Protein AF-A0A7C8ANU5-F1 (afdb_monomer_lite)

Radius of gyration: 41.48 Å; chains: 1; bounding box: 121×110×116 Å

Secondary structure (DSSP, 8-state):
---------SSSSHHHHHHHHHHHHHHHHHHHHHHHHHHHH--HHHHHHHHHHHHHHHHHH--S---S-EEEEEE-HHHHHHH-SSSPPHHHHHHHHHHHHHTT-SEEEE-----S--TTSHHHHHHHHHHHS-------S--GGGS-HHHHHHHHHHHS-EEEEEEEE-SSSPPS----PPPPPEEEEE--TTPPPGGGTS-B-SEEE---HHHHHHSSEEEE---BPPTTSB--EEESEEEETTEEEEBHHHHHHHHHTT--EEEEEEETTEEEEEEETTEEEE--TTSEEEP-PPPSTTSSEEEEHHHHHTT-SPTTTTTTPEEEEEE-STTS--EEB-SS-SSEEHHHHHHHHHHHHHHT--BB--TTHHHHHHHHHHHHHHHHHHHHHHS-HHHHHHHHHHHHHHHHHHHHHHHHHH-B---SHHHHHHHHHHHHHHHHHHHHT-HHHHHHHHHSSTTHHHHHHHHHHHHHHHHHHHHHHHHHHHHHHHHHHHHHHHHHHHHHHHHTS---HHHHHHHHHHHHHHHHHHHHHHHHHHHHHHHHT--PPP-EEEEHHHHHHHHHHHHHHHHHTTT-EEEEEE-TTS-SEEEE-HHHHHHHHHHHHHHHHHH-SSSEEEEEEEE-TTTS-TTEEEEEEEE-SS---GGGTTTTTSTT----TTTTTTS---S-HHHHHHHHHHHTT-EEEEEE-TTS-EEEEEEEE-BPPPHHHHHHHHHT--TTTT-EEEEE-S-HHHHHHHHHHHHHTT-EEEEESSHHHHHHHHHHHTTSS----EEEEE--TT-SHHHHHHHHHTTS-GGGPPEEEEEEEGGGTTHHHHTTTT---EEEEES--HHHHHHHHHHHHT-S-------------GGGGPPSEEEEEE-S-HHHHHHHHHHHTTSSEEEEEESSHHHHHHHHHHS--SEEEEESS-SSS-HHHHHHHHHHHHHHTTPPPPPEEEEES---HHHHHHHHHHT-SEEEESS--HHHHHHHHHHHHHS-----------------------PPPPGGG-SS--SS-HHHHHHHHHHHHHHHHHHHHHHHHHTT-HHHHHHHHHHHHHHHHHTT-HHHHHHHHHHHHHHHTT-HHHHHHHHHHHHHHHHHHHHHHHHHHH-

Foldseek 3Di:
DDDDDDDDDDDPDPVVLVVLLVVLLVVLLVLLVVLLVCLVVVDPVNVVVLVVLVLVLLVVQFAADFPQQEAEAAQAQVVCVVPHHPPDQLLLVLLLVVLLVQLAALAEEEADFAADFGCPAQLNVQVCCCVPVVDHDDDPPDDPCSNGSLSSSLVSQQPHRYEYEKAFAQDDDQDPDAAPDADFAAEAEDDDPPADDQLVQEREGSGMGHYHNSNRVSHPYYAYLDFDAPPVQAGFKGAQWHHYPNGIGGHSLVRLVCSSVVQRYKYWYADNQATAWIDGPPFTAGADRSRMWGFRDHDDPVNHHYHYSNCSSVVVDDRSSNNSHYYYYAYCYPPRFQAGHYSHDRGHGSSVVSVRVNRCRVVVVIADADPCLSVVLSVCSSVLSSVLSVDLSDDDPPVSVVVLVVQLVVLSVVQSCCCNPVSYHDGSSSSNVSSVVSVVVSVVSVQVPDPVCVVVVVVVPVVVVVVVVVVVVVVVVVLVVLVCVLVVLVVVLVVLVVVLLLQLLVLVVVCVDDDDPVRNVVSVVSNVVSVVVNVVSVLVSLVSCLVSVVDDKFWDKDFPQVLQVVLCVVQVVLCVVLQAAEFEAEAPLDFRIWTIHSVLVSLLSNLLSVVQSQFANYYYWYWYKYADPPPPDRQKIKIKIWHQGQWDDPVCFVPLLPFQDDDDDPVCVVRPDRSSSSVSSQSSLVVQVKHWGKDIDGNRTIMIMMMGGTDDPDPVVRVVVQVVQQQQAPAEEEEEDQDPRLQVRVVSLCVSNRYNYDYDNDLVVVVVVLVVCVVDPHAHQEYEYEDGPPDPVSVVSVVVLLVDDPVRDHQYEYEYAPVVCVCVVVVVPGDPHQYDHPPDDSVSVVCSVVVSSPDDDDDDDPPPPPPPPLQVLFDEFEEEEEDQDPSLVVSVCVLCVPHNYHYHYHNFLVSSLVCVVVDPGQEYEFEQDGPPAGRLRSLLSSVVVCVVVVHDDHAYEYEYQDPDVVVVVSCVVSPHPHYAYPVHDSVVVSVVSSVSRVPDDDDDDDDDDDDDDDDDDDDDDDDDDDDPPPPDDQDPDPLLVLLLVLLVVLVVCLVVLLVCLVVLVLVVQLVQLVVNLVVCVVSPVNVLNVLSVQSNVCSVVSHNVSNVVSSVVNNVVSVVVNVVSVVSNVD

Sequence (1131 aa):
MKDTSRSQSGRWKKGTAWKTSITALLLGFVLTGLMVVVYIYRPALLQSIEFTIYDVLLRATATSQGSGAAAIVEIDDRSIEELGQWPWPRYRIALLLEKIRQNGAATVAIAIFFPEPDRSSPAVMQKELKKDLGVTLGFEGLPSQLNDYDEVLAGILSKGAYVLGHQFLFQGKPEPAQPLLPPPLSYVTVNPSGTRDIWSLLPNATGSIGNLEALTKSAQATGFTNATVDSDGIIRRMPLLVASNGNLYPSFALSAFLLAKNIKQVMITLSPYGIQSIRLGGLSIPVDPNGHIWLRYRKGPGAFERFSASDVLTNRTPHGAFAGKVVFVGSTASGLTNIAATPLDKFYPGVAIQATVLDNILMGDCLVRPGWMNIFELIILISLGVFVTLVLSRGAPGWSALAIASSFVVVGLAAFWSMEKYRAFFSPLYPWLLLGVCSASLSFIRLSRSESIKERLLGMLTPIASSLFTLKVARDAADQANQYKSEFLARMSHEIRTPMNSIIGMSELLLETPLSTEQKDYVDTLHNSGELLLSLISDILDLSKIEAGEIDLEQTPFNIRDILENVAKITAPLAYCKHLDFYAAVANEIPEIVIGDPLRLQQILINLVGNAVKFTSEGYIAIRIGSDAKSGKPERIIFSVEDTGVGIPKEKHEHVFDSFQQAESSTSRRFGGTGLGLSISKRLVELMKGRIWIESTVDQGTTFYFTSEFQAPAEEDTSAALANARHLEGCKVLLYGQENLGRWAVEQYLLRWGADVVSEENSENVFLALNLAAGETTSWDMLILNIDCSEDSGMDLLERMNHVPREARPSILLLVVRECADAGKATKSHIDAAVCGKPFHRKELLNAILGALRTAPQSDSSVSSEVGTEADRILPISILLAEDIEANRKVIRYFLKDSKVRLEVARDGQEAVAKFQESAFDVLLMDMDMPVMDGYEATRSIRAWEQATERAPVPIVALTAHELPSDRNRCFEAGCTHFLSKPIRRAAFYGLLAELSQTRRPLGSESPDKTEIVAAPSVSNPALPDLDAWPQQAASDERAELVRELLNDIREEIPKIRDAALHQDYDTVRRLGHGYKGAAANYRLDDLASLFLKIEQCGNIKNFGKVEESLRLIDEYVNRIGETVDRAKNN

Structure (mmCIF, N/CA/C/O backbone):
data_AF-A0A7C8ANU5-F1
#
_entry.id   AF-A0A7C8ANU5-F1
#
loop_
_atom_site.group_PDB
_atom_site.id
_atom_site.type_symbol
_atom_site.label_atom_id
_atom_site.label_alt_id
_atom_site.label_comp_id
_atom_site.label_asym_id
_atom_site.label_entity_id
_atom_site.label_seq_id
_atom_site.pdbx_PDB_ins_code
_atom_site.Cartn_x
_atom_site.Cartn_y
_atom_site.Cartn_z
_atom_site.occupancy
_atom_site.B_iso_or_equiv
_atom_site.auth_seq_id
_atom_site.auth_comp_id
_atom_site.auth_asym_id
_atom_site.auth_atom_id
_atom_site.pdbx_PDB_model_num
ATOM 1 N N . MET A 1 1 ? -71.647 32.182 68.564 1.00 41.34 1 MET A N 1
ATOM 2 C CA . MET A 1 1 ? -71.177 30.792 68.355 1.00 41.34 1 MET A CA 1
ATOM 3 C C . MET A 1 1 ? -69.900 30.852 67.529 1.00 41.34 1 MET A C 1
ATOM 5 O O . MET A 1 1 ? -69.826 31.675 66.630 1.00 41.34 1 MET A O 1
ATOM 9 N N . LYS A 1 2 ? -68.873 30.130 67.982 1.00 35.41 2 LYS A N 1
ATOM 10 C CA . LYS A 1 2 ? -67.441 30.481 67.952 1.00 35.41 2 LYS A CA 1
ATOM 11 C C . LYS A 1 2 ? -66.707 30.263 66.613 1.00 35.41 2 LYS A C 1
ATOM 13 O O . LYS A 1 2 ? -66.751 29.174 66.062 1.00 35.41 2 LYS A O 1
ATOM 18 N N . ASP A 1 3 ? -66.012 31.322 66.201 1.00 39.31 3 ASP A N 1
ATOM 19 C CA . ASP A 1 3 ? -64.578 31.465 65.867 1.00 39.31 3 ASP A CA 1
ATOM 20 C C . ASP A 1 3 ? -63.786 30.487 64.955 1.00 39.31 3 ASP A C 1
ATOM 22 O O . ASP A 1 3 ? -63.505 29.345 65.300 1.00 39.31 3 ASP A O 1
ATOM 26 N N . THR A 1 4 ? -63.347 31.069 63.825 1.00 48.78 4 THR A N 1
ATOM 27 C CA . THR A 1 4 ? -62.012 31.087 63.170 1.00 48.78 4 THR A CA 1
ATOM 28 C C . THR A 1 4 ? -61.114 29.831 63.052 1.00 48.78 4 THR A C 1
ATOM 30 O O . THR A 1 4 ? -60.429 29.444 63.989 1.00 48.78 4 THR A O 1
ATOM 33 N N . SER A 1 5 ? -60.899 29.345 61.807 1.00 36.03 5 SER A N 1
ATOM 34 C CA . SER A 1 5 ? -59.548 29.045 61.263 1.00 36.03 5 SER A CA 1
ATOM 35 C C . SER A 1 5 ? -59.478 28.879 59.717 1.00 36.03 5 SER A C 1
ATOM 37 O O . SER A 1 5 ? -60.231 28.133 59.108 1.00 36.03 5 SER A O 1
ATOM 39 N N . ARG A 1 6 ? -58.496 29.580 59.119 1.00 35.19 6 ARG A N 1
ATOM 40 C CA . ARG A 1 6 ? -57.590 29.201 58.000 1.00 35.19 6 ARG A CA 1
ATOM 41 C C . ARG A 1 6 ? -58.082 28.931 56.549 1.00 35.19 6 ARG A C 1
ATOM 43 O O . ARG A 1 6 ? -58.392 27.818 56.162 1.00 35.19 6 ARG A O 1
ATOM 50 N N . SER A 1 7 ? -57.864 29.953 55.703 1.00 37.28 7 SER A N 1
ATOM 51 C CA . SER A 1 7 ? -56.672 30.133 54.822 1.00 37.28 7 SER A CA 1
ATOM 52 C C . SER A 1 7 ? -56.464 29.310 53.522 1.00 37.28 7 SER A C 1
ATOM 54 O O . SER A 1 7 ? -56.005 28.178 53.555 1.00 37.28 7 SER A O 1
ATOM 56 N N . GLN A 1 8 ? -56.529 30.057 52.402 1.00 39.84 8 GLN A N 1
ATOM 57 C CA . GLN A 1 8 ? -55.651 30.055 51.204 1.00 39.84 8 GLN A CA 1
ATOM 58 C C . GLN A 1 8 ? -55.599 28.838 50.251 1.00 39.84 8 GLN A C 1
ATOM 60 O O . GLN A 1 8 ? -54.863 27.887 50.477 1.00 39.84 8 GLN A O 1
ATOM 65 N N . SER A 1 9 ? -56.179 28.980 49.046 1.00 36.97 9 SER A N 1
ATOM 66 C CA . SER A 1 9 ? -55.719 28.227 47.851 1.00 36.97 9 SER A CA 1
ATOM 67 C C . SER A 1 9 ? -55.982 28.888 46.478 1.00 36.97 9 SER A C 1
ATOM 69 O O . SER A 1 9 ? -55.675 28.312 45.437 1.00 36.97 9 SER A O 1
ATOM 71 N N . GLY A 1 10 ? -56.484 30.129 46.423 1.00 38.53 10 GLY A N 1
ATOM 72 C CA . GLY A 1 10 ? -56.968 30.739 45.170 1.00 38.53 10 GLY A CA 1
ATOM 73 C C . GLY A 1 10 ? -55.968 31.533 44.313 1.00 38.53 10 GLY A C 1
ATOM 74 O O . GLY A 1 10 ? -56.369 32.068 43.283 1.00 38.53 10 GLY A O 1
ATOM 75 N N . ARG A 1 11 ? -54.687 31.673 44.693 1.00 35.75 11 ARG A N 1
ATOM 76 C CA . ARG A 1 11 ? -53.791 32.682 44.065 1.00 35.75 11 ARG A CA 1
ATOM 77 C C . ARG A 1 11 ? -52.452 32.173 43.500 1.00 35.75 11 ARG A C 1
ATOM 79 O O . ARG A 1 11 ? -51.634 32.986 43.087 1.00 35.75 11 ARG A O 1
ATOM 86 N N . TRP A 1 12 ? -52.238 30.856 43.401 1.00 36.50 12 TRP A N 1
ATOM 87 C CA . TRP A 1 12 ? -50.914 30.257 43.112 1.00 36.50 12 TRP A CA 1
ATOM 88 C C . TRP A 1 12 ? -50.793 29.403 41.826 1.00 36.50 12 TRP A C 1
ATOM 90 O O . TRP A 1 12 ? -49.864 28.610 41.713 1.00 36.50 12 TRP A O 1
ATOM 100 N N . LYS A 1 13 ? -51.667 29.557 40.815 1.00 42.69 13 LYS A N 1
ATOM 101 C CA . LYS A 1 13 ? -51.531 28.804 39.536 1.00 42.69 13 LYS A CA 1
ATOM 102 C C . LYS A 1 13 ? -51.168 29.615 38.281 1.00 42.69 13 LYS A C 1
ATOM 104 O O . LYS A 1 13 ? -50.758 29.018 37.294 1.00 42.69 13 LYS A O 1
ATOM 109 N N . LYS A 1 14 ? -51.216 30.956 38.301 1.00 41.69 14 LYS A N 1
ATOM 110 C CA . LYS A 1 14 ? -50.718 31.780 37.168 1.00 41.69 14 LYS A CA 1
ATOM 111 C C . LYS A 1 14 ? -49.203 32.045 37.223 1.00 41.69 14 LYS A C 1
ATOM 113 O O . LYS A 1 14 ? -48.562 32.116 36.180 1.00 41.69 14 LYS A O 1
ATOM 118 N N . GLY A 1 15 ? -48.610 32.126 38.419 1.00 41.44 15 GLY A N 1
ATOM 119 C CA . GLY A 1 15 ? -47.171 32.393 38.589 1.00 41.44 15 GLY A CA 1
ATOM 120 C C . GLY A 1 15 ? -46.255 31.236 38.164 1.00 41.44 15 GLY A C 1
ATOM 121 O O . GLY A 1 15 ? -45.137 31.467 37.711 1.00 41.44 15 GLY A O 1
ATOM 122 N N . THR A 1 16 ? -46.734 29.993 38.250 1.00 48.34 16 THR A N 1
ATOM 123 C CA . THR A 1 16 ? -46.000 28.781 37.849 1.00 48.34 16 THR A CA 1
ATOM 124 C C . THR A 1 16 ? -46.003 28.567 36.332 1.00 48.34 16 THR A C 1
ATOM 126 O O . THR A 1 16 ? -44.968 28.203 35.781 1.00 48.34 16 THR A O 1
ATOM 129 N N . ALA A 1 17 ? -47.091 28.888 35.622 1.00 49.28 17 ALA A N 1
ATOM 130 C CA . ALA A 1 17 ? -47.148 28.852 34.150 1.00 49.28 17 ALA A CA 1
ATOM 131 C C . ALA A 1 17 ? -46.264 29.933 33.479 1.00 49.28 17 ALA A C 1
ATOM 133 O O . ALA A 1 17 ? -45.691 29.731 32.407 1.00 49.28 17 ALA A O 1
ATOM 134 N N . TRP A 1 18 ? -46.100 31.086 34.136 1.00 48.12 18 TRP A N 1
ATOM 135 C CA . TRP A 1 18 ? -45.255 32.170 33.629 1.00 48.12 18 TRP A CA 1
ATOM 136 C C . TRP A 1 18 ? -43.758 31.916 33.885 1.00 48.12 18 TRP A C 1
ATOM 138 O O . TRP A 1 18 ? -42.949 32.028 32.966 1.00 48.12 18 TRP A O 1
ATOM 148 N N . LYS A 1 19 ? -43.381 31.446 35.087 1.00 54.62 19 LYS A N 1
ATOM 149 C CA . LYS A 1 19 ? -41.997 31.022 35.394 1.00 54.62 19 LYS A CA 1
ATOM 150 C C . LYS A 1 19 ? -41.526 29.836 34.536 1.00 54.62 19 LYS A C 1
ATOM 152 O O . LYS A 1 19 ? -40.357 29.766 34.161 1.00 54.62 19 LYS A O 1
ATOM 157 N N . THR A 1 20 ? -42.426 28.917 34.183 1.00 58.25 20 THR A N 1
ATOM 158 C CA . THR A 1 20 ? -42.118 27.784 33.287 1.00 58.25 20 THR A CA 1
ATOM 159 C C . THR A 1 20 ? -41.863 28.233 31.848 1.00 58.25 20 THR A C 1
ATOM 161 O O . THR A 1 20 ? -40.918 27.748 31.234 1.00 58.25 20 THR A O 1
ATOM 164 N N . SER A 1 21 ? -42.601 29.228 31.351 1.00 64.94 21 SER A N 1
ATOM 165 C CA . SER A 1 21 ? -42.324 29.837 30.041 1.00 64.94 21 SER A CA 1
ATOM 166 C C . SER A 1 21 ? -40.966 30.549 30.013 1.00 64.94 21 SER A C 1
ATOM 168 O O . SER A 1 21 ? -40.228 30.420 29.044 1.00 64.94 21 SER A O 1
ATOM 170 N N . ILE A 1 22 ? -40.585 31.232 31.099 1.00 75.06 22 ILE A N 1
ATOM 171 C CA . ILE A 1 22 ? -39.292 31.933 31.202 1.00 75.06 22 ILE A CA 1
ATOM 172 C C . ILE A 1 22 ? -38.111 30.951 31.190 1.00 75.06 22 ILE A C 1
ATOM 174 O O . ILE A 1 22 ? -37.130 31.190 30.494 1.00 75.06 22 ILE A O 1
ATOM 178 N N . THR A 1 23 ? -38.204 29.827 31.909 1.00 76.31 23 THR A N 1
ATOM 179 C CA . THR A 1 23 ? -37.129 28.809 31.915 1.00 76.31 23 THR A CA 1
ATOM 180 C C . THR A 1 23 ? -36.943 28.129 30.555 1.00 76.31 23 THR A C 1
ATOM 182 O O . THR A 1 23 ? -35.808 27.932 30.130 1.00 76.31 23 THR A O 1
ATOM 185 N N . ALA A 1 24 ? -38.033 27.836 29.840 1.00 76.00 24 ALA A N 1
ATOM 186 C CA . ALA A 1 24 ? -37.975 27.308 28.476 1.00 76.00 24 ALA A CA 1
ATOM 187 C C . ALA A 1 24 ? -37.393 28.326 27.477 1.00 76.00 24 ALA A C 1
ATOM 189 O O . ALA A 1 24 ? -36.578 27.960 26.634 1.00 76.00 24 ALA A O 1
ATOM 190 N N . LEU A 1 25 ? -37.769 29.606 27.601 1.00 83.38 25 LEU A N 1
ATOM 191 C CA . LEU A 1 25 ? -37.210 30.690 26.788 1.00 83.38 25 LEU A CA 1
ATOM 192 C C . LEU A 1 25 ? -35.703 30.842 27.021 1.00 83.38 25 LEU A C 1
ATOM 194 O O . LEU A 1 25 ? -34.938 30.824 26.063 1.00 83.38 25 LEU A O 1
ATOM 198 N N . LEU A 1 26 ? -35.272 30.938 28.285 1.00 85.75 26 LEU A N 1
ATOM 199 C CA . LEU A 1 26 ? -33.855 31.061 28.642 1.00 85.75 26 LEU A CA 1
ATOM 200 C C . LEU A 1 26 ? -33.035 29.891 28.098 1.00 85.75 26 LEU A C 1
ATOM 202 O O . LEU A 1 26 ? -32.001 30.118 27.479 1.00 85.75 26 LEU A O 1
ATOM 206 N N . LEU A 1 27 ? -33.511 28.653 28.264 1.00 85.12 27 LEU A N 1
ATOM 207 C CA . LEU A 1 27 ? -32.802 27.492 27.738 1.00 85.12 27 LEU A CA 1
ATOM 208 C C . LEU A 1 27 ? -32.716 27.505 26.208 1.00 85.12 27 LEU A C 1
ATOM 210 O O . LEU A 1 27 ? -31.653 27.224 25.667 1.00 85.12 27 LEU A O 1
ATOM 214 N N . GLY A 1 28 ? -33.800 27.844 25.506 1.00 85.81 28 GLY A N 1
ATOM 215 C CA . GLY A 1 28 ? -33.787 27.915 24.043 1.00 85.81 28 GLY A CA 1
ATOM 216 C C . GLY A 1 28 ? -32.800 28.959 23.509 1.00 85.81 28 GLY A C 1
ATOM 217 O O . GLY A 1 28 ? -32.053 28.681 22.567 1.00 85.81 28 GLY A O 1
ATOM 218 N N . PHE A 1 29 ? -32.704 30.125 24.159 1.00 89.06 29 PHE A N 1
ATOM 219 C CA . PHE A 1 29 ? -31.689 31.130 23.822 1.00 89.06 29 PHE A CA 1
ATOM 220 C C . PHE A 1 29 ? -30.265 30.649 24.127 1.00 89.06 29 PHE A C 1
ATOM 222 O O . PHE A 1 29 ? -29.377 30.855 23.303 1.00 89.06 29 PHE A O 1
ATOM 229 N N . VAL A 1 30 ? -30.046 29.967 25.257 1.00 90.44 30 VAL A N 1
ATOM 230 C CA . VAL A 1 30 ? -28.735 29.388 25.605 1.00 90.44 30 VAL A CA 1
ATOM 231 C C . VAL A 1 30 ? -28.314 28.325 24.589 1.00 90.44 30 VAL A C 1
ATOM 233 O O . VAL A 1 30 ? -27.185 28.364 24.111 1.00 90.44 30 VAL A O 1
ATOM 236 N N . LEU A 1 31 ? -29.213 27.417 24.200 1.00 88.50 31 LEU A N 1
ATOM 237 C CA . LEU A 1 31 ? -28.938 26.392 23.186 1.00 88.50 31 LEU A CA 1
ATOM 238 C C . LEU A 1 31 ? -28.656 27.007 21.811 1.00 88.50 31 LEU A C 1
ATOM 240 O O . LEU A 1 31 ? -27.760 26.551 21.105 1.00 88.50 31 LEU A O 1
ATOM 244 N N . THR A 1 32 ? -29.373 28.076 21.452 1.00 91.88 32 THR A N 1
ATOM 245 C CA . THR A 1 32 ? -29.102 28.833 20.222 1.00 91.88 32 THR A CA 1
ATOM 246 C C . THR A 1 32 ? -27.715 29.478 20.273 1.00 91.88 32 THR A C 1
ATOM 248 O O . THR A 1 32 ? -26.953 29.357 19.318 1.00 91.88 32 THR A O 1
ATOM 251 N N . GLY A 1 33 ? -27.347 30.099 21.399 1.00 90.69 33 GLY A N 1
ATOM 252 C CA . GLY A 1 33 ? -26.009 30.657 21.613 1.00 90.69 33 GLY A CA 1
ATOM 253 C C . GLY A 1 33 ? -24.906 29.597 21.548 1.00 90.69 33 GLY A C 1
ATOM 254 O O . GLY A 1 33 ? -23.895 29.808 20.884 1.00 90.69 33 GLY A O 1
ATOM 255 N N . LEU A 1 34 ? -25.127 28.426 22.152 1.00 91.12 34 LEU A N 1
ATOM 256 C CA . LEU A 1 34 ? -24.208 27.289 22.068 1.00 91.12 34 LEU A CA 1
ATOM 257 C C . LEU A 1 34 ? -24.022 26.831 20.613 1.00 91.12 34 LEU A C 1
ATOM 259 O O . LEU A 1 34 ? -22.894 26.625 20.176 1.00 91.12 34 LEU A O 1
ATOM 263 N N . MET A 1 35 ? -25.106 26.719 19.839 1.00 91.31 35 MET A N 1
ATOM 264 C CA . MET A 1 35 ? -25.028 26.342 18.423 1.00 91.31 35 MET A CA 1
ATOM 265 C C . MET A 1 35 ? -24.316 27.388 17.566 1.00 91.31 35 MET A C 1
ATOM 267 O O . MET A 1 35 ? -23.604 27.016 16.638 1.00 91.31 35 MET A O 1
ATOM 271 N N . VAL A 1 36 ? -24.437 28.678 17.891 1.00 92.19 36 VAL A N 1
ATOM 272 C CA . VAL A 1 36 ? -23.634 29.735 17.254 1.00 92.19 36 VAL A CA 1
ATOM 273 C C . VAL A 1 36 ? -22.144 29.529 17.534 1.00 92.19 36 VAL A C 1
ATOM 275 O O . VAL A 1 36 ? -21.341 29.617 16.609 1.00 92.19 36 VAL A O 1
ATOM 278 N N . VAL A 1 37 ? -21.763 29.192 18.771 1.00 91.25 37 VAL A N 1
ATOM 279 C CA . VAL A 1 37 ? -20.363 28.877 19.111 1.00 91.25 37 VAL A CA 1
ATOM 280 C C . VAL A 1 37 ? -19.873 27.651 18.336 1.00 91.25 37 VAL A C 1
ATOM 282 O O . VAL A 1 37 ? -18.797 27.693 17.745 1.00 91.25 37 VAL A O 1
ATOM 285 N N . VAL A 1 38 ? -20.680 26.587 18.264 1.00 89.56 38 VAL A N 1
ATOM 286 C CA . VAL A 1 38 ? -20.367 25.380 17.478 1.00 89.56 38 VAL A CA 1
ATOM 287 C C . VAL A 1 38 ? -20.213 25.703 15.987 1.00 89.56 38 VAL A C 1
ATOM 289 O O . VAL A 1 38 ? -19.300 25.189 15.342 1.00 89.56 38 VAL A O 1
ATOM 292 N N . TYR A 1 39 ? -21.063 26.573 15.439 1.00 90.31 39 TYR A N 1
ATOM 293 C CA . TYR A 1 39 ? -20.991 27.027 14.050 1.00 90.31 39 TYR A CA 1
ATOM 294 C C . TYR A 1 39 ? -19.743 27.875 13.762 1.00 90.31 39 TYR A C 1
ATOM 296 O O . TYR A 1 39 ? -19.162 27.754 12.688 1.00 90.31 39 TYR A O 1
ATOM 304 N N . ILE A 1 40 ? -19.303 28.707 14.711 1.00 88.25 40 ILE A N 1
ATOM 305 C CA . ILE A 1 40 ? -18.073 29.502 14.573 1.00 88.25 40 ILE A CA 1
ATOM 306 C C . ILE A 1 40 ? -16.834 28.602 14.660 1.00 88.25 40 ILE A C 1
ATOM 308 O O . ILE A 1 40 ? -15.907 28.767 13.873 1.00 88.25 40 ILE A O 1
ATOM 312 N N . TYR A 1 41 ? -16.819 27.645 15.592 1.00 88.25 41 TYR A N 1
ATOM 313 C CA . TYR A 1 41 ? -15.671 26.761 15.812 1.00 88.25 41 TYR A CA 1
ATOM 314 C C . TYR A 1 41 ? -15.544 25.657 14.750 1.00 88.25 41 TYR A C 1
ATOM 316 O O . TYR A 1 41 ? -14.438 25.208 14.472 1.00 88.25 41 TYR A O 1
ATOM 324 N N . ARG A 1 42 ? -16.665 25.227 14.148 1.00 85.44 42 ARG A N 1
ATOM 325 C CA . ARG A 1 42 ? -16.751 24.163 13.128 1.00 85.44 42 ARG A CA 1
ATOM 326 C C . ARG A 1 42 ? -15.903 22.928 13.484 1.00 85.44 42 ARG A C 1
ATOM 328 O O . ARG A 1 42 ? -14.906 22.673 12.814 1.00 85.44 42 ARG A O 1
ATOM 335 N N . PRO A 1 43 ? -16.277 22.139 14.506 1.00 87.44 43 PRO A N 1
ATOM 336 C CA . PRO A 1 43 ? -15.515 20.948 14.882 1.00 87.44 43 PRO A CA 1
ATOM 337 C C . PRO A 1 43 ? -15.392 19.960 13.710 1.00 87.44 43 PRO A C 1
ATOM 339 O O . PRO A 1 43 ? -16.332 19.808 12.928 1.00 87.44 43 PRO A O 1
ATOM 342 N N . ALA A 1 44 ? -14.254 19.262 13.621 1.00 81.19 44 ALA A N 1
ATOM 343 C CA . ALA A 1 44 ? -13.890 18.412 12.479 1.00 81.19 44 ALA A CA 1
ATOM 344 C C . ALA A 1 44 ? -14.967 17.373 12.109 1.00 81.19 44 ALA A C 1
ATOM 346 O O . ALA A 1 44 ? -15.284 17.196 10.934 1.00 81.19 44 ALA A O 1
ATOM 347 N N . LEU A 1 45 ? -15.607 16.755 13.110 1.00 83.38 45 LEU A N 1
ATOM 348 C CA . LEU A 1 45 ? -16.710 15.813 12.893 1.00 83.38 45 LEU A CA 1
ATOM 349 C C . LEU A 1 45 ? -17.875 16.447 12.113 1.00 83.38 45 LEU A C 1
ATOM 351 O O . LEU A 1 45 ? -18.400 15.848 11.180 1.00 83.38 45 LEU A O 1
ATOM 355 N N . LEU A 1 46 ? -18.276 17.672 12.472 1.00 85.31 46 LEU A N 1
ATOM 356 C CA . LEU A 1 46 ? -19.368 18.367 11.786 1.00 85.31 46 LEU A CA 1
ATOM 357 C C . LEU A 1 46 ? -18.961 18.843 10.392 1.00 85.31 46 LEU A C 1
ATOM 359 O O . LEU A 1 46 ? -19.813 18.881 9.512 1.00 85.31 46 LEU A O 1
ATOM 363 N N . GLN A 1 47 ? -17.682 19.159 10.174 1.00 84.31 47 GLN A N 1
ATOM 364 C CA . GLN A 1 47 ? -17.175 19.478 8.837 1.00 84.31 47 GLN A CA 1
ATOM 365 C C . GLN A 1 47 ? -17.269 18.264 7.900 1.00 84.31 47 GLN A C 1
ATOM 367 O O . GLN A 1 47 ? -17.731 18.402 6.772 1.00 84.31 47 GLN A O 1
ATOM 372 N N . SER A 1 48 ? -16.925 17.065 8.381 1.00 84.00 48 SER A N 1
ATOM 373 C CA . SER A 1 48 ? -17.074 15.819 7.612 1.00 84.00 48 SER A CA 1
ATOM 374 C C . SER A 1 48 ? -18.540 15.546 7.224 1.00 84.00 48 SER A C 1
ATOM 376 O O . SER A 1 48 ? -18.856 15.237 6.070 1.00 84.00 48 SER A O 1
ATOM 378 N N . ILE A 1 49 ? -19.477 15.767 8.154 1.00 86.06 49 ILE A N 1
ATOM 379 C CA . ILE A 1 49 ? -20.918 15.652 7.872 1.00 86.06 49 ILE A CA 1
ATOM 380 C C . ILE A 1 49 ? -21.384 16.748 6.893 1.00 86.06 49 ILE A C 1
ATOM 382 O O . ILE A 1 49 ? -22.188 16.472 6.002 1.00 86.06 49 ILE A O 1
ATOM 386 N N . GLU A 1 50 ? -20.877 17.982 7.013 1.00 88.81 50 GLU A N 1
ATOM 387 C CA . GLU A 1 50 ? -21.169 19.084 6.082 1.00 88.81 50 GLU A CA 1
ATOM 388 C C . GLU A 1 50 ? -20.721 18.735 4.654 1.00 88.81 50 GLU A C 1
ATOM 390 O O . GLU A 1 50 ? -21.495 18.947 3.720 1.00 88.81 50 GLU A O 1
ATOM 395 N N . PHE A 1 51 ? -19.537 18.134 4.481 1.00 89.56 51 PHE A N 1
ATOM 396 C CA . PHE A 1 51 ? -19.065 17.647 3.180 1.00 89.56 51 PHE A CA 1
ATOM 397 C C . PHE A 1 51 ? -19.935 16.521 2.622 1.00 89.56 51 PHE A C 1
ATOM 399 O O . PHE A 1 51 ? -20.280 16.536 1.443 1.00 89.56 51 PHE A O 1
ATOM 406 N N . THR A 1 52 ? -20.391 15.603 3.473 1.00 88.44 52 THR A N 1
ATOM 407 C CA . THR A 1 52 ? -21.320 14.544 3.050 1.00 88.44 52 THR A CA 1
ATOM 408 C C . THR A 1 52 ? -22.633 15.135 2.522 1.00 88.44 52 THR A C 1
ATOM 410 O O . THR A 1 52 ? -23.136 14.727 1.474 1.00 88.44 52 THR A O 1
ATOM 413 N N . ILE A 1 53 ? -23.187 16.135 3.216 1.00 88.50 53 ILE A N 1
ATOM 414 C CA . ILE A 1 53 ? -24.405 16.839 2.786 1.00 88.50 53 ILE A CA 1
ATOM 415 C C . ILE A 1 53 ? -24.161 17.612 1.487 1.00 88.50 53 ILE A C 1
ATOM 417 O O . ILE A 1 53 ? -25.001 17.573 0.584 1.00 88.50 53 ILE A O 1
ATOM 421 N N . TYR A 1 54 ? -23.017 18.289 1.381 1.00 90.00 54 TYR A N 1
ATOM 422 C CA . TYR A 1 54 ? -22.596 18.967 0.159 1.00 90.00 54 TYR A CA 1
ATOM 423 C C . TYR A 1 54 ? -22.582 17.998 -1.029 1.00 90.00 54 TYR A C 1
ATOM 425 O O . TYR A 1 54 ? -23.194 18.286 -2.056 1.00 90.00 54 TYR A O 1
ATOM 433 N N . ASP A 1 55 ? -21.981 16.818 -0.874 1.00 89.94 55 ASP A N 1
ATOM 434 C CA . ASP A 1 55 ? -21.886 15.816 -1.938 1.00 89.94 55 ASP A CA 1
ATOM 435 C C . ASP A 1 55 ? -23.247 15.260 -2.350 1.00 89.94 55 ASP A C 1
ATOM 437 O O . ASP A 1 55 ? -23.461 14.946 -3.522 1.00 89.94 55 ASP A O 1
ATOM 441 N N . VAL A 1 56 ? -24.179 15.112 -1.404 1.00 88.81 56 VAL A N 1
ATOM 442 C CA . VAL A 1 56 ? -25.556 14.692 -1.700 1.00 88.81 56 VAL A CA 1
ATOM 443 C C . VAL A 1 56 ? -26.269 15.751 -2.540 1.00 88.81 56 VAL A C 1
ATOM 445 O O . VAL A 1 56 ? -26.883 15.412 -3.552 1.00 88.81 56 VAL A O 1
ATOM 448 N N . LEU A 1 57 ? -26.159 17.031 -2.175 1.00 87.88 57 LEU A N 1
ATOM 449 C CA . LEU A 1 57 ? -26.766 18.125 -2.941 1.00 87.88 57 LEU A CA 1
ATOM 450 C C . LEU A 1 57 ? -26.097 18.303 -4.312 1.00 87.88 57 LEU A C 1
ATOM 452 O O . LEU A 1 57 ? -26.785 18.510 -5.316 1.00 87.88 57 LEU A O 1
ATOM 456 N N . LEU A 1 58 ? -24.774 18.147 -4.385 1.00 88.06 58 LEU A N 1
ATOM 457 C CA . LEU A 1 58 ? -24.027 18.171 -5.639 1.00 88.06 58 LEU A CA 1
ATOM 458 C C . LEU A 1 58 ? -24.483 17.045 -6.565 1.00 88.06 58 LEU A C 1
ATOM 460 O O . LEU A 1 58 ? -24.810 17.292 -7.723 1.00 88.06 58 LEU A O 1
ATOM 464 N N . ARG A 1 59 ? -24.582 15.817 -6.043 1.00 87.12 59 ARG A N 1
ATOM 465 C CA . ARG A 1 59 ? -25.112 14.663 -6.780 1.00 87.12 59 ARG A CA 1
ATOM 466 C C . ARG A 1 59 ? -26.539 14.897 -7.237 1.00 87.12 59 ARG A C 1
ATOM 468 O O . ARG A 1 59 ? -26.860 14.583 -8.379 1.00 87.12 59 ARG A O 1
ATOM 475 N N . ALA A 1 60 ? -27.398 15.452 -6.393 1.00 84.50 60 ALA A N 1
ATOM 476 C CA . ALA A 1 60 ? -28.786 15.705 -6.755 1.00 84.50 60 ALA A CA 1
ATOM 477 C C . ALA A 1 60 ? -28.908 16.752 -7.879 1.00 84.50 60 ALA A C 1
ATOM 479 O O . ALA A 1 60 ? -29.753 16.604 -8.756 1.00 84.50 60 ALA A O 1
ATOM 480 N N . THR A 1 61 ? -28.021 17.751 -7.904 1.00 83.81 61 THR A N 1
ATOM 481 C CA . THR A 1 61 ? -28.055 18.858 -8.874 1.00 83.81 61 THR A CA 1
ATOM 482 C C . THR A 1 61 ? -27.126 18.680 -10.081 1.00 83.81 61 THR A C 1
ATOM 484 O O . THR A 1 61 ? -27.168 19.510 -10.985 1.00 83.81 61 THR A O 1
ATOM 487 N N . ALA A 1 62 ? -26.271 17.654 -10.142 1.00 80.69 62 ALA A N 1
ATOM 488 C CA . ALA A 1 62 ? -25.311 17.490 -11.239 1.00 80.69 62 ALA A CA 1
ATOM 489 C C . ALA A 1 62 ? -25.985 17.180 -12.591 1.00 80.69 62 ALA A C 1
ATOM 491 O O . ALA A 1 62 ? -26.920 16.377 -12.675 1.00 80.69 62 ALA A O 1
ATOM 492 N N . THR A 1 63 ? -25.474 17.814 -13.651 1.00 74.94 63 THR A N 1
ATOM 493 C CA . THR A 1 63 ? -25.958 17.702 -15.037 1.00 74.94 63 THR A CA 1
ATOM 494 C C . THR A 1 63 ? -25.153 16.665 -15.829 1.00 74.94 63 THR A C 1
ATOM 496 O O . THR A 1 63 ? -24.036 16.313 -15.451 1.00 74.94 63 THR A O 1
ATOM 499 N N . SER A 1 64 ? -25.710 16.165 -16.934 1.00 68.75 64 SER A N 1
ATOM 500 C CA . SER A 1 64 ? -25.067 15.163 -17.802 1.00 68.75 64 SER A CA 1
ATOM 501 C C . SER A 1 64 ? -24.372 15.741 -19.043 1.00 68.75 64 SER A C 1
ATOM 503 O O . SER A 1 64 ? -23.586 15.038 -19.665 1.00 68.75 64 SER A O 1
ATOM 505 N N . GLN A 1 65 ? -24.634 16.998 -19.421 1.00 67.06 65 GLN A N 1
ATOM 506 C CA . GLN A 1 65 ? -24.064 17.614 -20.627 1.00 67.06 65 GLN A CA 1
ATOM 507 C C . GLN A 1 65 ? -22.854 18.502 -20.303 1.00 67.06 65 GLN A C 1
ATOM 509 O O . GLN A 1 65 ? -22.964 19.424 -19.492 1.00 67.06 65 GLN A O 1
ATOM 514 N N . GLY A 1 66 ? -21.719 18.215 -20.950 1.00 73.31 66 GLY A N 1
ATOM 515 C CA . GLY A 1 66 ? -20.525 19.066 -21.003 1.00 73.31 66 GLY A CA 1
ATOM 516 C C . GLY A 1 66 ? -20.511 19.977 -22.239 1.00 73.31 66 GLY A C 1
ATOM 517 O O . GLY A 1 66 ? -21.402 19.921 -23.083 1.00 73.31 66 GLY A O 1
ATOM 518 N N . SER A 1 67 ? -19.504 20.844 -22.349 1.00 79.19 67 SER A N 1
ATOM 519 C CA . SER A 1 67 ? -19.417 21.900 -23.375 1.00 79.19 67 SER A CA 1
ATOM 520 C C . SER A 1 67 ? -18.975 21.373 -24.734 1.00 79.19 67 SER A C 1
ATOM 522 O O . SER A 1 67 ? -19.006 22.109 -25.717 1.00 79.19 67 SER A O 1
ATOM 524 N N . GLY A 1 68 ? -18.505 20.122 -24.782 1.00 83.12 68 GLY A N 1
ATOM 525 C CA . GLY A 1 68 ? -17.860 19.530 -25.952 1.00 83.12 68 GLY A CA 1
ATOM 526 C C . GLY A 1 68 ? -16.500 20.152 -26.293 1.00 83.12 68 GLY A C 1
ATOM 527 O O . GLY A 1 68 ? -15.889 19.759 -27.281 1.00 83.12 68 GLY A O 1
ATOM 528 N N . ALA A 1 69 ? -16.007 21.107 -25.495 1.00 86.62 69 ALA A N 1
ATOM 529 C CA . ALA A 1 69 ? -14.763 21.825 -25.766 1.00 86.62 69 ALA A CA 1
ATOM 530 C C . ALA A 1 69 ? -13.500 21.074 -25.313 1.00 86.62 69 ALA A C 1
ATOM 532 O O . ALA A 1 69 ? -12.396 21.461 -25.700 1.00 86.62 69 ALA A O 1
ATOM 533 N N . ALA A 1 70 ? -13.652 20.025 -24.501 1.00 92.19 70 ALA A N 1
ATOM 534 C CA . ALA A 1 70 ? -12.560 19.202 -23.998 1.00 92.19 70 ALA A CA 1
ATOM 535 C C . ALA A 1 70 ? -12.678 17.761 -24.511 1.00 92.19 70 ALA A C 1
ATOM 537 O O . ALA A 1 70 ? -13.770 17.191 -24.512 1.00 92.19 70 ALA A O 1
ATOM 538 N N . ALA A 1 71 ? -11.548 17.172 -24.895 1.00 93.50 71 ALA A N 1
ATOM 539 C CA . ALA A 1 71 ? -11.413 15.745 -25.179 1.00 93.50 71 ALA A CA 1
ATOM 540 C C . ALA A 1 71 ? -10.247 15.169 -24.370 1.00 93.50 71 ALA A C 1
ATOM 542 O O . ALA A 1 71 ? -9.314 15.893 -24.017 1.00 93.50 71 ALA A O 1
ATOM 543 N N . ILE A 1 72 ? -10.300 13.874 -24.075 1.00 93.69 72 ILE A N 1
ATOM 544 C CA . ILE A 1 72 ? -9.279 13.183 -23.288 1.00 93.69 72 ILE A CA 1
ATOM 545 C C . ILE A 1 72 ? -8.661 12.082 -24.146 1.00 93.69 72 ILE A C 1
ATOM 547 O O . ILE A 1 72 ? -9.376 11.297 -24.766 1.00 93.69 72 ILE A O 1
ATOM 551 N N . VAL A 1 73 ? -7.333 12.031 -24.177 1.00 94.94 73 VAL A N 1
ATOM 552 C CA . VAL A 1 73 ? -6.566 10.926 -24.753 1.00 94.94 73 VAL A CA 1
ATOM 553 C C . VAL A 1 73 ? -5.842 10.214 -23.617 1.00 94.94 73 VAL A C 1
ATOM 555 O O . VAL A 1 73 ? -5.092 10.844 -22.870 1.00 94.94 73 VAL A O 1
ATOM 558 N N . GLU A 1 74 ? -6.071 8.916 -23.472 1.00 91.88 74 GLU A N 1
ATOM 559 C CA . GLU A 1 74 ? -5.537 8.126 -22.363 1.00 91.88 74 GLU A CA 1
ATOM 560 C C . GLU A 1 74 ? -4.550 7.076 -22.860 1.00 91.88 74 GLU A C 1
ATOM 562 O O . GLU A 1 74 ? -4.810 6.358 -23.825 1.00 91.88 74 GLU A O 1
ATOM 567 N N . ILE A 1 75 ? -3.412 6.978 -22.178 1.00 92.38 75 ILE A N 1
ATOM 568 C CA . ILE A 1 75 ? -2.572 5.786 -22.216 1.00 92.38 75 ILE A CA 1
ATOM 569 C C . ILE A 1 75 ? -3.234 4.774 -21.278 1.00 92.38 75 ILE A C 1
ATOM 571 O O . ILE A 1 75 ? -3.106 4.867 -20.058 1.00 92.38 75 ILE A O 1
ATOM 575 N N . ASP A 1 76 ? -4.021 3.884 -21.869 1.00 90.75 76 ASP A N 1
ATOM 576 C CA . ASP A 1 76 ? -4.764 2.809 -21.212 1.00 90.75 76 ASP A CA 1
ATOM 577 C C . ASP A 1 76 ? -4.027 1.466 -21.349 1.00 90.75 76 ASP A C 1
ATOM 579 O O . ASP A 1 76 ? -3.041 1.357 -22.084 1.00 90.75 76 ASP A O 1
ATOM 583 N N . ASP A 1 77 ? -4.503 0.433 -20.651 1.00 89.19 77 ASP A N 1
ATOM 584 C CA . ASP A 1 77 ? -3.898 -0.907 -20.699 1.00 89.19 77 ASP A CA 1
ATOM 585 C C . ASP A 1 77 ? -3.828 -1.444 -22.133 1.00 89.19 77 ASP A C 1
ATOM 587 O O . ASP A 1 77 ? -2.793 -1.951 -22.562 1.00 89.19 77 ASP A O 1
ATOM 591 N N . ARG A 1 78 ? -4.872 -1.195 -22.933 1.00 92.38 78 ARG A N 1
ATOM 592 C CA . ARG A 1 78 ? -4.900 -1.537 -24.361 1.00 92.38 78 ARG A CA 1
ATOM 593 C C . ARG A 1 78 ? -3.764 -0.874 -25.141 1.00 92.38 78 ARG A C 1
ATOM 595 O O . ARG A 1 78 ? -3.174 -1.491 -26.025 1.00 92.38 78 ARG A O 1
ATOM 602 N N . SER A 1 79 ? -3.435 0.379 -24.835 1.00 91.44 79 SER A N 1
ATOM 603 C CA . SER A 1 79 ? -2.303 1.060 -25.459 1.00 91.44 79 SER A CA 1
ATOM 604 C C . SER A 1 79 ? -0.971 0.423 -25.101 1.00 91.44 79 SER A C 1
ATOM 606 O O . SER A 1 79 ? -0.106 0.330 -25.970 1.00 91.44 79 SER A O 1
ATOM 608 N N . ILE A 1 80 ? -0.805 -0.025 -23.857 1.00 90.81 80 ILE A N 1
ATOM 609 C CA . ILE A 1 80 ? 0.402 -0.731 -23.416 1.00 90.81 80 ILE A CA 1
ATOM 610 C C . ILE A 1 80 ? 0.506 -2.104 -24.093 1.00 90.81 80 ILE A C 1
ATOM 612 O O . ILE A 1 80 ? 1.578 -2.466 -24.578 1.00 90.81 80 ILE A O 1
ATOM 616 N N . GLU A 1 81 ? -0.602 -2.836 -24.192 1.00 89.25 81 GLU A N 1
ATOM 617 C CA . GLU A 1 81 ? -0.665 -4.130 -24.876 1.00 89.25 81 GLU A CA 1
ATOM 618 C C . GLU A 1 81 ? -0.350 -4.011 -26.376 1.00 89.25 81 GLU A C 1
ATOM 620 O O . GLU A 1 81 ? 0.465 -4.771 -26.899 1.00 89.25 81 GLU A O 1
ATOM 625 N N . GLU A 1 82 ? -0.953 -3.044 -27.082 1.00 91.19 82 GLU A N 1
ATOM 626 C CA . GLU A 1 82 ? -0.784 -2.897 -28.536 1.00 91.19 82 GLU A CA 1
ATOM 627 C C . GLU A 1 82 ? 0.569 -2.271 -28.933 1.00 91.19 82 GLU A C 1
ATOM 629 O O . GLU A 1 82 ? 1.099 -2.584 -30.001 1.00 91.19 82 GLU A O 1
ATOM 634 N N . LEU A 1 83 ? 1.128 -1.358 -28.124 1.00 87.88 83 LEU A N 1
ATOM 635 C CA . LEU A 1 83 ? 2.292 -0.534 -28.502 1.00 87.88 83 LEU A CA 1
ATOM 636 C C . LEU A 1 83 ? 3.554 -0.789 -27.660 1.00 87.88 83 LEU A C 1
ATOM 638 O O . LEU A 1 83 ? 4.586 -0.137 -27.876 1.00 87.88 83 LEU A O 1
ATOM 642 N N . GLY A 1 84 ? 3.488 -1.746 -26.736 1.00 85.62 84 GLY A N 1
ATOM 643 C CA . GLY A 1 84 ? 4.578 -2.148 -25.855 1.00 85.62 84 GLY A CA 1
ATOM 644 C C . GLY A 1 84 ? 4.611 -1.394 -24.524 1.00 85.62 84 GLY A C 1
ATOM 645 O O . GLY A 1 84 ? 3.927 -0.386 -24.320 1.00 85.62 84 GLY A O 1
ATOM 646 N N . GLN A 1 85 ? 5.457 -1.893 -23.620 1.00 83.38 85 GLN A N 1
ATOM 647 C CA . GLN A 1 85 ? 5.563 -1.408 -22.245 1.00 83.38 85 GLN A CA 1
ATOM 648 C C . GLN A 1 85 ? 6.019 0.055 -22.141 1.00 83.38 85 GLN A C 1
ATOM 650 O O . GLN A 1 85 ? 6.770 0.571 -22.972 1.00 83.38 85 GLN A O 1
ATOM 655 N N . TRP A 1 86 ? 5.541 0.721 -21.091 1.00 83.62 86 TRP A N 1
ATOM 656 C CA . TRP A 1 86 ? 5.958 2.062 -20.690 1.00 83.62 86 TRP A CA 1
ATOM 657 C C . TRP A 1 86 ? 7.294 2.019 -19.917 1.00 83.62 86 TRP A C 1
ATOM 659 O O . TRP A 1 86 ? 7.522 1.044 -19.203 1.00 83.62 86 TRP A O 1
ATOM 669 N N . PRO A 1 87 ? 8.154 3.059 -19.967 1.00 86.31 87 PRO A N 1
ATOM 670 C CA . PRO A 1 87 ? 8.023 4.308 -20.720 1.00 86.31 87 PRO A CA 1
ATOM 671 C C . PRO A 1 87 ? 8.216 4.136 -22.223 1.00 86.31 87 PRO A C 1
ATOM 673 O O . PRO A 1 87 ? 9.149 3.482 -22.680 1.00 86.31 87 PRO A O 1
ATOM 676 N N . TRP A 1 88 ? 7.346 4.772 -23.011 1.00 90.25 88 TRP A N 1
ATOM 677 C CA . TRP A 1 88 ? 7.534 4.819 -24.458 1.00 90.25 88 TRP A CA 1
ATOM 678 C C . TRP A 1 88 ? 8.709 5.731 -24.840 1.00 90.25 88 TRP A C 1
ATOM 680 O O . TRP A 1 88 ? 8.906 6.773 -24.206 1.00 90.25 88 TRP A O 1
ATOM 690 N N . PRO A 1 89 ? 9.433 5.410 -25.930 1.00 91.75 89 PRO A N 1
ATOM 691 C CA . PRO A 1 89 ? 10.406 6.323 -26.517 1.00 91.75 89 PRO A CA 1
ATOM 692 C C . PRO A 1 89 ? 9.794 7.695 -26.830 1.00 91.75 89 PRO A C 1
ATOM 694 O O . PRO A 1 89 ? 8.653 7.790 -27.302 1.00 91.75 89 PRO A O 1
ATOM 697 N N . ARG A 1 90 ? 10.556 8.774 -26.632 1.00 92.56 90 ARG A N 1
ATOM 698 C CA . ARG A 1 90 ? 10.072 10.161 -26.765 1.00 92.56 90 ARG A CA 1
ATOM 699 C C . ARG A 1 90 ? 9.606 10.490 -28.179 1.00 92.56 90 ARG A C 1
ATOM 701 O O . ARG A 1 90 ? 8.650 11.248 -28.331 1.00 92.56 90 ARG A O 1
ATOM 708 N N . TYR A 1 91 ? 10.168 9.857 -29.211 1.00 91.31 91 TYR A N 1
ATOM 709 C CA . TYR A 1 91 ? 9.675 10.020 -30.584 1.00 91.31 91 TYR A CA 1
ATOM 710 C C . TYR A 1 91 ? 8.222 9.535 -30.750 1.00 91.31 91 TYR A C 1
ATOM 712 O O . TYR A 1 91 ? 7.476 10.076 -31.566 1.00 91.31 91 TYR A O 1
ATOM 720 N N . ARG A 1 92 ? 7.786 8.532 -29.972 1.00 93.06 92 ARG A N 1
ATOM 721 C CA . ARG A 1 92 ? 6.411 8.012 -30.021 1.00 93.06 92 ARG A CA 1
ATOM 722 C C . ARG A 1 92 ? 5.439 8.977 -29.360 1.00 93.06 92 ARG A C 1
ATOM 724 O O . ARG A 1 92 ? 4.360 9.213 -29.898 1.00 93.06 92 ARG A O 1
ATOM 731 N N . ILE A 1 93 ? 5.847 9.580 -28.244 1.00 94.69 93 ILE A N 1
ATOM 732 C CA . ILE A 1 93 ? 5.107 10.684 -27.625 1.00 94.69 93 ILE A CA 1
ATOM 733 C C . ILE A 1 93 ? 5.010 11.848 -28.613 1.00 94.69 93 ILE A C 1
ATOM 735 O O . ILE A 1 93 ? 3.916 12.336 -28.870 1.00 94.69 93 ILE A O 1
ATOM 739 N N . ALA A 1 94 ? 6.117 12.229 -29.252 1.00 94.06 94 ALA A N 1
ATOM 740 C CA . ALA A 1 94 ? 6.139 13.285 -30.260 1.00 94.06 94 ALA A CA 1
ATOM 741 C C . ALA A 1 94 ? 5.149 13.008 -31.411 1.00 94.06 94 ALA A C 1
ATOM 743 O O . ALA A 1 94 ? 4.394 13.896 -31.811 1.00 94.06 94 ALA A O 1
ATOM 744 N N . LEU A 1 95 ? 5.086 11.759 -31.888 1.00 94.44 95 LEU A N 1
ATOM 745 C CA . LEU A 1 95 ? 4.136 11.329 -32.915 1.00 94.44 95 LEU A CA 1
ATOM 746 C C . LEU A 1 95 ? 2.679 11.387 -32.434 1.00 94.44 95 LEU A C 1
ATOM 748 O O . LEU A 1 95 ? 1.815 11.843 -33.182 1.00 94.44 95 LEU A O 1
ATOM 752 N N . LEU A 1 96 ? 2.400 10.950 -31.201 1.00 96.31 96 LEU A N 1
ATOM 753 C CA . LEU A 1 96 ? 1.064 11.023 -30.604 1.00 96.31 96 LEU A CA 1
ATOM 754 C C . LEU A 1 96 ? 0.561 12.472 -30.597 1.00 96.31 96 LEU A C 1
ATOM 756 O O . LEU A 1 96 ? -0.529 12.752 -31.092 1.00 96.31 96 LEU A O 1
ATOM 760 N N . LEU A 1 97 ? 1.377 13.398 -30.094 1.00 95.69 97 LEU A N 1
ATOM 761 C CA . LEU A 1 97 ? 1.036 14.819 -30.006 1.00 95.69 97 LEU A CA 1
ATOM 762 C C . LEU A 1 97 ? 0.775 15.444 -31.371 1.00 95.69 97 LEU A C 1
ATOM 764 O O . LEU A 1 97 ? -0.230 16.131 -31.566 1.00 95.69 97 LEU A O 1
ATOM 768 N N . GLU A 1 98 ? 1.653 15.162 -32.329 1.00 94.69 98 GLU A N 1
ATOM 769 C CA . GLU A 1 98 ? 1.532 15.701 -33.673 1.00 94.69 98 GLU A CA 1
ATOM 770 C C . GLU A 1 98 ? 0.283 15.162 -34.384 1.00 94.69 98 GLU A C 1
ATOM 772 O O . GLU A 1 98 ? -0.418 15.925 -35.047 1.00 94.69 98 GLU A O 1
ATOM 777 N N . LYS A 1 99 ? -0.079 13.888 -34.181 1.00 94.94 99 LYS A N 1
ATOM 778 C CA . LYS A 1 99 ? -1.331 13.324 -34.708 1.00 94.94 99 LYS A CA 1
ATOM 779 C C . LYS A 1 99 ? -2.575 13.948 -34.086 1.00 94.94 99 LYS A C 1
ATOM 781 O O . LYS A 1 99 ? -3.550 14.187 -34.801 1.00 94.94 99 LYS A O 1
ATOM 786 N N . ILE A 1 100 ? -2.562 14.241 -32.786 1.00 95.94 100 ILE A N 1
ATOM 787 C CA . ILE A 1 100 ? -3.662 14.961 -32.126 1.00 95.94 100 ILE A CA 1
ATOM 788 C C . ILE A 1 100 ? -3.813 16.358 -32.748 1.00 95.94 100 ILE A C 1
ATOM 790 O O . ILE A 1 100 ? -4.918 16.760 -33.119 1.00 95.94 100 ILE A O 1
ATOM 794 N N . ARG A 1 101 ? -2.698 17.077 -32.928 1.00 93.31 101 ARG A N 1
ATOM 795 C CA . ARG A 1 101 ? -2.673 18.413 -33.540 1.00 93.31 101 ARG A CA 1
ATOM 796 C C . ARG A 1 101 ? -3.165 18.395 -34.990 1.00 93.31 101 ARG A C 1
ATOM 798 O O . ARG A 1 101 ? -3.994 19.222 -35.363 1.00 93.31 101 ARG A O 1
ATOM 805 N N . GLN A 1 102 ? -2.697 17.447 -35.802 1.00 91.81 102 GLN A N 1
ATOM 806 C CA . GLN A 1 102 ? -3.118 17.286 -37.201 1.00 91.81 102 GLN A CA 1
ATOM 807 C C . GLN A 1 102 ? -4.611 16.957 -37.332 1.00 91.81 102 GLN A C 1
ATOM 809 O O . GLN A 1 102 ? -5.248 17.379 -38.293 1.00 91.81 102 GLN A O 1
ATOM 814 N N . ASN A 1 103 ? -5.193 16.286 -36.335 1.00 92.62 103 ASN A N 1
ATOM 815 C CA . ASN A 1 103 ? -6.632 16.031 -36.248 1.00 92.62 103 ASN A CA 1
ATOM 816 C C . ASN A 1 103 ? -7.454 17.221 -35.706 1.00 92.62 103 ASN A C 1
ATOM 818 O O . ASN A 1 103 ? -8.633 17.064 -35.380 1.00 92.62 103 ASN A O 1
ATOM 822 N N . GLY A 1 104 ? -6.862 18.419 -35.648 1.00 90.81 104 GLY A N 1
ATOM 823 C CA . GLY A 1 104 ? -7.578 19.680 -35.460 1.00 90.81 104 GLY A CA 1
ATOM 824 C C . GLY A 1 104 ? -7.643 20.203 -34.024 1.00 90.81 104 GLY A C 1
ATOM 825 O O . GLY A 1 104 ? -8.393 21.150 -33.783 1.00 90.81 104 GLY A O 1
ATOM 826 N N . ALA A 1 105 ? -6.883 19.631 -33.084 1.00 94.56 105 ALA A N 1
ATOM 827 C CA . ALA A 1 105 ? -6.826 20.128 -31.708 1.00 94.56 105 ALA A CA 1
ATOM 828 C C . ALA A 1 105 ? -6.380 21.600 -31.648 1.00 94.56 105 ALA A C 1
ATOM 830 O O . ALA A 1 105 ? -5.368 21.976 -32.240 1.00 94.56 105 ALA A O 1
ATOM 831 N N . ALA A 1 106 ? -7.114 22.429 -30.899 1.00 93.44 106 ALA A N 1
ATOM 832 C CA . ALA A 1 106 ? -6.760 23.834 -30.684 1.00 93.44 106 ALA A CA 1
ATOM 833 C C . ALA A 1 106 ? -5.560 23.981 -29.736 1.00 93.44 106 ALA A C 1
ATOM 835 O O . ALA A 1 106 ? -4.736 24.881 -29.883 1.00 93.44 106 ALA A O 1
ATOM 836 N N . THR A 1 107 ? -5.472 23.108 -28.735 1.00 95.44 107 THR A N 1
ATOM 837 C CA . THR A 1 107 ? -4.367 23.034 -27.774 1.00 95.44 107 THR A CA 1
ATOM 838 C C . THR A 1 107 ? -4.282 21.608 -27.248 1.00 95.44 107 THR A C 1
ATOM 840 O O . THR A 1 107 ? -5.316 20.977 -27.025 1.00 95.44 107 THR A O 1
ATOM 843 N N . VAL A 1 108 ? -3.067 21.105 -27.038 1.00 96.31 108 VAL A N 1
ATOM 844 C CA . VAL A 1 108 ? -2.828 19.770 -26.475 1.00 96.31 108 VAL A CA 1
ATOM 845 C C . VAL A 1 108 ? -2.062 19.917 -25.166 1.00 96.31 108 VAL A C 1
ATOM 847 O O . VAL A 1 108 ? -0.953 20.443 -25.135 1.00 96.31 108 VAL A O 1
ATOM 850 N N . ALA A 1 109 ? -2.665 19.471 -24.074 1.00 95.12 109 ALA A N 1
ATOM 851 C CA . ALA A 1 109 ? -2.119 19.572 -22.733 1.00 95.12 109 ALA A CA 1
ATOM 852 C C . ALA A 1 109 ? -1.733 18.178 -22.231 1.00 95.12 109 ALA A C 1
ATOM 854 O O . ALA A 1 109 ? -2.569 17.280 -22.200 1.00 95.12 109 ALA A O 1
ATOM 855 N N . ILE A 1 110 ? -0.480 17.988 -21.817 1.00 93.50 110 ILE A N 1
ATOM 856 C CA . ILE A 1 110 ? 0.077 16.676 -21.458 1.00 93.50 110 ILE A CA 1
ATOM 857 C C . ILE A 1 110 ? 0.402 16.625 -19.966 1.00 93.50 110 ILE A C 1
ATOM 859 O O . ILE A 1 110 ? 1.230 17.395 -19.480 1.00 93.50 110 ILE A O 1
ATOM 863 N N . ALA A 1 111 ? -0.251 15.716 -19.242 1.00 89.69 111 ALA A N 1
ATOM 864 C CA . ALA A 1 111 ? -0.085 15.525 -17.800 1.00 89.69 111 ALA A CA 1
ATOM 865 C C . ALA A 1 111 ? 0.899 14.387 -17.458 1.00 89.69 111 ALA A C 1
ATOM 867 O O . ALA A 1 111 ? 0.767 13.741 -16.422 1.00 89.69 111 ALA A O 1
ATOM 868 N N . ILE A 1 112 ? 1.859 14.129 -18.348 1.00 86.88 112 ILE A N 1
ATOM 869 C CA . ILE A 1 112 ? 2.918 13.123 -18.208 1.00 86.88 112 ILE A CA 1
ATOM 870 C C . ILE A 1 112 ? 4.249 13.863 -18.054 1.00 86.88 112 ILE A C 1
ATOM 872 O O . ILE A 1 112 ? 4.478 14.853 -18.752 1.00 86.88 112 ILE A O 1
ATOM 876 N N . PHE A 1 113 ? 5.107 13.390 -17.148 1.00 86.00 113 PHE A N 1
ATOM 877 C CA . PHE A 1 113 ? 6.385 14.026 -16.821 1.00 86.00 113 PHE A CA 1
ATOM 878 C C . PHE A 1 113 ? 7.565 13.212 -17.353 1.00 86.00 113 PHE A C 1
ATOM 880 O O . PHE A 1 113 ? 7.617 11.996 -17.180 1.00 86.00 113 PHE A O 1
ATOM 887 N N . PHE A 1 114 ? 8.541 13.905 -17.934 1.00 88.25 114 PHE A N 1
ATOM 888 C CA . PHE A 1 114 ? 9.802 13.346 -18.415 1.00 88.25 114 PHE A CA 1
ATOM 889 C C . PHE A 1 114 ? 10.964 14.013 -17.663 1.00 88.25 114 PHE A C 1
ATOM 891 O O . PHE A 1 114 ? 11.517 14.996 -18.160 1.00 88.25 114 PHE A O 1
ATOM 898 N N . PRO A 1 115 ? 11.287 13.560 -16.435 1.00 84.06 115 PRO A N 1
ATOM 899 C CA . PRO A 1 115 ? 12.330 14.173 -15.607 1.00 84.06 115 PRO A CA 1
ATOM 900 C C . PRO A 1 115 ? 13.749 13.717 -15.983 1.00 84.06 115 PRO A C 1
ATOM 902 O O . PRO A 1 115 ? 14.716 14.397 -15.654 1.00 84.06 115 PRO A O 1
ATOM 905 N N . GLU A 1 116 ? 13.876 12.588 -16.683 1.00 86.06 116 GLU A N 1
ATOM 906 C CA . GLU A 1 116 ? 15.152 12.003 -17.106 1.00 86.06 116 GLU A CA 1
ATOM 907 C C . GLU A 1 116 ? 15.280 11.970 -18.637 1.00 86.06 116 GLU A C 1
ATOM 909 O O . GLU A 1 116 ? 14.252 11.918 -19.327 1.00 86.06 116 GLU A O 1
ATOM 914 N N . PRO A 1 117 ? 16.514 11.953 -19.178 1.00 87.50 117 PRO A N 1
ATOM 915 C CA . PRO A 1 117 ? 16.764 11.716 -20.599 1.00 87.50 117 PRO A CA 1
ATOM 916 C C . PRO A 1 117 ? 16.191 10.386 -21.095 1.00 87.50 117 PRO A C 1
ATOM 918 O O . PRO A 1 117 ? 16.080 9.407 -20.350 1.00 87.50 117 PRO A O 1
ATOM 921 N N . ASP A 1 118 ? 15.835 10.331 -22.373 1.00 89.88 118 ASP A N 1
ATOM 922 C CA . ASP A 1 118 ? 15.428 9.095 -23.027 1.00 89.88 118 ASP A CA 1
ATOM 923 C C . ASP A 1 118 ? 16.622 8.165 -23.247 1.00 89.88 118 ASP A C 1
ATOM 925 O O . ASP A 1 118 ? 17.418 8.351 -24.166 1.00 89.88 118 ASP A O 1
ATOM 929 N N . ARG A 1 119 ? 16.720 7.112 -22.432 1.00 87.38 119 ARG A N 1
ATOM 930 C CA . ARG A 1 119 ? 17.766 6.086 -22.570 1.00 87.38 119 ARG A CA 1
ATOM 931 C C . ARG A 1 119 ? 17.624 5.246 -23.838 1.00 87.38 119 ARG A C 1
ATOM 933 O O . ARG A 1 119 ? 18.569 4.568 -24.221 1.00 87.38 119 ARG A O 1
ATOM 940 N N . SER A 1 120 ? 16.473 5.309 -24.515 1.00 87.12 120 SER A N 1
ATOM 941 C CA . SER A 1 120 ? 16.313 4.701 -25.837 1.00 87.12 120 SER A CA 1
ATOM 942 C C . SER A 1 120 ? 16.897 5.551 -26.975 1.00 87.12 120 SER A C 1
ATOM 944 O O . SER A 1 120 ? 17.000 5.065 -28.100 1.00 87.12 120 SER A O 1
ATOM 946 N N . SER A 1 121 ? 17.319 6.793 -26.703 1.00 89.44 121 SER A N 1
ATOM 947 C CA . SER A 1 121 ? 17.986 7.642 -27.692 1.00 89.44 121 SER A CA 1
ATOM 948 C C . SER A 1 121 ? 19.340 7.053 -28.102 1.00 89.44 121 SER A C 1
ATOM 950 O O . SER A 1 121 ? 20.177 6.796 -27.229 1.00 89.44 121 SER A O 1
ATOM 952 N N . PRO A 1 122 ? 19.624 6.928 -29.409 1.00 87.69 122 PRO A N 1
ATOM 953 C CA . PRO A 1 122 ? 20.914 6.463 -29.916 1.00 87.69 122 PRO A CA 1
ATOM 954 C C . PRO A 1 122 ? 22.128 7.187 -29.305 1.00 87.69 122 PRO A C 1
ATOM 956 O O . PRO A 1 122 ? 23.091 6.538 -28.896 1.00 87.69 122 PRO A O 1
ATOM 959 N N . ALA A 1 123 ? 22.071 8.514 -29.155 1.00 85.06 123 ALA A N 1
ATOM 960 C CA . ALA A 1 123 ? 23.145 9.310 -28.555 1.00 85.06 123 ALA A CA 1
ATOM 961 C C . ALA A 1 123 ? 23.371 8.998 -27.064 1.00 85.06 123 ALA A C 1
ATOM 963 O O . ALA A 1 123 ? 24.513 8.984 -26.595 1.00 85.06 123 ALA A O 1
ATOM 964 N N . VAL A 1 124 ? 22.295 8.732 -26.316 1.00 86.00 124 VAL A N 1
ATOM 965 C CA . VAL A 1 124 ? 22.366 8.383 -24.889 1.00 86.00 124 VAL A CA 1
ATOM 966 C C . VAL A 1 124 ? 22.911 6.967 -24.731 1.00 86.00 124 VAL A C 1
ATOM 968 O O . VAL A 1 124 ? 23.866 6.783 -23.979 1.00 86.00 124 VAL A O 1
ATOM 971 N N . MET A 1 125 ? 22.418 6.007 -25.523 1.00 85.25 125 MET A N 1
ATOM 972 C CA . MET A 1 125 ? 22.952 4.641 -25.551 1.00 85.25 125 MET A CA 1
ATOM 973 C C . MET A 1 125 ? 24.449 4.617 -25.872 1.00 85.25 125 MET A C 1
ATOM 975 O O . MET A 1 125 ? 25.213 3.952 -25.179 1.00 85.25 125 MET A O 1
ATOM 979 N N . GLN A 1 126 ? 24.903 5.368 -26.885 1.00 86.50 126 GLN A N 1
ATOM 980 C CA . GLN A 1 126 ? 26.331 5.467 -27.220 1.00 86.50 126 GLN A CA 1
ATOM 981 C C . GLN A 1 126 ? 27.162 5.991 -26.049 1.00 86.50 126 GLN A C 1
ATOM 983 O O . GLN A 1 126 ? 28.265 5.503 -25.795 1.00 86.50 126 GLN A O 1
ATOM 988 N N . LYS A 1 127 ? 26.646 7.002 -25.344 1.00 86.06 127 LYS A N 1
ATOM 989 C CA . LYS A 1 127 ? 27.325 7.618 -24.206 1.00 86.06 127 LYS A CA 1
ATOM 990 C C . LYS A 1 127 ? 27.402 6.667 -23.011 1.00 86.06 127 LYS A C 1
ATOM 992 O O . LYS A 1 127 ? 28.463 6.588 -22.398 1.00 86.06 127 LYS A O 1
ATOM 997 N N . GLU A 1 128 ? 26.319 5.959 -22.696 1.00 85.75 128 GLU A N 1
ATOM 998 C CA . GLU A 1 128 ? 26.262 4.992 -21.592 1.00 85.75 128 GLU A CA 1
ATOM 999 C C . GLU A 1 128 ? 27.111 3.752 -21.888 1.00 85.75 128 GLU A C 1
ATOM 1001 O O . GLU A 1 128 ? 27.985 3.423 -21.096 1.00 85.75 128 GLU A O 1
ATOM 1006 N N . LEU A 1 129 ? 26.997 3.146 -23.074 1.00 85.75 129 LEU A N 1
ATOM 1007 C CA . LEU A 1 129 ? 27.818 1.989 -23.466 1.00 85.75 129 LEU A CA 1
ATOM 1008 C C . LEU A 1 129 ? 29.318 2.303 -23.469 1.00 85.75 129 LEU A C 1
ATOM 1010 O O . LEU A 1 129 ? 30.131 1.489 -23.030 1.00 85.75 129 LEU A O 1
ATOM 1014 N N . LYS A 1 130 ? 29.701 3.504 -23.915 1.00 87.06 130 LYS A N 1
ATOM 1015 C CA . LYS A 1 130 ? 31.098 3.941 -23.859 1.00 87.06 130 LYS A CA 1
ATOM 1016 C C . LYS A 1 130 ? 31.573 4.160 -22.425 1.00 87.06 130 LYS A C 1
ATOM 1018 O O . LYS A 1 130 ? 32.733 3.888 -22.129 1.00 87.06 130 LYS A O 1
ATOM 1023 N N . LYS A 1 131 ? 30.709 4.684 -21.557 1.00 86.75 131 LYS A N 1
ATOM 1024 C CA . LYS A 1 131 ? 31.030 4.958 -20.155 1.00 86.75 131 LYS A CA 1
ATOM 1025 C C . LYS A 1 131 ? 31.135 3.670 -19.336 1.00 86.75 131 LYS A C 1
ATOM 1027 O O . LYS A 1 131 ? 32.090 3.530 -18.581 1.00 86.75 131 LYS A O 1
ATOM 1032 N N . ASP A 1 132 ? 30.185 2.760 -19.508 1.00 86.56 132 ASP A N 1
ATOM 1033 C CA . ASP A 1 132 ? 29.998 1.610 -18.624 1.00 86.56 132 ASP A CA 1
ATOM 1034 C C . ASP A 1 132 ? 30.729 0.362 -19.142 1.00 86.56 132 ASP A C 1
ATOM 1036 O O . ASP A 1 132 ? 31.224 -0.433 -18.350 1.00 86.56 132 ASP A O 1
ATOM 1040 N N . LEU A 1 133 ? 30.856 0.208 -20.467 1.00 85.19 133 LEU A N 1
ATOM 1041 C CA . LEU A 1 133 ? 31.485 -0.961 -21.100 1.00 85.19 133 LEU A CA 1
ATOM 1042 C C . LEU A 1 133 ? 32.726 -0.616 -21.940 1.00 85.19 133 LEU A C 1
ATOM 1044 O O . LEU A 1 133 ? 33.367 -1.512 -22.484 1.00 85.19 133 LEU A O 1
ATOM 1048 N N . GLY A 1 134 ? 33.069 0.669 -22.102 1.00 85.75 134 GLY A N 1
ATOM 1049 C CA . GLY A 1 134 ? 34.172 1.102 -22.973 1.00 85.75 134 GLY A CA 1
ATOM 1050 C C . GLY A 1 134 ? 33.913 0.893 -24.473 1.00 85.75 134 GLY A C 1
ATOM 1051 O O . GLY A 1 134 ? 34.800 1.133 -25.294 1.00 85.75 134 GLY A O 1
ATOM 1052 N N . VAL A 1 135 ? 32.706 0.464 -24.854 1.00 85.81 135 VAL A N 1
ATOM 1053 C CA . VAL A 1 135 ? 32.349 0.115 -26.234 1.00 85.81 135 VAL A CA 1
ATOM 1054 C C . VAL A 1 135 ? 31.875 1.359 -26.980 1.00 85.81 135 VAL A C 1
ATOM 1056 O O . VAL A 1 135 ? 30.968 2.059 -26.539 1.00 85.81 135 VAL A O 1
ATOM 1059 N N . THR A 1 136 ? 32.470 1.633 -28.143 1.00 81.06 136 THR A N 1
ATOM 1060 C CA . THR A 1 136 ? 31.997 2.694 -29.045 1.00 81.06 136 THR A CA 1
ATOM 1061 C C . THR A 1 136 ? 31.133 2.073 -30.135 1.00 81.06 136 THR A C 1
ATOM 1063 O O . THR A 1 136 ? 31.619 1.263 -30.919 1.00 81.06 136 THR A O 1
ATOM 1066 N N . LEU A 1 137 ? 29.858 2.455 -30.179 1.00 76.75 137 LEU A N 1
ATOM 1067 C CA . LEU A 1 137 ? 28.865 1.921 -31.111 1.00 76.75 137 LEU A CA 1
ATOM 1068 C C . LEU A 1 137 ? 28.491 3.001 -32.136 1.00 76.75 137 LEU A C 1
ATOM 1070 O O . LEU A 1 137 ? 28.200 4.131 -31.755 1.00 76.75 137 LEU A O 1
ATOM 1074 N N . GLY A 1 138 ? 28.528 2.685 -33.430 1.00 75.75 138 GLY A N 1
ATOM 1075 C CA . GLY A 1 138 ? 28.118 3.593 -34.507 1.00 75.75 138 GLY A CA 1
ATOM 1076 C C . GLY A 1 138 ? 26.750 3.201 -35.062 1.00 75.75 138 GLY A C 1
ATOM 1077 O O . GLY A 1 138 ? 26.503 2.018 -35.273 1.00 75.75 138 GLY A O 1
ATOM 1078 N N . PHE A 1 139 ? 25.873 4.175 -35.312 1.00 76.75 139 PHE A N 1
ATOM 1079 C CA . PHE A 1 139 ? 24.612 3.949 -36.025 1.00 76.75 139 PHE A CA 1
ATOM 1080 C C . PHE A 1 139 ? 24.747 4.460 -37.463 1.00 76.75 139 PHE A C 1
ATOM 1082 O O . PHE A 1 139 ? 24.980 5.649 -37.676 1.00 76.75 139 PHE A O 1
ATOM 1089 N N . GLU A 1 140 ? 24.598 3.574 -38.449 1.00 77.44 140 GLU A N 1
ATOM 1090 C CA . GLU A 1 140 ? 24.575 3.932 -39.873 1.00 77.44 140 GLU A CA 1
ATOM 1091 C C . GLU A 1 140 ? 23.135 4.024 -40.395 1.00 77.44 140 GLU A C 1
ATOM 1093 O O . GLU A 1 140 ? 22.244 3.304 -39.949 1.00 77.44 140 GLU A O 1
ATOM 1098 N N . GLY A 1 141 ? 22.887 4.935 -41.341 1.00 74.69 141 GLY A N 1
ATOM 1099 C CA . GLY A 1 141 ? 21.575 5.095 -41.982 1.00 74.69 141 GLY A CA 1
ATOM 1100 C C . GLY A 1 141 ? 20.503 5.805 -41.144 1.00 74.69 141 GLY A C 1
ATOM 1101 O O . GLY A 1 141 ? 19.395 6.016 -41.638 1.00 74.69 141 GLY A O 1
ATOM 1102 N N . LEU A 1 142 ? 20.813 6.221 -39.911 1.00 77.44 142 LEU A N 1
ATOM 1103 C CA . LEU A 1 142 ? 19.894 6.989 -39.074 1.00 77.44 142 LEU A CA 1
ATOM 1104 C C . LEU A 1 142 ? 19.951 8.487 -39.440 1.00 77.44 142 LEU A C 1
ATOM 1106 O O . LEU A 1 142 ? 21.038 9.073 -39.439 1.00 77.44 142 LEU A O 1
ATOM 1110 N N . PRO A 1 143 ? 18.814 9.152 -39.718 1.00 80.44 143 PRO A N 1
ATOM 1111 C CA . PRO A 1 143 ? 18.778 10.606 -39.827 1.00 80.44 143 PRO A CA 1
ATOM 1112 C C . PRO A 1 143 ? 19.341 11.258 -38.560 1.00 80.44 143 PRO A C 1
ATOM 1114 O O . PRO A 1 143 ? 18.980 10.864 -37.452 1.00 80.44 143 PRO A O 1
ATOM 1117 N N . SER A 1 144 ? 20.165 12.299 -38.709 1.00 75.81 144 SER A N 1
ATOM 1118 C CA . SER A 1 144 ? 20.813 12.984 -37.576 1.00 75.81 144 SER A CA 1
ATOM 1119 C C . SER A 1 144 ? 19.825 13.499 -36.522 1.00 75.81 144 SER A C 1
ATOM 1121 O O . SER A 1 144 ? 20.153 13.564 -35.344 1.00 75.81 144 SER A O 1
ATOM 1123 N N . GLN A 1 145 ? 18.597 13.802 -36.940 1.00 74.88 145 GLN A N 1
ATOM 1124 C CA . GLN A 1 145 ? 17.497 14.273 -36.095 1.00 74.88 145 GLN A CA 1
ATOM 1125 C C . GLN A 1 145 ? 16.914 13.189 -35.178 1.00 74.88 145 GLN A C 1
ATOM 1127 O O . GLN A 1 145 ? 16.256 13.526 -34.207 1.00 74.88 145 GLN A O 1
ATOM 1132 N N . LEU A 1 146 ? 17.115 11.902 -35.483 1.00 83.44 146 LEU A N 1
ATOM 1133 C CA . LEU A 1 146 ? 16.655 10.780 -34.655 1.00 83.44 146 LEU A CA 1
ATOM 1134 C C . LEU A 1 146 ? 17.736 10.291 -33.683 1.00 83.44 146 LEU A C 1
ATOM 1136 O O . LEU A 1 146 ? 17.538 9.284 -33.010 1.00 83.44 146 LEU A O 1
ATOM 1140 N N . ASN A 1 147 ? 18.875 10.983 -33.618 1.00 85.00 147 ASN A N 1
ATOM 1141 C CA . ASN A 1 147 ? 19.961 10.613 -32.720 1.00 85.00 147 ASN A CA 1
ATOM 1142 C C . ASN A 1 147 ? 19.616 10.905 -31.247 1.00 85.00 147 ASN A C 1
ATOM 1144 O O . ASN A 1 147 ? 20.090 10.201 -30.358 1.00 85.00 147 ASN A O 1
ATOM 1148 N N . ASP A 1 148 ? 18.762 11.902 -30.996 1.00 90.19 148 ASP A N 1
ATOM 1149 C CA . ASP A 1 148 ? 18.251 12.256 -29.671 1.00 90.19 148 ASP A CA 1
ATOM 1150 C C . ASP A 1 148 ? 16.724 12.432 -29.718 1.00 90.19 148 ASP A C 1
ATOM 1152 O O . ASP A 1 148 ? 16.189 13.342 -30.355 1.00 90.19 148 ASP A O 1
ATOM 1156 N N . TYR A 1 149 ? 15.996 11.534 -29.057 1.00 93.06 149 TYR A N 1
ATOM 1157 C CA . TYR A 1 149 ? 14.538 11.556 -29.039 1.00 93.06 149 TYR A CA 1
ATOM 1158 C C . TYR A 1 149 ? 13.954 12.662 -28.151 1.00 93.06 149 TYR A C 1
ATOM 1160 O O . TYR A 1 149 ? 12.827 13.096 -28.417 1.00 93.06 149 TYR A O 1
ATOM 1168 N N . ASP A 1 150 ? 14.688 13.161 -27.151 1.00 92.12 150 ASP A N 1
ATOM 1169 C CA . ASP A 1 150 ? 14.254 14.323 -26.370 1.00 92.12 150 ASP A CA 1
ATOM 1170 C C . ASP A 1 150 ? 14.272 15.587 -27.250 1.00 92.12 150 ASP A C 1
ATOM 1172 O O . ASP A 1 150 ? 13.337 16.392 -27.192 1.00 92.12 150 ASP A O 1
ATOM 1176 N N . GLU A 1 151 ? 15.260 15.725 -28.145 1.00 91.38 151 GLU A N 1
ATOM 1177 C CA . GLU A 1 151 ? 15.292 16.803 -29.148 1.00 91.38 151 GLU A CA 1
ATOM 1178 C C . GLU A 1 151 ? 14.145 16.694 -30.163 1.00 91.38 151 GLU A C 1
ATOM 1180 O O . GLU A 1 151 ? 13.551 17.710 -30.539 1.00 91.38 151 GLU A O 1
ATOM 1185 N N . VAL A 1 152 ? 13.771 15.477 -30.579 1.00 92.25 152 VAL A N 1
ATOM 1186 C CA . VAL A 1 152 ? 12.605 15.260 -31.457 1.00 92.25 152 VAL A CA 1
ATOM 1187 C C . VAL A 1 152 ? 11.329 15.775 -30.791 1.00 92.25 152 VAL A C 1
ATOM 1189 O O . VAL A 1 152 ? 10.555 16.514 -31.411 1.00 92.25 152 VAL A O 1
ATOM 1192 N N . LEU A 1 153 ? 11.108 15.414 -29.524 1.00 94.12 153 LEU A N 1
ATOM 1193 C CA . LEU A 1 153 ? 9.939 15.862 -28.772 1.00 94.12 153 LEU A CA 1
ATOM 1194 C C . LEU A 1 153 ? 9.962 17.382 -28.556 1.00 94.12 153 LEU A C 1
ATOM 1196 O O . LEU A 1 153 ? 8.952 18.039 -28.813 1.00 94.12 153 LEU A O 1
ATOM 1200 N N . ALA A 1 154 ? 11.105 17.958 -28.176 1.00 92.88 154 ALA A N 1
ATOM 1201 C CA . ALA A 1 154 ? 11.296 19.407 -28.078 1.00 92.88 154 ALA A CA 1
ATOM 1202 C C . ALA A 1 154 ? 10.951 20.123 -29.399 1.00 92.88 154 ALA A C 1
ATOM 1204 O O . ALA A 1 154 ? 10.228 21.125 -29.420 1.00 92.88 154 ALA A O 1
ATOM 1205 N N . GLY A 1 155 ? 11.395 19.561 -30.525 1.00 92.44 155 GLY A N 1
ATOM 1206 C CA . GLY A 1 155 ? 11.102 20.055 -31.865 1.00 92.44 155 GLY A CA 1
ATOM 1207 C C . GLY A 1 155 ? 9.606 20.080 -32.188 1.00 92.44 155 GLY A C 1
ATOM 1208 O O . GLY A 1 155 ? 9.139 21.042 -32.800 1.00 92.44 155 GLY A O 1
ATOM 1209 N N . ILE A 1 156 ? 8.836 19.077 -31.756 1.00 93.19 156 ILE A N 1
ATOM 1210 C CA . ILE A 1 156 ? 7.370 19.086 -31.888 1.00 93.19 156 ILE A CA 1
ATOM 1211 C C . ILE A 1 156 ? 6.741 20.126 -30.959 1.00 93.19 156 ILE A C 1
ATOM 1213 O O . ILE A 1 156 ? 5.918 20.920 -31.418 1.00 93.19 156 ILE A O 1
ATOM 1217 N N . LEU A 1 157 ? 7.161 20.178 -29.692 1.00 92.75 157 LEU A N 1
ATOM 1218 C CA . LEU A 1 157 ? 6.623 21.114 -28.699 1.00 92.75 157 LEU A CA 1
ATOM 1219 C C . LEU A 1 157 ? 6.757 22.583 -29.137 1.00 92.75 157 LEU A C 1
ATOM 1221 O O . LEU A 1 157 ? 5.825 23.362 -28.950 1.00 92.75 157 LEU A O 1
ATOM 1225 N N . SER A 1 158 ? 7.858 22.941 -29.804 1.00 90.88 158 SER A N 1
ATOM 1226 C CA . SER A 1 158 ? 8.083 24.308 -30.305 1.00 90.88 158 SER A CA 1
ATOM 1227 C C . SER A 1 158 ? 7.155 24.727 -31.457 1.00 90.88 158 SER A C 1
ATOM 1229 O O . SER A 1 158 ? 6.924 25.919 -31.669 1.00 90.88 158 SER A O 1
ATOM 1231 N N . LYS A 1 159 ? 6.596 23.767 -32.205 1.00 87.06 159 LYS A N 1
ATOM 1232 C CA . LYS A 1 159 ? 5.813 24.016 -33.431 1.00 87.06 159 LYS A CA 1
ATOM 1233 C C . LYS A 1 159 ? 4.304 24.109 -33.203 1.00 87.06 159 LYS A C 1
ATOM 1235 O O . LYS A 1 159 ? 3.582 24.477 -34.129 1.00 87.06 159 LYS A O 1
ATOM 1240 N N . GLY A 1 160 ? 3.807 23.769 -32.015 1.00 83.06 160 GLY A N 1
ATOM 1241 C CA . GLY A 1 160 ? 2.369 23.698 -31.745 1.00 83.06 160 GLY A CA 1
ATOM 1242 C C . GLY A 1 160 ? 1.959 24.258 -30.389 1.00 83.06 160 GLY A C 1
ATOM 1243 O O . GLY A 1 160 ? 2.786 24.495 -29.515 1.00 83.06 160 GLY A O 1
ATOM 1244 N N . ALA A 1 161 ? 0.651 24.460 -30.223 1.00 91.50 161 ALA A N 1
ATOM 1245 C CA . ALA A 1 161 ? 0.046 24.898 -28.969 1.00 91.50 161 ALA A CA 1
ATOM 1246 C C . ALA A 1 161 ? 0.016 23.746 -27.955 1.00 91.50 161 ALA A C 1
ATOM 1248 O O . ALA A 1 161 ? -1.006 23.078 -27.776 1.00 91.50 161 ALA A O 1
ATOM 1249 N N . TYR A 1 162 ? 1.165 23.500 -27.327 1.00 94.44 162 TYR A N 1
ATOM 1250 C CA . TYR A 1 162 ? 1.352 22.452 -26.331 1.00 94.44 162 TYR A CA 1
ATOM 1251 C C . TYR A 1 162 ? 1.505 23.031 -24.926 1.00 94.44 162 TYR A C 1
ATOM 1253 O O . TYR A 1 162 ? 2.226 24.012 -24.723 1.00 94.44 162 TYR A O 1
ATOM 1261 N N . VAL A 1 163 ? 0.850 22.385 -23.960 1.00 93.44 163 VAL A N 1
ATOM 1262 C CA . VAL A 1 163 ? 0.985 22.688 -22.532 1.00 93.44 163 VAL A CA 1
ATOM 1263 C C . VAL A 1 163 ? 1.592 21.499 -21.807 1.00 93.44 163 VAL A C 1
ATOM 1265 O O . VAL A 1 163 ? 1.022 20.409 -21.832 1.00 93.44 163 VAL A O 1
ATOM 1268 N N . LEU A 1 164 ? 2.718 21.707 -21.126 1.00 92.12 164 LEU A N 1
ATOM 1269 C CA . LEU A 1 164 ? 3.319 20.675 -20.280 1.00 92.12 164 LEU A CA 1
ATOM 1270 C C . LEU A 1 164 ? 2.880 20.801 -18.821 1.00 92.12 164 LEU A C 1
ATOM 1272 O O . LEU A 1 164 ? 2.898 21.886 -18.228 1.00 92.12 164 LEU A O 1
ATOM 1276 N N . GLY A 1 165 ? 2.513 19.668 -18.232 1.00 90.06 165 GLY A N 1
ATOM 1277 C CA . GLY A 1 165 ? 2.253 19.558 -16.808 1.00 90.06 165 GLY A CA 1
ATOM 1278 C C . GLY A 1 165 ? 3.532 19.713 -15.985 1.00 90.06 165 GLY A C 1
ATOM 1279 O O . GLY A 1 165 ? 4.600 19.247 -16.377 1.00 90.06 165 GLY A O 1
ATOM 1280 N N . HIS A 1 166 ? 3.407 20.307 -14.802 1.00 87.50 166 HIS A N 1
ATOM 1281 C CA . HIS A 1 166 ? 4.361 20.159 -13.694 1.00 87.50 166 HIS A CA 1
ATOM 1282 C C . HIS A 1 166 ? 3.598 19.923 -12.380 1.00 87.50 166 HIS A C 1
ATOM 1284 O O . HIS A 1 166 ? 2.365 20.022 -12.340 1.00 87.50 166 HIS A O 1
ATOM 1290 N N . GLN A 1 167 ? 4.308 19.591 -11.308 1.00 87.00 167 GLN A N 1
ATOM 1291 C CA . GLN A 1 167 ? 3.757 19.486 -9.959 1.00 87.00 167 GLN A CA 1
ATOM 1292 C C . GLN A 1 167 ? 4.509 20.409 -9.008 1.00 87.00 167 GLN A C 1
ATOM 1294 O O . GLN A 1 167 ? 5.731 20.450 -9.026 1.00 87.00 167 GLN A O 1
ATOM 1299 N N . PHE A 1 168 ? 3.788 21.141 -8.167 1.00 86.00 168 PHE A N 1
ATOM 1300 C CA . PHE A 1 168 ? 4.360 21.937 -7.085 1.00 86.00 168 PHE A CA 1
ATOM 1301 C C . PHE A 1 168 ? 4.441 21.132 -5.787 1.00 86.00 168 PHE A C 1
ATOM 1303 O O . PHE A 1 168 ? 3.567 20.318 -5.486 1.00 86.00 168 PHE A O 1
ATOM 1310 N N . LEU A 1 169 ? 5.479 21.398 -4.999 1.00 81.88 169 LEU A N 1
ATOM 1311 C CA . LEU A 1 169 ? 5.702 20.830 -3.675 1.00 81.88 169 LEU A CA 1
ATOM 1312 C C . LEU A 1 169 ? 5.419 21.899 -2.615 1.00 81.88 169 LEU A C 1
ATOM 1314 O O . LEU A 1 169 ? 5.878 23.035 -2.735 1.00 81.88 169 LEU A O 1
ATOM 1318 N N . PHE A 1 170 ? 4.659 21.537 -1.579 1.00 77.88 170 PHE A N 1
ATOM 1319 C CA . PHE A 1 170 ? 4.216 22.463 -0.525 1.00 77.88 170 PHE A CA 1
ATOM 1320 C C . PHE A 1 170 ? 4.821 22.153 0.860 1.00 77.88 170 PHE A C 1
ATOM 1322 O O . PHE A 1 170 ? 4.632 22.933 1.791 1.00 77.88 170 PHE A O 1
ATOM 1329 N N . GLN A 1 171 ? 5.551 21.038 1.016 1.00 62.81 171 GLN A N 1
ATOM 1330 C CA . GLN A 1 171 ? 6.192 20.610 2.270 1.00 62.81 171 GLN A CA 1
ATOM 1331 C C . GLN A 1 171 ? 7.544 19.931 1.978 1.00 62.81 171 GLN A C 1
ATOM 1333 O O . GLN A 1 171 ? 7.619 19.104 1.076 1.00 62.81 171 GLN A O 1
ATOM 1338 N N . GLY A 1 172 ? 8.603 20.271 2.728 1.00 52.97 172 GLY A N 1
ATOM 1339 C CA . GLY A 1 172 ? 9.940 19.659 2.604 1.00 52.97 172 GLY A CA 1
ATOM 1340 C C . GLY A 1 172 ? 11.095 20.668 2.522 1.00 52.97 172 GLY A C 1
ATOM 1341 O O . GLY A 1 172 ? 10.879 21.854 2.266 1.00 52.97 172 GLY A O 1
ATOM 1342 N N . LYS A 1 173 ? 12.336 20.206 2.761 1.00 42.31 173 LYS A N 1
ATOM 1343 C CA . LYS A 1 173 ? 13.546 20.996 2.460 1.00 42.31 173 LYS A CA 1
ATOM 1344 C C . LYS A 1 173 ? 13.620 21.218 0.940 1.00 42.31 173 LYS A C 1
ATOM 1346 O O . LYS A 1 173 ? 13.298 20.288 0.206 1.00 42.31 173 LYS A O 1
ATOM 1351 N N . PRO A 1 174 ? 14.042 22.401 0.462 1.00 50.06 174 PRO A N 1
ATOM 1352 C CA . PRO A 1 174 ? 14.221 22.630 -0.968 1.00 50.06 174 PRO A CA 1
ATOM 1353 C C . PRO A 1 174 ? 15.235 21.621 -1.524 1.00 50.06 174 PRO A C 1
ATOM 1355 O O . PRO A 1 174 ? 16.367 21.553 -1.041 1.00 50.06 174 PRO A O 1
ATOM 1358 N N . GLU A 1 175 ? 14.823 20.813 -2.501 1.00 49.03 175 GLU A N 1
ATOM 1359 C CA . GLU A 1 175 ? 15.735 19.922 -3.219 1.00 49.03 175 GLU A CA 1
ATOM 1360 C C . GLU A 1 175 ? 16.727 20.736 -4.074 1.00 49.03 175 GLU A C 1
ATOM 1362 O O . GLU A 1 175 ? 16.367 21.790 -4.606 1.00 49.03 175 GLU A O 1
ATOM 1367 N N . PRO A 1 176 ? 17.983 20.272 -4.226 1.00 42.69 176 PRO A N 1
ATOM 1368 C CA . PRO A 1 176 ? 19.057 21.037 -4.863 1.00 42.69 176 PRO A CA 1
ATOM 1369 C C . PRO A 1 176 ? 18.955 21.161 -6.394 1.00 42.69 176 PRO A C 1
ATOM 1371 O O . PRO A 1 176 ? 19.751 21.885 -6.986 1.00 42.69 176 PRO A O 1
ATOM 1374 N N . ALA A 1 177 ? 17.985 20.515 -7.045 1.00 46.16 177 ALA A N 1
ATOM 1375 C CA . ALA A 1 177 ? 17.746 20.647 -8.480 1.00 46.16 177 ALA A CA 1
ATOM 1376 C C . ALA A 1 177 ? 16.309 21.124 -8.731 1.00 46.16 177 ALA A C 1
ATOM 1378 O O . ALA A 1 177 ? 15.415 20.328 -8.996 1.00 46.16 177 ALA A O 1
ATOM 1379 N N . GLN A 1 178 ? 16.067 22.434 -8.630 1.00 54.09 178 GLN A N 1
ATOM 1380 C CA . GLN A 1 178 ? 14.809 23.006 -9.111 1.00 54.09 178 GLN A CA 1
ATOM 1381 C C . GLN A 1 178 ? 14.807 22.931 -10.649 1.00 54.09 178 GLN A C 1
ATOM 1383 O O . GLN A 1 178 ? 15.664 23.570 -11.267 1.00 54.09 178 GLN A O 1
ATOM 1388 N N . PRO A 1 179 ? 13.892 22.183 -11.297 1.00 55.00 179 PRO A N 1
ATOM 1389 C CA . PRO A 1 179 ? 13.709 22.311 -12.736 1.00 55.00 179 PRO A CA 1
ATOM 1390 C C . PRO A 1 179 ? 13.376 23.772 -13.056 1.00 55.00 179 PRO A C 1
ATOM 1392 O O . PRO A 1 179 ? 12.672 24.433 -12.287 1.00 55.00 179 PRO A O 1
ATOM 1395 N N . LEU A 1 180 ? 13.910 24.292 -14.166 1.00 59.81 180 LEU A N 1
ATOM 1396 C CA . LEU A 1 180 ? 13.693 25.679 -14.572 1.00 59.81 180 LEU A CA 1
ATOM 1397 C C . LEU A 1 180 ? 12.186 25.958 -14.624 1.00 59.81 180 LEU A C 1
ATOM 1399 O O . LEU A 1 180 ? 11.467 25.364 -15.432 1.00 59.81 180 LEU A O 1
ATOM 1403 N N . LEU A 1 181 ? 11.713 26.850 -13.751 1.00 62.38 181 LEU A N 1
ATOM 1404 C CA . LEU A 1 181 ? 10.310 27.221 -13.744 1.00 62.38 181 LEU A CA 1
ATOM 1405 C C . LEU A 1 181 ? 9.970 27.932 -15.068 1.00 62.38 181 LEU A C 1
ATOM 1407 O O . LEU A 1 181 ? 10.757 28.741 -15.568 1.00 62.38 181 LEU A O 1
ATOM 1411 N N . PRO A 1 182 ? 8.806 27.623 -15.651 1.00 67.12 182 PRO A N 1
ATOM 1412 C CA . PRO A 1 182 ? 8.323 28.247 -16.879 1.00 67.12 182 PRO A CA 1
ATOM 1413 C C . PRO A 1 182 ? 8.123 29.764 -16.704 1.00 67.12 182 PRO A C 1
ATOM 1415 O O . PRO A 1 182 ? 8.092 30.253 -15.574 1.00 67.12 182 PRO A O 1
ATOM 1418 N N . PRO A 1 183 ? 7.950 30.544 -17.788 1.00 74.38 183 PRO A N 1
ATOM 1419 C CA . PRO A 1 183 ? 7.640 31.963 -17.654 1.00 74.38 183 PRO A CA 1
ATOM 1420 C C . PRO A 1 183 ? 6.357 32.165 -16.827 1.00 74.38 183 PRO A C 1
ATOM 1422 O O . PRO A 1 183 ? 5.366 31.458 -17.040 1.00 74.38 183 PRO A O 1
ATOM 1425 N N . PRO A 1 184 ? 6.360 33.116 -15.879 1.00 84.31 184 PRO A N 1
ATOM 1426 C CA . PRO A 1 184 ? 5.243 33.312 -14.970 1.00 84.31 184 PRO A CA 1
ATOM 1427 C C . PRO A 1 184 ? 4.027 33.910 -15.680 1.00 84.31 184 PRO A C 1
ATOM 1429 O O . PRO A 1 184 ? 4.133 34.562 -16.722 1.00 84.31 184 PRO A O 1
ATOM 1432 N N . LEU A 1 185 ? 2.853 33.727 -15.078 1.00 88.56 185 LEU A N 1
ATOM 1433 C CA . LEU A 1 185 ? 1.616 34.337 -15.547 1.00 88.56 185 LEU A CA 1
ATOM 1434 C C . LEU A 1 185 ? 1.718 35.864 -15.469 1.00 88.56 185 LEU A C 1
ATOM 1436 O O . LEU A 1 185 ? 2.019 36.417 -14.412 1.00 88.56 185 LEU A O 1
ATOM 1440 N N . SER A 1 186 ? 1.385 36.563 -16.555 1.00 88.75 186 SER A N 1
ATOM 1441 C CA . SER A 1 186 ? 1.195 38.014 -16.500 1.00 88.75 186 SER A CA 1
ATOM 1442 C C . SER A 1 186 ? -0.164 38.341 -15.885 1.00 88.75 186 SER A C 1
ATOM 1444 O O . SER A 1 186 ? -1.199 37.838 -16.337 1.00 88.75 186 SER A O 1
ATOM 1446 N N . TYR A 1 187 ? -0.184 39.199 -14.866 1.00 90.75 187 TYR A N 1
ATOM 1447 C CA . TYR A 1 187 ? -1.417 39.554 -14.171 1.00 90.75 187 TYR A CA 1
ATOM 1448 C C . TYR A 1 187 ? -1.484 41.028 -13.758 1.00 90.75 187 TYR A C 1
ATOM 1450 O O . TYR A 1 187 ? -0.469 41.712 -13.659 1.00 90.75 187 TYR A O 1
ATOM 1458 N N . VAL A 1 188 ? -2.705 41.510 -13.517 1.00 89.12 188 VAL A N 1
ATOM 1459 C CA . VAL A 1 188 ? -2.999 42.818 -12.908 1.00 89.12 188 VAL A CA 1
ATOM 1460 C C . VAL A 1 188 ? -3.901 42.597 -11.707 1.00 89.12 188 VAL A C 1
ATOM 1462 O O . VAL A 1 188 ? -4.905 41.893 -11.811 1.00 89.12 188 VAL A O 1
ATOM 1465 N N . THR A 1 189 ? -3.579 43.211 -10.574 1.00 87.19 189 THR A N 1
ATOM 1466 C CA . THR A 1 189 ? -4.439 43.185 -9.390 1.00 87.19 189 THR A CA 1
ATOM 1467 C C . THR A 1 189 ? -5.302 44.439 -9.318 1.00 87.19 189 THR A C 1
ATOM 1469 O O . THR A 1 189 ? -4.834 45.560 -9.504 1.00 87.19 189 THR A O 1
ATOM 1472 N N . VAL A 1 190 ? -6.586 44.250 -9.023 1.00 87.38 190 VAL A N 1
ATOM 1473 C CA . VAL A 1 190 ? -7.498 45.327 -8.631 1.00 87.38 190 VAL A CA 1
ATOM 1474 C C . VAL A 1 190 ? -7.672 45.223 -7.124 1.00 87.38 190 VAL A C 1
ATOM 1476 O O . VAL A 1 190 ? -8.303 44.285 -6.632 1.00 87.38 190 VAL A O 1
ATOM 1479 N N . ASN A 1 191 ? -7.059 46.160 -6.401 1.00 80.62 191 ASN A N 1
ATOM 1480 C CA . ASN A 1 191 ? -6.963 46.130 -4.949 1.00 80.62 191 ASN A CA 1
ATOM 1481 C C . ASN A 1 191 ? -7.636 47.370 -4.317 1.00 80.62 191 ASN A C 1
ATOM 1483 O O . ASN A 1 191 ? -7.129 48.480 -4.492 1.00 80.62 191 ASN A O 1
ATOM 1487 N N . PRO A 1 192 ? -8.757 47.221 -3.589 1.00 71.62 192 PRO A N 1
ATOM 1488 C CA . PRO A 1 192 ? -9.297 48.298 -2.763 1.00 71.62 192 PRO A CA 1
ATOM 1489 C C . PRO A 1 192 ? -8.411 48.554 -1.527 1.00 71.62 192 PRO A C 1
ATOM 1491 O O . PRO A 1 192 ? -7.846 47.633 -0.953 1.00 71.62 192 PRO A O 1
ATOM 1494 N N . SER A 1 193 ? -8.286 49.804 -1.077 1.00 60.41 193 SER A N 1
ATOM 1495 C CA . SER A 1 193 ? -7.389 50.186 0.027 1.00 60.41 193 SER A CA 1
ATOM 1496 C C . SER A 1 193 ? -7.539 49.292 1.273 1.00 60.41 193 SER A C 1
ATOM 1498 O O . SER A 1 193 ? -8.627 49.199 1.839 1.00 60.41 193 SER A O 1
ATOM 1500 N N . GLY A 1 194 ? -6.440 48.670 1.725 1.00 62.53 194 GLY A N 1
ATOM 1501 C CA . GLY A 1 194 ? -6.383 47.899 2.976 1.00 62.53 194 GLY A CA 1
ATOM 1502 C C . GLY A 1 194 ? -6.545 46.375 2.865 1.00 62.53 194 GLY A C 1
ATOM 1503 O O . GLY A 1 194 ? -6.754 45.735 3.896 1.00 62.53 194 GLY A O 1
ATOM 1504 N N . THR A 1 195 ? -6.460 45.765 1.674 1.00 67.06 195 THR A N 1
ATOM 1505 C CA . THR A 1 195 ? -6.458 44.289 1.565 1.00 67.06 195 THR A CA 1
ATOM 1506 C C . THR A 1 195 ? -5.070 43.666 1.757 1.00 67.06 195 THR A C 1
ATOM 1508 O O . THR A 1 195 ? -4.040 44.327 1.610 1.00 67.06 195 THR A O 1
ATOM 1511 N N . ARG A 1 196 ? -5.059 42.373 2.109 1.00 70.31 196 ARG A N 1
ATOM 1512 C CA . ARG A 1 196 ? -3.845 41.555 2.232 1.00 70.31 196 ARG A CA 1
ATOM 1513 C C . ARG A 1 196 ? -3.166 41.373 0.875 1.00 70.31 196 ARG A C 1
ATOM 1515 O O . ARG A 1 196 ? -3.831 41.340 -0.158 1.00 70.31 196 ARG A O 1
ATOM 1522 N N . ASP A 1 197 ? -1.849 41.200 0.902 1.00 79.94 197 ASP A N 1
ATOM 1523 C CA . ASP A 1 197 ? -1.066 40.917 -0.297 1.00 79.94 197 ASP A CA 1
ATOM 1524 C C . ASP A 1 197 ? -1.458 39.561 -0.907 1.00 79.94 197 ASP A C 1
ATOM 1526 O O . ASP A 1 197 ? -1.696 38.592 -0.178 1.00 79.94 197 ASP A O 1
ATOM 1530 N N . ILE A 1 198 ? -1.508 39.481 -2.237 1.00 82.69 198 ILE A N 1
ATOM 1531 C CA . ILE A 1 198 ? -1.956 38.295 -2.980 1.00 82.69 198 ILE A CA 1
ATOM 1532 C C . ILE A 1 198 ? -1.121 37.055 -2.639 1.00 82.69 198 ILE A C 1
ATOM 1534 O O . ILE A 1 198 ? -1.657 35.952 -2.541 1.00 82.69 198 ILE A O 1
ATOM 1538 N N . TRP A 1 199 ? 0.170 37.247 -2.365 1.00 83.62 199 TRP A N 1
ATOM 1539 C CA . TRP A 1 199 ? 1.106 36.187 -1.987 1.00 83.62 199 TRP A CA 1
ATOM 1540 C C . TRP A 1 199 ? 0.755 35.512 -0.662 1.00 83.62 199 TRP A C 1
ATOM 1542 O O . TRP A 1 199 ? 1.052 34.339 -0.474 1.00 83.62 199 TRP A O 1
ATOM 1552 N N . SER A 1 200 ? 0.095 36.236 0.247 1.00 81.00 200 SER A N 1
ATOM 1553 C CA . SER A 1 200 ? -0.365 35.687 1.529 1.00 81.00 200 SER A CA 1
ATOM 1554 C C . SER A 1 200 ? -1.680 34.908 1.422 1.00 81.00 200 SER A C 1
ATOM 1556 O O . SER A 1 200 ? -2.084 34.257 2.384 1.00 81.00 200 SER A O 1
ATOM 1558 N N . LEU A 1 201 ? -2.366 35.006 0.277 1.00 83.44 201 LEU A N 1
ATOM 1559 C CA . LEU A 1 201 ? -3.681 34.405 0.043 1.00 83.44 201 LEU A CA 1
ATOM 1560 C C . LEU A 1 201 ? -3.603 33.111 -0.775 1.00 83.44 201 LEU A C 1
ATOM 1562 O O . LEU A 1 201 ? -4.487 32.267 -0.655 1.00 83.44 201 LEU A O 1
ATOM 1566 N N . LEU A 1 202 ? -2.575 32.961 -1.611 1.00 86.44 202 LEU A N 1
ATOM 1567 C CA . LEU A 1 202 ? -2.395 31.793 -2.471 1.00 86.44 202 LEU A CA 1
ATOM 1568 C C . LEU A 1 202 ? -1.497 30.733 -1.819 1.00 86.44 202 LEU A C 1
ATOM 1570 O O . LEU A 1 202 ? -0.608 31.077 -1.037 1.00 86.44 202 LEU A O 1
ATOM 1574 N N . PRO A 1 203 ? -1.668 29.446 -2.177 1.00 83.12 203 PRO A N 1
ATOM 1575 C CA . PRO A 1 203 ? -0.719 28.404 -1.804 1.00 83.12 203 PRO A CA 1
ATOM 1576 C C . PRO A 1 203 ? 0.689 28.768 -2.290 1.00 83.12 203 PRO A C 1
ATOM 1578 O O . PRO A 1 203 ? 0.866 29.085 -3.469 1.00 83.12 203 PRO A O 1
ATOM 1581 N N . ASN A 1 204 ? 1.676 28.716 -1.393 1.00 84.44 204 ASN A N 1
ATOM 1582 C CA . ASN A 1 204 ? 3.069 29.025 -1.710 1.00 84.44 204 ASN A CA 1
ATOM 1583 C C . ASN A 1 204 ? 3.890 27.735 -1.810 1.00 84.44 204 ASN A C 1
ATOM 1585 O O . ASN A 1 204 ? 4.017 27.006 -0.827 1.00 84.44 204 ASN A O 1
ATOM 1589 N N . ALA A 1 205 ? 4.423 27.450 -2.994 1.00 84.06 205 ALA A N 1
ATOM 1590 C CA . ALA A 1 205 ? 5.192 26.246 -3.269 1.00 84.06 205 ALA A CA 1
ATOM 1591 C C . ALA A 1 205 ? 6.693 26.456 -3.023 1.00 84.06 205 ALA A C 1
ATOM 1593 O O . ALA A 1 205 ? 7.272 27.456 -3.459 1.00 84.06 205 ALA A O 1
ATOM 1594 N N . THR A 1 206 ? 7.328 25.481 -2.369 1.00 78.69 206 THR A N 1
ATOM 1595 C CA . THR A 1 206 ? 8.759 25.483 -2.014 1.00 78.69 206 THR A CA 1
ATOM 1596 C C . THR A 1 206 ? 9.648 24.830 -3.074 1.00 78.69 206 THR A C 1
ATOM 1598 O O . THR A 1 206 ? 10.864 25.024 -3.064 1.00 78.69 206 THR A O 1
ATOM 1601 N N . GLY A 1 207 ? 9.055 24.079 -4.003 1.00 75.75 207 GLY A N 1
ATOM 1602 C CA . GLY A 1 207 ? 9.740 23.429 -5.117 1.00 75.75 207 GLY A CA 1
ATOM 1603 C C . GLY A 1 207 ? 8.755 22.903 -6.158 1.00 75.75 207 GLY A C 1
ATOM 1604 O O . GLY A 1 207 ? 7.541 23.049 -6.000 1.00 75.75 207 GLY A O 1
ATOM 1605 N N . SER A 1 208 ? 9.266 22.286 -7.222 1.00 79.75 208 SER A N 1
ATOM 1606 C CA . SER A 1 208 ? 8.443 21.681 -8.271 1.00 79.75 208 SER A CA 1
ATOM 1607 C C . SER A 1 208 ? 9.112 20.464 -8.898 1.00 79.75 208 SER A C 1
ATOM 1609 O O . SER A 1 208 ? 10.323 20.469 -9.087 1.00 79.75 208 SER A O 1
ATOM 1611 N N . ILE A 1 209 ? 8.313 19.480 -9.299 1.00 81.62 209 ILE A N 1
ATOM 1612 C CA . ILE A 1 209 ? 8.707 18.341 -10.131 1.00 81.62 209 ILE A CA 1
ATOM 1613 C C . ILE A 1 209 ? 8.195 18.614 -11.546 1.00 81.62 209 ILE A C 1
ATOM 1615 O O . ILE A 1 209 ? 7.033 18.982 -11.737 1.00 81.62 209 ILE A O 1
ATOM 1619 N N . GLY A 1 210 ? 9.056 18.478 -12.549 1.00 79.62 210 GLY A N 1
ATOM 1620 C CA . GLY A 1 210 ? 8.738 18.872 -13.917 1.00 79.62 210 GLY A CA 1
ATOM 1621 C C . GLY A 1 210 ? 9.512 18.087 -14.965 1.00 79.62 210 GLY A C 1
ATOM 1622 O O . GLY A 1 210 ? 10.163 17.089 -14.672 1.00 79.62 210 GLY A O 1
ATOM 1623 N N . ASN A 1 211 ? 9.405 18.548 -16.206 1.00 87.19 211 ASN A N 1
ATOM 1624 C CA . ASN A 1 211 ? 10.093 17.957 -17.348 1.00 87.19 211 ASN A CA 1
ATOM 1625 C C . ASN A 1 211 ? 11.538 18.463 -17.445 1.00 87.19 211 ASN A C 1
ATOM 1627 O O . ASN A 1 211 ? 11.865 19.522 -16.902 1.00 87.19 211 ASN A O 1
ATOM 1631 N N . LEU A 1 212 ? 12.369 17.756 -18.217 1.00 88.19 212 LEU A N 1
ATOM 1632 C CA . LEU A 1 212 ? 13.691 18.228 -18.632 1.00 88.19 212 LEU A CA 1
ATOM 1633 C C . LEU A 1 212 ? 13.647 19.685 -19.112 1.00 88.19 212 LEU A C 1
ATOM 1635 O O . LEU A 1 212 ? 12.699 20.128 -19.772 1.00 88.19 212 LEU A O 1
ATOM 1639 N N . GLU A 1 213 ? 14.713 20.430 -18.824 1.00 84.69 213 GLU A N 1
ATOM 1640 C CA . GLU A 1 213 ? 14.808 21.857 -19.144 1.00 84.69 213 GLU A CA 1
ATOM 1641 C C . GLU A 1 213 ? 14.602 22.135 -20.643 1.00 84.69 213 GLU A C 1
ATOM 1643 O O . GLU A 1 213 ? 13.904 23.083 -21.007 1.00 84.69 213 GLU A O 1
ATOM 1648 N N . ALA A 1 214 ? 15.145 21.281 -21.516 1.00 85.69 214 ALA A N 1
ATOM 1649 C CA . ALA A 1 214 ? 15.001 21.401 -22.967 1.00 85.69 214 ALA A CA 1
ATOM 1650 C C . ALA A 1 214 ? 13.534 21.306 -23.429 1.00 85.69 214 ALA A C 1
ATOM 1652 O O . ALA A 1 214 ? 13.093 22.093 -24.271 1.00 85.69 214 ALA A O 1
ATOM 1653 N N . LEU A 1 215 ? 12.755 20.392 -22.839 1.00 89.31 215 LEU A N 1
ATOM 1654 C CA . LEU A 1 215 ? 11.331 20.225 -23.141 1.00 89.31 215 LEU A CA 1
ATOM 1655 C C . LEU A 1 215 ? 10.519 21.408 -22.608 1.00 89.31 215 LEU A C 1
ATOM 1657 O O . LEU A 1 215 ? 9.682 21.961 -23.319 1.00 89.31 215 LEU A O 1
ATOM 1661 N N . THR A 1 216 ? 10.819 21.841 -21.382 1.00 86.50 216 THR A N 1
ATOM 1662 C CA . THR A 1 216 ? 10.140 22.968 -20.729 1.00 86.50 216 THR A CA 1
ATOM 1663 C C . THR A 1 216 ? 10.353 24.281 -21.485 1.00 86.50 216 THR A C 1
ATOM 1665 O O . THR A 1 216 ? 9.397 25.026 -21.675 1.00 86.50 216 THR A O 1
ATOM 1668 N N . LYS A 1 217 ? 11.572 24.551 -21.978 1.00 85.50 217 LYS A N 1
ATOM 1669 C CA . LYS A 1 217 ? 11.866 25.732 -22.813 1.00 85.50 217 LYS A CA 1
ATOM 1670 C C . LYS A 1 217 ? 11.188 25.692 -24.181 1.00 85.50 217 LYS A C 1
ATOM 1672 O O . LYS A 1 217 ? 10.939 26.745 -24.762 1.00 85.50 217 LYS A O 1
ATOM 1677 N N . SER A 1 218 ? 10.937 24.494 -24.704 1.00 88.44 218 SER A N 1
ATOM 1678 C CA . SER A 1 218 ? 10.362 24.309 -26.038 1.00 88.44 218 SER A CA 1
ATOM 1679 C C . SER A 1 218 ? 8.835 24.357 -26.039 1.00 88.44 218 SER A C 1
ATOM 1681 O O . SER A 1 218 ? 8.240 24.686 -27.061 1.00 88.44 218 SER A O 1
ATOM 1683 N N . ALA A 1 219 ? 8.187 24.043 -24.916 1.00 87.56 219 ALA A N 1
ATOM 1684 C CA . ALA A 1 219 ? 6.741 24.158 -24.779 1.00 87.56 219 ALA A CA 1
ATOM 1685 C C . ALA A 1 219 ? 6.285 25.627 -24.737 1.00 87.56 219 ALA A C 1
ATOM 1687 O O . ALA A 1 219 ? 6.908 26.472 -24.099 1.00 87.56 219 ALA A O 1
ATOM 1688 N N . GLN A 1 220 ? 5.156 25.929 -25.386 1.00 87.19 220 GLN A N 1
ATOM 1689 C CA . GLN A 1 220 ? 4.611 27.294 -25.434 1.00 87.19 220 GLN A CA 1
ATOM 1690 C C . GLN A 1 220 ? 4.037 27.751 -24.092 1.00 87.19 220 GLN A C 1
ATOM 1692 O O . GLN A 1 220 ? 4.063 28.940 -23.772 1.00 87.19 220 GLN A O 1
ATOM 1697 N N . ALA A 1 221 ? 3.493 26.812 -23.321 1.00 89.81 221 ALA A N 1
ATOM 1698 C CA . ALA A 1 221 ? 3.005 27.067 -21.982 1.00 89.81 221 ALA A CA 1
ATOM 1699 C C . ALA A 1 221 ? 3.158 25.824 -21.106 1.00 89.81 221 ALA A C 1
ATOM 1701 O O . ALA A 1 221 ? 3.418 24.709 -21.561 1.00 89.81 221 ALA A O 1
ATOM 1702 N N . THR A 1 222 ? 2.962 26.022 -19.815 1.00 88.75 222 THR A N 1
ATOM 1703 C CA . THR A 1 222 ? 2.983 24.964 -18.810 1.00 88.75 222 THR A CA 1
ATOM 1704 C C . THR A 1 222 ? 1.936 25.267 -17.748 1.00 88.75 222 THR A C 1
ATOM 1706 O O . THR A 1 222 ? 1.481 26.407 -17.609 1.00 88.75 222 THR A O 1
ATOM 1709 N N . GLY A 1 223 ? 1.532 24.264 -16.980 1.00 90.00 223 GLY A N 1
ATOM 1710 C CA . GLY A 1 223 ? 0.643 24.491 -15.846 1.00 90.00 223 GLY A CA 1
ATOM 1711 C C . GLY A 1 223 ? 0.715 23.370 -14.825 1.00 90.00 223 GLY A C 1
ATOM 1712 O O . GLY A 1 223 ? 1.075 22.239 -15.156 1.00 90.00 223 GLY A O 1
ATOM 1713 N N . PHE A 1 224 ? 0.406 23.696 -13.574 1.00 90.75 224 PHE A N 1
ATOM 1714 C CA . PHE A 1 224 ? 0.526 22.727 -12.492 1.00 90.75 224 PHE A CA 1
ATOM 1715 C C . PHE A 1 224 ? -0.685 21.794 -12.440 1.00 90.75 224 PHE A C 1
ATOM 1717 O O . PHE A 1 224 ? -1.827 22.207 -12.648 1.00 90.75 224 PHE A O 1
ATOM 1724 N N . THR A 1 225 ? -0.442 20.527 -12.131 1.00 88.00 225 THR A N 1
ATOM 1725 C CA . THR A 1 225 ? -1.474 19.477 -12.116 1.00 88.00 225 THR A CA 1
ATOM 1726 C C . THR A 1 225 ? -2.021 19.183 -10.720 1.00 88.00 225 THR A C 1
ATOM 1728 O O . THR A 1 225 ? -3.014 18.468 -10.608 1.00 88.00 225 THR A O 1
ATOM 1731 N N . ASN A 1 226 ? -1.419 19.750 -9.665 1.00 85.75 226 ASN A N 1
ATOM 1732 C CA . ASN A 1 226 ? -1.853 19.557 -8.282 1.00 85.75 226 ASN A CA 1
ATOM 1733 C C . ASN A 1 226 ? -3.343 19.858 -8.099 1.00 85.75 226 ASN A C 1
ATOM 1735 O O . ASN A 1 226 ? -3.829 20.937 -8.449 1.00 85.75 226 ASN A O 1
ATOM 1739 N N . ALA A 1 227 ? -4.036 18.919 -7.466 1.00 79.75 227 ALA A N 1
ATOM 1740 C CA . ALA A 1 227 ? -5.377 19.117 -6.952 1.00 79.75 227 ALA A CA 1
ATOM 1741 C C . ALA A 1 227 ? -5.338 19.266 -5.429 1.00 79.75 227 ALA A C 1
ATOM 1743 O O . ALA A 1 227 ? -4.472 18.711 -4.754 1.00 79.75 227 ALA A O 1
ATOM 1744 N N . THR A 1 228 ? -6.288 20.022 -4.887 1.00 76.56 228 THR A N 1
ATOM 1745 C CA . THR A 1 228 ? -6.496 20.109 -3.442 1.00 76.56 228 THR A CA 1
ATOM 1746 C C . THR A 1 228 ? -7.439 19.009 -2.998 1.00 76.56 228 THR A C 1
ATOM 1748 O O . THR A 1 228 ? -8.583 18.950 -3.448 1.00 76.56 228 THR A O 1
ATOM 1751 N N . VAL A 1 229 ? -6.945 18.156 -2.110 1.00 83.19 229 VAL A N 1
ATOM 1752 C CA . VAL A 1 229 ? -7.713 17.073 -1.505 1.00 83.19 229 VAL A CA 1
ATOM 1753 C C . VAL A 1 229 ? -8.282 17.576 -0.178 1.00 83.19 229 VAL A C 1
ATOM 1755 O O . VAL A 1 229 ? -7.549 18.169 0.618 1.00 83.19 229 VAL A O 1
ATOM 1758 N N . ASP A 1 230 ? -9.585 17.403 0.048 1.00 84.56 230 ASP A N 1
ATOM 1759 C CA . ASP A 1 230 ? -10.178 17.696 1.356 1.00 84.56 230 ASP A CA 1
ATOM 1760 C C . ASP A 1 230 ? -9.788 16.611 2.384 1.00 84.56 230 ASP A C 1
ATOM 1762 O O . ASP A 1 230 ? -9.202 15.584 2.046 1.00 84.56 230 ASP A O 1
ATOM 1766 N N . SER A 1 231 ? -10.099 16.823 3.667 1.00 77.88 231 SER A N 1
ATOM 1767 C CA . SER A 1 231 ? -9.681 15.935 4.770 1.00 77.88 231 SER A CA 1
ATOM 1768 C C . SER A 1 231 ? -10.128 14.474 4.633 1.00 77.88 231 SER A C 1
ATOM 1770 O O . SER A 1 231 ? -9.599 13.607 5.318 1.00 77.88 231 SER A O 1
ATOM 1772 N N . ASP A 1 232 ? -11.130 14.211 3.799 1.00 80.00 232 ASP A N 1
ATOM 1773 C CA . ASP A 1 232 ? -11.700 12.892 3.529 1.00 80.00 232 ASP A CA 1
ATOM 1774 C C . ASP A 1 232 ? -11.171 12.240 2.240 1.00 80.00 232 ASP A C 1
ATOM 1776 O O . ASP A 1 232 ? -11.691 11.211 1.815 1.00 80.00 232 ASP A O 1
ATOM 1780 N N . GLY A 1 233 ? -10.150 12.820 1.602 1.00 82.88 233 GLY A N 1
ATOM 1781 C CA . GLY A 1 233 ? -9.556 12.259 0.388 1.00 82.88 233 GLY A CA 1
ATOM 1782 C C . GLY A 1 233 ? -10.281 12.638 -0.909 1.00 82.88 233 GLY A C 1
ATOM 1783 O O . GLY A 1 233 ? -9.851 12.220 -1.983 1.00 82.88 233 GLY A O 1
ATOM 1784 N N . ILE A 1 234 ? -11.362 13.424 -0.844 1.00 88.50 234 ILE A N 1
ATOM 1785 C CA . ILE A 1 234 ? -12.193 13.761 -2.007 1.00 88.50 234 ILE A CA 1
ATOM 1786 C C . ILE A 1 234 ? -11.819 15.141 -2.561 1.00 88.50 234 ILE A C 1
ATOM 1788 O O . ILE A 1 234 ? -11.662 16.118 -1.827 1.00 88.50 234 ILE A O 1
ATOM 1792 N N . ILE A 1 235 ? -11.711 15.246 -3.887 1.00 90.19 235 ILE A N 1
ATOM 1793 C CA . ILE A 1 235 ? -11.422 16.508 -4.576 1.00 90.19 235 ILE A CA 1
ATOM 1794 C C . ILE A 1 235 ? -12.737 17.224 -4.891 1.00 90.19 235 ILE A C 1
ATOM 1796 O O . ILE A 1 235 ? -13.472 16.840 -5.803 1.00 90.19 235 ILE A O 1
ATOM 1800 N N . ARG A 1 236 ? -13.034 18.307 -4.169 1.00 89.62 236 ARG A N 1
ATOM 1801 C CA . ARG A 1 236 ? -14.205 19.176 -4.437 1.00 89.62 236 ARG A CA 1
ATOM 1802 C C . ARG A 1 236 ? -13.839 20.520 -5.042 1.00 89.62 236 ARG A C 1
ATOM 1804 O O . ARG A 1 236 ? -14.674 21.190 -5.648 1.00 89.62 236 ARG A O 1
ATOM 1811 N N . ARG A 1 237 ? -12.587 20.925 -4.868 1.00 89.94 237 ARG A N 1
ATOM 1812 C CA . ARG A 1 237 ? -12.063 22.226 -5.269 1.00 89.94 237 ARG A CA 1
ATOM 1813 C C . ARG A 1 237 ? -10.657 22.077 -5.820 1.00 89.94 237 ARG A C 1
ATOM 1815 O O . ARG A 1 237 ? -9.977 21.096 -5.529 1.00 89.94 237 ARG A O 1
ATOM 1822 N N . MET A 1 238 ? -10.233 23.052 -6.611 1.00 90.12 238 MET A N 1
ATOM 1823 C CA . MET A 1 238 ? -8.908 23.074 -7.218 1.00 90.12 238 MET A CA 1
ATOM 1824 C C . MET A 1 238 ? -8.340 24.499 -7.205 1.00 90.12 238 MET A C 1
ATOM 1826 O O . MET A 1 238 ? -9.082 25.437 -7.493 1.00 90.12 238 MET A O 1
ATOM 1830 N N . PRO A 1 239 ? -7.052 24.710 -6.892 1.00 91.69 239 PRO A N 1
ATOM 1831 C CA . PRO A 1 239 ? -6.442 26.028 -7.008 1.00 91.69 239 PRO A CA 1
ATOM 1832 C C . PRO A 1 239 ? -6.278 26.387 -8.485 1.00 91.69 239 PRO A C 1
ATOM 1834 O O . PRO A 1 239 ? -5.855 25.558 -9.290 1.00 91.69 239 PRO A O 1
ATOM 1837 N N . LEU A 1 240 ? -6.598 27.629 -8.851 1.00 92.31 240 LEU A N 1
ATOM 1838 C CA . LEU A 1 240 ? -6.353 28.118 -10.213 1.00 92.31 240 LEU A CA 1
ATOM 1839 C C . LEU A 1 240 ? -4.969 28.744 -10.377 1.00 92.31 240 LEU A C 1
ATOM 1841 O O . LEU A 1 240 ? -4.450 28.766 -11.493 1.00 92.31 240 LEU A O 1
ATOM 1845 N N . LEU A 1 241 ? -4.393 29.240 -9.281 1.00 92.31 241 LEU A N 1
ATOM 1846 C CA . LEU A 1 241 ? -3.101 29.911 -9.229 1.00 92.31 241 LEU A CA 1
ATOM 1847 C C . LEU A 1 241 ? -2.301 29.399 -8.030 1.00 92.31 241 LEU A C 1
ATOM 1849 O O . LEU A 1 241 ? -2.865 29.167 -6.962 1.00 92.31 241 LEU A O 1
ATOM 1853 N N . VAL A 1 242 ? -0.989 29.272 -8.205 1.00 90.69 242 VAL A N 1
ATOM 1854 C CA . VAL A 1 242 ? -0.029 28.961 -7.138 1.00 90.69 242 VAL A CA 1
ATOM 1855 C C . VAL A 1 242 ? 1.073 30.012 -7.157 1.00 90.69 242 VAL A C 1
ATOM 1857 O O . VAL A 1 242 ? 1.501 30.456 -8.226 1.00 90.69 242 VAL A O 1
ATOM 1860 N N . ALA A 1 243 ? 1.509 30.426 -5.971 1.00 88.94 243 ALA A N 1
ATOM 1861 C CA . ALA A 1 243 ? 2.650 31.306 -5.793 1.00 88.94 243 ALA A CA 1
ATOM 1862 C C . ALA A 1 243 ? 3.933 30.482 -5.640 1.00 88.94 243 ALA A C 1
ATOM 1864 O O . ALA A 1 243 ? 3.955 29.490 -4.916 1.00 88.94 243 ALA A O 1
ATOM 1865 N N . SER A 1 244 ? 5.012 30.894 -6.300 1.00 85.50 244 SER A N 1
ATOM 1866 C CA . SER A 1 244 ? 6.352 30.362 -6.041 1.00 85.50 244 SER A CA 1
ATOM 1867 C C . SER A 1 244 ? 7.409 31.385 -6.446 1.00 85.50 244 SER A C 1
ATOM 1869 O O . SER A 1 244 ? 7.298 32.003 -7.505 1.00 85.50 244 SER A O 1
ATOM 1871 N N . ASN A 1 245 ? 8.422 31.599 -5.602 1.00 79.88 245 ASN A N 1
ATOM 1872 C CA . ASN A 1 245 ? 9.542 32.517 -5.860 1.00 79.88 245 ASN A CA 1
ATOM 1873 C C . ASN A 1 245 ? 9.114 33.925 -6.344 1.00 79.88 245 ASN A C 1
ATOM 1875 O O . ASN A 1 245 ? 9.722 34.488 -7.252 1.00 79.88 245 ASN A O 1
ATOM 1879 N N . GLY A 1 246 ? 8.041 34.489 -5.771 1.00 80.62 246 GLY A N 1
ATOM 1880 C CA . GLY A 1 246 ? 7.532 35.823 -6.133 1.00 80.62 246 GLY A CA 1
ATOM 1881 C C . GLY A 1 246 ? 6.815 35.899 -7.487 1.00 80.62 246 GLY A C 1
ATOM 1882 O O . GLY A 1 246 ? 6.594 36.992 -8.003 1.00 80.62 246 GLY A O 1
ATOM 1883 N N . ASN A 1 247 ? 6.445 34.750 -8.057 1.00 88.38 247 ASN A N 1
ATOM 1884 C CA . ASN A 1 247 ? 5.766 34.612 -9.341 1.00 88.38 247 ASN A CA 1
ATOM 1885 C C . ASN A 1 247 ? 4.478 33.783 -9.218 1.00 88.38 247 ASN A C 1
ATOM 1887 O O . ASN A 1 247 ? 4.370 32.916 -8.349 1.00 88.38 247 ASN A O 1
ATOM 1891 N N . LEU A 1 248 ? 3.503 34.049 -10.097 1.00 90.19 248 LEU A N 1
ATOM 1892 C CA . LEU A 1 248 ? 2.246 33.296 -10.169 1.00 90.19 248 LEU A CA 1
ATOM 1893 C C . LEU A 1 248 ? 2.266 32.308 -11.327 1.00 90.19 248 LEU A C 1
ATOM 1895 O O . LEU A 1 248 ? 2.618 32.665 -12.450 1.00 90.19 248 LEU A O 1
ATOM 1899 N N . TYR A 1 249 ? 1.802 31.095 -11.056 1.00 91.25 249 TYR A N 1
ATOM 1900 C CA . TYR A 1 249 ? 1.717 30.022 -12.037 1.00 91.25 249 TYR A CA 1
ATOM 1901 C C . TYR A 1 249 ? 0.270 29.550 -12.176 1.00 91.25 249 TYR A C 1
ATOM 1903 O O . TYR A 1 249 ? -0.408 29.384 -11.158 1.00 91.25 249 TYR A O 1
ATOM 1911 N N . PRO A 1 250 ? -0.232 29.355 -13.409 1.00 93.31 250 PRO A N 1
ATOM 1912 C CA . PRO A 1 250 ? -1.589 28.889 -13.641 1.00 93.31 250 PRO A CA 1
ATOM 1913 C C . PRO A 1 250 ? -1.702 27.374 -13.459 1.00 93.31 250 PRO A C 1
ATOM 1915 O O . PRO A 1 250 ? -0.767 26.617 -13.734 1.00 93.31 250 PRO A O 1
ATOM 1918 N N . SER A 1 251 ? -2.891 26.927 -13.055 1.00 93.50 251 SER A N 1
ATOM 1919 C CA . SER A 1 251 ? -3.250 25.509 -13.120 1.00 93.50 251 SER A CA 1
ATOM 1920 C C . SER A 1 251 ? -3.163 24.995 -14.553 1.00 93.50 251 SER A C 1
ATOM 1922 O O . SER A 1 251 ? -3.270 25.753 -15.518 1.00 93.50 251 SER A O 1
ATOM 1924 N N . PHE A 1 252 ? -2.994 23.691 -14.704 1.00 93.12 252 PHE A N 1
ATOM 1925 C CA . PHE A 1 252 ? -2.870 23.035 -15.996 1.00 93.12 252 PHE A CA 1
ATOM 1926 C C . PHE A 1 252 ? -4.077 23.286 -16.913 1.00 93.12 252 PHE A C 1
ATOM 1928 O O . PHE A 1 252 ? -3.895 23.701 -18.059 1.00 93.12 252 PHE A O 1
ATOM 1935 N N . ALA A 1 253 ? -5.303 23.167 -16.393 1.00 93.44 253 ALA A N 1
ATOM 1936 C CA . ALA A 1 253 ? -6.516 23.531 -17.124 1.00 93.44 253 ALA A CA 1
ATOM 1937 C C . ALA A 1 253 ? -6.571 25.022 -17.509 1.00 93.44 253 ALA A C 1
ATOM 1939 O O . ALA A 1 253 ? -6.925 25.356 -18.642 1.00 93.44 253 ALA A O 1
ATOM 1940 N N . LEU A 1 254 ? -6.199 25.927 -16.592 1.00 93.62 254 LEU A N 1
ATOM 1941 C CA . LEU A 1 254 ? -6.181 27.366 -16.869 1.00 93.62 254 LEU A CA 1
ATOM 1942 C C . LEU A 1 254 ? -5.141 27.717 -17.939 1.00 93.62 254 LEU A C 1
ATOM 1944 O O . LEU A 1 254 ? -5.430 28.503 -18.833 1.00 93.62 254 LEU A O 1
ATOM 1948 N N . SER A 1 255 ? -3.955 27.117 -17.879 1.00 93.62 255 SER A N 1
ATOM 1949 C CA . SER A 1 255 ? -2.889 27.319 -18.860 1.00 93.62 255 SER A CA 1
ATOM 1950 C C . SER A 1 255 ? -3.318 26.878 -20.261 1.00 93.62 255 SER A C 1
ATOM 1952 O O . SER A 1 255 ? -3.203 27.644 -21.219 1.00 93.62 255 SER A O 1
ATOM 1954 N N . ALA A 1 256 ? -3.929 25.692 -20.367 1.00 93.50 256 ALA A N 1
ATOM 1955 C CA . ALA A 1 256 ? -4.498 25.198 -21.618 1.00 93.50 256 ALA A CA 1
ATOM 1956 C C . ALA A 1 256 ? -5.586 26.132 -22.172 1.00 93.50 256 ALA A C 1
ATOM 1958 O O . ALA A 1 256 ? -5.609 26.413 -23.369 1.00 93.50 256 ALA A O 1
ATOM 1959 N N . PHE A 1 257 ? -6.447 26.676 -21.306 1.00 92.88 257 PHE A N 1
ATOM 1960 C CA . PHE A 1 257 ? -7.459 27.654 -21.706 1.00 92.88 257 PHE A CA 1
ATOM 1961 C C . PHE A 1 257 ? -6.853 28.969 -22.214 1.00 92.88 257 PHE A C 1
ATOM 1963 O O . PHE A 1 257 ? -7.262 29.476 -23.261 1.00 92.88 257 PHE A O 1
ATOM 1970 N N . LEU A 1 258 ? -5.886 29.527 -21.479 1.00 92.94 258 LEU A N 1
ATOM 1971 C CA . LEU A 1 258 ? -5.211 30.775 -21.835 1.00 92.94 258 LEU A CA 1
ATOM 1972 C C . LEU A 1 258 ? -4.525 30.659 -23.196 1.00 92.94 258 LEU A C 1
ATOM 1974 O O . LEU A 1 258 ? -4.682 31.554 -24.027 1.00 92.94 258 LEU A O 1
ATOM 1978 N N . LEU A 1 259 ? -3.835 29.541 -23.445 1.00 92.12 259 LEU A N 1
ATOM 1979 C CA . LEU A 1 259 ? -3.178 29.275 -24.720 1.00 92.12 259 LEU A CA 1
ATOM 1980 C C . LEU A 1 259 ? -4.201 29.112 -25.854 1.00 92.12 259 LEU A C 1
ATOM 1982 O O . LEU A 1 259 ? -4.095 29.799 -26.870 1.00 92.12 259 LEU A O 1
ATOM 1986 N N . ALA A 1 260 ? -5.251 28.309 -25.646 1.00 91.31 260 ALA A N 1
ATOM 1987 C CA . ALA A 1 260 ? -6.306 28.085 -26.639 1.00 91.31 260 ALA A CA 1
ATOM 1988 C C . ALA A 1 260 ? -7.061 29.369 -27.028 1.00 91.31 260 ALA A C 1
ATOM 1990 O O . ALA A 1 260 ? -7.539 29.500 -28.156 1.00 91.31 260 ALA A O 1
ATOM 1991 N N . LYS A 1 261 ? -7.194 30.326 -26.099 1.00 90.56 261 LYS A N 1
ATOM 1992 C CA . LYS A 1 261 ? -7.840 31.631 -26.331 1.00 90.56 261 LYS A CA 1
ATOM 1993 C C . LYS A 1 261 ? -6.859 32.766 -26.628 1.00 90.56 261 LYS A C 1
ATOM 1995 O O . LYS A 1 261 ? -7.308 33.891 -26.840 1.00 90.56 261 LYS A O 1
ATOM 2000 N N . ASN A 1 262 ? -5.554 32.489 -26.659 1.00 89.88 262 ASN A N 1
ATOM 2001 C CA . ASN A 1 262 ? -4.486 33.477 -26.833 1.00 89.88 262 ASN A CA 1
ATOM 2002 C C . ASN A 1 262 ? -4.587 34.664 -25.844 1.00 89.88 262 ASN A C 1
ATOM 2004 O O . ASN A 1 262 ? -4.398 35.829 -26.204 1.00 89.88 262 ASN A O 1
ATOM 2008 N N . ILE A 1 263 ? -4.923 34.374 -24.584 1.00 90.94 263 ILE A N 1
ATOM 2009 C CA . ILE A 1 263 ? -5.030 35.365 -23.507 1.00 90.94 263 ILE A CA 1
ATOM 2010 C C . ILE A 1 263 ? -3.675 35.468 -22.809 1.00 90.94 263 ILE A C 1
ATOM 2012 O O . ILE A 1 263 ? -3.219 34.521 -22.176 1.00 90.94 263 ILE A O 1
ATOM 2016 N N . LYS A 1 264 ? -3.043 36.641 -22.898 1.00 86.44 264 LYS A N 1
ATOM 2017 C CA . LYS A 1 264 ? -1.694 36.867 -22.352 1.00 86.44 264 LYS A CA 1
ATOM 2018 C C . LYS A 1 264 ? -1.669 37.401 -20.924 1.00 86.44 264 LYS A C 1
ATOM 2020 O O . LYS A 1 264 ? -0.648 37.272 -20.262 1.00 86.44 264 LYS A O 1
ATOM 2025 N N . GLN A 1 265 ? -2.754 38.025 -20.468 1.00 89.00 265 GLN A N 1
ATOM 2026 C CA . GLN A 1 265 ? -2.810 38.696 -19.172 1.00 89.00 265 GLN A CA 1
ATOM 2027 C C . GLN A 1 265 ? -4.140 38.432 -18.465 1.00 89.00 265 GLN A C 1
ATOM 2029 O O . GLN A 1 265 ? -5.200 38.426 -19.094 1.00 89.00 265 GLN A O 1
ATOM 2034 N N . VAL A 1 266 ? -4.070 38.240 -17.149 1.00 92.88 266 VAL A N 1
ATOM 2035 C CA . VAL A 1 266 ? -5.208 37.918 -16.279 1.00 92.88 266 VAL A CA 1
ATOM 2036 C C . VAL A 1 266 ? -5.431 39.025 -15.251 1.00 92.88 266 VAL A C 1
ATOM 2038 O O . VAL A 1 266 ? -4.479 39.580 -14.714 1.00 92.88 266 VAL A O 1
ATOM 2041 N N . MET A 1 267 ? -6.683 39.357 -14.939 1.00 92.88 267 MET A N 1
ATOM 2042 C CA . MET A 1 267 ? -7.001 40.353 -13.911 1.00 92.88 267 MET A CA 1
ATOM 2043 C C . MET A 1 267 ? -7.531 39.673 -12.647 1.00 92.88 267 MET A C 1
ATOM 2045 O O . MET A 1 267 ? -8.495 38.918 -12.704 1.00 92.88 267 MET A O 1
ATOM 2049 N N . ILE A 1 268 ? -6.938 39.965 -11.493 1.00 92.44 268 ILE A N 1
ATOM 2050 C CA . ILE A 1 268 ? -7.302 39.371 -10.202 1.00 92.44 268 ILE A CA 1
ATOM 2051 C C . ILE A 1 268 ? -7.941 40.451 -9.333 1.00 92.44 268 ILE A C 1
ATOM 2053 O O . ILE A 1 268 ? -7.341 41.493 -9.079 1.00 92.44 268 ILE A O 1
ATOM 2057 N N . THR A 1 269 ? -9.175 40.220 -8.888 1.00 89.88 269 THR A N 1
ATOM 2058 C CA . THR A 1 269 ? -9.906 41.163 -8.028 1.00 89.88 269 THR A CA 1
ATOM 2059 C C . THR A 1 269 ? -9.805 40.725 -6.571 1.00 89.88 269 THR A C 1
ATOM 2061 O O . THR A 1 269 ? -10.182 39.597 -6.239 1.00 89.88 269 THR A O 1
ATOM 2064 N N . LEU A 1 270 ? -9.300 41.612 -5.710 1.00 88.50 270 LEU A N 1
ATOM 2065 C CA . LEU A 1 270 ? -9.114 41.369 -4.279 1.00 88.50 270 LEU A CA 1
ATOM 2066 C C . LEU A 1 270 ? -10.209 42.047 -3.448 1.00 88.50 270 LEU A C 1
ATOM 2068 O O . LEU A 1 270 ? -10.761 43.080 -3.824 1.00 88.50 270 LEU A O 1
ATOM 2072 N N . SER A 1 271 ? -10.490 41.470 -2.283 1.00 82.94 271 SER A N 1
ATOM 2073 C CA . SER A 1 271 ? -11.405 42.003 -1.273 1.00 82.94 271 SER A CA 1
ATOM 2074 C C . SER A 1 271 ? -10.763 41.930 0.121 1.00 82.94 271 SER A C 1
ATOM 2076 O O . SER A 1 271 ? -9.789 41.195 0.301 1.00 82.94 271 SER A O 1
ATOM 2078 N N . PRO A 1 272 ? -11.313 42.614 1.147 1.00 78.50 272 PRO A N 1
ATOM 2079 C CA . PRO A 1 272 ? -10.825 42.490 2.527 1.00 78.50 272 PRO A CA 1
ATOM 2080 C C . PRO A 1 272 ? -10.832 41.051 3.066 1.00 78.50 272 PRO A C 1
ATOM 2082 O O . PRO A 1 272 ? -10.136 40.750 4.032 1.00 78.50 272 PRO A O 1
ATOM 2085 N N . TYR A 1 273 ? -11.610 40.165 2.438 1.00 75.31 273 TYR A N 1
ATOM 2086 C CA . TYR A 1 273 ? -11.775 38.773 2.837 1.00 75.31 273 TYR A CA 1
ATOM 2087 C C . TYR A 1 273 ? -10.902 37.795 2.041 1.00 75.31 273 TYR A C 1
ATOM 2089 O O . TYR A 1 273 ? -10.907 36.622 2.384 1.00 75.31 273 TYR A O 1
ATOM 2097 N N . GLY A 1 274 ? -10.172 38.245 1.011 1.00 84.69 274 GLY A N 1
ATOM 2098 C CA . GLY A 1 274 ? -9.352 37.399 0.133 1.00 84.69 274 GLY A CA 1
ATOM 2099 C C . GLY A 1 274 ? -9.631 37.633 -1.355 1.00 84.69 274 GLY A C 1
ATOM 2100 O O . GLY A 1 274 ? -10.172 38.677 -1.740 1.00 84.69 274 GLY A O 1
ATOM 2101 N N . ILE A 1 275 ? -9.269 36.662 -2.197 1.00 86.94 275 ILE A N 1
ATOM 2102 C CA . ILE A 1 275 ? -9.510 36.713 -3.647 1.00 86.94 275 ILE A CA 1
ATOM 2103 C C . ILE A 1 275 ? -11.012 36.584 -3.922 1.00 86.94 275 ILE A C 1
ATOM 2105 O O . ILE A 1 275 ? -11.688 35.729 -3.358 1.00 86.94 275 ILE A O 1
ATOM 2109 N N . GLN A 1 276 ? -11.545 37.457 -4.779 1.00 84.88 276 GLN A N 1
ATOM 2110 C CA . GLN A 1 276 ? -12.965 37.464 -5.134 1.00 84.88 276 GLN A CA 1
ATOM 2111 C C . GLN A 1 276 ? -13.230 36.785 -6.481 1.00 84.88 276 GLN A C 1
ATOM 2113 O O . GLN A 1 276 ? -14.171 36.005 -6.625 1.00 84.88 276 GLN A O 1
ATOM 2118 N N . SER A 1 277 ? -12.435 37.124 -7.495 1.00 89.50 277 SER A N 1
ATOM 2119 C CA . SER A 1 277 ? -12.606 36.593 -8.848 1.00 89.50 277 SER A CA 1
ATOM 2120 C C . SER A 1 277 ? -11.345 36.748 -9.685 1.00 89.50 277 SER A C 1
ATOM 2122 O O . SER A 1 277 ? -10.593 37.713 -9.513 1.00 89.50 277 SER A O 1
ATOM 2124 N N . ILE A 1 278 ? -11.184 35.852 -10.655 1.00 91.88 278 ILE A N 1
ATOM 2125 C CA . ILE A 1 278 ? -10.136 35.889 -11.675 1.00 91.88 278 ILE A CA 1
ATOM 2126 C C . ILE A 1 278 ? -10.801 36.151 -13.031 1.00 91.88 278 ILE A C 1
ATOM 2128 O O . ILE A 1 278 ? -11.626 35.363 -13.489 1.00 91.88 278 ILE A O 1
ATOM 2132 N N . ARG A 1 279 ? -10.472 37.271 -13.677 1.00 91.12 279 ARG A N 1
ATOM 2133 C CA . ARG A 1 279 ? -11.017 37.673 -14.978 1.00 91.12 279 ARG A CA 1
ATOM 2134 C C . ARG A 1 279 ? -10.058 37.345 -16.117 1.00 91.12 279 ARG A C 1
ATOM 2136 O O . ARG A 1 279 ? -8.896 37.753 -16.098 1.00 91.12 279 ARG A O 1
ATOM 2143 N N . LEU A 1 280 ? -10.584 36.660 -17.128 1.00 89.31 280 LEU A N 1
ATOM 2144 C CA . LEU A 1 280 ? -9.904 36.224 -18.345 1.00 89.31 280 LEU A CA 1
ATOM 2145 C C . LEU A 1 280 ? -10.581 36.897 -19.548 1.00 89.31 280 LEU A C 1
ATOM 2147 O O . LEU A 1 280 ? -11.570 36.396 -20.087 1.00 89.31 280 LEU A O 1
ATOM 2151 N N . GLY A 1 281 ? -10.103 38.081 -19.936 1.00 81.69 281 GLY A N 1
ATOM 2152 C CA . GLY A 1 281 ? -10.793 38.906 -20.933 1.00 81.69 281 GLY A CA 1
ATOM 2153 C C . GLY A 1 281 ? -12.206 39.288 -20.466 1.00 81.69 281 GLY A C 1
ATOM 2154 O O . GLY A 1 281 ? -12.358 39.955 -19.445 1.00 81.69 281 GLY A O 1
ATOM 2155 N N . GLY A 1 282 ? -13.238 38.860 -21.201 1.00 78.25 282 GLY A N 1
ATOM 2156 C CA . GLY A 1 282 ? -14.647 39.086 -20.844 1.00 78.25 282 GLY A CA 1
ATOM 2157 C C . GLY A 1 282 ? -15.234 38.093 -19.830 1.00 78.25 282 GLY A C 1
ATOM 2158 O O . GLY A 1 282 ? -16.344 38.305 -19.349 1.00 78.25 282 GLY A O 1
ATOM 2159 N N . LEU A 1 283 ? -14.516 37.014 -19.501 1.00 87.19 283 LEU A N 1
ATOM 2160 C CA . LEU A 1 283 ? -14.989 35.967 -18.596 1.00 87.19 283 LEU A CA 1
ATOM 2161 C C . LEU A 1 283 ? -14.540 36.252 -17.159 1.00 87.19 283 LEU A C 1
ATOM 2163 O O . LEU A 1 283 ? -13.379 36.580 -16.930 1.00 87.19 283 LEU A O 1
ATOM 2167 N N . SER A 1 284 ? -15.433 36.096 -16.181 1.00 88.38 284 SER A N 1
ATOM 2168 C CA . SER A 1 284 ? -15.121 36.271 -14.757 1.00 88.38 284 SER A CA 1
ATOM 2169 C C . SER A 1 284 ? -15.334 34.961 -14.010 1.00 88.38 284 SER A C 1
ATOM 2171 O O . SER A 1 284 ? -16.467 34.506 -13.884 1.00 88.38 284 SER A O 1
ATOM 2173 N N . ILE A 1 285 ? -14.255 34.379 -13.491 1.00 91.00 285 ILE A N 1
ATOM 2174 C CA . ILE A 1 285 ? -14.285 33.126 -12.738 1.00 91.00 285 ILE A CA 1
ATOM 2175 C C . ILE A 1 285 ? -14.398 33.450 -11.246 1.00 91.00 285 ILE A C 1
ATOM 2177 O O . ILE A 1 285 ? -13.492 34.091 -10.698 1.00 91.00 285 ILE A O 1
ATOM 2181 N N . PRO A 1 286 ? -15.483 33.039 -10.572 1.00 87.00 286 PRO A N 1
ATOM 2182 C CA . PRO A 1 286 ? -15.567 33.157 -9.127 1.00 87.00 286 PRO A CA 1
ATOM 2183 C C . PRO A 1 286 ? -14.639 32.133 -8.464 1.00 87.00 286 PRO A C 1
ATOM 2185 O O . PRO A 1 286 ? -14.564 30.980 -8.891 1.00 87.00 286 PRO A O 1
ATOM 2188 N N . VAL A 1 287 ? -13.944 32.557 -7.413 1.00 88.12 287 VAL A N 1
ATOM 2189 C CA . VAL A 1 287 ? -13.064 31.700 -6.610 1.00 88.12 287 VAL A CA 1
ATOM 2190 C C . VAL A 1 287 ? -13.346 31.907 -5.128 1.00 88.12 287 VAL A C 1
ATOM 2192 O O . VAL A 1 287 ? -13.982 32.886 -4.732 1.00 88.12 287 VAL A O 1
ATOM 2195 N N . ASP A 1 288 ? -12.897 30.968 -4.306 1.00 85.94 288 ASP A N 1
ATOM 2196 C CA . ASP A 1 288 ? -12.872 31.149 -2.862 1.00 85.94 288 ASP A CA 1
ATOM 2197 C C . ASP A 1 288 ? -11.784 32.167 -2.443 1.00 85.94 288 ASP A C 1
ATOM 2199 O O . ASP A 1 288 ? -10.922 32.528 -3.253 1.00 85.94 288 ASP A O 1
ATOM 2203 N N . PRO A 1 289 ? -11.792 32.636 -1.179 1.00 84.38 289 PRO A N 1
ATOM 2204 C CA . PRO A 1 289 ? -10.805 33.588 -0.664 1.00 84.38 289 PRO A CA 1
ATOM 2205 C C . PRO A 1 289 ? -9.332 33.229 -0.888 1.00 84.38 289 PRO A C 1
ATOM 2207 O O . PRO A 1 289 ? -8.492 34.131 -0.904 1.00 84.38 289 PRO A O 1
ATOM 2210 N N . ASN A 1 290 ? -9.037 31.940 -1.067 1.00 86.06 290 ASN A N 1
ATOM 2211 C CA . ASN A 1 290 ? -7.697 31.392 -1.239 1.00 86.06 290 ASN A CA 1
ATOM 2212 C C . ASN A 1 290 ? -7.384 31.066 -2.716 1.00 86.06 290 ASN A C 1
ATOM 2214 O O . ASN A 1 290 ? -6.367 30.444 -3.010 1.00 86.06 290 ASN A O 1
ATOM 2218 N N . GLY A 1 291 ? -8.256 31.452 -3.656 1.00 87.38 291 GLY A N 1
ATOM 2219 C CA . GLY A 1 291 ? -8.044 31.266 -5.093 1.00 87.38 291 GLY A CA 1
ATOM 2220 C C . GLY A 1 291 ? -8.445 29.895 -5.648 1.00 87.38 291 GLY A C 1
ATOM 2221 O O . GLY A 1 291 ? -8.012 29.548 -6.752 1.00 87.38 291 GLY A O 1
ATOM 2222 N N . HIS A 1 292 ? -9.268 29.120 -4.932 1.00 90.19 292 HIS A N 1
ATOM 2223 C CA . HIS A 1 292 ? -9.772 27.833 -5.422 1.00 90.19 292 HIS A CA 1
ATOM 2224 C C . HIS A 1 292 ? -11.101 27.979 -6.160 1.00 90.19 292 HIS A C 1
ATOM 2226 O O . HIS A 1 292 ? -11.995 28.712 -5.736 1.00 90.19 292 HIS A O 1
ATOM 2232 N N . ILE A 1 293 ? -11.259 27.217 -7.238 1.00 90.06 293 ILE A N 1
ATOM 2233 C CA . ILE A 1 293 ? -12.540 26.986 -7.903 1.00 90.06 293 ILE A CA 1
ATOM 2234 C C . ILE A 1 293 ? -13.221 25.766 -7.273 1.00 90.06 293 ILE A C 1
ATOM 2236 O O . ILE A 1 293 ? -12.576 24.739 -7.065 1.00 90.06 293 ILE A O 1
ATOM 2240 N N . TRP A 1 294 ? -14.520 25.859 -6.983 1.00 88.62 294 TRP A N 1
ATOM 2241 C CA . TRP A 1 294 ? -15.322 24.694 -6.601 1.00 88.62 294 TRP A CA 1
ATOM 2242 C C . TRP A 1 294 ? -15.851 23.995 -7.848 1.00 88.62 294 TRP A C 1
ATOM 2244 O O . TRP A 1 294 ? -16.448 24.630 -8.722 1.00 88.62 294 TRP A O 1
ATOM 2254 N N . LEU A 1 295 ? -15.628 22.686 -7.909 1.00 89.88 295 LEU A N 1
ATOM 2255 C CA . LEU A 1 295 ? -15.870 21.882 -9.094 1.00 89.88 295 LEU A CA 1
ATOM 2256 C C . LEU A 1 295 ? -17.286 21.324 -9.100 1.00 89.88 295 LEU A C 1
ATOM 2258 O O . LEU A 1 295 ? -17.754 20.711 -8.139 1.00 89.88 295 LEU A O 1
ATOM 2262 N N . ARG A 1 296 ? -17.949 21.483 -10.239 1.00 88.56 296 ARG A N 1
ATOM 2263 C CA . ARG A 1 296 ? -19.212 20.834 -10.548 1.00 88.56 296 ARG A CA 1
ATOM 2264 C C . ARG A 1 296 ? -18.975 19.726 -11.562 1.00 88.56 296 ARG A C 1
ATOM 2266 O O . ARG A 1 296 ? -18.782 19.977 -12.751 1.00 88.56 296 ARG A O 1
ATOM 2273 N N . TYR A 1 297 ? -18.987 18.497 -11.064 1.00 88.69 297 TYR A N 1
ATOM 2274 C CA . TYR A 1 297 ? -18.786 17.297 -11.868 1.00 88.69 297 TYR A CA 1
ATOM 2275 C C . TYR A 1 297 ? -20.026 16.949 -12.703 1.00 88.69 297 TYR A C 1
ATOM 2277 O O . TYR A 1 297 ? -21.163 17.243 -12.317 1.00 88.69 297 TYR A O 1
ATOM 2285 N N . ARG A 1 298 ? -19.801 16.304 -13.852 1.00 84.19 298 ARG A N 1
ATOM 2286 C CA . ARG A 1 298 ? -20.850 15.841 -14.773 1.00 84.19 298 ARG A CA 1
ATOM 2287 C C . ARG A 1 298 ? -21.173 14.365 -14.524 1.00 84.19 298 ARG A C 1
ATOM 2289 O O . ARG A 1 298 ? -20.284 13.587 -14.190 1.00 84.19 298 ARG A O 1
ATOM 2296 N N . LYS A 1 299 ? -22.438 13.968 -14.687 1.00 75.12 299 LYS A N 1
ATOM 2297 C CA . LYS A 1 299 ? -22.890 12.577 -14.495 1.00 75.12 299 LYS A CA 1
ATOM 2298 C C . LYS A 1 299 ? -22.712 11.722 -15.755 1.00 75.12 299 LYS A C 1
ATOM 2300 O O . LYS A 1 299 ? -23.199 12.102 -16.816 1.00 75.12 299 LYS A O 1
ATOM 2305 N N . GLY A 1 300 ? -22.174 10.513 -15.578 1.00 62.28 300 GLY A N 1
ATOM 2306 C CA . GLY A 1 300 ? -22.201 9.421 -16.559 1.00 62.28 300 GLY A CA 1
ATOM 2307 C C . GLY A 1 300 ? -20.898 9.222 -17.352 1.00 62.28 300 GLY A C 1
ATOM 2308 O O . GLY A 1 300 ? -20.067 10.127 -17.411 1.00 62.28 300 GLY A O 1
ATOM 2309 N N . PRO A 1 301 ? -20.723 8.049 -17.995 1.00 52.34 301 PRO A N 1
ATOM 2310 C CA . PRO A 1 301 ? -19.490 7.661 -18.697 1.00 52.34 301 PRO A CA 1
ATOM 2311 C C . PRO A 1 301 ? -19.159 8.505 -19.946 1.00 52.34 301 PRO A C 1
ATOM 2313 O O . PRO A 1 301 ? -18.072 8.372 -20.492 1.00 52.34 301 PRO A O 1
ATOM 2316 N N . GLY A 1 302 ? -20.066 9.389 -20.385 1.00 58.47 302 GLY A N 1
ATOM 2317 C CA . GLY A 1 302 ? -19.901 10.279 -21.544 1.00 58.47 302 GLY A CA 1
ATOM 2318 C C . GLY A 1 302 ? -19.652 11.753 -21.201 1.00 58.47 302 GLY A C 1
ATOM 2319 O O . GLY A 1 302 ? -19.912 12.611 -22.038 1.00 58.47 302 GLY A O 1
ATOM 2320 N N . ALA A 1 303 ? -19.208 12.071 -19.978 1.00 73.69 303 ALA A N 1
ATOM 2321 C CA . ALA A 1 303 ? -18.940 13.454 -19.559 1.00 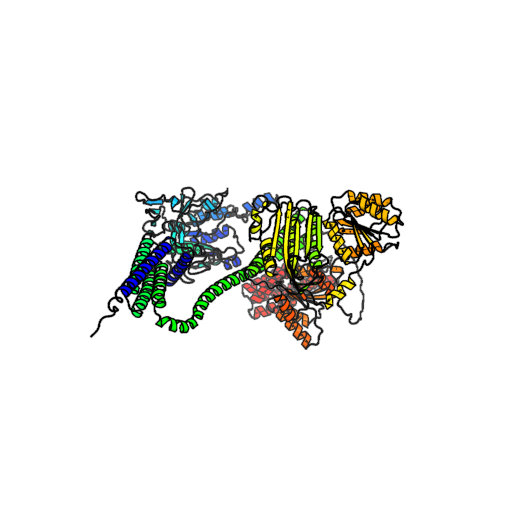73.69 303 ALA A CA 1
ATOM 2322 C C . ALA A 1 303 ? -17.938 14.182 -20.477 1.00 73.69 303 ALA A C 1
ATOM 2324 O O . ALA A 1 303 ? -18.083 15.377 -20.736 1.00 73.69 303 ALA A O 1
ATOM 2325 N N . PHE A 1 304 ? -16.949 13.442 -20.981 1.00 85.94 304 PHE A N 1
ATOM 2326 C CA . PHE A 1 304 ? -15.976 13.889 -21.971 1.00 85.94 304 PHE A CA 1
ATOM 2327 C C . PHE A 1 304 ? -15.779 12.783 -23.001 1.00 85.94 304 PHE A C 1
ATOM 2329 O O . PHE A 1 304 ? -15.844 11.602 -22.659 1.00 85.94 304 PHE A O 1
ATOM 2336 N N . GLU A 1 305 ? -15.508 13.157 -24.247 1.00 88.81 305 GLU A N 1
ATOM 2337 C CA . GLU A 1 305 ? -15.064 12.190 -25.248 1.00 88.81 305 GLU A CA 1
ATOM 2338 C C . GLU A 1 305 ? -13.672 11.675 -24.868 1.00 88.81 305 GLU A C 1
ATOM 2340 O O . GLU A 1 305 ? -12.757 12.468 -24.621 1.00 88.81 305 GLU A O 1
ATOM 2345 N N . ARG A 1 306 ? -13.528 10.350 -24.807 1.00 90.62 306 ARG A N 1
ATOM 2346 C CA . ARG A 1 306 ? -12.289 9.665 -24.436 1.00 90.62 306 ARG A CA 1
ATOM 2347 C C . ARG A 1 306 ? -11.789 8.832 -25.604 1.00 90.62 306 ARG A C 1
ATOM 2349 O O . ARG A 1 306 ? -12.579 8.162 -26.266 1.00 90.62 306 ARG A O 1
ATOM 2356 N N . PHE A 1 307 ? -10.484 8.866 -25.829 1.00 93.38 307 PHE A N 1
ATOM 2357 C CA . PHE A 1 307 ? -9.818 8.129 -26.895 1.00 93.38 307 PHE A CA 1
ATOM 2358 C C . PHE A 1 307 ? -8.585 7.422 -26.341 1.00 93.38 307 PHE A C 1
ATOM 2360 O O . PHE A 1 307 ? -7.812 8.018 -25.593 1.00 93.38 307 PHE A O 1
ATOM 2367 N N . SER A 1 308 ? -8.376 6.173 -26.745 1.00 94.19 308 SER A N 1
ATOM 2368 C CA . SER A 1 308 ? -7.143 5.451 -26.441 1.00 94.19 308 SER A CA 1
ATOM 2369 C C . SER A 1 308 ? -5.974 6.050 -27.231 1.00 94.19 308 SER A C 1
ATOM 2371 O O . SER A 1 308 ? -6.116 6.395 -28.412 1.00 94.19 308 SER A O 1
ATOM 2373 N N . ALA A 1 309 ? -4.799 6.169 -26.612 1.00 94.81 309 ALA A N 1
ATOM 2374 C CA . ALA A 1 309 ? -3.581 6.613 -27.284 1.00 94.81 309 ALA A CA 1
ATOM 2375 C C . ALA A 1 309 ? -3.206 5.676 -28.447 1.00 94.81 309 ALA A C 1
ATOM 2377 O O . ALA A 1 309 ? -2.712 6.150 -29.475 1.00 94.81 309 ALA A O 1
ATOM 2378 N N . SER A 1 310 ? -3.506 4.376 -28.327 1.00 94.62 310 SER A N 1
ATOM 2379 C CA . SER A 1 310 ? -3.370 3.397 -29.413 1.00 94.62 310 SER A CA 1
ATOM 2380 C C . SER A 1 310 ? -4.196 3.758 -30.640 1.00 94.62 310 SER A C 1
ATOM 2382 O O . SER A 1 310 ? -3.665 3.778 -31.750 1.00 94.62 310 SER A O 1
ATOM 2384 N N . ASP A 1 311 ? -5.467 4.118 -30.462 1.00 95.12 311 ASP A N 1
ATOM 2385 C CA . ASP A 1 311 ? -6.358 4.464 -31.568 1.00 95.12 311 ASP A CA 1
ATOM 2386 C C . ASP A 1 311 ? -5.885 5.744 -32.275 1.00 95.12 311 ASP A C 1
ATOM 2388 O O . ASP A 1 311 ? -5.933 5.832 -33.504 1.00 95.12 311 ASP A O 1
ATOM 2392 N N . VAL A 1 312 ? -5.339 6.714 -31.533 1.00 95.31 312 VAL A N 1
ATOM 2393 C CA . VAL A 1 312 ? -4.733 7.919 -32.126 1.00 95.31 312 VAL A CA 1
ATOM 2394 C C . VAL A 1 312 ? -3.467 7.561 -32.913 1.00 95.31 312 VAL A C 1
ATOM 2396 O O . VAL A 1 312 ? -3.300 7.977 -34.062 1.00 95.31 312 VAL A O 1
ATOM 2399 N N . LEU A 1 313 ? -2.567 6.764 -32.331 1.00 94.19 313 LEU A N 1
ATOM 2400 C CA . LEU A 1 313 ? -1.304 6.375 -32.966 1.00 94.19 313 LEU A CA 1
ATOM 2401 C C . LEU A 1 313 ? -1.496 5.441 -34.164 1.00 94.19 313 LEU A C 1
ATOM 2403 O O . LEU A 1 313 ? -0.697 5.495 -35.100 1.00 94.19 313 LEU A O 1
ATOM 2407 N N . THR A 1 314 ? -2.568 4.657 -34.197 1.00 92.50 314 THR A N 1
ATOM 2408 C CA . THR A 1 314 ? -2.907 3.746 -35.302 1.00 92.50 314 THR A CA 1
ATOM 2409 C C . THR A 1 314 ? -3.880 4.357 -36.317 1.00 92.50 314 THR A C 1
ATOM 2411 O O . THR A 1 314 ? -4.255 3.684 -37.274 1.00 92.50 314 THR A O 1
ATOM 2414 N N . ASN A 1 315 ? -4.237 5.643 -36.172 1.00 90.50 315 ASN A N 1
ATOM 2415 C CA . ASN A 1 315 ? -5.199 6.359 -37.026 1.00 90.50 315 ASN A CA 1
ATOM 2416 C C . ASN A 1 315 ? -6.602 5.714 -37.066 1.00 90.50 315 ASN A C 1
ATOM 2418 O O . ASN A 1 315 ? -7.283 5.776 -38.088 1.00 90.50 315 ASN A O 1
ATOM 2422 N N . ARG A 1 316 ? -7.040 5.094 -35.966 1.00 91.75 316 ARG A N 1
ATOM 2423 C CA . ARG A 1 316 ? -8.402 4.559 -35.798 1.00 91.75 316 ARG A CA 1
ATOM 2424 C C . ARG A 1 316 ? -9.388 5.602 -35.262 1.00 91.75 316 ARG A C 1
ATOM 2426 O O . ARG A 1 316 ? -10.589 5.345 -35.223 1.00 91.75 316 ARG A O 1
ATOM 2433 N N . THR A 1 317 ? -8.910 6.780 -34.858 1.00 91.69 317 THR A N 1
ATOM 2434 C CA . THR A 1 317 ? -9.778 7.882 -34.428 1.00 91.69 317 THR A CA 1
ATOM 2435 C C . THR A 1 317 ? -10.509 8.536 -35.609 1.00 91.69 317 THR A C 1
ATOM 2437 O O . THR A 1 317 ? -9.926 8.698 -36.684 1.00 91.69 317 THR A O 1
ATOM 2440 N N . PRO A 1 318 ? -11.779 8.956 -35.437 1.00 88.44 318 PRO A N 1
ATOM 2441 C CA . PRO A 1 318 ? -12.519 9.656 -36.485 1.00 88.44 318 PRO A CA 1
ATOM 2442 C C . PRO A 1 318 ? -11.814 10.938 -36.956 1.00 88.44 318 PRO A C 1
ATOM 2444 O O . PRO A 1 318 ? -11.287 11.706 -36.146 1.00 88.44 318 PRO A O 1
ATOM 2447 N N . HIS A 1 319 ? -11.857 11.218 -38.262 1.00 85.69 319 HIS A N 1
ATOM 2448 C CA . HIS A 1 319 ? -11.303 12.459 -38.808 1.00 85.69 319 HIS A CA 1
ATOM 2449 C C . HIS A 1 319 ? -11.973 13.689 -38.189 1.00 85.69 319 HIS A C 1
ATOM 2451 O O . HIS A 1 319 ? -13.196 13.808 -38.170 1.00 85.69 319 HIS A O 1
ATOM 2457 N N . GLY A 1 320 ? -11.151 14.617 -37.694 1.00 85.44 320 GLY A N 1
ATOM 2458 C CA . GLY A 1 320 ? -11.631 15.835 -37.043 1.00 85.44 320 GLY A CA 1
ATOM 2459 C C . GLY A 1 320 ? -12.183 15.626 -35.629 1.00 85.44 320 GLY A C 1
ATOM 2460 O O . GLY A 1 320 ? -12.797 16.548 -35.098 1.00 85.44 320 GLY A O 1
ATOM 2461 N N . ALA A 1 321 ? -11.947 14.470 -34.991 1.00 88.19 321 ALA A N 1
ATOM 2462 C CA . ALA A 1 321 ? -12.391 14.197 -33.617 1.00 88.19 321 ALA A CA 1
ATOM 2463 C C . ALA A 1 321 ? -11.993 15.301 -32.615 1.00 88.19 321 ALA A C 1
ATOM 2465 O O . ALA A 1 321 ? -12.741 15.598 -31.679 1.00 88.19 321 ALA A O 1
ATOM 2466 N N . PHE A 1 322 ? -10.849 15.957 -32.845 1.00 94.56 322 PHE A N 1
ATOM 2467 C CA . PHE A 1 322 ? -10.306 17.001 -31.977 1.00 94.56 322 PHE A CA 1
ATOM 2468 C C . PHE A 1 322 ? -10.528 18.432 -32.489 1.00 94.56 322 PHE A C 1
ATOM 2470 O O . PHE A 1 322 ? -10.014 19.367 -31.880 1.00 94.56 322 PHE A O 1
ATOM 2477 N N . ALA A 1 323 ? -11.286 18.635 -33.572 1.00 93.56 323 ALA A N 1
ATOM 2478 C CA . ALA A 1 323 ? -11.442 19.936 -34.223 1.00 93.56 323 ALA A CA 1
ATOM 2479 C C . ALA A 1 323 ? -11.883 21.047 -33.247 1.00 93.56 323 ALA A C 1
ATOM 2481 O O . ALA A 1 323 ? -12.996 21.034 -32.724 1.00 93.56 323 ALA A O 1
ATOM 2482 N N . GLY A 1 324 ? -10.997 22.018 -33.002 1.00 89.56 324 GLY A N 1
ATOM 2483 C CA . GLY A 1 324 ? -11.247 23.169 -32.128 1.00 89.56 324 GLY A CA 1
ATOM 2484 C C . GLY A 1 324 ? -11.270 22.861 -30.623 1.00 89.56 324 GLY A C 1
ATOM 2485 O O . GLY A 1 324 ? -11.543 23.767 -29.835 1.00 89.56 324 GLY A O 1
ATOM 2486 N N . LYS A 1 325 ? -10.983 21.618 -30.213 1.00 94.38 325 LYS A N 1
ATOM 2487 C CA . LYS A 1 325 ? -11.032 21.169 -28.813 1.00 94.38 325 LYS A CA 1
ATOM 2488 C C . LYS A 1 325 ? -9.689 21.346 -28.106 1.00 94.38 325 LYS A C 1
ATOM 2490 O O . LYS A 1 325 ? -8.628 21.313 -28.735 1.00 94.38 325 LYS A O 1
ATOM 2495 N N . VAL A 1 326 ? -9.738 21.493 -26.785 1.00 95.88 326 VAL A N 1
ATOM 2496 C CA . VAL A 1 326 ? -8.573 21.329 -25.907 1.00 95.88 326 VAL A CA 1
ATOM 2497 C C . VAL A 1 326 ? -8.456 19.849 -25.561 1.00 95.88 326 VAL A C 1
ATOM 2499 O O . VAL A 1 326 ? -9.390 19.263 -25.014 1.00 95.88 326 VAL A O 1
ATOM 2502 N N . VAL A 1 327 ? -7.327 19.236 -25.901 1.00 96.44 327 VAL A N 1
ATOM 2503 C CA . VAL A 1 327 ? -7.103 17.802 -25.694 1.00 96.44 327 VAL A CA 1
ATOM 2504 C C . VAL A 1 327 ? -6.186 17.596 -24.499 1.00 96.44 327 VAL A C 1
ATOM 2506 O O . VAL A 1 327 ? -5.060 18.084 -24.502 1.00 96.44 327 VAL A O 1
ATOM 2509 N N . PHE A 1 328 ? -6.655 16.867 -23.491 1.00 95.69 328 PHE A N 1
ATOM 2510 C CA . PHE A 1 328 ? -5.857 16.483 -22.330 1.00 95.69 328 PHE A CA 1
ATOM 2511 C C . PHE A 1 328 ? -5.318 15.065 -22.507 1.00 95.69 328 PHE A C 1
ATOM 2513 O O . PHE A 1 328 ? -6.090 14.137 -22.725 1.00 95.69 328 PHE A O 1
ATOM 2520 N N . VAL A 1 329 ? -4.002 14.899 -22.397 1.00 94.88 329 VAL A N 1
ATOM 2521 C CA . VAL A 1 329 ? -3.314 13.609 -22.500 1.00 94.88 329 VAL A CA 1
ATOM 2522 C C . VAL A 1 329 ? -2.888 13.152 -21.108 1.00 94.88 329 VAL A C 1
ATOM 2524 O O . VAL A 1 329 ? -2.174 13.880 -20.412 1.00 94.88 329 VAL A O 1
ATOM 2527 N N . GLY A 1 330 ? -3.326 11.962 -20.702 1.00 91.44 330 GLY A N 1
ATOM 2528 C CA . GLY A 1 330 ? -3.026 11.365 -19.398 1.00 91.44 330 GLY A CA 1
ATOM 2529 C C . GLY A 1 330 ? -2.876 9.848 -19.461 1.00 91.44 330 GLY A C 1
ATOM 2530 O O . GLY A 1 330 ? -2.796 9.276 -20.545 1.00 91.44 330 GLY A O 1
ATOM 2531 N N . SER A 1 331 ? -2.843 9.205 -18.295 1.00 87.38 331 SER A N 1
ATOM 2532 C CA . SER A 1 331 ? -2.687 7.754 -18.166 1.00 87.38 331 SER A CA 1
ATOM 2533 C C . SER A 1 331 ? -3.728 7.163 -17.216 1.00 87.38 331 SER A C 1
ATOM 2535 O O . SER A 1 331 ? -3.957 7.700 -16.126 1.00 87.38 331 SER A O 1
ATOM 2537 N N . THR A 1 332 ? -4.331 6.056 -17.642 1.00 83.56 332 THR A N 1
ATOM 2538 C CA . THR A 1 332 ? -5.246 5.207 -16.863 1.00 83.56 332 THR A CA 1
ATOM 2539 C C . THR A 1 332 ? -4.785 3.751 -16.813 1.00 83.56 332 THR A C 1
ATOM 2541 O O . THR A 1 332 ? -5.421 2.956 -16.130 1.00 83.56 332 THR A O 1
ATOM 2544 N N . ALA A 1 333 ? -3.672 3.415 -17.472 1.00 79.44 333 ALA A N 1
ATOM 2545 C CA . ALA A 1 333 ? -3.098 2.078 -17.440 1.00 79.44 333 ALA A CA 1
ATOM 2546 C C . ALA A 1 333 ? -2.593 1.684 -16.042 1.00 79.44 333 ALA A C 1
ATOM 2548 O O . ALA A 1 333 ? -2.062 2.524 -15.301 1.00 79.44 333 ALA A O 1
ATOM 2549 N N . SER A 1 334 ? -2.721 0.400 -15.709 1.00 72.38 334 SER A N 1
ATOM 2550 C CA . SER A 1 334 ? -2.273 -0.195 -14.451 1.00 72.38 334 SER A CA 1
ATOM 2551 C C . SER A 1 334 ? -0.783 0.080 -14.209 1.00 72.38 334 SER A C 1
ATOM 2553 O O . SER A 1 334 ? 0.049 -0.037 -15.107 1.00 72.38 334 SER A O 1
ATOM 2555 N N . GLY A 1 335 ? -0.437 0.530 -13.000 1.00 61.69 335 GLY A N 1
ATOM 2556 C CA . GLY A 1 335 ? 0.928 0.948 -12.645 1.00 61.69 335 GLY A CA 1
ATOM 2557 C C . GLY A 1 335 ? 1.317 2.375 -13.072 1.00 61.69 335 GLY A C 1
ATOM 2558 O O . GLY A 1 335 ? 2.327 2.892 -12.604 1.00 61.69 335 GLY A O 1
ATOM 2559 N N . LEU A 1 336 ? 0.502 3.051 -13.892 1.00 65.06 336 LEU A N 1
ATOM 2560 C CA . LEU A 1 336 ? 0.660 4.464 -14.283 1.00 65.06 336 LEU A CA 1
ATOM 2561 C C . LEU A 1 336 ? -0.569 5.312 -13.924 1.00 65.06 336 LEU A C 1
ATOM 2563 O O . LEU A 1 336 ? -0.720 6.443 -14.400 1.00 65.06 336 LEU A O 1
ATOM 2567 N N . THR A 1 337 ? -1.484 4.750 -13.136 1.00 62.50 337 THR A N 1
ATOM 2568 C CA . THR A 1 337 ? -2.792 5.327 -12.834 1.00 62.50 337 THR A CA 1
ATOM 2569 C C . THR A 1 337 ? -2.670 6.600 -12.007 1.00 62.50 337 THR A C 1
ATOM 2571 O O . THR A 1 337 ? -2.219 6.571 -10.863 1.00 62.50 337 THR A O 1
ATOM 2574 N N . ASN A 1 338 ? -3.167 7.712 -12.547 1.00 74.25 338 ASN A N 1
ATOM 2575 C CA . ASN A 1 338 ? -3.414 8.937 -11.792 1.00 74.25 338 ASN A CA 1
ATOM 2576 C C . ASN A 1 338 ? -4.927 9.085 -11.591 1.00 74.25 338 ASN A C 1
ATOM 2578 O O . ASN A 1 338 ? -5.605 9.741 -12.384 1.00 74.25 338 ASN A O 1
ATOM 2582 N N . ILE A 1 339 ? -5.459 8.402 -10.579 1.00 78.19 339 ILE A N 1
ATOM 2583 C CA . ILE A 1 339 ? -6.889 8.354 -10.261 1.00 78.19 339 ILE A CA 1
ATOM 2584 C C . ILE A 1 339 ? -7.128 9.096 -8.947 1.00 78.19 339 ILE A C 1
ATOM 2586 O O . ILE A 1 339 ? -6.320 9.010 -8.025 1.00 78.19 339 ILE A O 1
ATOM 2590 N N . ALA A 1 340 ? -8.248 9.806 -8.846 1.00 82.31 340 ALA A N 1
ATOM 2591 C CA . ALA A 1 340 ? -8.658 10.456 -7.615 1.00 82.31 340 ALA A CA 1
ATOM 2592 C C . ALA A 1 340 ? -10.145 10.258 -7.312 1.00 82.31 340 ALA A C 1
ATOM 2594 O O . ALA A 1 340 ? -10.973 10.061 -8.207 1.00 82.31 340 ALA A O 1
ATOM 2595 N N . ALA A 1 341 ? -10.481 10.374 -6.028 1.00 85.75 341 ALA A N 1
ATOM 2596 C CA . ALA A 1 341 ? -11.855 10.324 -5.565 1.00 85.75 341 ALA A CA 1
ATOM 2597 C C . ALA A 1 341 ? -12.547 11.683 -5.743 1.00 85.75 341 ALA A C 1
ATOM 2599 O O . ALA A 1 341 ? -12.037 12.740 -5.359 1.00 85.75 341 ALA A O 1
ATOM 2600 N N . THR A 1 342 ? -13.754 11.645 -6.295 1.00 87.94 342 THR A N 1
ATOM 2601 C CA . THR A 1 342 ? -14.642 12.796 -6.481 1.00 87.94 342 THR A CA 1
ATOM 2602 C C . THR A 1 342 ? -15.999 12.513 -5.829 1.00 87.94 342 THR A C 1
ATOM 2604 O O . THR A 1 342 ? -16.323 11.358 -5.545 1.00 87.94 342 THR A O 1
ATOM 2607 N N . PRO A 1 343 ? -16.855 13.530 -5.629 1.00 87.06 343 PRO A N 1
ATOM 2608 C CA . PRO A 1 343 ? -18.205 13.325 -5.100 1.00 87.06 343 PRO A CA 1
ATOM 2609 C C . PRO A 1 343 ? -19.116 12.423 -5.953 1.00 87.06 343 PRO A C 1
ATOM 2611 O O . PRO A 1 343 ? -20.150 11.967 -5.458 1.00 87.06 343 PRO A O 1
ATOM 2614 N N . LEU A 1 344 ? -18.796 12.215 -7.239 1.00 83.44 344 LEU A N 1
ATOM 2615 C CA . LEU A 1 344 ? -19.584 11.375 -8.153 1.00 83.44 344 LEU A CA 1
ATOM 2616 C C . LEU A 1 344 ? -18.977 9.989 -8.365 1.00 83.44 344 LEU A C 1
ATOM 2618 O O . LEU A 1 344 ? -19.726 9.031 -8.533 1.00 83.44 344 LEU A O 1
ATOM 2622 N N . ASP A 1 345 ? -17.650 9.903 -8.379 1.00 81.62 345 ASP A N 1
ATOM 2623 C CA . ASP A 1 345 ? -16.912 8.702 -8.749 1.00 81.62 345 ASP A CA 1
ATOM 2624 C C . ASP A 1 345 ? -15.634 8.586 -7.914 1.00 81.62 345 ASP A C 1
ATOM 2626 O O . ASP A 1 345 ? -14.872 9.549 -7.789 1.00 81.62 345 ASP A O 1
ATOM 2630 N N . LYS A 1 346 ? -15.406 7.400 -7.347 1.00 80.44 346 LYS A N 1
ATOM 2631 C CA . LYS A 1 346 ? -14.196 7.084 -6.581 1.00 80.44 346 LYS A CA 1
ATOM 2632 C C . LYS A 1 346 ? -12.987 6.854 -7.491 1.00 80.44 346 LYS A C 1
ATOM 2634 O O . LYS A 1 346 ? -11.865 7.014 -7.022 1.00 80.44 346 LYS A O 1
ATOM 2639 N N . PHE A 1 347 ? -13.217 6.517 -8.761 1.00 79.25 347 PHE A N 1
ATOM 2640 C CA . PHE A 1 347 ? -12.182 6.194 -9.736 1.00 79.25 347 PHE A CA 1
ATOM 2641 C C . PHE A 1 347 ? -12.179 7.191 -10.900 1.00 79.25 347 PHE A C 1
ATOM 2643 O O . PHE A 1 347 ? -12.390 6.836 -12.057 1.00 79.25 347 PHE A O 1
ATOM 2650 N N . TYR A 1 348 ? -11.941 8.469 -10.595 1.00 83.44 348 TYR A N 1
ATOM 2651 C CA . TYR A 1 348 ? -11.959 9.529 -11.598 1.00 83.44 348 TYR A CA 1
ATOM 2652 C C . TYR A 1 348 ? -10.538 9.886 -12.080 1.00 83.44 348 TYR A C 1
ATOM 2654 O O . TYR A 1 348 ? -9.701 10.265 -11.256 1.00 83.44 348 TYR A O 1
ATOM 2662 N N . PRO A 1 349 ? -10.228 9.816 -13.390 1.00 82.94 349 PRO A N 1
ATOM 2663 C CA . PRO A 1 349 ? -8.894 10.143 -13.898 1.00 82.94 349 PRO A CA 1
ATOM 2664 C C . PRO A 1 349 ? -8.484 11.595 -13.612 1.00 82.94 349 PRO A C 1
ATOM 2666 O O . PRO A 1 349 ? -9.267 12.529 -13.803 1.00 82.94 349 PRO A O 1
ATOM 2669 N N . GLY A 1 350 ? -7.225 11.822 -13.239 1.00 83.00 350 GLY A N 1
ATOM 2670 C CA . GLY A 1 350 ? -6.699 13.145 -12.890 1.00 83.00 350 GLY A CA 1
ATOM 2671 C C . GLY A 1 350 ? -6.815 14.164 -14.030 1.00 83.00 350 GLY A C 1
ATOM 2672 O O . GLY A 1 350 ? -7.175 15.320 -13.806 1.00 83.00 350 GLY A O 1
ATOM 2673 N N . VAL A 1 351 ? -6.616 13.736 -15.282 1.00 87.62 351 VAL A N 1
ATOM 2674 C CA . VAL A 1 351 ? -6.834 14.590 -16.467 1.00 87.62 351 VAL A CA 1
ATOM 2675 C C . VAL A 1 351 ? -8.307 14.933 -16.698 1.00 87.62 351 VAL A C 1
ATOM 2677 O O . VAL A 1 351 ? -8.610 16.017 -17.197 1.00 87.62 351 VAL A O 1
ATOM 2680 N N . ALA A 1 352 ? -9.239 14.080 -16.265 1.00 89.38 352 ALA A N 1
ATOM 2681 C CA . ALA A 1 352 ? -10.666 14.378 -16.333 1.00 89.38 352 ALA A CA 1
ATOM 2682 C C . ALA A 1 352 ? -11.069 15.475 -15.331 1.00 89.38 352 ALA A C 1
ATOM 2684 O O . ALA A 1 352 ? -12.002 16.238 -15.596 1.00 89.38 352 ALA A O 1
ATOM 2685 N N . ILE A 1 353 ? -10.351 15.625 -14.211 1.00 90.12 353 ILE A N 1
ATOM 2686 C CA . ILE A 1 353 ? -10.535 16.758 -13.283 1.00 90.12 353 ILE A CA 1
ATOM 2687 C C . ILE A 1 353 ? -10.164 18.067 -13.984 1.00 90.12 353 ILE A C 1
ATOM 2689 O O . ILE A 1 353 ? -10.915 19.037 -13.926 1.00 90.12 353 ILE A O 1
ATOM 2693 N N . GLN A 1 354 ? -9.054 18.076 -14.724 1.00 91.75 354 GLN A N 1
ATOM 2694 C CA . GLN A 1 354 ? -8.594 19.243 -15.487 1.00 91.75 354 GLN A CA 1
ATOM 2695 C C . GLN A 1 354 ? -9.582 19.610 -16.604 1.00 91.75 354 GLN A C 1
ATOM 2697 O O . GLN A 1 354 ? -9.931 20.780 -16.772 1.00 91.75 354 GLN A O 1
ATOM 2702 N N . ALA A 1 355 ? -10.120 18.608 -17.305 1.00 91.69 355 ALA A N 1
ATOM 2703 C CA . ALA A 1 355 ? -11.204 18.806 -18.265 1.00 91.69 355 ALA A CA 1
ATOM 2704 C C . ALA A 1 355 ? -12.470 19.380 -17.597 1.00 91.69 355 ALA A C 1
ATOM 2706 O O . ALA A 1 355 ? -13.112 20.272 -18.150 1.00 91.69 355 ALA A O 1
ATOM 2707 N N . THR A 1 356 ? -12.788 18.942 -16.374 1.00 91.69 356 THR A N 1
ATOM 2708 C CA . THR A 1 356 ? -13.915 19.464 -15.579 1.00 91.69 356 THR A CA 1
ATOM 2709 C C . THR A 1 356 ? -13.719 20.935 -15.215 1.00 91.69 356 THR A C 1
ATOM 2711 O O . THR A 1 356 ? -14.652 21.724 -15.352 1.00 91.69 356 THR A O 1
ATOM 2714 N N . VAL A 1 357 ? -12.507 21.333 -14.820 1.00 92.25 357 VAL A N 1
ATOM 2715 C CA . VAL A 1 357 ? -12.164 22.738 -14.537 1.00 92.25 357 VAL A CA 1
ATOM 2716 C C . VAL A 1 357 ? -12.378 23.602 -15.778 1.00 92.25 357 VAL A C 1
ATOM 2718 O O . VAL A 1 357 ? -13.048 24.632 -15.700 1.00 92.25 357 VAL A O 1
ATOM 2721 N N . LEU A 1 358 ? -11.860 23.167 -16.931 1.00 91.88 358 LEU A N 1
ATOM 2722 C CA . LEU A 1 358 ? -12.031 23.875 -18.200 1.00 91.88 358 LEU A CA 1
ATOM 2723 C C . LEU A 1 358 ? -13.515 24.028 -18.569 1.00 91.88 358 LEU A C 1
ATOM 2725 O O . LEU A 1 358 ? -13.953 25.116 -18.940 1.00 91.88 358 LEU A O 1
ATOM 2729 N N . ASP A 1 359 ? -14.288 22.951 -18.434 1.00 91.12 359 ASP A N 1
ATOM 2730 C CA . ASP A 1 359 ? -15.721 22.933 -18.725 1.00 91.12 359 ASP A CA 1
ATOM 2731 C C . ASP A 1 359 ? -16.510 23.891 -17.820 1.00 91.12 359 ASP A C 1
ATOM 2733 O O . ASP A 1 359 ? -17.350 24.660 -18.290 1.00 91.12 359 ASP A O 1
ATOM 2737 N N . ASN A 1 360 ? -16.195 23.896 -16.521 1.00 90.56 360 ASN A N 1
ATOM 2738 C CA . ASN A 1 360 ? -16.810 24.784 -15.534 1.00 90.56 360 ASN A CA 1
ATOM 2739 C C . ASN A 1 360 ? -16.524 26.258 -15.859 1.00 90.56 360 ASN A C 1
ATOM 2741 O O . ASN A 1 360 ? -17.443 27.078 -15.826 1.00 90.56 360 ASN A O 1
ATOM 2745 N N . ILE A 1 361 ? -15.279 26.578 -16.233 1.00 89.94 361 ILE A N 1
ATOM 2746 C CA . ILE A 1 361 ? -14.865 27.924 -16.652 1.00 89.94 361 ILE A CA 1
ATOM 2747 C C . ILE A 1 361 ? -15.636 28.357 -17.904 1.00 89.94 361 ILE A C 1
ATOM 2749 O O . ILE A 1 361 ? -16.233 29.432 -17.911 1.00 89.94 361 ILE A O 1
ATOM 2753 N N . LEU A 1 362 ? -15.661 27.523 -18.948 1.00 88.56 362 LEU A N 1
ATOM 2754 C CA . LEU A 1 362 ? -16.299 27.844 -20.228 1.00 88.56 362 LEU A CA 1
ATOM 2755 C C . LEU A 1 362 ? -17.810 28.053 -20.114 1.00 88.56 362 LEU A C 1
ATOM 2757 O O . LEU A 1 362 ? -18.352 28.951 -20.756 1.00 88.56 362 LEU A O 1
ATOM 2761 N N . MET A 1 363 ? -18.484 27.238 -19.304 1.00 85.50 363 MET A N 1
ATOM 2762 C CA . MET A 1 363 ? -19.926 27.358 -19.090 1.00 85.50 363 MET A CA 1
ATOM 2763 C C . MET A 1 363 ? -20.316 28.428 -18.066 1.00 85.50 363 MET A C 1
ATOM 2765 O O . MET A 1 363 ? -21.501 28.734 -17.939 1.00 85.50 363 MET A O 1
ATOM 2769 N N . GLY A 1 364 ? -19.360 28.961 -17.299 1.00 83.44 364 GLY A N 1
ATOM 2770 C CA . GLY A 1 364 ? -19.663 29.788 -16.129 1.00 83.44 364 GLY A CA 1
ATOM 2771 C C . GLY A 1 364 ? -20.433 29.022 -15.046 1.00 83.44 364 GLY A C 1
ATOM 2772 O O . GLY A 1 364 ? -21.224 29.612 -14.316 1.00 83.44 364 GLY A O 1
ATOM 2773 N N . ASP A 1 365 ? -20.225 27.706 -14.958 1.00 81.44 365 ASP A N 1
ATOM 2774 C CA . ASP A 1 365 ? -20.980 26.792 -14.089 1.00 81.44 365 ASP A CA 1
ATOM 2775 C C . ASP A 1 365 ? -20.265 26.494 -12.758 1.00 81.44 365 ASP A C 1
ATOM 2777 O O . ASP A 1 365 ? -20.540 25.500 -12.084 1.00 81.44 365 ASP A O 1
ATOM 2781 N N . CYS A 1 366 ? -19.318 27.359 -12.393 1.00 82.19 366 CYS A N 1
ATOM 2782 C CA . CYS A 1 366 ? -18.518 27.249 -11.182 1.00 82.19 366 CYS A CA 1
ATOM 2783 C C . CYS A 1 366 ? -19.396 27.391 -9.935 1.00 82.19 366 CYS A C 1
ATOM 2785 O O . CYS A 1 366 ? -20.203 28.319 -9.830 1.00 82.19 366 CYS A O 1
ATOM 2787 N N . LEU A 1 367 ? -19.189 26.516 -8.952 1.00 83.12 367 LEU A N 1
ATOM 2788 C CA . LEU A 1 367 ? -19.812 26.676 -7.642 1.00 83.12 367 LEU A CA 1
ATOM 2789 C C . LEU A 1 367 ? -19.080 27.756 -6.841 1.00 83.12 367 LEU A C 1
ATOM 2791 O O . LEU A 1 367 ? -17.877 27.971 -6.993 1.00 83.12 367 LEU A O 1
ATOM 2795 N N . VAL A 1 368 ? -19.813 28.451 -5.976 1.00 79.88 368 VAL A N 1
ATOM 2796 C CA . VAL A 1 368 ? -19.271 29.550 -5.174 1.00 79.88 368 VAL A CA 1
ATOM 2797 C C . VAL A 1 368 ? -19.757 29.425 -3.738 1.00 79.88 368 VAL A C 1
ATOM 2799 O O . VAL A 1 368 ? -20.933 29.176 -3.480 1.00 79.88 368 VAL A O 1
ATOM 2802 N N . ARG A 1 369 ? -18.869 29.681 -2.777 1.00 78.31 369 ARG A N 1
ATOM 2803 C CA . ARG A 1 369 ? -19.255 29.982 -1.393 1.00 78.31 369 ARG A CA 1
ATOM 2804 C C . ARG A 1 369 ? -18.795 31.401 -1.064 1.00 78.31 369 ARG A C 1
ATOM 2806 O O . ARG A 1 369 ? -17.675 31.581 -0.588 1.00 78.31 369 ARG A O 1
ATOM 2813 N N . PRO A 1 370 ? -19.609 32.429 -1.369 1.00 72.50 370 PRO A N 1
ATOM 2814 C CA . PRO A 1 370 ? -19.226 33.809 -1.106 1.00 72.50 370 PRO A CA 1
ATOM 2815 C C . PRO A 1 370 ? -18.945 34.027 0.383 1.00 72.50 370 PRO A C 1
ATOM 2817 O O . PRO A 1 370 ? -19.644 33.470 1.225 1.00 72.50 370 PRO A O 1
ATOM 2820 N N . GLY A 1 371 ? -17.993 34.897 0.730 1.00 69.44 371 GLY A N 1
ATOM 2821 C CA . GLY A 1 371 ? -17.663 35.167 2.138 1.00 69.44 371 GLY A CA 1
ATOM 2822 C C . GLY A 1 371 ? -18.856 35.654 2.979 1.00 69.44 371 GLY A C 1
ATOM 2823 O O . GLY A 1 371 ? -18.965 35.320 4.158 1.00 69.44 371 GLY A O 1
ATOM 2824 N N . TRP A 1 372 ? -19.809 36.370 2.368 1.00 77.25 372 TRP A N 1
ATOM 2825 C CA . TRP A 1 372 ? -21.042 36.812 3.033 1.00 77.25 372 TRP A CA 1
ATOM 2826 C C . TRP A 1 372 ? -22.012 35.665 3.358 1.00 77.25 372 TRP A C 1
ATOM 2828 O O . TRP A 1 372 ? -22.874 35.834 4.223 1.00 77.25 372 TRP A O 1
ATOM 2838 N N . MET A 1 373 ? -21.868 34.495 2.724 1.00 84.44 373 MET A N 1
ATOM 2839 C CA . MET A 1 373 ? -22.722 33.330 2.976 1.00 84.44 373 MET A CA 1
ATOM 2840 C C . MET A 1 373 ? -22.623 32.877 4.434 1.00 84.44 373 MET A C 1
ATOM 2842 O O . MET A 1 373 ? -23.628 32.525 5.041 1.00 84.44 373 MET A O 1
ATOM 2846 N N . ASN A 1 374 ? -21.438 32.986 5.038 1.00 83.31 374 ASN A N 1
ATOM 2847 C CA . ASN A 1 374 ? -21.238 32.613 6.436 1.00 83.31 374 ASN A CA 1
ATOM 2848 C C . ASN A 1 374 ? -22.049 33.497 7.399 1.00 83.31 374 ASN A C 1
ATOM 2850 O O . ASN A 1 374 ? -22.535 33.014 8.423 1.00 83.31 374 ASN A O 1
ATOM 2854 N N . ILE A 1 375 ? -22.199 34.786 7.071 1.00 86.38 375 ILE A N 1
ATOM 2855 C CA . ILE A 1 375 ? -23.006 35.741 7.843 1.00 86.38 375 ILE A CA 1
ATOM 2856 C C . ILE A 1 375 ? -24.492 35.441 7.636 1.00 86.38 375 ILE A C 1
ATOM 2858 O O . ILE A 1 375 ? -25.267 35.449 8.590 1.00 86.38 375 ILE A O 1
ATOM 2862 N N . PHE A 1 376 ? -24.888 35.135 6.402 1.00 87.44 376 PHE A N 1
ATOM 2863 C CA . PHE A 1 376 ? -26.258 34.756 6.076 1.00 87.44 376 PHE A CA 1
ATOM 2864 C C . PHE A 1 376 ? -26.701 33.477 6.811 1.00 87.44 376 PHE A C 1
ATOM 2866 O O . PHE A 1 376 ? -27.757 33.474 7.445 1.00 87.44 376 PHE A O 1
ATOM 2873 N N . GLU A 1 377 ? -25.867 32.431 6.817 1.00 89.62 377 GLU A N 1
ATOM 2874 C CA . GLU A 1 377 ? -26.083 31.195 7.587 1.00 89.62 377 GLU A CA 1
ATOM 2875 C C . GLU A 1 377 ? -26.246 31.486 9.089 1.00 89.62 377 GLU A C 1
ATOM 2877 O O . GLU A 1 377 ? -27.161 30.961 9.726 1.00 89.62 377 GLU A O 1
ATOM 2882 N N . LEU A 1 378 ? -25.421 32.379 9.648 1.00 90.38 378 LEU A N 1
ATOM 2883 C CA . LEU A 1 378 ? -25.508 32.780 11.054 1.00 90.38 378 LEU A CA 1
ATOM 2884 C C . LEU A 1 378 ? -26.830 33.498 11.375 1.00 90.38 378 LEU A C 1
ATOM 2886 O O . LEU A 1 378 ? -27.452 33.218 12.401 1.00 90.38 378 LEU A O 1
ATOM 2890 N N . ILE A 1 379 ? -27.285 34.397 10.497 1.00 91.81 379 ILE A N 1
ATOM 2891 C CA . ILE A 1 379 ? -28.568 35.099 10.656 1.00 91.81 379 ILE A CA 1
ATOM 2892 C C . ILE A 1 379 ? -29.728 34.102 10.630 1.00 91.81 379 ILE A C 1
ATOM 2894 O O . ILE A 1 379 ? -30.626 34.195 11.472 1.00 91.81 379 ILE A O 1
ATOM 2898 N N . ILE A 1 380 ? -29.707 33.137 9.704 1.00 90.19 380 ILE A N 1
ATOM 2899 C CA . ILE A 1 380 ? -30.707 32.065 9.643 1.00 90.19 380 ILE A CA 1
ATOM 2900 C C . ILE A 1 380 ? -30.684 31.251 10.934 1.00 90.19 380 ILE A C 1
ATOM 2902 O O . ILE A 1 380 ? -31.740 31.029 11.522 1.00 90.19 380 ILE A O 1
ATOM 2906 N N . LEU A 1 381 ? -29.501 30.844 11.399 1.00 91.56 381 LEU A N 1
ATOM 2907 C CA . LEU A 1 381 ? -29.334 30.038 12.605 1.00 91.56 381 LEU A CA 1
ATOM 2908 C C . LEU A 1 381 ? -29.931 30.738 13.834 1.00 91.56 381 LEU A C 1
ATOM 2910 O O . LEU A 1 381 ? -30.743 30.152 14.550 1.00 91.56 381 LEU A O 1
ATOM 2914 N N . ILE A 1 382 ? -29.596 32.015 14.042 1.00 92.25 382 ILE A N 1
ATOM 2915 C CA . ILE A 1 382 ? -30.129 32.811 15.154 1.00 92.25 382 ILE A CA 1
ATOM 2916 C C . ILE A 1 382 ? -31.645 32.967 15.013 1.00 92.25 382 ILE A C 1
ATOM 2918 O O . ILE A 1 382 ? -32.384 32.667 15.951 1.00 92.25 382 ILE A O 1
ATOM 2922 N N . SER A 1 383 ? -32.127 33.383 13.839 1.00 92.25 383 SER A N 1
ATOM 2923 C CA . SER A 1 383 ? -33.557 33.618 13.592 1.00 92.25 383 SER A CA 1
ATOM 2924 C C . SER A 1 383 ? -34.389 32.353 13.815 1.00 92.25 383 SER A C 1
ATOM 2926 O O . SER A 1 383 ? -35.447 32.401 14.446 1.00 92.25 383 SER A O 1
ATOM 2928 N N . LEU A 1 384 ? -33.886 31.207 13.354 1.00 91.50 384 LEU A N 1
ATOM 2929 C CA . LEU A 1 384 ? -34.527 29.908 13.512 1.00 91.50 384 LEU A CA 1
ATOM 2930 C C . LEU A 1 384 ? -34.530 29.451 14.975 1.00 91.50 384 LEU A C 1
ATOM 2932 O O . LEU A 1 384 ? -35.547 28.952 15.453 1.00 91.50 384 LEU A O 1
ATOM 2936 N N . GLY A 1 385 ? -33.440 29.675 15.713 1.00 88.44 385 GLY A N 1
ATOM 2937 C CA . GLY A 1 385 ? -33.365 29.380 17.145 1.00 88.44 385 GLY A CA 1
ATOM 2938 C C . GLY A 1 385 ? -34.366 30.183 17.969 1.00 88.44 385 GLY A C 1
ATOM 2939 O O . GLY A 1 385 ? -35.095 29.615 18.789 1.00 88.44 385 GLY A O 1
ATOM 2940 N N . VAL A 1 386 ? -34.484 31.487 17.691 1.00 89.44 386 VAL A N 1
ATOM 2941 C CA . VAL A 1 386 ? -35.508 32.350 18.303 1.00 89.44 386 VAL A CA 1
ATOM 2942 C C . VAL A 1 386 ? -36.908 31.843 17.957 1.00 89.44 386 VAL A C 1
ATOM 2944 O O . VAL A 1 386 ? -37.735 31.665 18.851 1.00 89.44 386 VAL A O 1
ATOM 2947 N N . PHE A 1 387 ? -37.172 31.554 16.680 1.00 88.88 387 PHE A N 1
ATOM 2948 C CA . PHE A 1 387 ? -38.466 31.056 16.214 1.00 88.88 387 PHE A CA 1
ATOM 2949 C C . PHE A 1 387 ? -38.883 29.761 16.925 1.00 88.88 387 PHE A C 1
ATOM 2951 O O . PHE A 1 387 ? -39.966 29.701 17.509 1.00 88.88 387 PHE A O 1
ATOM 2958 N N . VAL A 1 388 ? -38.012 28.748 16.952 1.00 85.62 388 VAL A N 1
ATOM 2959 C CA . VAL A 1 388 ? -38.277 27.448 17.594 1.00 85.62 388 VAL A CA 1
ATOM 2960 C C . VAL A 1 388 ? -38.536 27.622 19.089 1.00 85.62 388 VAL A C 1
ATOM 2962 O O . VAL A 1 388 ? -39.497 27.068 19.626 1.00 85.62 388 VAL A O 1
ATOM 2965 N N . THR A 1 389 ? -37.735 28.458 19.749 1.00 86.69 389 THR A N 1
ATOM 2966 C CA . THR A 1 389 ? -37.873 28.780 21.175 1.00 86.69 389 THR A CA 1
ATOM 2967 C C . THR A 1 389 ? -39.214 29.460 21.479 1.00 86.69 389 THR A C 1
ATOM 2969 O O . THR A 1 389 ? -39.874 29.139 22.470 1.00 86.69 389 THR A O 1
ATOM 2972 N N . LEU A 1 390 ? -39.684 30.362 20.611 1.00 84.75 390 LEU A N 1
ATOM 2973 C CA . LEU A 1 390 ? -40.989 31.017 20.748 1.00 84.75 390 LEU A CA 1
ATOM 2974 C C . LEU A 1 390 ? -42.164 30.062 20.486 1.00 84.75 390 LEU A C 1
ATOM 2976 O O . LEU A 1 390 ? -43.137 30.070 21.241 1.00 84.75 390 LEU A O 1
ATOM 2980 N N . VAL A 1 391 ? -42.078 29.214 19.459 1.00 82.25 391 VAL A N 1
ATOM 2981 C CA . VAL A 1 391 ? -43.136 28.248 19.109 1.00 82.25 391 VAL A CA 1
ATOM 2982 C C . VAL A 1 391 ? -43.300 27.197 20.210 1.00 82.25 391 VAL A C 1
ATOM 2984 O O . VAL A 1 391 ? -44.417 26.925 20.660 1.00 82.25 391 VAL A O 1
ATOM 2987 N N . LEU A 1 392 ? -42.187 26.657 20.714 1.00 74.12 392 LEU A N 1
ATOM 2988 C CA . LEU A 1 392 ? -42.175 25.662 21.789 1.00 74.12 392 LEU A CA 1
ATOM 2989 C C . LEU A 1 392 ? -42.400 26.259 23.184 1.00 74.12 392 LEU A C 1
ATOM 2991 O O . LEU A 1 392 ? -42.721 25.521 24.112 1.00 74.12 392 LEU A O 1
ATOM 2995 N N . SER A 1 393 ? -42.288 27.573 23.373 1.00 75.31 393 SER A N 1
ATOM 2996 C CA . SER A 1 393 ? -42.703 28.208 24.634 1.00 75.31 393 SER A CA 1
ATOM 2997 C C . SER A 1 393 ? -44.190 28.574 24.650 1.00 75.31 393 SER A C 1
ATOM 2999 O O . SER A 1 393 ? -44.786 28.588 25.724 1.00 75.31 393 SER A O 1
ATOM 3001 N N . ARG A 1 394 ? -44.816 28.815 23.484 1.00 73.31 394 ARG A N 1
ATOM 3002 C CA . ARG A 1 394 ? -46.209 29.294 23.383 1.00 73.31 394 ARG A CA 1
ATOM 3003 C C . ARG A 1 394 ? -47.276 28.244 23.027 1.00 73.31 394 ARG A C 1
ATOM 3005 O O . ARG A 1 394 ? -48.438 28.488 23.336 1.00 73.31 394 ARG A O 1
ATOM 3012 N N . GLY A 1 395 ? -46.943 27.130 22.363 1.00 61.53 395 GLY A N 1
ATOM 3013 C CA . GLY A 1 395 ? -47.942 26.346 21.608 1.00 61.53 395 GLY A CA 1
ATOM 3014 C C . GLY A 1 395 ? -48.178 24.883 22.012 1.00 61.53 395 GLY A C 1
ATOM 3015 O O . GLY A 1 395 ? -47.274 24.194 22.495 1.00 61.53 395 GLY A O 1
ATOM 3016 N N . ALA A 1 396 ? -49.411 24.423 21.747 1.00 64.19 396 ALA A N 1
ATOM 3017 C CA . ALA A 1 396 ? -49.912 23.052 21.878 1.00 64.19 396 ALA A CA 1
ATOM 3018 C C . ALA A 1 396 ? -49.059 22.024 21.095 1.00 64.19 396 ALA A C 1
ATOM 3020 O O . ALA A 1 396 ? -48.606 22.330 19.990 1.00 64.19 396 ALA A O 1
ATOM 3021 N N . PRO A 1 397 ? -48.872 20.799 21.625 1.00 66.38 397 PRO A N 1
ATOM 3022 C CA . PRO A 1 397 ? -47.854 19.848 21.161 1.00 66.38 397 PRO A CA 1
ATOM 3023 C C . PRO A 1 397 ? -47.932 19.485 19.666 1.00 66.38 397 PRO A C 1
ATOM 3025 O O . PRO A 1 397 ? -46.888 19.343 19.030 1.00 66.38 397 PRO A O 1
ATOM 3028 N N . GLY A 1 398 ? -49.135 19.404 19.084 1.00 69.50 398 GLY A N 1
ATOM 3029 C CA . GLY A 1 398 ? -49.318 19.064 17.665 1.00 69.50 398 GLY A CA 1
ATOM 3030 C C . GLY A 1 398 ? -48.818 20.140 16.692 1.00 69.50 398 GLY A C 1
ATOM 3031 O O . GLY A 1 398 ? -48.066 19.842 15.768 1.00 69.50 398 GLY A O 1
ATOM 3032 N N . TRP A 1 399 ? -49.163 21.408 16.931 1.00 73.44 399 TRP A N 1
ATOM 3033 C CA . TRP A 1 399 ? -48.766 22.519 16.054 1.00 73.44 399 TRP A CA 1
ATOM 3034 C C . TRP A 1 399 ? -47.268 22.824 16.134 1.00 73.44 399 TRP A C 1
ATOM 3036 O O . TRP A 1 399 ? -46.664 23.196 15.131 1.00 73.44 399 TRP A O 1
ATOM 3046 N N . SER A 1 400 ? -46.646 22.614 17.300 1.00 78.62 400 SER A N 1
ATOM 3047 C CA . SER A 1 400 ? -45.195 22.765 17.441 1.00 78.62 400 SER A CA 1
ATOM 3048 C C . SER A 1 400 ? -44.407 21.716 16.654 1.00 78.62 400 SER A C 1
ATOM 3050 O O . SER A 1 400 ? -43.402 22.060 16.038 1.00 78.62 400 SER A O 1
ATOM 3052 N N . ALA A 1 401 ? -44.863 20.459 16.634 1.00 78.50 401 ALA A N 1
ATOM 3053 C CA . ALA A 1 401 ? -44.191 19.395 15.889 1.00 78.50 401 ALA A CA 1
ATOM 3054 C C . ALA A 1 401 ? -44.275 19.632 14.372 1.00 78.50 401 ALA A C 1
ATOM 3056 O O . ALA A 1 401 ? -43.266 19.531 13.675 1.00 78.50 401 ALA A O 1
ATOM 3057 N N . LEU A 1 402 ? -45.454 20.032 13.880 1.00 82.50 402 LEU A N 1
ATOM 3058 C CA . LEU A 1 402 ? -45.659 20.365 12.471 1.00 82.50 402 LEU A CA 1
ATOM 3059 C C . LEU A 1 402 ? -44.796 21.557 12.030 1.00 82.50 402 LEU A C 1
ATOM 3061 O O . LEU A 1 402 ? -44.172 21.502 10.973 1.00 82.50 402 LEU A O 1
ATOM 3065 N N . ALA A 1 403 ? -44.707 22.606 12.856 1.00 83.12 403 ALA A N 1
ATOM 3066 C CA . ALA A 1 403 ? -43.864 23.763 12.564 1.00 83.12 403 ALA A CA 1
ATOM 3067 C C . ALA A 1 403 ? -42.382 23.370 12.435 1.00 83.12 403 ALA A C 1
ATOM 3069 O O . ALA A 1 403 ? -41.733 23.755 11.467 1.00 83.12 403 ALA A O 1
ATOM 3070 N N . ILE A 1 404 ? -41.858 22.544 13.346 1.00 84.56 404 ILE A N 1
ATOM 3071 C CA . ILE A 1 404 ? -40.456 22.092 13.313 1.00 84.56 404 ILE A CA 1
ATOM 3072 C C . ILE A 1 404 ? -40.178 21.217 12.088 1.00 84.56 404 ILE A C 1
ATOM 3074 O O . ILE A 1 404 ? -39.181 21.437 11.401 1.00 84.56 404 ILE A O 1
ATOM 3078 N N . ALA A 1 405 ? -41.071 20.270 11.782 1.00 85.38 405 ALA A N 1
ATOM 3079 C CA . ALA A 1 405 ? -40.949 19.422 10.598 1.00 85.38 405 ALA A CA 1
ATOM 3080 C C . ALA A 1 405 ? -40.966 20.254 9.305 1.00 85.38 405 ALA A C 1
ATOM 3082 O O . ALA A 1 405 ? -40.123 20.056 8.431 1.00 85.38 405 ALA A O 1
ATOM 3083 N N . SER A 1 406 ? -41.864 21.241 9.210 1.00 87.19 406 SER A N 1
ATOM 3084 C CA . SER A 1 406 ? -41.918 22.150 8.061 1.00 87.19 406 SER A CA 1
ATOM 3085 C C . SER A 1 406 ? -40.635 22.977 7.915 1.00 87.19 406 SER A C 1
ATOM 3087 O O . SER A 1 406 ? -40.088 23.047 6.818 1.00 87.19 406 SER A O 1
ATOM 3089 N N . SER A 1 407 ? -40.082 23.514 9.010 1.00 89.62 407 SER A N 1
ATOM 3090 C CA . SER A 1 407 ? -38.810 24.246 8.986 1.00 89.62 407 SER A CA 1
ATOM 3091 C C . SER A 1 407 ? -37.639 23.371 8.542 1.00 89.62 407 SER A C 1
ATOM 3093 O O . SER A 1 407 ? -36.785 23.837 7.793 1.00 89.62 407 SER A O 1
ATOM 3095 N N . PHE A 1 408 ? -37.605 22.101 8.959 1.00 91.25 408 PHE A N 1
ATOM 3096 C CA . PHE A 1 408 ? -36.579 21.150 8.527 1.00 91.25 408 PHE A CA 1
ATOM 3097 C C . PHE A 1 408 ? -36.605 20.965 7.001 1.00 91.25 408 PHE A C 1
ATOM 3099 O O . PHE A 1 408 ? -35.571 21.093 6.342 1.00 91.25 408 PHE A O 1
ATOM 3106 N N . VAL A 1 409 ? -37.795 20.752 6.431 1.00 91.81 409 VAL A N 1
ATOM 3107 C CA . VAL A 1 409 ? -37.989 20.598 4.980 1.00 91.81 409 VAL A CA 1
ATOM 3108 C C . VAL A 1 409 ? -37.661 21.889 4.226 1.00 91.81 409 VAL A C 1
ATOM 3110 O O . VAL A 1 409 ? -36.948 21.843 3.228 1.00 91.81 409 VAL A O 1
ATOM 3113 N N . VAL A 1 410 ? -38.125 23.045 4.712 1.00 93.56 410 VAL A N 1
ATOM 3114 C CA . VAL A 1 410 ? -37.881 24.352 4.075 1.00 93.56 410 VAL A CA 1
ATOM 3115 C C . VAL A 1 410 ? -36.389 24.663 3.992 1.00 93.56 410 VAL A C 1
ATOM 3117 O O . VAL A 1 410 ? -35.925 25.094 2.941 1.00 93.56 410 VAL A O 1
ATOM 3120 N N . VAL A 1 411 ? -35.626 24.406 5.059 1.00 92.56 411 VAL A N 1
ATOM 3121 C CA . VAL A 1 411 ? -34.167 24.595 5.052 1.00 92.56 411 VAL A CA 1
ATOM 3122 C C . VAL A 1 411 ? -33.501 23.694 4.006 1.00 92.56 411 VAL A C 1
ATOM 3124 O O . VAL A 1 411 ? -32.656 24.168 3.248 1.00 92.56 411 VAL A O 1
ATOM 3127 N N . GLY A 1 412 ? -33.900 22.420 3.925 1.00 90.81 412 GLY A N 1
ATOM 3128 C CA . GLY A 1 412 ? -33.362 21.482 2.936 1.00 90.81 412 GLY A CA 1
ATOM 3129 C C . GLY A 1 412 ? -33.670 21.890 1.493 1.00 90.81 412 GLY A C 1
ATOM 3130 O O . GLY A 1 412 ? -32.772 21.928 0.653 1.00 90.81 412 GLY A O 1
ATOM 3131 N N . LEU A 1 413 ? -34.924 22.258 1.213 1.00 93.31 413 LEU A N 1
ATOM 3132 C CA . LEU A 1 413 ? -35.349 22.732 -0.107 1.00 93.31 413 LEU A CA 1
ATOM 3133 C C . LEU A 1 413 ? -34.662 24.040 -0.495 1.00 93.31 413 LEU A C 1
ATOM 3135 O O . LEU A 1 413 ? -34.276 24.205 -1.649 1.00 93.31 413 LEU A O 1
ATOM 3139 N N . ALA A 1 414 ? -34.471 24.955 0.456 1.00 91.00 414 ALA A N 1
ATOM 3140 C CA . ALA A 1 414 ? -33.729 26.181 0.211 1.00 91.00 414 ALA A CA 1
ATOM 3141 C C . ALA A 1 414 ? -32.266 25.878 -0.154 1.00 91.00 414 ALA A C 1
ATOM 3143 O O . ALA A 1 414 ? -31.753 26.494 -1.088 1.00 91.00 414 ALA A O 1
ATOM 3144 N N . ALA A 1 415 ? -31.614 24.917 0.516 1.00 91.00 415 ALA A N 1
ATOM 3145 C CA . ALA A 1 415 ? -30.229 24.525 0.224 1.00 91.00 415 ALA A CA 1
ATOM 3146 C C . ALA A 1 415 ? -30.102 23.934 -1.181 1.00 91.00 415 ALA A C 1
ATOM 3148 O O . ALA A 1 415 ? -29.250 24.359 -1.963 1.00 91.00 415 ALA A O 1
ATOM 3149 N N . PHE A 1 416 ? -31.018 23.031 -1.534 1.00 92.19 416 PHE A N 1
ATOM 3150 C CA . PHE A 1 416 ? -31.115 22.474 -2.878 1.00 92.19 416 PHE A CA 1
ATOM 3151 C C . PHE A 1 416 ? -31.336 23.564 -3.939 1.00 92.19 416 PHE A C 1
ATOM 3153 O O . PHE A 1 416 ? -30.578 23.658 -4.903 1.00 92.19 416 PHE A O 1
ATOM 3160 N N . TRP A 1 417 ? -32.314 24.446 -3.724 1.00 91.94 417 TRP A N 1
ATOM 3161 C CA . TRP A 1 417 ? -32.643 25.531 -4.649 1.00 91.94 417 TRP A CA 1
ATOM 3162 C C . TRP A 1 417 ? -31.501 26.542 -4.816 1.00 91.94 417 TRP A C 1
ATOM 3164 O O . TRP A 1 417 ? -31.251 27.026 -5.921 1.00 91.94 417 TRP A O 1
ATOM 3174 N N . SER A 1 418 ? -30.771 26.845 -3.738 1.00 89.56 418 SER A N 1
ATOM 3175 C CA . SER A 1 418 ? -29.597 27.721 -3.777 1.00 89.56 418 SER A CA 1
ATOM 3176 C C . SER A 1 418 ? -28.493 27.143 -4.667 1.00 89.56 418 SER A C 1
ATOM 3178 O O . SER A 1 418 ? -27.965 27.837 -5.542 1.00 89.56 418 SER A O 1
ATOM 3180 N N . MET A 1 419 ? -28.221 25.846 -4.523 1.00 88.69 419 MET A N 1
ATOM 3181 C CA . MET A 1 419 ? -27.208 25.144 -5.305 1.00 88.69 419 MET A CA 1
ATOM 3182 C C . MET A 1 419 ? -27.610 24.993 -6.781 1.00 88.69 419 MET A C 1
ATOM 3184 O O . MET A 1 419 ? -26.797 25.202 -7.686 1.00 88.69 419 MET A O 1
ATOM 3188 N N . GLU A 1 420 ? -28.882 24.693 -7.041 1.00 87.75 420 GLU A N 1
ATOM 3189 C CA . GLU A 1 420 ? -29.409 24.513 -8.393 1.00 87.75 420 GLU A CA 1
ATOM 3190 C C . GLU A 1 420 ? -29.529 25.831 -9.173 1.00 87.75 420 GLU A C 1
ATOM 3192 O O . GLU A 1 420 ? -29.207 25.865 -10.362 1.00 87.75 420 GLU A O 1
ATOM 3197 N N . LYS A 1 421 ? -29.971 26.922 -8.538 1.00 87.31 421 LYS A N 1
ATOM 3198 C CA . LYS A 1 421 ? -30.257 28.185 -9.238 1.00 87.31 421 LYS A CA 1
ATOM 3199 C C . LYS A 1 421 ? -29.121 29.201 -9.167 1.00 87.31 421 LYS A C 1
ATOM 3201 O O . LYS A 1 421 ? -28.866 29.891 -10.149 1.00 87.31 421 LYS A O 1
ATOM 3206 N N . TYR A 1 422 ? -28.458 29.309 -8.018 1.00 84.44 422 TYR A N 1
ATOM 3207 C CA . TYR A 1 422 ? -27.455 30.349 -7.756 1.00 84.44 422 TYR A CA 1
ATOM 3208 C C . TYR A 1 422 ? -26.024 29.818 -7.722 1.00 84.44 422 TYR A C 1
ATOM 3210 O O . TYR A 1 422 ? -25.105 30.605 -7.508 1.00 84.44 422 TYR A O 1
ATOM 3218 N N . ARG A 1 423 ? -25.828 28.502 -7.906 1.00 86.62 423 ARG A N 1
ATOM 3219 C CA . ARG A 1 423 ? -24.516 27.837 -7.789 1.00 86.62 423 ARG A CA 1
ATOM 3220 C C . ARG A 1 423 ? -23.833 28.113 -6.451 1.00 86.62 423 ARG A C 1
ATOM 3222 O O . ARG A 1 423 ? -22.613 28.048 -6.341 1.00 86.62 423 ARG A O 1
ATOM 3229 N N . ALA A 1 424 ? -24.635 28.412 -5.434 1.00 86.12 424 ALA A N 1
ATOM 3230 C CA . ALA A 1 424 ? -24.166 28.787 -4.120 1.00 86.12 424 ALA A CA 1
ATOM 3231 C C . ALA A 1 424 ? -24.487 27.674 -3.127 1.00 86.12 424 ALA A C 1
ATOM 3233 O O . ALA A 1 424 ? -25.615 27.185 -3.079 1.00 86.12 424 ALA A O 1
ATOM 3234 N N . PHE A 1 425 ? -23.494 27.268 -2.341 1.00 87.69 425 PHE A N 1
ATOM 3235 C CA . PHE A 1 425 ? -23.714 26.310 -1.265 1.00 87.69 425 PHE A CA 1
ATOM 3236 C C . PHE A 1 425 ? -23.936 27.043 0.054 1.00 87.69 425 PHE A C 1
ATOM 3238 O O . PHE A 1 425 ? -23.095 27.849 0.463 1.00 87.69 425 PHE A O 1
ATOM 3245 N N . PHE A 1 426 ? -25.038 26.716 0.728 1.00 88.88 426 PHE A N 1
ATOM 3246 C CA . PHE A 1 426 ? -25.212 27.001 2.145 1.00 88.88 426 PHE A CA 1
ATOM 3247 C C . PHE A 1 426 ? -25.517 25.709 2.900 1.00 88.88 426 PHE A C 1
ATOM 3249 O O . PHE A 1 426 ? -26.209 24.826 2.388 1.00 88.88 426 PHE A O 1
ATOM 3256 N N . SER A 1 427 ? -25.004 25.600 4.122 1.00 90.25 427 SER A N 1
ATOM 3257 C CA . SER A 1 427 ? -25.105 24.380 4.920 1.00 90.25 427 SER A CA 1
ATOM 3258 C C . SER A 1 427 ? -26.456 24.262 5.645 1.00 90.25 427 SER A C 1
ATOM 3260 O O . SER A 1 427 ? -26.743 25.075 6.530 1.00 90.25 427 SER A O 1
ATOM 3262 N N . PRO A 1 428 ? -27.283 23.233 5.358 1.00 92.44 428 PRO A N 1
ATOM 3263 C CA . PRO A 1 428 ? -28.505 22.973 6.121 1.00 92.44 428 PRO A CA 1
ATOM 3264 C C . PRO A 1 428 ? -28.229 22.272 7.465 1.00 92.44 428 PRO A C 1
ATOM 3266 O O . PRO A 1 428 ? -29.117 22.212 8.316 1.00 92.44 428 PRO A O 1
ATOM 3269 N N . LEU A 1 429 ? -27.001 21.780 7.688 1.00 93.44 429 LEU A N 1
ATOM 3270 C CA . LEU A 1 429 ? -26.616 20.978 8.853 1.00 93.44 429 LEU A CA 1
ATOM 3271 C C . LEU A 1 429 ? -26.851 21.707 10.177 1.00 93.44 429 LEU A C 1
ATOM 3273 O O . LEU A 1 429 ? -27.522 21.186 11.063 1.00 93.44 429 LEU A O 1
ATOM 3277 N N . TYR A 1 430 ? -26.296 22.910 10.326 1.00 92.12 430 TYR A N 1
ATOM 3278 C CA . TYR A 1 430 ? -26.370 23.653 11.585 1.00 92.12 430 TYR A CA 1
ATOM 3279 C C . TYR A 1 430 ? -27.806 24.077 11.934 1.00 92.12 430 TYR A C 1
ATOM 3281 O O . TYR A 1 430 ? -28.217 23.862 13.077 1.00 92.12 430 TYR A O 1
ATOM 3289 N N . PRO A 1 431 ? -28.619 24.589 10.984 1.00 92.19 431 PRO A N 1
ATOM 3290 C CA . PRO A 1 431 ? -30.048 24.783 11.215 1.00 92.19 431 PRO A CA 1
ATOM 3291 C C . PRO A 1 431 ? -30.790 23.500 11.627 1.00 92.19 431 PRO A C 1
ATOM 3293 O O . PRO A 1 431 ? -31.629 23.546 12.527 1.00 92.19 431 PRO A O 1
ATOM 3296 N N . TRP A 1 432 ? -30.484 22.352 11.015 1.00 93.19 432 TRP A N 1
ATOM 3297 C CA . TRP A 1 432 ? -31.092 21.064 11.369 1.00 93.19 432 TRP A CA 1
ATOM 3298 C C . TRP A 1 432 ? -30.685 20.567 12.757 1.00 93.19 432 TRP A C 1
ATOM 3300 O O . TRP A 1 432 ? -31.547 20.131 13.521 1.00 93.19 432 TRP A O 1
ATOM 3310 N N . LEU A 1 433 ? -29.405 20.683 13.117 1.00 91.00 433 LEU A N 1
ATOM 3311 C CA . LEU A 1 433 ? -28.913 20.361 14.458 1.00 91.00 433 LEU A CA 1
ATOM 3312 C C . LEU A 1 433 ? -29.588 21.236 15.512 1.00 91.00 433 LEU A C 1
ATOM 3314 O O . LEU A 1 433 ? -30.067 20.721 16.521 1.00 91.00 433 LEU A O 1
ATOM 3318 N N . LEU A 1 434 ? -29.696 22.541 15.256 1.00 90.69 434 LEU A N 1
ATOM 3319 C CA . LEU A 1 434 ? -30.393 23.467 16.141 1.00 90.69 434 LEU A CA 1
ATOM 3320 C C . LEU A 1 434 ? -31.869 23.086 16.307 1.00 90.69 434 LEU A C 1
ATOM 3322 O O . LEU A 1 434 ? -32.356 23.026 17.436 1.00 90.69 434 LEU A O 1
ATOM 3326 N N . LEU A 1 435 ? -32.572 22.791 15.207 1.00 88.81 435 LEU A N 1
ATOM 3327 C CA . LEU A 1 435 ? -33.961 22.324 15.242 1.00 88.81 435 LEU A CA 1
ATOM 3328 C C . LEU A 1 435 ? -34.100 21.057 16.094 1.00 88.81 435 LEU A C 1
ATOM 3330 O O . LEU A 1 435 ? -34.983 20.998 16.951 1.00 88.81 435 LEU A O 1
ATOM 3334 N N . GLY A 1 436 ? -33.216 20.075 15.901 1.00 86.44 436 GLY A N 1
ATOM 3335 C CA . GLY A 1 436 ? -33.214 18.816 16.644 1.00 86.44 436 GLY A CA 1
ATOM 3336 C C . GLY A 1 436 ? -32.937 19.000 18.137 1.00 86.44 436 GLY A C 1
ATOM 3337 O O . GLY A 1 436 ? -33.737 18.569 18.967 1.00 86.44 436 GLY A O 1
ATOM 3338 N N . VAL A 1 437 ? -31.848 19.689 18.490 1.00 86.44 437 VAL A N 1
ATOM 3339 C CA . VAL A 1 437 ? -31.411 19.893 19.883 1.00 86.44 437 VAL A CA 1
ATOM 3340 C C . VAL A 1 437 ? -32.413 20.738 20.665 1.00 86.44 437 VAL A C 1
ATOM 3342 O O . VAL A 1 437 ? -32.791 20.364 21.780 1.00 86.44 437 VAL A O 1
ATOM 3345 N N . CYS A 1 438 ? -32.896 21.845 20.090 1.00 84.25 438 CYS A N 1
ATOM 3346 C CA . CYS A 1 438 ? -33.917 22.674 20.731 1.00 84.25 438 CYS A CA 1
ATOM 3347 C C . CYS A 1 438 ? -35.239 21.915 20.883 1.00 84.25 438 CYS A C 1
ATOM 3349 O O . CYS A 1 438 ? -35.835 21.956 21.960 1.00 84.25 438 CYS A O 1
ATOM 3351 N N . SER A 1 439 ? -35.679 21.180 19.854 1.00 82.50 439 SER A N 1
ATOM 3352 C CA . SER A 1 439 ? -36.902 20.371 19.919 1.00 82.50 439 SER A CA 1
ATOM 3353 C C . SER A 1 439 ? -36.818 19.288 20.993 1.00 82.50 439 SER A C 1
ATOM 3355 O O . SER A 1 439 ? -37.711 19.198 21.838 1.00 82.50 439 SER A O 1
ATOM 3357 N N . ALA A 1 440 ? -35.735 18.508 21.017 1.00 81.75 440 ALA A N 1
ATOM 3358 C CA . ALA A 1 440 ? -35.547 17.413 21.964 1.00 81.75 440 ALA A CA 1
ATOM 3359 C C . ALA A 1 440 ? -35.450 17.921 23.408 1.00 81.75 440 ALA A C 1
ATOM 3361 O O . ALA A 1 440 ? -36.155 17.424 24.284 1.00 81.75 440 ALA A O 1
ATOM 3362 N N . SER A 1 441 ? -34.652 18.964 23.651 1.00 79.25 441 SER A N 1
ATOM 3363 C CA . SER A 1 441 ? -34.433 19.516 24.996 1.00 79.25 441 SER A CA 1
ATOM 3364 C C . SER A 1 441 ? -35.693 20.168 25.571 1.00 79.25 441 SER A C 1
ATOM 3366 O O . SER A 1 441 ? -36.052 19.943 26.728 1.00 79.25 441 SER A O 1
ATOM 3368 N N . LEU A 1 442 ? -36.420 20.944 24.760 1.00 74.25 442 LEU A N 1
ATOM 3369 C CA . LEU A 1 442 ? -37.665 21.588 25.192 1.00 74.25 442 LEU A CA 1
ATOM 3370 C C . LEU A 1 442 ? -38.811 20.577 25.335 1.00 74.25 442 LEU A C 1
ATOM 3372 O O . LEU A 1 442 ? -39.619 20.695 26.261 1.00 74.25 442 LEU A O 1
ATOM 3376 N N . SER A 1 443 ? -38.858 19.550 24.481 1.00 73.69 443 SER A N 1
ATOM 3377 C CA . SER A 1 443 ? -39.799 18.434 24.626 1.00 73.69 443 SER A CA 1
ATOM 3378 C C . SER A 1 443 ? -39.505 17.631 25.888 1.00 73.69 443 SER A C 1
ATOM 3380 O O . SER A 1 443 ? -40.428 17.361 26.651 1.00 73.69 443 SER A O 1
ATOM 3382 N N . PHE A 1 444 ? -38.237 17.336 26.183 1.00 74.44 444 PHE A N 1
ATOM 3383 C CA . PHE A 1 444 ? -37.823 16.643 27.403 1.00 74.44 444 PHE A CA 1
ATOM 3384 C C . PHE A 1 444 ? -38.213 17.412 28.672 1.00 74.44 444 PHE A C 1
ATOM 3386 O O . PHE A 1 444 ? -38.688 16.817 29.635 1.00 74.44 444 PHE A O 1
ATOM 3393 N N . ILE A 1 445 ? -38.114 18.743 28.685 1.00 72.12 445 ILE A N 1
ATOM 3394 C CA . ILE A 1 445 ? -38.564 19.563 29.827 1.00 72.12 445 ILE A CA 1
ATOM 3395 C C . ILE A 1 445 ? -40.084 19.529 29.996 1.00 72.12 445 ILE A C 1
ATOM 3397 O O . ILE A 1 445 ? -40.584 19.523 31.124 1.00 72.12 445 ILE A O 1
ATOM 3401 N N . ARG A 1 446 ? -40.833 19.482 28.889 1.00 68.12 446 ARG A N 1
ATOM 3402 C CA . ARG A 1 446 ? -42.288 19.282 28.922 1.00 68.12 446 ARG A CA 1
ATOM 3403 C C . ARG A 1 446 ? -42.650 17.873 29.420 1.00 68.12 446 ARG A C 1
ATOM 3405 O O . ARG A 1 446 ? -43.569 17.737 30.222 1.00 68.12 446 ARG A O 1
ATOM 3412 N N . LEU A 1 447 ? -41.912 16.851 28.984 1.00 64.44 447 LEU A N 1
ATOM 3413 C CA . LEU A 1 447 ? -42.106 15.432 29.312 1.00 64.44 447 LEU A CA 1
ATOM 3414 C C . LEU A 1 447 ? -41.739 15.098 30.764 1.00 64.44 447 LEU A C 1
ATOM 3416 O O . LEU A 1 447 ? -42.551 14.525 31.482 1.00 64.44 447 LEU A O 1
ATOM 3420 N N . SER A 1 448 ? -40.562 15.520 31.228 1.00 63.59 448 SER A N 1
ATOM 3421 C CA . SER A 1 448 ? -40.047 15.278 32.589 1.00 63.59 448 SER A CA 1
ATOM 3422 C C . SER A 1 448 ? -40.921 15.873 33.696 1.00 63.59 448 SER A C 1
ATOM 3424 O O . SER A 1 448 ? -40.851 15.439 34.846 1.00 63.59 448 SER A O 1
ATOM 3426 N N . ARG A 1 449 ? -41.773 16.846 33.357 1.00 61.47 449 ARG A N 1
ATOM 3427 C CA . ARG A 1 449 ? -42.700 17.502 34.286 1.00 61.47 449 ARG A CA 1
ATOM 3428 C C . ARG A 1 449 ? -44.148 17.023 34.170 1.00 61.47 449 ARG A C 1
ATOM 3430 O O . ARG A 1 449 ? -44.967 17.427 34.992 1.00 61.47 449 ARG A O 1
ATOM 3437 N N . SER A 1 450 ? -44.478 16.175 33.193 1.00 58.28 450 SER A N 1
ATOM 3438 C CA . SER A 1 450 ? -45.810 15.578 33.066 1.00 58.28 450 SER A CA 1
ATOM 3439 C C . SER A 1 450 ? -45.833 14.198 33.725 1.00 58.28 450 SER A C 1
ATOM 3441 O O . SER A 1 450 ? -45.401 13.210 33.136 1.00 58.28 450 SER A O 1
ATOM 3443 N N . GLU A 1 451 ? -46.362 14.129 34.950 1.00 51.25 451 GLU A N 1
ATOM 3444 C CA . GLU A 1 451 ? -46.567 12.879 35.709 1.00 51.25 451 GLU A CA 1
ATOM 3445 C C . GLU A 1 451 ? -47.310 11.814 34.880 1.00 51.25 451 GLU A C 1
ATOM 3447 O O . GLU A 1 451 ? -46.914 10.655 34.861 1.00 51.25 451 GLU A O 1
ATOM 3452 N N . SER A 1 452 ? -48.302 12.230 34.086 1.00 54.16 452 SER A N 1
ATOM 3453 C CA . SER A 1 452 ? -49.121 11.336 33.248 1.00 54.16 452 SER A CA 1
ATOM 3454 C C . SER A 1 452 ? -48.392 10.672 32.068 1.00 54.16 452 SER A C 1
ATOM 3456 O O . SER A 1 452 ? -48.919 9.735 31.475 1.00 54.16 452 SER A O 1
ATOM 3458 N N . ILE A 1 453 ? -47.199 11.151 31.685 1.00 53.62 453 ILE A N 1
ATOM 3459 C CA . ILE A 1 453 ? -46.456 10.612 30.531 1.00 53.62 453 ILE A CA 1
ATOM 3460 C C . ILE A 1 453 ? -45.352 9.638 30.973 1.00 53.62 453 ILE A C 1
ATOM 3462 O O . ILE A 1 453 ? -44.930 8.799 30.178 1.00 53.62 453 ILE A O 1
ATOM 3466 N N . LYS A 1 454 ? -44.949 9.661 32.253 1.00 50.94 454 LYS A N 1
ATOM 3467 C CA . LYS A 1 454 ? -43.996 8.693 32.824 1.00 50.94 454 LYS A CA 1
ATOM 3468 C C . LYS A 1 454 ? -44.507 7.248 32.725 1.00 50.94 454 LYS A C 1
ATOM 3470 O O . LYS A 1 454 ? -43.732 6.362 32.386 1.00 50.94 454 LYS A O 1
ATOM 3475 N N . GLU A 1 455 ? -45.810 7.023 32.914 1.00 52.88 455 GLU A N 1
ATOM 3476 C CA . GLU A 1 455 ? -46.427 5.692 32.766 1.00 52.88 455 GLU A CA 1
ATOM 3477 C C . GLU A 1 455 ? -46.511 5.232 31.300 1.00 52.88 455 GLU A C 1
ATOM 3479 O O . GLU A 1 455 ? -46.316 4.056 31.004 1.00 52.88 455 GLU A O 1
ATOM 3484 N N . ARG A 1 456 ? -46.711 6.158 30.349 1.00 53.44 456 ARG A N 1
ATOM 3485 C CA . ARG A 1 456 ? -46.684 5.850 28.904 1.00 53.44 456 ARG A CA 1
ATOM 3486 C C . ARG A 1 456 ? -45.277 5.571 28.373 1.00 53.44 456 ARG A C 1
ATOM 3488 O O . ARG A 1 456 ? -45.131 4.796 27.433 1.00 53.44 456 ARG A O 1
ATOM 3495 N N . LEU A 1 457 ? -44.254 6.173 28.977 1.00 50.88 457 LEU A N 1
ATOM 3496 C CA . LEU A 1 457 ? -42.845 5.958 28.639 1.00 50.88 457 LEU A CA 1
ATOM 3497 C C . LEU A 1 457 ? -42.381 4.537 28.966 1.00 50.88 457 LEU A C 1
ATOM 3499 O O . LEU A 1 457 ? -41.633 3.972 28.177 1.00 50.88 457 LEU A O 1
ATOM 3503 N N . LEU A 1 458 ? -42.890 3.923 30.042 1.00 54.38 458 LEU A N 1
ATOM 3504 C CA . LEU A 1 458 ? -42.583 2.524 30.364 1.00 54.38 458 LEU A CA 1
ATOM 3505 C C . LEU A 1 458 ? -43.069 1.549 29.271 1.00 54.38 458 LEU A C 1
ATOM 3507 O O . LEU A 1 458 ? -42.441 0.520 29.045 1.00 54.38 458 LEU A O 1
ATOM 3511 N N . GLY A 1 459 ? -44.136 1.904 28.544 1.00 54.75 459 GLY A N 1
ATOM 3512 C CA . GLY A 1 459 ? -44.634 1.154 27.381 1.00 54.75 459 GLY A CA 1
ATOM 3513 C C . GLY A 1 459 ? -43.954 1.500 26.048 1.00 54.75 459 GLY A C 1
ATOM 3514 O O . GLY A 1 459 ? -44.053 0.731 25.097 1.00 54.75 459 GLY A O 1
ATOM 3515 N N . MET A 1 460 ? -43.243 2.630 25.974 1.00 53.72 460 MET A N 1
ATOM 3516 C CA . MET A 1 460 ? -42.477 3.096 24.806 1.00 53.72 460 MET A CA 1
ATOM 3517 C C . MET A 1 460 ? -40.969 2.828 24.932 1.00 53.72 460 MET A C 1
ATOM 3519 O O . MET A 1 460 ? -40.206 3.355 24.132 1.00 53.72 460 MET A O 1
ATOM 3523 N N . LEU A 1 461 ? -40.515 2.036 25.911 1.00 50.66 461 LEU A N 1
ATOM 3524 C CA . LEU A 1 461 ? -39.116 1.582 26.022 1.00 50.66 461 LEU A CA 1
ATOM 3525 C C . LEU A 1 461 ? -38.796 0.391 25.098 1.00 50.66 461 LEU A C 1
ATOM 3527 O O . LEU A 1 461 ? -37.631 0.080 24.866 1.00 50.66 461 LEU A O 1
ATOM 3531 N N . THR A 1 462 ? -39.808 -0.234 24.498 1.00 49.75 462 THR A N 1
ATOM 3532 C CA . THR A 1 462 ? -39.675 -1.318 23.510 1.00 49.75 462 THR A CA 1
ATOM 3533 C C . THR A 1 462 ? -39.035 -0.941 22.154 1.00 49.75 462 THR A C 1
ATOM 3535 O O . THR A 1 462 ? -38.366 -1.801 21.586 1.00 49.75 462 THR A O 1
ATOM 3538 N N . PRO A 1 463 ? -39.106 0.296 21.616 1.00 50.28 463 PRO A N 1
ATOM 3539 C CA . PRO A 1 463 ? -38.430 0.700 20.387 1.00 50.28 463 PRO A CA 1
ATOM 3540 C C . PRO A 1 463 ? -37.013 1.263 20.607 1.00 50.28 463 PRO A C 1
ATOM 3542 O O . PRO A 1 463 ? -36.399 1.707 19.644 1.00 50.28 463 PRO A O 1
ATOM 3545 N N . ILE A 1 464 ? -36.428 1.200 21.817 1.00 53.16 464 ILE A N 1
ATOM 3546 C CA . ILE A 1 464 ? -34.979 1.463 22.012 1.00 53.16 464 ILE A CA 1
ATOM 3547 C C . ILE A 1 464 ? -34.114 0.522 21.143 1.00 53.16 464 ILE A C 1
ATOM 3549 O O . ILE A 1 464 ? -32.991 0.865 20.768 1.00 53.16 464 ILE A O 1
ATOM 3553 N N . ALA A 1 465 ? -34.687 -0.602 20.706 1.00 51.28 465 ALA A N 1
ATOM 3554 C CA . ALA A 1 465 ? -34.144 -1.485 19.682 1.00 51.28 465 ALA A CA 1
ATOM 3555 C C . ALA A 1 465 ? -33.812 -0.790 18.339 1.00 51.28 465 ALA A C 1
ATOM 3557 O O . ALA A 1 465 ? -32.902 -1.240 17.646 1.00 51.28 465 ALA A O 1
ATOM 3558 N N . SER A 1 466 ? -34.470 0.318 17.964 1.00 45.44 466 SER A N 1
ATOM 3559 C CA . SER A 1 466 ? -34.182 1.006 16.693 1.00 45.44 466 SER A CA 1
ATOM 3560 C C . SER A 1 466 ? -32.972 1.942 16.764 1.00 45.44 466 SER A C 1
ATOM 3562 O O . SER A 1 466 ? -32.293 2.129 15.762 1.00 45.44 466 SER A O 1
ATOM 3564 N N . SER A 1 467 ? -32.647 2.508 17.930 1.00 52.53 467 SER A N 1
ATOM 3565 C CA . SER A 1 467 ? -31.412 3.297 18.101 1.00 52.53 467 SER A CA 1
ATOM 3566 C C . SER A 1 467 ? -30.173 2.405 18.187 1.00 52.53 467 SER A C 1
ATOM 3568 O O . SER A 1 467 ? -29.089 2.807 17.765 1.00 52.53 467 SER A O 1
ATOM 3570 N N . LEU A 1 468 ? -30.345 1.166 18.660 1.00 50.38 468 LEU A N 1
ATOM 3571 C CA . LEU A 1 468 ? -29.333 0.119 18.530 1.00 50.38 468 LEU A CA 1
ATOM 3572 C C . LEU A 1 468 ? -29.072 -0.228 17.063 1.00 50.38 468 LEU A C 1
ATOM 3574 O O . LEU A 1 468 ? -27.942 -0.558 16.741 1.00 50.38 468 LEU A O 1
ATOM 3578 N N . PHE A 1 469 ? -30.051 -0.075 16.164 1.00 51.22 469 PHE A N 1
ATOM 3579 C CA . PHE A 1 469 ? -29.845 -0.276 14.729 1.00 51.22 469 PHE A CA 1
ATOM 3580 C C . PHE A 1 469 ? -28.967 0.814 14.105 1.00 51.22 469 PHE A C 1
ATOM 3582 O O . PHE A 1 469 ? -28.111 0.488 13.305 1.00 51.22 469 PHE A O 1
ATOM 3589 N N . THR A 1 470 ? -29.085 2.089 14.490 1.00 50.59 470 THR A N 1
ATOM 3590 C CA . THR A 1 470 ? -28.218 3.155 13.941 1.00 50.59 470 THR A CA 1
ATOM 3591 C C . THR A 1 470 ? -26.777 3.052 14.445 1.00 50.59 470 THR A C 1
ATOM 3593 O O . THR A 1 470 ? -25.839 3.297 13.691 1.00 50.59 470 THR A O 1
ATOM 3596 N N . LEU A 1 471 ? -26.593 2.649 15.708 1.00 49.03 471 LEU A N 1
ATOM 3597 C CA . LEU A 1 471 ? -25.277 2.329 16.271 1.00 49.03 471 LEU A CA 1
ATOM 3598 C C . LEU A 1 471 ? -24.700 1.050 15.662 1.00 49.03 471 LEU A C 1
ATOM 3600 O O . LEU A 1 471 ? -23.506 0.996 15.397 1.00 49.03 471 LEU A O 1
ATOM 3604 N N . LYS A 1 472 ? -25.551 0.056 15.398 1.00 53.03 472 LYS A N 1
ATOM 3605 C CA . LYS A 1 472 ? -25.180 -1.175 14.707 1.00 53.03 472 LYS A CA 1
ATOM 3606 C C . LYS A 1 472 ? -24.837 -0.907 13.248 1.00 53.03 472 LYS A C 1
ATOM 3608 O O . LYS A 1 472 ? -23.811 -1.368 12.829 1.00 53.03 472 LYS A O 1
ATOM 3613 N N . VAL A 1 473 ? -25.556 -0.062 12.517 1.00 56.38 473 VAL A N 1
ATOM 3614 C CA . VAL A 1 473 ? -25.214 0.319 11.134 1.00 56.38 473 VAL A CA 1
ATOM 3615 C C . VAL A 1 473 ? -23.924 1.142 11.072 1.00 56.38 473 VAL A C 1
ATOM 3617 O O . VAL A 1 473 ? -23.134 0.954 10.156 1.00 56.38 473 VAL A O 1
ATOM 3620 N N . ALA A 1 474 ? -23.673 2.036 12.034 1.00 57.22 474 ALA A N 1
ATOM 3621 C CA . ALA A 1 474 ? -22.411 2.779 12.102 1.00 57.22 474 ALA A CA 1
ATOM 3622 C C . ALA A 1 474 ? -21.226 1.882 12.501 1.00 57.22 474 ALA A C 1
ATOM 3624 O O . ALA A 1 474 ? -20.128 2.051 11.977 1.00 57.22 474 ALA A O 1
ATOM 3625 N N . ARG A 1 475 ? -21.460 0.917 13.399 1.00 58.47 475 ARG A N 1
ATOM 3626 C CA . ARG A 1 475 ? -20.494 -0.117 13.772 1.00 58.47 475 ARG A CA 1
ATOM 3627 C C . ARG A 1 475 ? -20.254 -1.090 12.623 1.00 58.47 475 ARG A C 1
ATOM 3629 O O . ARG A 1 475 ? -19.115 -1.270 12.260 1.00 58.47 475 ARG A O 1
ATOM 3636 N N . ASP A 1 476 ? -21.296 -1.619 12.002 1.00 61.38 476 ASP A N 1
ATOM 3637 C CA . ASP A 1 476 ? -21.241 -2.517 10.850 1.00 61.38 476 ASP A CA 1
ATOM 3638 C C . ASP A 1 476 ? -20.551 -1.818 9.670 1.00 61.38 476 ASP A C 1
ATOM 3640 O O . ASP A 1 476 ? -19.795 -2.457 8.960 1.00 61.38 476 ASP A O 1
ATOM 3644 N N . ALA A 1 477 ? -20.723 -0.503 9.479 1.00 56.44 477 ALA A N 1
ATOM 3645 C CA . ALA A 1 477 ? -19.979 0.259 8.470 1.00 56.44 477 ALA A CA 1
ATOM 3646 C C . ALA A 1 477 ? -18.488 0.439 8.821 1.00 56.44 477 ALA A C 1
ATOM 3648 O O . ALA A 1 477 ? -17.651 0.447 7.919 1.00 56.44 477 ALA A O 1
ATOM 3649 N N . ALA A 1 478 ? -18.145 0.582 10.106 1.00 57.28 478 ALA A N 1
ATOM 3650 C CA . ALA A 1 478 ? -16.758 0.642 10.572 1.00 57.28 478 ALA A CA 1
ATOM 3651 C C . ALA A 1 478 ? -16.081 -0.741 10.544 1.00 57.28 478 ALA A C 1
ATOM 3653 O O . ALA A 1 478 ? -14.950 -0.858 10.084 1.00 57.28 478 ALA A O 1
ATOM 3654 N N . ASP A 1 479 ? -16.800 -1.785 10.950 1.00 58.16 479 ASP A N 1
ATOM 3655 C CA . ASP A 1 479 ? -16.387 -3.186 10.916 1.00 58.16 479 ASP A CA 1
ATOM 3656 C C . ASP A 1 479 ? -16.231 -3.638 9.456 1.00 58.16 479 ASP A C 1
ATOM 3658 O O . ASP A 1 479 ? -15.237 -4.266 9.113 1.00 58.16 479 ASP A O 1
ATOM 3662 N N . GLN A 1 480 ? -17.124 -3.214 8.557 1.00 57.34 480 GLN A N 1
ATOM 3663 C CA . GLN A 1 480 ? -17.005 -3.459 7.120 1.00 57.34 480 GLN A CA 1
ATOM 3664 C C . GLN A 1 480 ? -15.820 -2.695 6.504 1.00 57.34 480 GLN A C 1
ATOM 3666 O O . GLN A 1 480 ? -15.121 -3.237 5.654 1.00 57.34 480 GLN A O 1
ATOM 3671 N N . ALA A 1 481 ? -15.542 -1.459 6.934 1.00 56.41 481 ALA A N 1
ATOM 3672 C CA . ALA A 1 481 ? -14.347 -0.730 6.500 1.00 56.41 481 ALA A CA 1
ATOM 3673 C C . ALA A 1 481 ? -13.047 -1.391 6.996 1.00 56.41 481 ALA A C 1
ATOM 3675 O O . ALA A 1 481 ? -12.074 -1.450 6.244 1.00 56.41 481 ALA A O 1
ATOM 3676 N N . ASN A 1 482 ? -13.039 -1.923 8.222 1.00 53.62 482 ASN A N 1
ATOM 3677 C CA . ASN A 1 482 ? -11.919 -2.693 8.761 1.00 53.62 482 ASN A CA 1
ATOM 3678 C C . ASN A 1 482 ? -11.745 -4.027 8.032 1.00 53.62 482 ASN A C 1
ATOM 3680 O O . ASN A 1 482 ? -10.628 -4.337 7.640 1.00 53.62 482 ASN A O 1
ATOM 3684 N N . GLN A 1 483 ? -12.826 -4.759 7.758 1.00 56.22 483 GLN A N 1
ATOM 3685 C CA . GLN A 1 483 ? -12.785 -5.985 6.955 1.00 56.22 483 GLN A CA 1
ATOM 3686 C C . GLN A 1 483 ? -12.246 -5.714 5.551 1.00 56.22 483 GLN A C 1
ATOM 3688 O O . GLN A 1 483 ? -11.349 -6.418 5.105 1.00 56.22 483 GLN A O 1
ATOM 3693 N N . TYR A 1 484 ? -12.697 -4.648 4.879 1.00 56.53 484 TYR A N 1
ATOM 3694 C CA . TYR A 1 484 ? -12.142 -4.272 3.576 1.00 56.53 484 TYR A CA 1
ATOM 3695 C C . TYR A 1 484 ? -10.667 -3.871 3.658 1.00 56.53 484 TYR A C 1
ATOM 3697 O O . TYR A 1 484 ? -9.916 -4.167 2.734 1.00 56.53 484 TYR A O 1
ATOM 3705 N N . LYS A 1 485 ? -10.227 -3.214 4.739 1.00 56.75 485 LYS A N 1
ATOM 3706 C CA . LYS A 1 485 ? -8.812 -2.885 4.963 1.00 56.75 485 LYS A CA 1
ATOM 3707 C C . LYS A 1 485 ? -7.980 -4.157 5.176 1.00 56.75 485 LYS A C 1
ATOM 3709 O O . LYS A 1 485 ? -6.927 -4.280 4.558 1.00 56.75 485 LYS A O 1
ATOM 3714 N N . SER A 1 486 ? -8.457 -5.098 5.989 1.00 54.47 486 SER A N 1
ATOM 3715 C CA . SER A 1 486 ? -7.808 -6.392 6.236 1.00 54.47 486 SER A CA 1
ATOM 3716 C C . SER A 1 486 ? -7.754 -7.251 4.974 1.00 54.47 486 SER A C 1
ATOM 3718 O O . SER A 1 486 ? -6.696 -7.771 4.635 1.00 54.47 486 SER A O 1
ATOM 3720 N N . GLU A 1 487 ? -8.856 -7.341 4.228 1.00 58.12 487 GLU A N 1
ATOM 3721 C CA . GLU A 1 487 ? -8.940 -8.099 2.977 1.00 58.12 487 GLU A CA 1
ATOM 3722 C C . GLU A 1 487 ? -8.073 -7.465 1.879 1.00 58.12 487 GLU A C 1
ATOM 3724 O O . GLU A 1 487 ? -7.374 -8.171 1.153 1.00 58.12 487 GLU A O 1
ATOM 3729 N N . PHE A 1 488 ? -8.051 -6.131 1.789 1.00 59.12 488 PHE A N 1
ATOM 3730 C CA . PHE A 1 488 ? -7.155 -5.408 0.888 1.00 59.12 488 PHE A CA 1
ATOM 3731 C C . PHE A 1 488 ? -5.689 -5.674 1.226 1.00 59.12 488 PHE A C 1
ATOM 3733 O O . PHE A 1 488 ? -4.913 -6.002 0.335 1.00 59.12 488 PHE A O 1
ATOM 3740 N N . LEU A 1 489 ? -5.304 -5.574 2.502 1.00 60.69 489 LEU A N 1
ATOM 3741 C CA . LEU A 1 489 ? -3.930 -5.841 2.923 1.00 60.69 489 LEU A CA 1
ATOM 3742 C C . LEU A 1 489 ? -3.548 -7.307 2.693 1.00 60.69 489 LEU A C 1
ATOM 3744 O O . LEU A 1 489 ? -2.443 -7.565 2.221 1.00 60.69 489 LEU A O 1
ATOM 3748 N N . ALA A 1 490 ? -4.458 -8.251 2.945 1.00 57.16 490 ALA A N 1
ATOM 3749 C CA . ALA A 1 490 ? -4.252 -9.667 2.655 1.00 57.16 490 ALA A CA 1
ATOM 3750 C C . ALA A 1 490 ? -4.014 -9.907 1.155 1.00 57.16 490 ALA A C 1
ATOM 3752 O O . ALA A 1 490 ? -2.999 -10.498 0.791 1.00 57.16 490 ALA A O 1
ATOM 3753 N N . ARG A 1 491 ? -4.877 -9.380 0.272 1.00 53.09 491 ARG A N 1
ATOM 3754 C CA . ARG A 1 491 ? -4.701 -9.490 -1.189 1.00 53.09 491 ARG A CA 1
ATOM 3755 C C . ARG A 1 491 ? -3.413 -8.827 -1.668 1.00 53.09 491 ARG A C 1
ATOM 3757 O O . ARG A 1 491 ? -2.647 -9.458 -2.387 1.00 53.09 491 ARG A O 1
ATOM 3764 N N . MET A 1 492 ? -3.132 -7.606 -1.212 1.00 60.81 492 MET A N 1
ATOM 3765 C CA . MET A 1 492 ? -1.887 -6.902 -1.532 1.00 60.81 492 MET A CA 1
ATOM 3766 C C . MET A 1 492 ? -0.661 -7.686 -1.065 1.00 60.81 492 MET A C 1
ATOM 3768 O O . MET A 1 492 ? 0.337 -7.738 -1.773 1.00 60.81 492 MET A O 1
ATOM 3772 N N . SER A 1 493 ? -0.717 -8.329 0.104 1.00 63.12 493 SER A N 1
ATOM 3773 C CA . SER A 1 493 ? 0.379 -9.182 0.555 1.00 63.12 493 SER A CA 1
ATOM 3774 C C . SER A 1 493 ? 0.588 -10.367 -0.377 1.00 63.12 493 SER A C 1
ATOM 3776 O O . SER A 1 493 ? 1.734 -10.642 -0.707 1.00 63.12 493 SER A O 1
ATOM 3778 N N . HIS A 1 494 ? -0.470 -11.027 -0.854 1.00 57.53 494 HIS A N 1
ATOM 3779 C CA . HIS A 1 494 ? -0.339 -12.101 -1.845 1.00 57.53 494 HIS A CA 1
ATOM 3780 C C . HIS A 1 494 ? 0.227 -11.600 -3.185 1.00 57.53 494 HIS A C 1
ATOM 3782 O O . HIS A 1 494 ? 1.124 -12.234 -3.750 1.00 57.53 494 HIS A O 1
ATOM 3788 N N . GLU A 1 495 ? -0.220 -10.435 -3.658 1.00 66.50 495 GLU A N 1
ATOM 3789 C CA . GLU A 1 495 ? 0.277 -9.819 -4.895 1.00 66.50 495 GLU A CA 1
ATOM 3790 C C . GLU A 1 495 ? 1.728 -9.332 -4.788 1.00 66.50 495 GLU A C 1
ATOM 3792 O O . GLU A 1 495 ? 2.441 -9.345 -5.787 1.00 66.50 495 GLU A O 1
ATOM 3797 N N . ILE A 1 496 ? 2.201 -8.957 -3.593 1.00 65.31 496 ILE A N 1
ATOM 3798 C CA . ILE A 1 496 ? 3.606 -8.586 -3.361 1.00 65.31 496 ILE A CA 1
ATOM 3799 C C . ILE A 1 496 ? 4.467 -9.823 -3.062 1.00 65.31 496 ILE A C 1
ATOM 3801 O O . ILE A 1 496 ? 5.603 -9.915 -3.521 1.00 65.31 496 ILE A O 1
ATOM 3805 N N . ARG A 1 497 ? 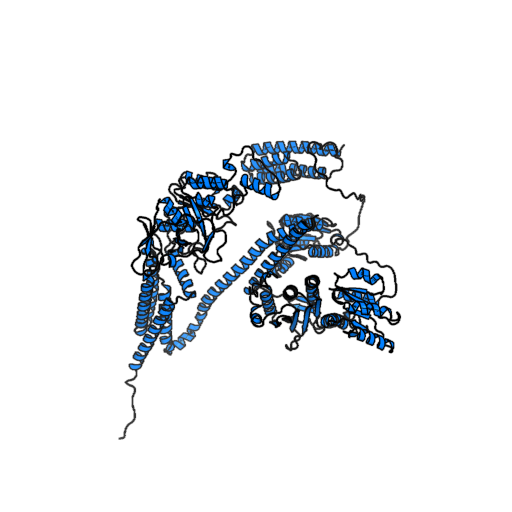3.942 -10.815 -2.338 1.00 66.38 497 ARG A N 1
ATOM 3806 C CA . ARG A 1 497 ? 4.673 -12.036 -1.967 1.00 66.38 497 ARG A CA 1
ATOM 3807 C C . ARG A 1 497 ? 5.053 -12.859 -3.193 1.00 66.38 497 ARG A C 1
ATOM 3809 O O . ARG A 1 497 ? 6.158 -13.380 -3.250 1.00 66.38 497 ARG A O 1
ATOM 3816 N N . THR A 1 498 ? 4.178 -12.940 -4.190 1.00 56.06 498 THR A N 1
ATOM 3817 C CA . THR A 1 498 ? 4.405 -13.733 -5.410 1.00 56.06 498 THR A CA 1
ATOM 3818 C C . THR A 1 498 ? 5.636 -13.281 -6.223 1.00 56.06 498 THR A C 1
ATOM 3820 O O . THR A 1 498 ? 6.518 -14.112 -6.478 1.00 56.06 498 THR A O 1
ATOM 3823 N N . PRO A 1 499 ? 5.786 -11.993 -6.601 1.00 52.59 499 PRO A N 1
ATOM 3824 C CA . PRO A 1 499 ? 7.000 -11.524 -7.265 1.00 52.59 499 PRO A CA 1
ATOM 3825 C C . PRO A 1 499 ? 8.222 -11.577 -6.340 1.00 52.59 499 PRO A C 1
ATOM 3827 O O . PRO A 1 499 ? 9.306 -11.920 -6.803 1.00 52.59 499 PRO A O 1
ATOM 3830 N N . MET A 1 500 ? 8.064 -11.324 -5.036 1.00 75.56 500 MET A N 1
ATOM 3831 C CA . MET A 1 500 ? 9.181 -11.389 -4.085 1.00 75.56 500 MET A CA 1
ATOM 3832 C C . MET A 1 500 ? 9.738 -12.803 -3.914 1.00 75.56 500 MET A C 1
ATOM 3834 O O . MET A 1 500 ? 10.949 -12.984 -3.983 1.00 75.56 500 MET A O 1
ATOM 3838 N N . ASN A 1 501 ? 8.875 -13.812 -3.800 1.00 63.72 501 ASN A N 1
ATOM 3839 C CA . ASN A 1 501 ? 9.282 -15.216 -3.754 1.00 63.72 501 ASN A CA 1
ATOM 3840 C C . ASN A 1 501 ? 10.009 -15.640 -5.036 1.00 63.72 501 ASN A C 1
ATOM 3842 O O . ASN A 1 501 ? 10.941 -16.433 -4.981 1.00 63.72 501 ASN A O 1
ATOM 3846 N N . SER A 1 502 ? 9.617 -15.090 -6.190 1.00 63.31 502 SER A N 1
ATOM 3847 C CA . SER A 1 502 ? 10.304 -15.351 -7.461 1.00 63.31 502 SER A CA 1
ATOM 3848 C C . SER A 1 502 ? 11.713 -14.745 -7.481 1.00 63.31 502 SER A C 1
ATOM 3850 O O . SER A 1 502 ? 12.647 -15.370 -7.978 1.00 63.31 502 SER A O 1
ATOM 3852 N N . ILE A 1 503 ? 11.878 -13.542 -6.920 1.00 68.38 503 ILE A N 1
ATOM 3853 C CA . ILE A 1 503 ? 13.173 -12.855 -6.803 1.00 68.38 503 ILE A CA 1
ATOM 3854 C C . ILE A 1 503 ? 14.094 -13.590 -5.822 1.00 68.38 503 ILE A C 1
ATOM 3856 O O . ILE A 1 503 ? 15.257 -13.815 -6.148 1.00 68.38 503 ILE A O 1
ATOM 3860 N N . ILE A 1 504 ? 13.572 -13.998 -4.662 1.00 69.94 504 ILE A N 1
ATOM 3861 C CA . ILE A 1 504 ? 14.315 -14.755 -3.642 1.00 69.94 504 ILE A CA 1
ATOM 3862 C C . ILE A 1 504 ? 14.696 -16.139 -4.172 1.00 69.94 504 ILE A C 1
ATOM 3864 O O . ILE A 1 504 ? 15.849 -16.539 -4.069 1.00 69.94 504 ILE A O 1
ATOM 3868 N N . GLY A 1 505 ? 13.770 -16.841 -4.831 1.00 61.25 505 GLY A N 1
ATOM 3869 C CA . GLY A 1 505 ? 14.072 -18.129 -5.453 1.00 61.25 505 GLY A CA 1
ATOM 3870 C C . GLY A 1 505 ? 15.145 -18.016 -6.541 1.00 61.25 505 GLY A C 1
ATOM 3871 O O . GLY A 1 505 ? 16.033 -18.857 -6.625 1.00 61.25 505 GLY A O 1
ATOM 3872 N N . MET A 1 506 ? 15.126 -16.954 -7.355 1.00 68.06 506 MET A N 1
ATOM 3873 C CA . MET A 1 506 ? 16.178 -16.724 -8.352 1.00 68.06 506 MET A CA 1
ATOM 3874 C C . MET A 1 506 ? 17.522 -16.360 -7.704 1.00 68.06 506 MET A C 1
ATOM 3876 O O . MET A 1 506 ? 18.568 -16.753 -8.217 1.00 68.06 506 MET A O 1
ATOM 3880 N N . SER A 1 507 ? 17.519 -15.628 -6.587 1.00 69.19 507 SER A N 1
ATOM 3881 C CA . SER A 1 507 ? 18.751 -15.286 -5.874 1.00 69.19 507 SER A CA 1
ATOM 3882 C C . SER A 1 507 ? 19.383 -16.501 -5.199 1.00 69.19 507 SER A C 1
ATOM 3884 O O . SER A 1 507 ? 20.591 -16.675 -5.310 1.00 69.19 507 SER A O 1
ATOM 3886 N N . GLU A 1 508 ? 18.582 -17.393 -4.613 1.00 66.88 508 GLU A N 1
ATOM 3887 C CA . GLU A 1 508 ? 19.049 -18.691 -4.107 1.00 66.88 508 GLU A CA 1
ATOM 3888 C C . GLU A 1 508 ? 19.698 -19.520 -5.219 1.00 66.88 508 GLU A C 1
ATOM 3890 O O . GLU A 1 508 ? 20.821 -19.997 -5.063 1.00 66.88 508 GLU A O 1
ATOM 3895 N N . LEU A 1 509 ? 19.043 -19.623 -6.382 1.00 62.84 509 LEU A N 1
ATOM 3896 C CA . LEU A 1 509 ? 19.600 -20.337 -7.533 1.00 62.84 509 LEU A CA 1
ATOM 3897 C C . LEU A 1 509 ? 20.927 -19.728 -8.003 1.00 62.84 509 LEU A C 1
ATOM 3899 O O . LEU A 1 509 ? 21.832 -20.466 -8.382 1.00 62.84 509 LEU A O 1
ATOM 3903 N N . LEU A 1 510 ? 21.068 -18.398 -7.969 1.00 73.81 510 LEU A N 1
ATOM 3904 C CA . LEU A 1 510 ? 22.315 -17.720 -8.324 1.00 73.81 510 LEU A CA 1
ATOM 3905 C C . LEU A 1 510 ? 23.432 -17.995 -7.309 1.00 73.81 510 LEU A C 1
ATOM 3907 O O . LEU A 1 510 ? 24.562 -18.228 -7.738 1.00 73.81 510 LEU A O 1
ATOM 3911 N N . LEU A 1 511 ? 23.135 -18.018 -6.004 1.00 76.50 511 LEU A N 1
ATOM 3912 C CA . LEU A 1 511 ? 24.115 -18.343 -4.953 1.00 76.50 511 LEU A CA 1
ATOM 3913 C C . LEU A 1 511 ? 24.683 -19.758 -5.087 1.00 76.50 511 LEU A C 1
ATOM 3915 O O . LEU A 1 511 ? 25.803 -20.012 -4.644 1.00 76.50 511 LEU A O 1
ATOM 3919 N N . GLU A 1 512 ? 23.939 -20.661 -5.724 1.00 64.69 512 GLU A N 1
ATOM 3920 C CA . GLU A 1 512 ? 24.375 -22.027 -6.016 1.00 64.69 512 GLU A CA 1
ATOM 3921 C C . GLU A 1 512 ? 25.179 -22.156 -7.330 1.00 64.69 512 GLU A C 1
ATOM 3923 O O . GLU A 1 512 ? 25.672 -23.238 -7.654 1.00 64.69 512 GLU A O 1
ATOM 3928 N N . THR A 1 513 ? 25.374 -21.063 -8.081 1.00 74.69 513 THR A N 1
ATOM 3929 C CA . THR A 1 513 ? 26.257 -21.023 -9.264 1.00 74.69 513 THR A CA 1
ATOM 3930 C C . THR A 1 513 ? 27.662 -20.505 -8.922 1.00 74.69 513 THR A C 1
ATOM 3932 O O . THR A 1 513 ? 27.867 -19.900 -7.869 1.00 74.69 513 THR A O 1
ATOM 3935 N N . PRO A 1 514 ? 28.675 -20.706 -9.790 1.00 69.62 514 PRO A N 1
ATOM 3936 C CA . PRO A 1 514 ? 29.991 -20.115 -9.579 1.00 69.62 514 PRO A CA 1
ATOM 3937 C C . PRO A 1 514 ? 29.907 -18.587 -9.714 1.00 69.62 514 PRO A C 1
ATOM 3939 O O . PRO A 1 514 ? 29.811 -18.060 -10.822 1.00 69.62 514 PRO A O 1
ATOM 3942 N N . LEU A 1 515 ? 29.963 -17.882 -8.585 1.00 84.25 515 LEU A N 1
ATOM 3943 C CA . LEU A 1 515 ? 29.980 -16.421 -8.511 1.00 84.25 515 LEU A CA 1
ATOM 3944 C C . LEU A 1 515 ? 31.365 -15.920 -8.084 1.00 84.25 515 LEU A C 1
ATOM 3946 O O . LEU A 1 515 ? 32.055 -16.558 -7.285 1.00 84.25 515 LEU A O 1
ATOM 3950 N N . SER A 1 516 ? 31.775 -14.753 -8.586 1.00 71.69 516 SER A N 1
ATOM 3951 C CA . SER A 1 516 ? 32.897 -14.019 -7.989 1.00 71.69 516 SER A CA 1
ATOM 3952 C C . SER A 1 516 ? 32.521 -13.516 -6.589 1.00 71.69 516 SER A C 1
ATOM 3954 O O . SER A 1 516 ? 31.339 -13.385 -6.275 1.00 71.69 516 SER A O 1
ATOM 3956 N N . THR A 1 517 ? 33.506 -13.188 -5.746 1.00 61.22 517 THR A N 1
ATOM 3957 C CA . THR A 1 517 ? 33.258 -12.647 -4.394 1.00 61.22 517 THR A CA 1
ATOM 3958 C C . THR A 1 517 ? 32.330 -11.428 -4.422 1.00 61.22 517 THR A C 1
ATOM 3960 O O . THR A 1 517 ? 31.408 -11.337 -3.624 1.00 61.22 517 THR A O 1
ATOM 3963 N N . GLU A 1 518 ? 32.518 -10.534 -5.394 1.00 49.75 518 GLU A N 1
ATOM 3964 C CA . GLU A 1 518 ? 31.695 -9.332 -5.551 1.00 49.75 518 GLU A CA 1
ATOM 3965 C C . GLU A 1 518 ? 30.265 -9.651 -6.030 1.00 49.75 518 GLU A C 1
ATOM 3967 O O . GLU A 1 518 ? 29.296 -9.074 -5.548 1.00 49.75 518 GLU A O 1
ATOM 3972 N N . GLN A 1 519 ? 30.107 -10.611 -6.948 1.00 63.25 519 GLN A N 1
ATOM 3973 C CA . GLN A 1 519 ? 28.787 -11.070 -7.392 1.00 63.25 519 GLN A CA 1
ATOM 3974 C C . GLN A 1 519 ? 28.029 -11.779 -6.273 1.00 63.25 519 GLN A C 1
ATOM 3976 O O . GLN A 1 519 ? 26.822 -11.590 -6.143 1.00 63.25 519 GLN A O 1
ATOM 3981 N N . LYS A 1 520 ? 28.731 -12.569 -5.459 1.00 67.06 520 LYS A N 1
ATOM 3982 C CA . LYS A 1 520 ? 28.151 -13.226 -4.295 1.00 67.06 520 LYS A CA 1
ATOM 3983 C C . LYS A 1 520 ? 27.615 -12.195 -3.302 1.00 67.06 520 LYS A C 1
ATOM 3985 O O . LYS A 1 520 ? 26.452 -12.298 -2.938 1.00 67.06 520 LYS A O 1
ATOM 3990 N N . ASP A 1 521 ? 28.380 -11.147 -2.990 1.00 49.53 521 ASP A N 1
ATOM 3991 C CA . ASP A 1 521 ? 27.915 -10.052 -2.126 1.00 49.53 521 ASP A CA 1
ATOM 3992 C C . ASP A 1 521 ? 26.654 -9.359 -2.678 1.00 49.53 521 ASP A C 1
ATOM 3994 O O . ASP A 1 521 ? 25.737 -9.034 -1.917 1.00 49.53 521 ASP A O 1
ATOM 3998 N N . TYR A 1 522 ? 26.556 -9.150 -3.998 1.00 56.41 522 TYR A N 1
ATOM 3999 C CA . TYR A 1 522 ? 25.350 -8.580 -4.615 1.00 56.41 522 TYR A CA 1
ATOM 4000 C C . TYR A 1 522 ? 24.136 -9.498 -4.494 1.00 56.41 522 TYR A C 1
ATOM 4002 O O . TYR A 1 522 ? 23.038 -9.027 -4.185 1.00 56.41 522 TYR A O 1
ATOM 4010 N N . VAL A 1 523 ? 24.319 -10.797 -4.733 1.00 67.50 523 VAL A N 1
ATOM 4011 C CA . VAL A 1 523 ? 23.229 -11.774 -4.660 1.00 67.50 523 VAL A CA 1
ATOM 4012 C C . VAL A 1 523 ? 22.810 -12.019 -3.207 1.00 67.50 523 VAL A C 1
ATOM 4014 O O . VAL A 1 523 ? 21.612 -12.031 -2.937 1.00 67.50 523 VAL A O 1
ATOM 4017 N N . ASP A 1 524 ? 23.753 -12.096 -2.266 1.00 59.50 524 ASP A N 1
ATOM 4018 C CA . ASP A 1 524 ? 23.486 -12.178 -0.824 1.00 59.50 524 ASP A CA 1
ATOM 4019 C C . ASP A 1 524 ? 22.719 -10.936 -0.346 1.00 59.50 524 ASP A C 1
ATOM 4021 O O . ASP A 1 524 ? 21.725 -11.037 0.373 1.00 59.50 524 ASP A O 1
ATOM 4025 N N . THR A 1 525 ? 23.113 -9.741 -0.799 1.00 53.00 525 THR A N 1
ATOM 4026 C CA . THR A 1 525 ? 22.394 -8.495 -0.487 1.00 53.00 525 THR A CA 1
ATOM 4027 C C . THR A 1 525 ? 20.971 -8.511 -1.044 1.00 53.00 525 THR A C 1
ATOM 4029 O O . THR A 1 525 ? 20.033 -8.106 -0.353 1.00 53.00 525 THR A O 1
ATOM 4032 N N . LEU A 1 526 ? 20.789 -8.982 -2.280 1.00 62.91 526 LEU A N 1
ATOM 4033 C CA . LEU A 1 526 ? 19.484 -9.077 -2.932 1.00 62.91 526 LEU A CA 1
ATOM 4034 C C . LEU A 1 526 ? 18.576 -10.101 -2.236 1.00 62.91 526 LEU A C 1
ATOM 4036 O O . LEU A 1 526 ? 17.410 -9.799 -1.984 1.00 62.91 526 LEU A O 1
ATOM 4040 N N . HIS A 1 527 ? 19.119 -11.261 -1.865 1.00 70.94 527 HIS A N 1
ATOM 4041 C CA . HIS A 1 527 ? 18.422 -12.301 -1.111 1.00 70.94 527 HIS A CA 1
ATOM 4042 C C . HIS A 1 527 ? 17.964 -11.781 0.260 1.00 70.94 527 HIS A C 1
ATOM 4044 O O . HIS A 1 527 ? 16.769 -11.769 0.556 1.00 70.94 527 HIS A O 1
ATOM 4050 N N . ASN A 1 528 ? 18.892 -11.224 1.043 1.00 57.62 528 ASN A N 1
ATOM 4051 C CA . ASN A 1 528 ? 18.605 -10.680 2.371 1.00 57.62 528 ASN A CA 1
ATOM 4052 C C . ASN A 1 528 ? 17.608 -9.511 2.329 1.00 57.62 528 ASN A C 1
ATOM 4054 O O . ASN A 1 528 ? 16.757 -9.380 3.208 1.00 57.62 528 ASN A O 1
ATOM 4058 N N . SER A 1 529 ? 17.680 -8.663 1.298 1.00 53.56 529 SER A N 1
ATOM 4059 C CA . SER A 1 529 ? 16.725 -7.562 1.110 1.00 53.56 529 SER A CA 1
ATOM 4060 C C . SER A 1 529 ? 15.320 -8.069 0.779 1.00 53.56 529 SER A C 1
ATOM 4062 O O . SER A 1 529 ? 14.335 -7.468 1.215 1.00 53.56 529 SER A O 1
ATOM 4064 N N . GLY A 1 530 ? 15.221 -9.168 0.025 1.00 66.12 530 GLY A N 1
ATOM 4065 C CA . GLY A 1 530 ? 13.949 -9.801 -0.299 1.00 66.12 530 GLY A CA 1
ATOM 4066 C C . GLY A 1 530 ? 13.274 -10.422 0.920 1.00 66.12 530 GLY A C 1
ATOM 4067 O O . GLY A 1 530 ? 12.104 -10.133 1.181 1.00 66.12 530 GLY A O 1
ATOM 4068 N N . GLU A 1 531 ? 14.032 -11.190 1.701 1.00 64.50 531 GLU A N 1
ATOM 4069 C CA . GLU A 1 531 ? 13.583 -11.778 2.969 1.00 64.50 531 GLU A CA 1
ATOM 4070 C C . GLU A 1 531 ? 13.154 -10.701 3.975 1.00 64.50 531 GLU A C 1
ATOM 4072 O O . GLU A 1 531 ? 12.075 -10.782 4.569 1.00 64.50 531 GLU A O 1
ATOM 4077 N N . LEU A 1 532 ? 13.942 -9.624 4.106 1.00 61.31 532 LEU A N 1
ATOM 4078 C CA . LEU A 1 532 ? 13.590 -8.491 4.961 1.00 61.31 532 LEU A CA 1
ATOM 4079 C C . LEU A 1 532 ? 12.244 -7.887 4.546 1.00 61.31 532 LEU A C 1
ATOM 4081 O O . LEU A 1 532 ? 11.383 -7.682 5.398 1.00 61.31 532 LEU A O 1
ATOM 4085 N N . LEU A 1 533 ? 12.037 -7.619 3.254 1.00 66.31 533 LEU A N 1
ATOM 4086 C CA . LEU A 1 533 ? 10.796 -7.018 2.764 1.00 66.31 533 LEU A CA 1
ATOM 4087 C C . LEU A 1 533 ? 9.578 -7.919 3.018 1.00 66.31 533 LEU A C 1
ATOM 4089 O O . LEU A 1 533 ? 8.536 -7.415 3.442 1.00 66.31 533 LEU A O 1
ATOM 4093 N N . LEU A 1 534 ? 9.707 -9.233 2.814 1.00 69.00 534 LEU A N 1
ATOM 4094 C CA . LEU A 1 534 ? 8.650 -10.194 3.141 1.00 69.00 534 LEU A CA 1
ATOM 4095 C C . LEU A 1 534 ? 8.319 -10.190 4.633 1.00 69.00 534 LEU A C 1
ATOM 4097 O O . LEU A 1 534 ? 7.139 -10.147 4.989 1.00 69.00 534 LEU A O 1
ATOM 4101 N N . SER A 1 535 ? 9.338 -10.157 5.495 1.00 63.22 535 SER A N 1
ATOM 4102 C CA . SER A 1 535 ? 9.147 -10.024 6.940 1.00 63.22 535 SER A CA 1
ATOM 4103 C C . SER A 1 535 ? 8.388 -8.741 7.286 1.00 63.22 535 SER A C 1
ATOM 4105 O O . SER A 1 535 ? 7.444 -8.795 8.068 1.00 63.22 535 SER A O 1
ATOM 4107 N N . LEU A 1 536 ? 8.726 -7.597 6.674 1.00 62.03 536 LEU A N 1
ATOM 4108 C CA . LEU A 1 536 ? 8.033 -6.331 6.953 1.00 62.03 536 LEU A CA 1
ATOM 4109 C C . LEU A 1 536 ? 6.562 -6.365 6.533 1.00 62.03 536 LEU A C 1
ATOM 4111 O O . LEU A 1 536 ? 5.699 -5.829 7.227 1.00 62.03 536 LEU A O 1
ATOM 4115 N N . ILE A 1 537 ? 6.271 -6.982 5.391 1.00 68.75 537 ILE A N 1
ATOM 4116 C CA . ILE A 1 537 ? 4.898 -7.155 4.910 1.00 68.75 537 ILE A CA 1
ATOM 4117 C C . ILE A 1 537 ? 4.122 -8.069 5.860 1.00 68.75 537 ILE A C 1
ATOM 4119 O O . ILE A 1 537 ? 2.971 -7.775 6.186 1.00 68.75 537 ILE A O 1
ATOM 4123 N N . SER A 1 538 ? 4.755 -9.149 6.324 1.00 66.75 538 SER A N 1
ATOM 4124 C CA . SER A 1 538 ? 4.165 -10.063 7.300 1.00 66.75 538 SER A CA 1
ATOM 4125 C C . SER A 1 538 ? 3.859 -9.356 8.622 1.00 66.75 538 SER A C 1
ATOM 4127 O O . SER A 1 538 ? 2.756 -9.500 9.138 1.00 66.75 538 SER A O 1
ATOM 4129 N N . ASP A 1 539 ? 4.768 -8.516 9.123 1.00 67.25 539 ASP A N 1
ATOM 4130 C CA . ASP A 1 539 ? 4.561 -7.741 10.354 1.00 67.25 539 ASP A CA 1
ATOM 4131 C C . ASP A 1 539 ? 3.370 -6.772 10.239 1.00 67.25 539 ASP A C 1
ATOM 4133 O O . ASP A 1 539 ? 2.573 -6.630 11.168 1.00 67.25 539 ASP A O 1
ATOM 4137 N N . ILE A 1 540 ? 3.218 -6.104 9.088 1.00 68.88 540 ILE A N 1
ATOM 4138 C CA . ILE A 1 540 ? 2.096 -5.185 8.827 1.00 68.88 540 ILE A CA 1
ATOM 4139 C C . ILE A 1 540 ? 0.764 -5.942 8.778 1.00 68.88 540 ILE A C 1
ATOM 4141 O O . ILE A 1 540 ? -0.255 -5.454 9.284 1.00 68.88 540 ILE A O 1
ATOM 4145 N N . LEU A 1 541 ? 0.759 -7.130 8.171 1.00 71.62 541 LEU A N 1
ATOM 4146 C CA . LEU A 1 541 ? -0.414 -7.995 8.143 1.00 71.62 541 LEU A CA 1
ATOM 4147 C C . LEU A 1 541 ? -0.793 -8.492 9.531 1.00 71.62 541 LEU A C 1
ATOM 4149 O O . LEU A 1 541 ? -1.966 -8.415 9.893 1.00 71.62 541 LEU A O 1
ATOM 4153 N N . ASP A 1 542 ? 0.181 -8.991 10.289 1.00 68.44 542 ASP A N 1
ATOM 4154 C CA . ASP A 1 542 ? -0.038 -9.489 11.643 1.00 68.44 542 ASP A CA 1
ATOM 4155 C C . ASP A 1 542 ? -0.623 -8.379 12.518 1.00 68.44 542 ASP A C 1
ATOM 4157 O O . ASP A 1 542 ? -1.651 -8.596 13.157 1.00 68.44 542 ASP A O 1
ATOM 4161 N N . LEU A 1 543 ? -0.074 -7.159 12.461 1.00 68.38 543 LEU A N 1
ATOM 4162 C CA . LEU A 1 543 ? -0.646 -6.003 13.158 1.00 68.38 543 LEU A CA 1
ATOM 4163 C C . LEU A 1 543 ? -2.102 -5.735 12.740 1.00 68.38 543 LEU A C 1
ATOM 4165 O O . LEU A 1 543 ? -2.958 -5.502 13.591 1.00 68.38 543 LEU A O 1
ATOM 4169 N N . SER A 1 544 ? -2.402 -5.798 11.443 1.00 68.31 544 SER A N 1
ATOM 4170 C CA . SER A 1 544 ? -3.748 -5.517 10.928 1.00 68.31 544 SER A CA 1
ATOM 4171 C C . SER A 1 544 ? -4.772 -6.575 11.356 1.00 68.31 544 SER A C 1
ATOM 4173 O O . SER A 1 544 ? -5.876 -6.226 11.772 1.00 68.31 544 SER A O 1
ATOM 4175 N N . LYS A 1 545 ? -4.399 -7.863 11.331 1.00 69.88 545 LYS A N 1
ATOM 4176 C CA . LYS A 1 545 ? -5.241 -8.972 11.823 1.00 69.88 545 LYS A CA 1
ATOM 4177 C C . LYS A 1 545 ? -5.484 -8.872 13.325 1.00 69.88 545 LYS A C 1
ATOM 4179 O O . LYS A 1 545 ? -6.590 -9.104 13.811 1.00 69.88 545 LYS A O 1
ATOM 4184 N N . ILE A 1 546 ? -4.448 -8.483 14.059 1.00 71.94 546 ILE A N 1
ATOM 4185 C CA . ILE A 1 546 ? -4.498 -8.239 15.494 1.00 71.94 546 ILE A CA 1
ATOM 4186 C C . ILE A 1 546 ? -5.456 -7.085 15.846 1.00 71.94 546 ILE A C 1
ATOM 4188 O O . ILE A 1 546 ? -6.244 -7.212 16.788 1.00 71.94 546 ILE A O 1
ATOM 4192 N N . GLU A 1 547 ? -5.397 -5.964 15.119 1.00 63.97 547 GLU A N 1
ATOM 4193 C CA . GLU A 1 547 ? -6.290 -4.809 15.311 1.00 63.97 547 GLU A CA 1
ATOM 4194 C C . GLU A 1 547 ? -7.748 -5.150 14.976 1.00 63.97 547 GLU A C 1
ATOM 4196 O O . GLU A 1 547 ? -8.663 -4.674 15.652 1.00 63.97 547 GLU A O 1
ATOM 4201 N N . ALA A 1 548 ? -7.962 -6.005 13.974 1.00 63.50 548 ALA A N 1
ATOM 4202 C CA . ALA A 1 548 ? -9.279 -6.502 13.584 1.00 63.50 548 ALA A CA 1
ATOM 4203 C C . ALA A 1 548 ? -9.854 -7.552 14.557 1.00 63.50 548 ALA A C 1
ATOM 4205 O O . ALA A 1 548 ? -11.047 -7.847 14.502 1.00 63.50 548 ALA A O 1
ATOM 4206 N N . GLY A 1 549 ? -9.037 -8.092 15.472 1.00 65.38 549 GLY A N 1
ATOM 4207 C CA . GLY A 1 549 ? -9.443 -9.159 16.391 1.00 65.38 549 GLY A CA 1
ATOM 4208 C C . GLY A 1 549 ? -9.618 -10.521 15.711 1.00 65.38 549 GLY A C 1
ATOM 4209 O O . GLY A 1 549 ? -10.346 -11.358 16.230 1.00 65.38 549 GLY A O 1
ATOM 4210 N N . GLU A 1 550 ? -8.966 -10.733 14.566 1.00 66.00 550 GLU A N 1
ATOM 4211 C CA . GLU A 1 550 ? -9.074 -11.936 13.723 1.00 66.00 550 GLU A CA 1
ATOM 4212 C C . GLU A 1 550 ? -7.988 -12.990 14.028 1.00 66.00 550 GLU A C 1
ATOM 4214 O O . GLU A 1 550 ? -7.818 -13.943 13.270 1.00 66.00 550 GLU A O 1
ATOM 4219 N N . ILE A 1 551 ? -7.211 -12.823 15.108 1.00 73.06 551 ILE A N 1
ATOM 4220 C CA . ILE A 1 551 ? -6.237 -13.834 15.548 1.00 73.06 551 ILE A CA 1
ATOM 4221 C C . ILE A 1 551 ? -6.891 -14.793 16.539 1.00 73.06 551 ILE A C 1
ATOM 4223 O O . ILE A 1 551 ? -7.164 -14.423 17.682 1.00 73.06 551 ILE A O 1
ATOM 4227 N N . ASP A 1 552 ? -7.034 -16.044 16.111 1.00 71.38 552 ASP A N 1
ATOM 4228 C CA . ASP A 1 552 ? -7.356 -17.176 16.972 1.00 71.38 552 ASP A CA 1
ATOM 4229 C C . ASP A 1 552 ? -6.059 -17.831 17.470 1.00 71.38 552 ASP A C 1
ATOM 4231 O O . ASP A 1 552 ? -5.204 -18.218 16.674 1.00 71.38 552 ASP A O 1
ATOM 4235 N N . LEU A 1 553 ? -5.900 -17.936 18.793 1.00 79.69 553 LEU A N 1
ATOM 4236 C CA . LEU A 1 553 ? -4.766 -18.634 19.403 1.00 79.69 553 LEU A CA 1
ATOM 4237 C C . LEU A 1 553 ? -4.975 -20.143 19.350 1.00 79.69 553 LEU A C 1
ATOM 4239 O O . LEU A 1 553 ? -6.023 -20.646 19.768 1.00 79.69 553 LEU A O 1
ATOM 4243 N N . GLU A 1 554 ? -3.944 -20.869 18.933 1.00 78.06 554 GLU A N 1
ATOM 4244 C CA . GLU A 1 554 ? -3.969 -22.324 18.995 1.00 78.06 554 GLU A CA 1
ATOM 4245 C C . GLU A 1 554 ? -3.917 -22.838 20.446 1.00 78.06 554 GLU A C 1
ATOM 4247 O O . GLU A 1 554 ? -3.379 -22.204 21.357 1.00 78.06 554 GLU A O 1
ATOM 4252 N N . GLN A 1 555 ? -4.500 -24.016 20.669 1.00 82.12 555 GLN A N 1
ATOM 4253 C CA . GLN A 1 555 ? -4.431 -24.755 21.931 1.00 82.12 555 GLN A CA 1
ATOM 4254 C C . GLN A 1 555 ? -3.878 -26.145 21.634 1.00 82.12 555 GLN A C 1
ATOM 4256 O O . GLN A 1 555 ? -4.626 -27.111 21.492 1.00 82.12 555 GLN A O 1
ATOM 4261 N N . THR A 1 556 ? -2.559 -26.230 21.477 1.00 82.50 556 THR A N 1
ATOM 4262 C CA . THR A 1 556 ? -1.859 -27.481 21.173 1.00 82.50 556 THR A CA 1
ATOM 4263 C C . THR A 1 556 ? -0.895 -27.839 22.300 1.00 82.50 556 THR A C 1
ATOM 4265 O O . THR A 1 556 ? -0.314 -26.940 22.910 1.00 82.50 556 THR A O 1
ATOM 4268 N N . PRO A 1 557 ? -0.730 -29.132 22.631 1.00 84.94 557 PRO A N 1
ATOM 4269 C CA . PRO A 1 557 ? 0.309 -29.563 23.554 1.00 84.94 557 PRO A CA 1
ATOM 4270 C C . PRO A 1 557 ? 1.678 -29.428 22.878 1.00 84.94 557 PRO A C 1
ATOM 4272 O O . PRO A 1 557 ? 1.903 -29.992 21.807 1.00 84.94 557 PRO A O 1
ATOM 4275 N N . PHE A 1 558 ? 2.605 -28.708 23.502 1.00 84.81 558 PHE A N 1
ATOM 4276 C CA . PHE A 1 558 ? 3.965 -28.541 22.993 1.00 84.81 558 PHE A CA 1
ATOM 4277 C C . PHE A 1 558 ? 4.999 -28.525 24.118 1.00 84.81 558 PHE A C 1
ATOM 4279 O O . PHE A 1 558 ? 4.680 -28.247 25.276 1.00 84.81 558 PHE A O 1
ATOM 4286 N N . ASN A 1 559 ? 6.256 -28.811 23.769 1.00 85.62 559 ASN A N 1
ATOM 4287 C CA . ASN A 1 559 ? 7.365 -28.763 24.712 1.00 85.62 559 ASN A CA 1
ATOM 4288 C C . ASN A 1 559 ? 7.995 -27.367 24.750 1.00 85.62 559 ASN A C 1
ATOM 4290 O O . ASN A 1 559 ? 8.567 -26.907 23.761 1.00 85.62 559 ASN A O 1
ATOM 4294 N N . ILE A 1 560 ? 7.922 -26.692 25.899 1.00 87.19 560 ILE A N 1
ATOM 4295 C CA . ILE A 1 560 ? 8.426 -25.317 26.038 1.00 87.19 560 ILE A CA 1
ATOM 4296 C C . ILE A 1 560 ? 9.949 -25.224 25.855 1.00 87.19 560 ILE A C 1
ATOM 4298 O O . ILE A 1 560 ? 10.466 -24.202 25.401 1.00 87.19 560 ILE A O 1
ATOM 4302 N N . ARG A 1 561 ? 10.675 -26.301 26.174 1.00 84.75 561 ARG A N 1
ATOM 4303 C CA . ARG A 1 561 ? 12.133 -26.373 26.027 1.00 84.75 561 ARG A CA 1
ATOM 4304 C C . ARG A 1 561 ? 12.519 -26.495 24.558 1.00 84.75 561 ARG A C 1
ATOM 4306 O O . ARG A 1 561 ? 13.450 -25.819 24.141 1.00 84.75 561 ARG A O 1
ATOM 4313 N N . ASP A 1 562 ? 11.758 -27.250 23.765 1.00 83.19 562 ASP A N 1
ATOM 4314 C CA . ASP A 1 562 ? 11.984 -27.359 22.317 1.00 83.19 562 ASP A CA 1
ATOM 4315 C C . ASP A 1 562 ? 11.778 -26.002 21.618 1.00 83.19 562 ASP A C 1
ATOM 4317 O O . ASP A 1 562 ? 12.531 -25.646 20.710 1.00 83.19 562 ASP A O 1
ATOM 4321 N N . ILE A 1 563 ? 10.809 -25.197 22.078 1.00 86.69 563 ILE A N 1
ATOM 4322 C CA . ILE A 1 563 ? 10.625 -23.821 21.590 1.00 86.69 563 ILE A CA 1
ATOM 4323 C C . ILE A 1 563 ? 11.846 -22.960 21.910 1.00 86.69 563 ILE A C 1
ATOM 4325 O O . ILE A 1 563 ? 12.368 -22.294 21.017 1.00 86.69 563 ILE A O 1
ATOM 4329 N N . LEU A 1 564 ? 12.337 -22.999 23.152 1.00 87.31 564 LEU A N 1
ATOM 4330 C CA . LEU A 1 564 ? 13.532 -22.249 23.539 1.00 87.31 564 LEU A CA 1
ATOM 4331 C C . LEU A 1 564 ? 14.769 -22.686 22.736 1.00 87.31 564 LEU A C 1
ATOM 4333 O O . LEU A 1 564 ? 15.532 -21.835 22.284 1.00 87.31 564 LEU A O 1
ATOM 4337 N N . GLU A 1 565 ? 14.945 -23.990 22.509 1.00 81.62 565 GLU A N 1
ATOM 4338 C CA . GLU A 1 565 ? 16.021 -24.526 21.672 1.00 81.62 565 GLU A CA 1
ATOM 4339 C C . GLU A 1 565 ? 15.920 -24.026 20.225 1.00 81.62 565 GLU A C 1
ATOM 4341 O O . GLU A 1 565 ? 16.927 -23.636 19.637 1.00 81.62 565 GLU A O 1
ATOM 4346 N N . ASN A 1 566 ? 14.718 -23.994 19.646 1.00 77.62 566 ASN A N 1
ATOM 4347 C CA . ASN A 1 566 ? 14.510 -23.483 18.292 1.00 77.62 566 ASN A CA 1
ATOM 4348 C C . ASN A 1 566 ? 14.775 -21.976 18.189 1.00 77.62 566 ASN A C 1
ATOM 4350 O O . ASN A 1 566 ? 15.350 -21.534 17.196 1.00 77.62 566 ASN A O 1
ATOM 4354 N N . VAL A 1 567 ? 14.421 -21.191 19.212 1.00 84.25 567 VAL A N 1
ATOM 4355 C CA . VAL A 1 567 ? 14.797 -19.769 19.286 1.00 84.25 567 VAL A CA 1
ATOM 4356 C C . VAL A 1 567 ? 16.321 -19.637 19.338 1.00 84.25 567 VAL A C 1
ATOM 4358 O O . VAL A 1 567 ? 16.893 -18.915 18.525 1.00 84.25 567 VAL A O 1
ATOM 4361 N N . ALA A 1 568 ? 16.988 -20.393 20.216 1.00 81.44 568 ALA A N 1
ATOM 4362 C CA . ALA A 1 568 ? 18.440 -20.355 20.366 1.00 81.44 568 ALA A CA 1
ATOM 4363 C C . ALA A 1 568 ? 19.184 -20.743 19.074 1.00 81.44 568 ALA A C 1
ATOM 4365 O O . ALA A 1 568 ? 20.158 -20.078 18.728 1.00 81.44 568 ALA A O 1
ATOM 4366 N N . LYS A 1 569 ? 18.706 -21.742 18.312 1.00 73.75 569 LYS A N 1
ATOM 4367 C CA . LYS A 1 569 ? 19.274 -22.103 16.994 1.00 73.75 569 LYS A CA 1
ATOM 4368 C C . LYS A 1 569 ? 19.343 -20.916 16.036 1.00 73.75 569 LYS A C 1
ATOM 4370 O O . LYS A 1 569 ? 20.283 -20.817 15.256 1.00 73.75 569 LYS A O 1
ATOM 4375 N N . ILE A 1 570 ? 18.324 -20.058 16.067 1.00 74.56 570 ILE A N 1
ATOM 4376 C CA . ILE A 1 570 ? 18.183 -18.931 15.144 1.00 74.56 570 ILE A CA 1
ATOM 4377 C C . ILE A 1 570 ? 18.997 -17.735 15.646 1.00 74.56 570 ILE A C 1
ATOM 4379 O O . ILE A 1 570 ? 19.681 -17.080 14.866 1.00 74.56 570 ILE A O 1
ATOM 4383 N N . THR A 1 571 ? 18.933 -17.438 16.946 1.00 81.00 571 THR A N 1
ATOM 4384 C CA . THR A 1 571 ? 19.445 -16.172 17.487 1.00 81.00 571 THR A CA 1
ATOM 4385 C C . THR A 1 571 ? 20.856 -16.251 18.060 1.00 81.00 571 THR A C 1
ATOM 4387 O O . THR A 1 571 ? 21.561 -15.245 18.034 1.00 81.00 571 THR A O 1
ATOM 4390 N N . ALA A 1 572 ? 21.293 -17.407 18.567 1.00 79.38 572 ALA A N 1
ATOM 4391 C CA . ALA A 1 572 ? 22.622 -17.544 19.165 1.00 79.38 572 ALA A CA 1
ATOM 4392 C C . ALA A 1 572 ? 23.766 -17.348 18.149 1.00 79.38 572 ALA A C 1
ATOM 4394 O O . ALA A 1 572 ? 24.696 -16.619 18.480 1.00 79.38 572 ALA A O 1
ATOM 4395 N N . PRO A 1 573 ? 23.706 -17.870 16.900 1.00 73.69 573 PRO A N 1
ATOM 4396 C CA . PRO A 1 573 ? 24.735 -17.578 15.897 1.00 73.69 573 PRO A CA 1
ATOM 4397 C C . PRO A 1 573 ? 24.902 -16.075 15.636 1.00 73.69 573 PRO A C 1
ATOM 4399 O O . PRO A 1 573 ? 26.020 -15.583 15.553 1.00 73.69 573 PRO A O 1
ATOM 4402 N N . LEU A 1 574 ? 23.796 -15.321 15.597 1.00 77.00 574 LEU A N 1
ATOM 4403 C CA . LEU A 1 574 ? 23.820 -13.866 15.399 1.00 77.00 574 LEU A CA 1
ATOM 4404 C C . LEU A 1 574 ? 24.490 -13.124 16.567 1.00 77.00 574 LEU A C 1
ATOM 4406 O O . LEU A 1 574 ? 25.132 -12.096 16.352 1.00 77.00 574 LEU A O 1
ATOM 4410 N N . ALA A 1 575 ? 24.331 -13.633 17.792 1.00 80.50 575 ALA A N 1
ATOM 4411 C CA . ALA A 1 575 ? 25.006 -13.120 18.980 1.00 80.50 575 ALA A CA 1
ATOM 4412 C C . ALA A 1 575 ? 26.514 -13.435 18.942 1.00 80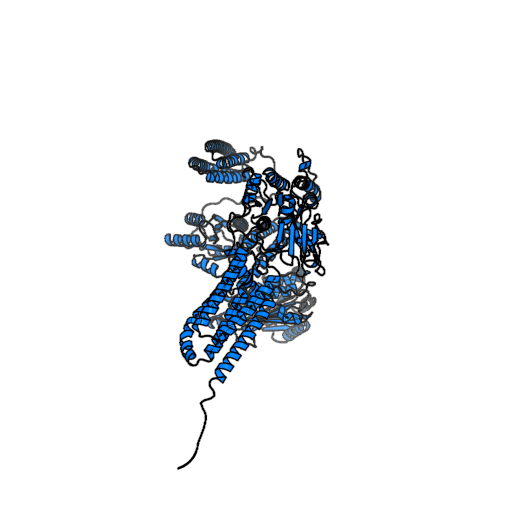.50 575 ALA A C 1
ATOM 4414 O O . ALA A 1 575 ? 27.333 -12.535 19.120 1.00 80.50 575 ALA A O 1
ATOM 4415 N N . TYR A 1 576 ? 26.887 -14.675 18.606 1.00 77.12 576 TYR A N 1
ATOM 4416 C CA . TYR A 1 576 ? 28.289 -15.101 18.527 1.00 77.12 576 TYR A CA 1
ATOM 4417 C C . TYR A 1 576 ? 29.077 -14.390 17.421 1.00 77.12 576 TYR A C 1
ATOM 4419 O O . TYR A 1 576 ? 30.212 -13.986 17.670 1.00 77.12 576 TYR A O 1
ATOM 4427 N N . CYS A 1 577 ? 28.462 -14.096 16.268 1.00 70.94 577 CYS A N 1
ATOM 4428 C CA . CYS A 1 577 ? 29.078 -13.257 15.231 1.00 70.94 577 CYS A CA 1
ATOM 4429 C C . CYS A 1 577 ? 29.407 -11.831 15.719 1.00 70.94 577 CYS A C 1
ATOM 4431 O O . CYS A 1 577 ? 30.233 -11.146 15.118 1.00 70.94 577 CYS A O 1
ATOM 4433 N N . LYS A 1 578 ? 28.751 -11.363 16.790 1.00 73.38 578 LYS A N 1
ATOM 4434 C CA . LYS A 1 578 ? 29.046 -10.096 17.475 1.00 73.38 578 LYS A CA 1
ATOM 4435 C C . LYS A 1 578 ? 29.933 -10.269 18.713 1.00 73.38 578 LYS A C 1
ATOM 4437 O O . LYS A 1 578 ? 30.125 -9.301 19.439 1.00 73.38 578 LYS A O 1
ATOM 4442 N N . HIS A 1 579 ? 30.461 -11.469 18.952 1.00 77.25 579 HIS A N 1
ATOM 4443 C CA . HIS A 1 579 ? 31.212 -11.831 20.155 1.00 77.25 579 HIS A CA 1
ATOM 4444 C C . HIS A 1 579 ? 30.423 -11.614 21.458 1.00 77.25 579 HIS A C 1
ATOM 4446 O O . HIS A 1 579 ? 30.998 -11.226 22.470 1.00 77.25 579 HIS A O 1
ATOM 4452 N N . LEU A 1 580 ? 29.105 -11.841 21.422 1.00 81.00 580 LEU A N 1
ATOM 4453 C CA . LEU A 1 580 ? 28.238 -11.790 22.599 1.00 81.00 580 LEU A CA 1
ATOM 4454 C C . LEU A 1 580 ? 28.017 -13.188 23.169 1.00 81.00 580 LEU A C 1
ATOM 4456 O O . LEU A 1 580 ? 27.756 -14.130 22.413 1.00 81.00 580 LEU A O 1
ATOM 4460 N N . ASP A 1 581 ? 28.014 -13.296 24.493 1.00 79.69 581 ASP A N 1
ATOM 4461 C CA . ASP A 1 581 ? 27.646 -14.533 25.172 1.00 79.69 581 ASP A CA 1
ATOM 4462 C C . ASP A 1 581 ? 26.127 -14.731 25.151 1.00 79.69 581 ASP A C 1
ATOM 4464 O O . ASP A 1 581 ? 25.341 -13.779 25.183 1.00 79.69 581 ASP A O 1
ATOM 4468 N N . PHE A 1 582 ? 25.690 -15.985 25.053 1.00 82.69 582 PHE A N 1
ATOM 4469 C CA . PHE A 1 582 ? 24.279 -16.317 24.867 1.00 82.69 582 PHE A CA 1
ATOM 4470 C C . PHE A 1 582 ? 23.842 -17.423 25.824 1.00 82.69 582 PHE A C 1
ATOM 4472 O O . PHE A 1 582 ? 24.310 -18.561 25.738 1.00 82.69 582 PHE A O 1
ATOM 4479 N N . TYR A 1 583 ? 22.883 -17.100 26.692 1.00 84.12 583 TYR A N 1
ATOM 4480 C CA . TYR A 1 583 ? 22.361 -17.990 27.724 1.00 84.12 583 TYR A CA 1
ATOM 4481 C C . TYR A 1 583 ? 20.869 -18.247 27.534 1.00 84.12 583 TYR A C 1
ATOM 4483 O O . TYR A 1 583 ? 20.084 -17.324 27.338 1.00 84.12 583 TYR A O 1
ATOM 4491 N N . ALA A 1 584 ? 20.445 -19.506 27.633 1.00 84.38 584 ALA A N 1
ATOM 4492 C CA . ALA A 1 584 ? 19.037 -19.875 27.536 1.00 84.38 584 ALA A CA 1
ATOM 4493 C C . ALA A 1 584 ? 18.729 -21.050 28.467 1.00 84.38 584 ALA A C 1
ATOM 4495 O O . ALA A 1 584 ? 19.307 -22.128 28.319 1.00 84.38 584 ALA A O 1
ATOM 4496 N N . ALA A 1 585 ? 17.809 -20.859 29.417 1.00 83.38 585 ALA A N 1
ATOM 4497 C CA . ALA A 1 585 ? 17.393 -21.936 30.312 1.00 83.38 585 ALA A CA 1
ATOM 4498 C C . ALA A 1 585 ? 15.953 -21.805 30.837 1.00 83.38 585 ALA A C 1
ATOM 4500 O O . ALA A 1 585 ? 15.379 -20.720 30.953 1.00 83.38 585 ALA A O 1
ATOM 4501 N N . VAL A 1 586 ? 15.385 -22.968 31.171 1.00 85.44 586 VAL A N 1
ATOM 4502 C CA . VAL A 1 586 ? 14.031 -23.141 31.717 1.00 85.44 586 VAL A CA 1
ATOM 4503 C C . VAL A 1 586 ? 14.121 -23.799 33.088 1.00 85.44 586 VAL A C 1
ATOM 4505 O O . VAL A 1 586 ? 14.692 -24.889 33.209 1.00 85.44 586 VAL A O 1
ATOM 4508 N N . ALA A 1 587 ? 13.512 -23.172 34.094 1.00 83.19 587 ALA A N 1
ATOM 4509 C CA . ALA A 1 587 ? 13.473 -23.668 35.464 1.00 83.19 587 ALA A CA 1
ATOM 4510 C C . ALA A 1 587 ? 12.804 -25.052 35.561 1.00 83.19 587 ALA A C 1
ATOM 4512 O O . ALA A 1 587 ? 11.876 -25.378 34.817 1.00 83.19 587 ALA A O 1
ATOM 4513 N N . ASN A 1 588 ? 13.272 -25.883 36.494 1.00 75.94 588 ASN A N 1
ATOM 4514 C CA . ASN A 1 588 ? 12.824 -27.277 36.638 1.00 75.94 588 ASN A CA 1
ATOM 4515 C C . ASN A 1 588 ? 11.375 -27.446 37.122 1.00 75.94 588 ASN A C 1
ATOM 4517 O O . ASN A 1 588 ? 10.784 -28.504 36.923 1.00 75.94 588 ASN A O 1
ATOM 4521 N N . GLU A 1 589 ? 10.811 -26.406 37.728 1.00 76.38 589 GLU A N 1
ATOM 4522 C CA . GLU A 1 589 ? 9.416 -26.330 38.178 1.00 76.38 589 GLU A CA 1
ATOM 4523 C C . GLU A 1 589 ? 8.401 -26.170 37.033 1.00 76.38 589 GLU A C 1
ATOM 4525 O O . GLU A 1 589 ? 7.208 -26.379 37.242 1.00 76.38 589 GLU A O 1
ATOM 4530 N N . ILE A 1 590 ? 8.858 -25.836 35.821 1.00 81.44 590 ILE A N 1
ATOM 4531 C CA . ILE A 1 590 ? 7.994 -25.690 34.647 1.00 81.44 590 ILE A CA 1
ATOM 4532 C C . ILE A 1 590 ? 7.698 -27.063 34.016 1.00 81.44 590 ILE A C 1
ATOM 4534 O O . ILE A 1 590 ? 8.647 -27.806 33.729 1.00 81.44 590 ILE A O 1
ATOM 4538 N N . PRO A 1 591 ? 6.415 -27.400 33.755 1.00 75.88 591 PRO A N 1
ATOM 4539 C CA . PRO A 1 591 ? 6.037 -28.623 33.050 1.00 75.88 591 PRO A CA 1
ATOM 4540 C C . PRO A 1 591 ? 6.727 -28.756 31.690 1.00 75.88 591 PRO A C 1
ATOM 4542 O O . PRO A 1 591 ? 6.938 -27.774 30.981 1.00 75.88 591 PRO A O 1
ATOM 4545 N N . GLU A 1 592 ? 7.074 -29.989 31.312 1.00 74.38 592 GLU A N 1
ATOM 4546 C CA . GLU A 1 592 ? 7.737 -30.251 30.030 1.00 74.38 592 GLU A CA 1
ATOM 4547 C C . GLU A 1 592 ? 6.793 -30.019 28.851 1.00 74.38 592 GLU A C 1
ATOM 4549 O O . GLU A 1 592 ? 7.207 -29.429 27.861 1.00 74.38 592 GLU A O 1
ATOM 4554 N N . ILE A 1 593 ? 5.528 -30.423 28.992 1.00 81.94 593 ILE A N 1
ATOM 4555 C CA . ILE A 1 593 ? 4.468 -30.186 28.014 1.00 81.94 593 ILE A CA 1
ATOM 4556 C C . ILE A 1 593 ? 3.504 -29.154 28.592 1.00 81.94 593 ILE A C 1
ATOM 4558 O O . ILE A 1 593 ? 3.057 -29.286 29.731 1.00 81.94 593 ILE A O 1
ATOM 4562 N N . VAL A 1 594 ? 3.175 -28.146 27.794 1.00 87.00 594 VAL A N 1
ATOM 4563 C CA . VAL A 1 594 ? 2.177 -27.117 28.096 1.00 87.00 594 VAL A CA 1
ATOM 4564 C C . VAL A 1 594 ? 1.203 -27.000 26.927 1.00 87.00 594 VAL A C 1
ATOM 4566 O O . VAL A 1 594 ? 1.569 -27.299 25.791 1.00 87.00 594 VAL A O 1
ATOM 4569 N N . ILE A 1 595 ? -0.037 -26.586 27.187 1.00 84.75 595 ILE A N 1
ATOM 4570 C CA . ILE A 1 595 ? -1.034 -26.368 26.131 1.00 84.75 595 ILE A CA 1
ATOM 4571 C C . ILE A 1 595 ? -1.143 -24.872 25.832 1.00 84.75 595 ILE A C 1
ATOM 4573 O O . ILE A 1 595 ? -1.408 -24.070 26.733 1.00 84.75 595 ILE A O 1
ATOM 4577 N N . GLY A 1 596 ? -0.947 -24.509 24.565 1.00 88.62 596 GLY A N 1
ATOM 4578 C CA . GLY A 1 596 ? -1.076 -23.143 24.063 1.00 88.62 596 GLY A CA 1
ATOM 4579 C C . GLY A 1 596 ? -0.646 -23.025 22.602 1.00 88.62 596 GLY A C 1
ATOM 4580 O O . GLY A 1 596 ? -0.715 -23.998 21.852 1.00 88.62 596 GLY A O 1
ATOM 4581 N N . ASP A 1 597 ? -0.189 -21.836 22.214 1.00 88.06 597 ASP A N 1
ATOM 4582 C CA . ASP A 1 597 ? 0.242 -21.535 20.848 1.00 88.06 597 ASP A CA 1
ATOM 4583 C C . ASP A 1 597 ? 1.784 -21.445 20.770 1.00 88.06 597 ASP A C 1
ATOM 4585 O O . ASP A 1 597 ? 2.365 -20.431 21.187 1.00 88.06 597 ASP A O 1
ATOM 4589 N N . PRO A 1 598 ? 2.475 -22.495 20.277 1.00 86.12 598 PRO A N 1
ATOM 4590 C CA . PRO A 1 598 ? 3.935 -22.513 20.201 1.00 86.12 598 PRO A CA 1
ATOM 4591 C C . PRO A 1 598 ? 4.490 -21.492 19.203 1.00 86.12 598 PRO A C 1
ATOM 4593 O O . PRO A 1 598 ? 5.553 -20.916 19.448 1.00 86.12 598 PRO A O 1
ATOM 4596 N N . LEU A 1 599 ? 3.779 -21.238 18.098 1.00 81.31 599 LEU A N 1
ATOM 4597 C CA . LEU A 1 599 ? 4.234 -20.348 17.032 1.00 81.31 599 LEU A CA 1
ATOM 4598 C C . LEU A 1 599 ? 4.250 -18.896 17.514 1.00 81.31 599 LEU A C 1
ATOM 4600 O O . LEU A 1 599 ? 5.239 -18.186 17.325 1.00 81.31 599 LEU A O 1
ATOM 4604 N N . ARG A 1 600 ? 3.184 -18.460 18.197 1.00 87.50 600 ARG A N 1
ATOM 4605 C CA . ARG A 1 600 ? 3.103 -17.098 18.750 1.00 87.50 600 ARG A CA 1
ATOM 4606 C C . ARG A 1 600 ? 4.075 -16.886 19.901 1.00 87.50 600 ARG A C 1
ATOM 4608 O O . ARG A 1 600 ? 4.693 -15.823 19.977 1.00 87.50 600 ARG A O 1
ATOM 4615 N N . LEU A 1 601 ? 4.290 -17.900 20.741 1.00 90.19 601 LEU A N 1
ATOM 4616 C CA . LEU A 1 601 ? 5.324 -17.841 21.773 1.00 90.19 601 LEU A CA 1
ATOM 4617 C C . LEU A 1 601 ? 6.724 -17.678 21.161 1.00 90.19 601 LEU A C 1
ATOM 4619 O O . LEU A 1 601 ? 7.490 -16.810 21.584 1.00 90.19 601 LEU A O 1
ATOM 4623 N N . GLN A 1 602 ? 7.044 -18.478 20.140 1.00 87.75 602 GLN A N 1
ATOM 4624 C CA . GLN A 1 602 ? 8.310 -18.384 19.416 1.00 87.75 602 GLN A CA 1
ATOM 4625 C C . GLN A 1 602 ? 8.481 -17.004 18.762 1.00 87.75 602 GLN A C 1
ATOM 4627 O O . GLN A 1 602 ? 9.557 -16.417 18.860 1.00 87.75 602 GLN A O 1
ATOM 4632 N N . GLN A 1 603 ? 7.421 -16.452 18.161 1.00 84.38 603 GLN A N 1
ATOM 4633 C CA . GLN A 1 603 ? 7.418 -15.118 17.551 1.00 84.38 603 GLN A CA 1
ATOM 4634 C C . GLN A 1 603 ? 7.758 -14.017 18.567 1.00 84.38 603 GLN A C 1
ATOM 4636 O O . GLN A 1 603 ? 8.603 -13.163 18.289 1.00 84.38 603 GLN A O 1
ATOM 4641 N N . ILE A 1 604 ? 7.151 -14.052 19.761 1.00 90.50 604 ILE A N 1
ATOM 4642 C CA . ILE A 1 604 ? 7.453 -13.099 20.840 1.00 90.50 604 ILE A CA 1
ATOM 4643 C C . ILE A 1 604 ? 8.936 -13.190 21.229 1.00 90.50 604 ILE A C 1
ATOM 4645 O O . ILE A 1 604 ? 9.613 -12.163 21.308 1.00 90.50 604 ILE A O 1
ATOM 4649 N N . LEU A 1 605 ? 9.454 -14.406 21.435 1.00 91.12 605 LEU A N 1
ATOM 4650 C CA . LEU A 1 605 ? 10.839 -14.626 21.860 1.00 91.12 605 LEU A CA 1
ATOM 4651 C C . LEU A 1 605 ? 11.857 -14.193 20.797 1.00 91.12 605 LEU A C 1
ATOM 4653 O O . LEU A 1 605 ? 12.783 -13.459 21.130 1.00 91.12 605 LEU A O 1
ATOM 4657 N N . ILE A 1 606 ? 11.672 -14.568 19.525 1.00 85.56 606 ILE A N 1
ATOM 4658 C CA . ILE A 1 606 ? 12.573 -14.170 18.425 1.00 85.56 606 ILE A CA 1
ATOM 4659 C C . ILE A 1 606 ? 12.667 -12.648 18.325 1.00 85.56 606 ILE A C 1
ATOM 4661 O O . ILE A 1 606 ? 13.750 -12.100 18.146 1.00 85.56 606 ILE A O 1
ATOM 4665 N N . ASN A 1 607 ? 11.546 -11.952 18.473 1.00 85.38 607 ASN A N 1
ATOM 4666 C CA . ASN A 1 607 ? 11.487 -10.503 18.357 1.00 85.38 607 ASN A CA 1
ATOM 4667 C C . ASN A 1 607 ? 12.187 -9.791 19.528 1.00 85.38 607 ASN A C 1
ATOM 4669 O O . ASN A 1 607 ? 12.956 -8.851 19.324 1.00 85.38 607 ASN A O 1
ATOM 4673 N N . LEU A 1 608 ? 11.980 -10.261 20.763 1.00 90.81 608 LEU A N 1
ATOM 4674 C CA . LEU A 1 608 ? 12.671 -9.712 21.934 1.00 90.81 608 LEU A CA 1
ATOM 4675 C C . LEU A 1 608 ? 14.180 -9.990 21.884 1.00 90.81 608 LEU A C 1
ATOM 4677 O O . LEU A 1 608 ? 14.977 -9.074 22.073 1.00 90.81 608 LEU A O 1
ATOM 4681 N N . VAL A 1 609 ? 14.576 -11.221 21.558 1.00 90.31 609 VAL A N 1
ATOM 4682 C CA . VAL A 1 609 ? 15.989 -11.619 21.469 1.00 90.31 609 VAL A CA 1
ATOM 4683 C C . VAL A 1 609 ? 16.678 -10.953 20.277 1.00 90.31 609 VAL A C 1
ATOM 4685 O O . VAL A 1 609 ? 17.817 -10.517 20.388 1.00 90.31 609 VAL A O 1
ATOM 4688 N N . GLY A 1 610 ? 15.985 -10.793 19.150 1.00 85.19 610 GLY A N 1
ATOM 4689 C CA . GLY A 1 610 ? 16.493 -10.056 17.995 1.00 85.19 610 GLY A CA 1
ATOM 4690 C C . GLY A 1 610 ? 16.790 -8.593 18.326 1.00 85.19 610 GLY A C 1
ATOM 4691 O O . GLY A 1 610 ? 17.815 -8.063 17.897 1.00 85.19 610 GLY A O 1
ATOM 4692 N N . ASN A 1 611 ? 15.950 -7.949 19.146 1.00 86.44 611 ASN A N 1
ATOM 4693 C CA . ASN A 1 611 ? 16.237 -6.608 19.658 1.00 86.44 611 ASN A CA 1
ATOM 4694 C C . ASN A 1 611 ? 17.454 -6.608 20.598 1.00 86.44 611 ASN A C 1
ATOM 4696 O O . ASN A 1 611 ? 18.323 -5.757 20.423 1.00 86.44 611 ASN A O 1
ATOM 4700 N N . ALA A 1 612 ? 17.573 -7.577 21.509 1.00 90.06 612 ALA A N 1
ATOM 4701 C CA . ALA A 1 612 ? 18.758 -7.727 22.359 1.00 90.06 612 ALA A CA 1
ATOM 4702 C C . ALA A 1 612 ? 20.049 -7.849 21.522 1.00 90.06 612 ALA A C 1
ATOM 4704 O O . ALA A 1 612 ? 20.947 -7.019 21.635 1.00 90.06 612 ALA A O 1
ATOM 4705 N N . VAL A 1 613 ? 20.100 -8.783 20.562 1.00 86.56 613 VAL A N 1
ATOM 4706 C CA . VAL A 1 613 ? 21.254 -8.957 19.652 1.00 86.56 613 VAL A CA 1
ATOM 4707 C C . VAL A 1 613 ? 21.564 -7.677 18.886 1.00 86.56 613 VAL A C 1
ATOM 4709 O O . VAL A 1 613 ? 22.722 -7.346 18.636 1.00 86.56 613 VAL A O 1
ATOM 4712 N N . LYS A 1 614 ? 20.539 -6.933 18.478 1.00 83.00 614 LYS A N 1
ATOM 4713 C CA . LYS A 1 614 ? 20.695 -5.704 17.705 1.00 83.00 614 LYS A CA 1
ATOM 4714 C C . LYS A 1 614 ? 21.320 -4.565 18.516 1.00 83.00 614 LYS A C 1
ATOM 4716 O O . LYS A 1 614 ? 22.152 -3.853 17.952 1.00 83.00 614 LYS A O 1
ATOM 4721 N N . PHE A 1 615 ? 20.925 -4.390 19.778 1.00 84.75 615 PHE A N 1
ATOM 4722 C CA . PHE A 1 615 ? 21.289 -3.235 20.612 1.00 84.75 615 PHE A CA 1
ATOM 4723 C C . PHE A 1 615 ? 22.426 -3.491 21.611 1.00 84.75 615 PHE A C 1
ATOM 4725 O O . PHE A 1 615 ? 22.902 -2.540 22.236 1.00 84.75 615 PHE A O 1
ATOM 4732 N N . THR A 1 616 ? 22.906 -4.728 21.703 1.00 87.19 616 THR A N 1
ATOM 4733 C CA . THR A 1 616 ? 24.095 -5.095 22.477 1.00 87.19 616 THR A CA 1
ATOM 4734 C C . THR A 1 616 ? 25.308 -5.204 21.558 1.00 87.19 616 THR A C 1
ATOM 4736 O O . THR A 1 616 ? 25.244 -5.792 20.475 1.00 87.19 616 THR A O 1
ATOM 4739 N N . SER A 1 617 ? 26.410 -4.571 21.961 1.00 82.88 617 SER A N 1
ATOM 4740 C CA . SER A 1 617 ? 27.690 -4.616 21.243 1.00 82.88 617 SER A CA 1
ATOM 4741 C C . SER A 1 617 ? 28.731 -5.484 21.938 1.00 82.88 617 SER A C 1
ATOM 4743 O O . SER A 1 617 ? 29.539 -6.086 21.249 1.00 82.88 617 SER A O 1
ATOM 4745 N N . GLU A 1 618 ? 28.702 -5.544 23.272 1.00 81.88 618 GLU A N 1
ATOM 4746 C CA . GLU A 1 618 ? 29.608 -6.337 24.111 1.00 81.88 618 GLU A CA 1
ATOM 4747 C C . GLU A 1 618 ? 28.832 -6.867 25.333 1.00 81.88 618 GLU A C 1
ATOM 4749 O O . GLU A 1 618 ? 27.851 -6.247 25.766 1.00 81.88 618 GLU A O 1
ATOM 4754 N N . GLY A 1 619 ? 29.264 -8.001 25.888 1.00 85.06 619 GLY A N 1
ATOM 4755 C CA . GLY A 1 619 ? 28.628 -8.666 27.029 1.00 85.06 619 GLY A CA 1
ATOM 4756 C C . GLY A 1 619 ? 27.726 -9.825 26.603 1.00 85.06 619 GLY A C 1
ATOM 4757 O O . GLY A 1 619 ? 28.110 -10.604 25.734 1.00 85.06 619 GLY A O 1
ATOM 4758 N N . TYR A 1 620 ? 26.538 -9.947 27.203 1.00 85.56 620 TYR A N 1
ATOM 4759 C CA . TYR A 1 620 ? 25.710 -11.147 27.063 1.00 85.56 620 TYR A CA 1
ATOM 4760 C C . TYR A 1 620 ? 24.229 -10.871 26.803 1.00 85.56 620 TYR A C 1
ATOM 4762 O O . TYR A 1 620 ? 23.698 -9.782 27.041 1.00 85.56 620 TYR A O 1
ATOM 4770 N N . ILE A 1 621 ? 23.558 -11.920 26.332 1.00 90.06 621 ILE A N 1
ATOM 4771 C CA . ILE A 1 621 ? 22.112 -12.005 26.156 1.00 90.06 621 ILE A CA 1
ATOM 4772 C C . ILE A 1 621 ? 21.615 -13.255 26.872 1.00 90.06 621 ILE A C 1
ATOM 4774 O O . ILE A 1 621 ? 22.178 -14.337 26.709 1.00 90.06 621 ILE A O 1
ATOM 4778 N N . ALA A 1 622 ? 20.543 -13.126 27.648 1.00 89.00 622 ALA A N 1
ATOM 4779 C CA . ALA A 1 622 ? 20.005 -14.223 28.432 1.00 89.00 622 ALA A CA 1
ATOM 4780 C C . ALA A 1 622 ? 18.490 -14.370 28.312 1.00 89.00 622 ALA A C 1
ATOM 4782 O O . ALA A 1 622 ? 17.738 -13.408 28.451 1.00 89.00 622 ALA A O 1
ATOM 4783 N N . ILE A 1 623 ? 18.034 -15.607 28.128 1.00 92.06 623 ILE A N 1
ATOM 4784 C CA . ILE A 1 623 ? 16.624 -15.991 28.143 1.00 92.06 623 ILE A CA 1
ATOM 4785 C C . ILE A 1 623 ? 16.379 -16.877 29.362 1.00 92.06 623 ILE A C 1
ATOM 4787 O O . ILE A 1 623 ? 16.986 -17.944 29.500 1.00 92.06 623 ILE A O 1
ATOM 4791 N N . ARG A 1 624 ? 15.460 -16.459 30.235 1.00 89.62 624 ARG A N 1
ATOM 4792 C CA . ARG A 1 624 ? 15.053 -17.241 31.411 1.00 89.62 624 ARG A CA 1
ATOM 4793 C C . ARG A 1 624 ? 13.549 -17.461 31.402 1.00 89.62 624 ARG A C 1
ATOM 4795 O O . ARG A 1 624 ? 12.778 -16.539 31.140 1.00 89.62 624 ARG A O 1
ATOM 4802 N N . ILE A 1 625 ? 13.144 -18.690 31.698 1.00 91.38 625 ILE A N 1
ATOM 4803 C CA . ILE A 1 625 ? 11.740 -19.096 31.800 1.00 91.38 625 ILE A CA 1
ATOM 4804 C C . ILE A 1 625 ? 11.530 -19.720 33.180 1.00 91.38 625 ILE A C 1
ATOM 4806 O O . ILE A 1 625 ? 12.226 -20.673 33.534 1.00 91.38 625 ILE A O 1
ATOM 4810 N N . GLY A 1 626 ? 10.589 -19.187 33.959 1.00 88.31 626 GLY A N 1
ATOM 4811 C CA . GLY A 1 626 ? 10.331 -19.615 35.337 1.00 88.31 626 GLY A CA 1
ATOM 4812 C C . GLY A 1 626 ? 8.876 -19.440 35.763 1.00 88.31 626 GLY A C 1
ATOM 4813 O O . GLY A 1 626 ? 8.044 -18.966 34.985 1.00 88.31 626 GLY A O 1
ATOM 4814 N N . SER A 1 627 ? 8.550 -19.853 36.990 1.00 83.00 627 SER A N 1
ATOM 4815 C CA . SER A 1 627 ? 7.198 -19.711 37.541 1.00 83.00 627 SER A CA 1
ATOM 4816 C C . SER A 1 627 ? 6.967 -18.301 38.096 1.00 83.00 627 SER A C 1
ATOM 4818 O O . SER A 1 627 ? 7.846 -17.719 38.738 1.00 83.00 627 SER A O 1
ATOM 4820 N N . ASP A 1 628 ? 5.779 -17.726 37.879 1.00 79.62 628 ASP A N 1
ATOM 4821 C CA . ASP A 1 628 ? 5.415 -16.447 38.496 1.00 79.62 628 ASP A CA 1
ATOM 4822 C C . ASP A 1 628 ? 5.009 -16.642 39.968 1.00 79.62 628 ASP A C 1
ATOM 4824 O O . ASP A 1 628 ? 3.833 -16.805 40.313 1.00 79.62 628 ASP A O 1
ATOM 4828 N N . ALA A 1 629 ? 5.994 -16.562 40.865 1.00 60.75 629 ALA A N 1
ATOM 4829 C CA . ALA A 1 629 ? 5.795 -16.691 42.310 1.00 60.75 629 ALA A CA 1
ATOM 4830 C C . ALA A 1 629 ? 4.808 -15.661 42.909 1.00 60.75 629 ALA A C 1
ATOM 4832 O O . ALA A 1 629 ? 4.279 -15.884 43.998 1.00 60.75 629 ALA A O 1
ATOM 4833 N N . LYS A 1 630 ? 4.530 -14.536 42.226 1.00 58.47 630 LYS A N 1
ATOM 4834 C CA . LYS A 1 630 ? 3.614 -13.482 42.710 1.00 58.47 630 LYS A CA 1
ATOM 4835 C C . LYS A 1 630 ? 2.149 -13.733 42.336 1.00 58.47 630 LYS A C 1
ATOM 4837 O O . LYS A 1 630 ? 1.264 -13.100 42.908 1.00 58.47 630 LYS A O 1
ATOM 4842 N N . SER A 1 631 ? 1.888 -14.637 41.393 1.00 57.31 631 SER A N 1
ATOM 4843 C CA . SER A 1 631 ? 0.555 -14.913 40.837 1.00 57.31 631 SER A CA 1
ATOM 4844 C C . SER A 1 631 ? -0.282 -15.859 41.708 1.00 57.31 631 SER A C 1
ATOM 4846 O O . SER A 1 631 ? -1.512 -15.787 41.701 1.00 57.31 631 SER A O 1
ATOM 4848 N N . GLY A 1 632 ? 0.360 -16.757 42.464 1.00 55.09 632 GLY A N 1
ATOM 4849 C CA . GLY A 1 632 ? -0.332 -17.799 43.234 1.00 55.09 632 GLY A CA 1
ATOM 4850 C C . GLY A 1 632 ? -1.048 -18.853 42.373 1.00 55.09 632 GLY A C 1
ATOM 4851 O O . GLY A 1 632 ? -1.691 -19.742 42.925 1.00 55.09 632 GLY A O 1
ATOM 4852 N N . LYS A 1 633 ? -0.937 -18.773 41.037 1.00 62.00 633 LYS A N 1
ATOM 4853 C CA . LYS A 1 633 ? -1.404 -19.783 40.080 1.00 62.00 633 LYS A CA 1
ATOM 4854 C C . LYS A 1 633 ? -0.204 -20.485 39.428 1.00 62.00 633 LYS A C 1
ATOM 4856 O O . LYS A 1 633 ? 0.607 -19.784 38.823 1.00 62.00 633 LYS A O 1
ATOM 4861 N N . PRO A 1 634 ? -0.117 -21.827 39.470 1.00 59.53 634 PRO A N 1
ATOM 4862 C CA . PRO A 1 634 ? 0.981 -22.590 38.860 1.00 59.53 634 PRO A CA 1
ATOM 4863 C C . PRO A 1 634 ? 0.990 -22.547 37.318 1.00 59.53 634 PRO A C 1
ATOM 4865 O O . PRO A 1 634 ? 1.983 -22.896 36.697 1.00 59.53 634 PRO A O 1
ATOM 4868 N N . GLU A 1 635 ? -0.100 -22.089 36.700 1.00 67.19 635 GLU A N 1
ATOM 4869 C CA . GLU A 1 635 ? -0.307 -22.029 35.242 1.00 67.19 635 GLU A CA 1
ATOM 4870 C C . GLU A 1 635 ? 0.276 -20.768 34.576 1.00 67.19 635 GLU A C 1
ATOM 4872 O O . GLU A 1 635 ? 0.233 -20.625 33.352 1.00 67.19 635 GLU A O 1
ATOM 4877 N N . ARG A 1 636 ? 0.803 -19.819 35.364 1.00 83.06 636 ARG A N 1
ATOM 4878 C CA . ARG A 1 636 ? 1.346 -18.556 34.849 1.00 83.06 636 ARG A CA 1
ATOM 4879 C C . ARG A 1 636 ? 2.870 -18.604 34.804 1.00 83.06 636 ARG A C 1
ATOM 4881 O O . ARG A 1 636 ? 3.531 -18.572 35.841 1.00 83.06 636 ARG A O 1
ATOM 4888 N N . ILE A 1 637 ? 3.412 -18.630 33.592 1.00 89.56 637 ILE A N 1
ATOM 4889 C CA . ILE A 1 637 ? 4.854 -18.683 33.332 1.00 89.56 637 ILE A CA 1
ATOM 4890 C C . ILE A 1 637 ? 5.362 -17.265 33.066 1.00 89.56 637 ILE A C 1
ATOM 4892 O O . ILE A 1 637 ? 4.720 -16.499 32.338 1.00 89.56 637 ILE A O 1
ATOM 4896 N N . ILE A 1 638 ? 6.505 -16.913 33.658 1.00 92.44 638 ILE A N 1
ATOM 4897 C CA . ILE A 1 638 ? 7.227 -15.668 33.388 1.00 92.44 638 ILE A CA 1
ATOM 4898 C C . ILE A 1 638 ? 8.439 -15.943 32.497 1.00 92.44 638 ILE A C 1
ATOM 4900 O O . ILE A 1 638 ? 9.199 -16.889 32.707 1.00 92.44 638 ILE A O 1
ATOM 4904 N N . PHE A 1 639 ? 8.608 -15.084 31.504 1.00 94.38 639 PHE A N 1
ATOM 4905 C CA . PHE A 1 639 ? 9.700 -15.091 30.547 1.00 94.38 639 PHE A CA 1
ATOM 4906 C C . PHE A 1 639 ? 10.468 -13.784 30.702 1.00 94.38 639 PHE A C 1
ATOM 4908 O O . PHE A 1 639 ? 9.857 -12.713 30.760 1.00 94.38 639 PHE A O 1
ATOM 4915 N N . SER A 1 640 ? 11.793 -13.864 30.744 1.00 94.44 640 SER A N 1
ATOM 4916 C CA . SER A 1 640 ? 12.673 -12.699 30.751 1.00 94.44 640 SER A CA 1
ATOM 4917 C C . SER A 1 640 ? 13.718 -12.813 29.649 1.00 94.44 640 SER A C 1
ATOM 4919 O O . SER A 1 640 ? 14.401 -13.836 29.561 1.00 94.44 640 SER A O 1
ATOM 4921 N N . VAL A 1 641 ? 13.856 -11.758 28.850 1.00 95.25 641 VAL A N 1
ATOM 4922 C CA . VAL A 1 641 ? 14.939 -11.576 27.879 1.00 95.25 641 VAL A CA 1
ATOM 4923 C C . VAL A 1 641 ? 15.780 -10.401 28.355 1.00 95.25 641 VAL A C 1
ATOM 4925 O O . VAL A 1 641 ? 15.285 -9.278 28.430 1.00 95.25 641 VAL A O 1
ATOM 4928 N N . GLU A 1 642 ? 17.019 -10.681 28.728 1.00 93.50 642 GLU A N 1
ATOM 4929 C CA . GLU A 1 642 ? 17.970 -9.743 29.318 1.00 93.50 642 GLU A CA 1
ATOM 4930 C C . GLU A 1 642 ? 19.141 -9.513 28.367 1.00 93.50 642 GLU A C 1
ATOM 4932 O O . GLU A 1 642 ? 19.626 -10.454 27.740 1.00 93.50 642 GLU A O 1
ATOM 4937 N N . ASP A 1 643 ? 19.591 -8.267 28.279 1.00 94.06 643 ASP A N 1
ATOM 4938 C CA . ASP A 1 643 ? 20.745 -7.858 27.492 1.00 94.06 643 ASP A CA 1
ATOM 4939 C C . ASP A 1 643 ? 21.576 -6.810 28.237 1.00 94.06 643 ASP A C 1
ATOM 4941 O O . ASP A 1 643 ? 21.031 -6.019 29.007 1.00 94.06 643 ASP A O 1
ATOM 4945 N N . THR A 1 644 ? 22.887 -6.778 27.988 1.00 91.12 644 THR A N 1
ATOM 4946 C CA . THR A 1 644 ? 23.827 -5.787 28.552 1.00 91.12 644 THR A CA 1
ATOM 4947 C C . THR A 1 644 ? 24.068 -4.586 27.628 1.00 91.12 644 THR A C 1
ATOM 4949 O O . THR A 1 644 ? 25.140 -3.985 27.646 1.00 91.12 644 THR A O 1
ATOM 4952 N N . GLY A 1 645 ? 23.110 -4.258 26.756 1.00 88.81 645 GLY A N 1
ATOM 4953 C CA . GLY A 1 645 ? 23.238 -3.208 25.750 1.00 88.81 645 GLY A CA 1
ATOM 4954 C C . GLY A 1 645 ? 23.117 -1.778 26.291 1.00 88.81 645 GLY A C 1
ATOM 4955 O O . GLY A 1 645 ? 23.187 -1.501 27.487 1.00 88.81 645 GLY A O 1
ATOM 4956 N N . VAL A 1 646 ? 22.891 -0.830 25.376 1.00 86.62 646 VAL A N 1
ATOM 4957 C CA . VAL A 1 646 ? 22.840 0.623 25.665 1.00 86.62 646 VAL A CA 1
ATOM 4958 C C . VAL A 1 646 ? 21.731 1.052 26.638 1.00 86.62 646 VAL A C 1
ATOM 4960 O O . VAL A 1 646 ? 21.741 2.176 27.141 1.00 86.62 646 VAL A O 1
ATOM 4963 N N . GLY A 1 647 ? 20.759 0.181 26.907 1.00 87.69 647 GLY A N 1
ATOM 4964 C CA . GLY A 1 647 ? 19.619 0.478 27.766 1.00 87.69 647 GLY A CA 1
ATOM 4965 C C . GLY A 1 647 ? 18.647 1.520 27.190 1.00 87.69 647 GLY A C 1
ATOM 4966 O O . GLY A 1 647 ? 18.864 2.137 26.145 1.00 87.69 647 GLY A O 1
ATOM 4967 N N . ILE A 1 648 ? 17.525 1.721 27.885 1.00 88.12 648 ILE A N 1
ATOM 4968 C CA . ILE A 1 648 ? 16.409 2.572 27.456 1.00 88.12 648 ILE A CA 1
ATOM 4969 C C . ILE A 1 648 ? 16.112 3.624 28.541 1.00 88.12 648 ILE A C 1
ATOM 4971 O O . ILE A 1 648 ? 15.850 3.260 29.693 1.00 88.12 648 ILE A O 1
ATOM 4975 N N . PRO A 1 649 ? 16.080 4.931 28.203 1.00 86.81 649 PRO A N 1
ATOM 4976 C CA . PRO A 1 649 ? 15.714 5.993 29.143 1.00 86.81 649 PRO A CA 1
ATOM 4977 C C . PRO A 1 649 ? 14.298 5.828 29.714 1.00 86.81 649 PRO A C 1
ATOM 4979 O O . PRO A 1 649 ? 13.365 5.524 28.970 1.00 86.81 649 PRO A O 1
ATOM 4982 N N . LYS A 1 650 ? 14.115 6.127 31.011 1.00 86.75 650 LYS A N 1
ATOM 4983 C CA . LYS A 1 650 ? 12.828 5.979 31.731 1.00 86.75 650 LYS A CA 1
ATOM 4984 C C . LYS A 1 650 ? 11.641 6.661 31.050 1.00 86.75 650 LYS A C 1
ATOM 4986 O O . LYS A 1 650 ? 10.549 6.110 31.034 1.00 86.75 650 LYS A O 1
ATOM 4991 N N . GLU A 1 651 ? 11.857 7.829 30.452 1.00 82.81 651 GLU A N 1
ATOM 4992 C CA . GLU A 1 651 ? 10.816 8.594 29.749 1.00 82.81 651 GLU A CA 1
ATOM 4993 C C . GLU A 1 651 ? 10.227 7.844 28.543 1.00 82.81 651 GLU A C 1
ATOM 4995 O O . GLU A 1 651 ? 9.104 8.117 28.131 1.00 82.81 651 GLU A O 1
ATOM 5000 N N . LYS A 1 652 ? 10.967 6.878 27.984 1.00 80.06 652 LYS A N 1
ATOM 5001 C CA . LYS A 1 652 ? 10.545 6.085 26.825 1.00 80.06 652 LYS A CA 1
ATOM 5002 C C . LYS A 1 652 ? 9.891 4.757 27.224 1.00 80.06 652 LYS A C 1
ATOM 5004 O O . LYS A 1 652 ? 9.340 4.089 26.357 1.00 80.06 652 LYS A O 1
ATOM 5009 N N . HIS A 1 653 ? 9.901 4.369 28.506 1.00 84.50 653 HIS A N 1
ATOM 5010 C CA . HIS A 1 653 ? 9.453 3.037 28.948 1.00 84.50 653 HIS A CA 1
ATOM 5011 C C . HIS A 1 653 ? 7.982 2.737 28.625 1.00 84.50 653 HIS A C 1
ATOM 5013 O O . HIS A 1 653 ? 7.649 1.598 28.311 1.00 84.50 653 HIS A O 1
ATOM 5019 N N . GLU A 1 654 ? 7.105 3.743 28.664 1.00 78.12 654 GLU A N 1
ATOM 5020 C CA . GLU A 1 654 ? 5.688 3.562 28.310 1.00 78.12 654 GLU A CA 1
ATOM 5021 C C . GLU A 1 654 ? 5.460 3.504 26.793 1.00 78.12 654 GLU A C 1
ATOM 5023 O O . GLU A 1 654 ? 4.543 2.827 26.334 1.00 78.12 654 GLU A O 1
ATOM 5028 N N . HIS A 1 655 ? 6.327 4.159 26.020 1.00 80.00 655 HIS A N 1
ATOM 5029 C CA . HIS A 1 655 ? 6.149 4.380 24.586 1.00 80.00 655 HIS A CA 1
ATOM 5030 C C . HIS A 1 655 ? 6.896 3.384 23.691 1.00 80.00 655 HIS A C 1
ATOM 5032 O O . HIS A 1 655 ? 6.610 3.304 22.500 1.00 80.00 655 HIS A O 1
ATOM 5038 N N . VAL A 1 656 ? 7.819 2.577 24.230 1.00 81.75 656 VAL A N 1
ATOM 5039 C CA . VAL A 1 656 ? 8.538 1.549 23.442 1.00 81.75 656 VAL A CA 1
ATOM 5040 C C . VAL A 1 656 ? 7.626 0.473 22.848 1.00 81.75 656 VAL A C 1
ATOM 5042 O O . VAL A 1 656 ? 8.028 -0.218 21.917 1.00 81.75 656 VAL A O 1
ATOM 5045 N N . PHE A 1 657 ? 6.408 0.323 23.372 1.00 84.81 657 PHE A N 1
ATOM 5046 C CA . PHE A 1 657 ? 5.416 -0.620 22.857 1.00 84.81 657 PHE A CA 1
ATOM 5047 C C . PHE A 1 657 ? 4.383 0.018 21.913 1.00 84.81 657 PHE A C 1
ATOM 5049 O O . PHE A 1 657 ? 3.474 -0.682 21.462 1.00 84.81 657 PHE A O 1
ATOM 5056 N N . ASP A 1 658 ? 4.489 1.319 21.631 1.00 77.25 658 ASP A N 1
ATOM 5057 C CA . ASP A 1 658 ? 3.604 2.012 20.695 1.00 77.25 658 ASP A CA 1
ATOM 5058 C C . ASP A 1 658 ? 4.028 1.721 19.246 1.00 77.25 658 ASP A C 1
ATOM 5060 O O . ASP A 1 658 ? 5.215 1.735 18.909 1.00 77.25 658 ASP A O 1
ATOM 5064 N N . SER A 1 659 ? 3.060 1.475 18.359 1.00 71.38 659 SER A N 1
ATOM 5065 C CA . SER A 1 659 ? 3.334 1.216 16.942 1.00 71.38 659 SER A CA 1
ATOM 5066 C C . SER A 1 659 ? 4.044 2.399 16.272 1.00 71.38 659 SER A C 1
ATOM 5068 O O . SER A 1 659 ? 3.672 3.556 16.468 1.00 71.38 659 SER A O 1
ATOM 5070 N N . PHE A 1 660 ? 5.039 2.097 15.431 1.00 61.41 660 PHE A N 1
ATOM 5071 C CA . PHE A 1 660 ? 5.798 3.065 14.622 1.00 61.41 660 PHE A CA 1
ATOM 5072 C C . PHE A 1 660 ? 6.639 4.083 15.412 1.00 61.41 660 PHE A C 1
ATOM 5074 O O . PHE A 1 660 ? 7.165 5.030 14.821 1.00 61.41 660 PHE A O 1
ATOM 5081 N N . GLN A 1 661 ? 6.825 3.903 16.723 1.00 57.66 661 GLN A N 1
ATOM 5082 C CA . GLN A 1 661 ? 7.768 4.723 17.478 1.00 57.66 661 GLN A CA 1
ATOM 5083 C C . GLN A 1 661 ? 9.203 4.194 17.344 1.00 57.66 661 GLN A C 1
ATOM 5085 O O . GLN A 1 661 ? 9.509 3.053 17.682 1.00 57.66 661 GLN A O 1
ATOM 5090 N N . GLN A 1 662 ? 10.112 5.053 16.873 1.00 54.97 662 GLN A N 1
ATOM 5091 C CA . GLN A 1 662 ? 11.556 4.804 16.849 1.00 54.97 662 GLN A CA 1
ATOM 5092 C C . GLN A 1 662 ? 12.271 5.823 17.749 1.00 54.97 662 GLN A C 1
ATOM 5094 O O . GLN A 1 662 ? 12.072 7.032 17.622 1.00 54.97 662 GLN A O 1
ATOM 5099 N N . ALA A 1 663 ? 13.134 5.351 18.651 1.00 46.50 663 ALA A N 1
ATOM 5100 C CA . ALA A 1 663 ? 13.908 6.207 19.548 1.00 46.50 663 ALA A CA 1
ATOM 5101 C C . ALA A 1 663 ? 15.057 6.931 18.798 1.00 46.50 663 ALA A C 1
ATOM 5103 O O . ALA A 1 663 ? 16.163 6.419 18.724 1.00 46.50 663 ALA A O 1
ATOM 5104 N N . GLU A 1 664 ? 14.785 8.135 18.279 1.00 42.75 664 GLU A N 1
ATOM 5105 C CA . GLU A 1 664 ? 15.727 9.153 17.750 1.00 42.75 664 GLU A CA 1
ATOM 5106 C C . GLU A 1 664 ? 16.674 8.803 16.570 1.00 42.75 664 GLU A C 1
ATOM 5108 O O . GLU A 1 664 ? 17.178 7.701 16.362 1.00 42.75 664 GLU A O 1
ATOM 5113 N N . SER A 1 665 ? 16.927 9.829 15.748 1.00 36.34 665 SER A N 1
ATOM 5114 C CA . SER A 1 665 ? 17.490 9.791 14.385 1.00 36.34 665 SER A CA 1
ATOM 5115 C C . SER A 1 665 ? 19.017 9.607 14.250 1.00 36.34 665 SER A C 1
ATOM 5117 O O . SER A 1 665 ? 19.541 9.672 13.129 1.00 36.34 665 SER A O 1
ATOM 5119 N N . SER A 1 666 ? 19.753 9.445 15.356 1.00 36.50 666 SER A N 1
ATOM 5120 C CA . SER A 1 666 ? 21.224 9.312 15.366 1.00 36.50 666 SER A CA 1
ATOM 5121 C C . SER A 1 666 ? 21.697 7.862 15.532 1.00 36.50 666 SER A C 1
ATOM 5123 O O . SER A 1 666 ? 22.613 7.450 14.824 1.00 36.50 666 SER A O 1
ATOM 5125 N N . THR A 1 667 ? 21.043 7.066 16.382 1.00 37.91 667 THR A N 1
ATOM 5126 C CA . THR A 1 667 ? 21.323 5.631 16.607 1.00 37.91 667 THR A CA 1
ATOM 5127 C C . THR A 1 667 ? 20.559 4.716 15.640 1.00 37.91 667 THR A C 1
ATOM 5129 O O . THR A 1 667 ? 21.067 3.670 15.239 1.00 37.91 667 THR A O 1
ATOM 5132 N N . SER A 1 668 ? 19.382 5.144 15.170 1.00 38.78 668 SER A N 1
ATOM 5133 C CA . SER A 1 668 ? 18.514 4.407 14.228 1.00 38.78 668 SER A CA 1
ATOM 5134 C C . SER A 1 668 ? 19.077 4.251 12.810 1.00 38.78 668 SER A C 1
ATOM 5136 O O . SER A 1 668 ? 18.674 3.342 12.089 1.00 38.78 668 SER A O 1
ATOM 5138 N N . ARG A 1 669 ? 20.050 5.081 12.405 1.00 39.25 669 ARG A N 1
ATOM 5139 C CA . ARG A 1 669 ? 20.723 4.939 11.101 1.00 39.25 669 ARG A CA 1
ATOM 5140 C C . ARG A 1 669 ? 21.733 3.792 11.045 1.00 39.25 669 ARG A C 1
ATOM 5142 O O . ARG A 1 669 ? 22.061 3.357 9.948 1.00 39.25 669 ARG A O 1
ATOM 5149 N N . ARG A 1 670 ? 22.220 3.309 12.196 1.00 36.56 670 ARG A N 1
ATOM 5150 C CA . ARG A 1 670 ? 23.146 2.163 12.269 1.00 36.56 670 ARG A CA 1
ATOM 5151 C C . ARG A 1 670 ? 22.432 0.815 12.391 1.00 36.56 670 ARG A C 1
ATOM 5153 O O . ARG A 1 670 ? 22.980 -0.180 11.942 1.00 36.56 670 ARG A O 1
ATOM 5160 N N . PHE A 1 671 ? 21.223 0.783 12.954 1.00 38.47 671 PHE A N 1
ATOM 5161 C CA . PHE A 1 671 ? 20.490 -0.453 13.234 1.00 38.47 671 PHE A CA 1
ATOM 5162 C C . PHE A 1 671 ? 19.001 -0.281 12.861 1.00 38.47 671 PHE A C 1
ATOM 5164 O O . PHE A 1 671 ? 18.159 0.045 13.701 1.00 38.47 671 PHE A O 1
ATOM 5171 N N . GLY A 1 672 ? 18.667 -0.457 11.580 1.00 43.91 672 GLY A N 1
ATOM 5172 C CA . GLY A 1 672 ? 17.308 -0.283 11.038 1.00 43.91 672 GLY A CA 1
ATOM 5173 C C . GLY A 1 672 ? 16.277 -1.293 11.575 1.00 43.91 672 GLY A C 1
ATOM 5174 O O . GLY A 1 672 ? 16.631 -2.389 12.004 1.00 43.91 672 GLY A O 1
ATOM 5175 N N . GLY A 1 673 ? 14.996 -0.910 11.619 1.00 57.94 673 GLY A N 1
ATOM 5176 C CA . GLY A 1 673 ? 13.853 -1.774 11.970 1.00 57.94 673 GLY A CA 1
ATOM 5177 C C . GLY A 1 673 ? 12.524 -1.008 11.919 1.00 57.94 673 GLY A C 1
ATOM 5178 O O . GLY A 1 673 ? 12.523 0.203 12.097 1.00 57.94 673 GLY A O 1
ATOM 5179 N N . THR A 1 674 ? 11.392 -1.671 11.679 1.00 57.72 674 THR A N 1
ATOM 5180 C CA . THR A 1 674 ? 10.074 -1.027 11.443 1.00 57.72 674 THR A CA 1
ATOM 5181 C C . THR A 1 674 ? 9.434 -0.369 12.661 1.00 57.72 674 THR A C 1
ATOM 5183 O O . THR A 1 674 ? 8.494 0.405 12.508 1.00 57.72 674 THR A O 1
ATOM 5186 N N . GLY A 1 675 ? 9.912 -0.667 13.872 1.00 66.81 675 GLY A N 1
ATOM 5187 C CA . GLY A 1 675 ? 9.254 -0.230 15.110 1.00 66.81 675 GLY A CA 1
ATOM 5188 C C . GLY A 1 675 ? 7.912 -0.932 15.365 1.00 66.81 675 GLY A C 1
ATOM 5189 O O . GLY A 1 675 ? 7.145 -0.489 16.211 1.00 66.81 675 GLY A O 1
ATOM 5190 N N . LEU A 1 676 ? 7.612 -2.012 14.632 1.00 70.62 676 LEU A N 1
ATOM 5191 C CA . LEU A 1 676 ? 6.377 -2.788 14.790 1.00 70.62 676 LEU A CA 1
ATOM 5192 C C . LEU A 1 676 ? 6.533 -3.963 15.756 1.00 70.62 676 LEU A C 1
ATOM 5194 O O . LEU A 1 676 ? 5.586 -4.289 16.470 1.00 70.62 676 LEU A O 1
ATOM 5198 N N . GLY A 1 677 ? 7.732 -4.544 15.841 1.00 77.81 677 GLY A N 1
ATOM 5199 C CA . GLY A 1 677 ? 7.996 -5.748 16.623 1.00 77.81 677 GLY A CA 1
ATOM 5200 C C . GLY A 1 677 ? 7.471 -5.685 18.062 1.00 77.81 677 GLY A C 1
ATOM 5201 O O . GLY A 1 677 ? 6.654 -6.518 18.448 1.00 77.81 677 GLY A O 1
ATOM 5202 N N . LEU A 1 678 ? 7.875 -4.698 18.863 1.00 85.62 678 LEU A N 1
ATOM 5203 C CA . LEU A 1 678 ? 7.455 -4.627 20.271 1.00 85.62 678 LEU A CA 1
ATOM 5204 C C . LEU A 1 678 ? 5.938 -4.428 20.436 1.00 85.62 678 LEU A C 1
ATOM 5206 O O . LEU A 1 678 ? 5.350 -4.975 21.371 1.00 85.62 678 LEU A O 1
ATOM 5210 N N . SER A 1 679 ? 5.294 -3.709 19.510 1.00 82.75 679 SER A N 1
ATOM 5211 C CA . SER A 1 679 ? 3.836 -3.527 19.510 1.00 82.75 679 SER A CA 1
ATOM 5212 C C . SER A 1 679 ? 3.085 -4.835 19.218 1.00 82.75 679 SER A C 1
ATOM 5214 O O . SER A 1 679 ? 2.116 -5.152 19.912 1.00 82.75 679 SER A O 1
ATOM 5216 N N . ILE A 1 680 ? 3.591 -5.652 18.281 1.00 82.38 680 ILE A N 1
ATOM 5217 C CA . ILE A 1 680 ? 3.058 -6.990 17.978 1.00 82.38 680 ILE A CA 1
ATOM 5218 C C . ILE A 1 680 ? 3.242 -7.911 19.189 1.00 82.38 680 ILE A C 1
ATOM 5220 O O . ILE A 1 680 ? 2.276 -8.526 19.640 1.00 82.38 680 ILE A O 1
ATOM 5224 N N . SER A 1 681 ? 4.441 -7.946 19.784 1.00 89.50 681 SER A N 1
ATOM 5225 C CA . SER A 1 681 ? 4.714 -8.756 20.980 1.00 89.50 681 SER A CA 1
ATOM 5226 C C . SER A 1 681 ? 3.793 -8.399 22.142 1.00 89.50 681 SER A C 1
ATOM 5228 O O . SER A 1 681 ? 3.227 -9.293 22.766 1.00 89.50 681 SER A O 1
ATOM 5230 N N . LYS A 1 682 ? 3.578 -7.104 22.416 1.00 88.44 682 LYS A N 1
ATOM 5231 C CA . LYS A 1 682 ? 2.645 -6.664 23.465 1.00 88.44 682 LYS A CA 1
ATOM 5232 C C . LYS A 1 682 ? 1.248 -7.217 23.237 1.00 88.44 682 LYS A C 1
ATOM 5234 O O . LYS A 1 682 ? 0.623 -7.719 24.169 1.00 88.44 682 LYS A O 1
ATOM 5239 N N . ARG A 1 683 ? 0.769 -7.150 22.002 1.00 84.88 683 ARG A N 1
ATOM 5240 C CA . ARG A 1 683 ? -0.597 -7.531 21.693 1.00 84.88 683 ARG A CA 1
ATOM 5241 C C . ARG A 1 683 ? -0.808 -9.046 21.641 1.00 84.88 683 ARG A C 1
ATOM 5243 O O . ARG A 1 683 ? -1.847 -9.515 22.098 1.00 84.88 683 ARG A O 1
ATOM 5250 N N . LEU A 1 684 ? 0.186 -9.811 21.189 1.00 87.56 684 LEU A N 1
ATOM 5251 C CA . LEU A 1 684 ? 0.188 -11.273 21.313 1.00 87.56 684 LEU A CA 1
ATOM 5252 C C . LEU A 1 684 ? 0.194 -11.709 22.782 1.00 87.56 684 LEU A C 1
ATOM 5254 O O . LEU A 1 684 ? -0.600 -12.562 23.169 1.00 87.56 684 LEU A O 1
ATOM 5258 N N . VAL A 1 685 ? 1.013 -11.072 23.624 1.00 91.06 685 VAL A N 1
ATOM 5259 C CA . VAL A 1 685 ? 1.030 -11.339 25.070 1.00 91.06 685 VAL A CA 1
ATOM 5260 C C . VAL A 1 685 ? -0.335 -11.045 25.705 1.00 91.06 685 VAL A C 1
ATOM 5262 O O . VAL A 1 685 ? -0.813 -11.845 26.505 1.00 91.06 685 VAL A O 1
ATOM 5265 N N . GLU A 1 686 ? -1.000 -9.946 25.336 1.00 88.94 686 GLU A N 1
ATOM 5266 C CA . GLU A 1 686 ? -2.365 -9.640 25.798 1.00 88.94 686 GLU A CA 1
ATOM 5267 C C . GLU A 1 686 ? -3.385 -10.712 25.368 1.00 88.94 686 GLU A C 1
ATOM 5269 O O . GLU A 1 686 ? -4.223 -11.114 26.180 1.00 88.94 686 GLU A O 1
ATOM 5274 N N . LEU A 1 687 ? -3.303 -11.207 24.125 1.00 86.88 687 LEU A N 1
ATOM 5275 C CA . LEU A 1 687 ? -4.151 -12.302 23.632 1.00 86.88 687 LEU A CA 1
ATOM 5276 C C . LEU A 1 687 ? -3.904 -13.602 24.410 1.00 86.88 687 LEU A C 1
ATOM 5278 O O . LEU A 1 687 ? -4.857 -14.291 24.772 1.00 86.88 687 LEU A O 1
ATOM 5282 N N . MET A 1 688 ? -2.647 -13.894 24.756 1.00 88.38 688 MET A N 1
ATOM 5283 C CA . MET A 1 688 ? -2.245 -15.033 25.596 1.00 88.38 688 MET A CA 1
ATOM 5284 C C . MET A 1 688 ? -2.528 -14.808 27.100 1.00 88.38 688 MET A C 1
ATOM 5286 O O . MET A 1 688 ? -1.970 -15.491 27.960 1.00 88.38 688 MET A O 1
ATOM 5290 N N . LYS A 1 689 ? -3.403 -13.842 27.435 1.00 86.31 689 LYS A N 1
ATOM 5291 C CA . LYS A 1 689 ? -3.824 -13.468 28.803 1.00 86.31 689 LYS A CA 1
ATOM 5292 C C . LYS A 1 689 ? -2.666 -13.050 29.715 1.00 86.31 689 LYS A C 1
ATOM 5294 O O . LYS A 1 689 ? -2.712 -13.178 30.940 1.00 86.31 689 LYS A O 1
ATOM 5299 N N . GLY A 1 690 ? -1.625 -12.515 29.099 1.00 88.88 690 GLY A N 1
ATOM 5300 C CA . GLY A 1 690 ? -0.384 -12.102 29.712 1.00 88.88 690 GLY A CA 1
ATOM 5301 C C . GLY A 1 690 ? -0.260 -10.603 29.958 1.00 88.88 690 GLY A C 1
ATOM 5302 O O . GLY A 1 690 ? -1.169 -9.807 29.734 1.00 88.88 690 GLY A O 1
ATOM 5303 N N . ARG A 1 691 ? 0.928 -10.208 30.415 1.00 91.81 691 ARG A N 1
ATOM 5304 C CA . ARG A 1 691 ? 1.387 -8.811 30.478 1.00 91.81 691 ARG A CA 1
ATOM 5305 C C . ARG A 1 691 ? 2.858 -8.760 30.095 1.00 91.81 691 ARG A C 1
ATOM 5307 O O . ARG A 1 691 ? 3.600 -9.610 30.576 1.00 91.81 691 ARG A O 1
ATOM 5314 N N . ILE A 1 692 ? 3.261 -7.752 29.321 1.00 92.81 692 ILE A N 1
ATOM 5315 C CA . ILE A 1 692 ? 4.659 -7.419 29.001 1.00 92.81 692 ILE A CA 1
ATOM 5316 C C . ILE A 1 692 ? 5.070 -6.100 29.681 1.00 92.81 692 ILE A C 1
ATOM 5318 O O . ILE A 1 692 ? 4.239 -5.202 29.844 1.00 92.81 692 ILE A O 1
ATOM 5322 N N . TRP A 1 693 ? 6.321 -5.983 30.123 1.00 93.44 693 TRP A N 1
ATOM 5323 C CA . TRP A 1 693 ? 6.913 -4.758 30.674 1.00 93.44 693 TRP A CA 1
ATOM 5324 C C . TRP A 1 693 ? 8.442 -4.778 30.538 1.00 93.44 693 TRP A C 1
ATOM 5326 O O . TRP A 1 693 ? 9.015 -5.772 30.091 1.00 93.44 693 TRP A O 1
ATOM 5336 N N . ILE A 1 694 ? 9.098 -3.675 30.910 1.00 93.75 694 ILE A N 1
ATOM 5337 C CA . ILE A 1 694 ? 10.555 -3.530 30.834 1.00 93.75 694 ILE A CA 1
ATOM 5338 C C . ILE A 1 694 ? 11.150 -3.019 32.139 1.00 93.75 694 ILE A C 1
ATOM 5340 O O . ILE A 1 694 ? 10.524 -2.235 32.853 1.00 93.75 694 ILE A O 1
ATOM 5344 N N . GLU A 1 695 ? 12.387 -3.420 32.395 1.00 93.25 695 GLU A N 1
ATOM 5345 C CA . GLU A 1 695 ? 13.277 -2.824 33.384 1.00 93.25 695 GLU A CA 1
ATOM 5346 C C . GLU A 1 695 ? 14.582 -2.479 32.667 1.00 93.25 695 GLU A C 1
ATOM 5348 O O . GLU A 1 695 ? 15.219 -3.340 32.069 1.00 93.25 695 GLU A O 1
ATOM 5353 N N . SER A 1 696 ? 14.958 -1.201 32.638 1.00 93.19 696 SER A N 1
ATOM 5354 C CA . SER A 1 696 ? 16.174 -0.784 31.942 1.00 93.19 696 SER A CA 1
ATOM 5355 C C . SER A 1 696 ? 16.771 0.479 32.534 1.00 93.19 696 SER A C 1
ATOM 5357 O O . SER A 1 696 ? 16.049 1.402 32.933 1.00 93.19 696 SER A O 1
ATOM 5359 N N . THR A 1 697 ? 18.099 0.512 32.534 1.00 89.25 697 THR A N 1
ATOM 5360 C CA . THR A 1 697 ? 18.915 1.667 32.894 1.00 89.25 697 THR A CA 1
ATOM 5361 C C . THR A 1 697 ? 19.880 1.934 31.744 1.00 89.25 697 THR A C 1
ATOM 5363 O O . THR A 1 697 ? 20.450 1.001 31.185 1.00 89.25 697 THR A O 1
ATOM 5366 N N . VAL A 1 698 ? 20.042 3.205 31.371 1.00 88.50 698 VAL A N 1
ATOM 5367 C CA . VAL A 1 698 ? 20.961 3.613 30.295 1.00 88.50 698 VAL A CA 1
ATOM 5368 C C . VAL A 1 698 ? 22.379 3.134 30.626 1.00 88.50 698 VAL A C 1
ATOM 5370 O O . VAL A 1 698 ? 22.816 3.278 31.767 1.00 88.50 698 VAL A O 1
ATOM 5373 N N . ASP A 1 699 ? 23.046 2.539 29.638 1.00 85.19 699 ASP A N 1
ATOM 5374 C CA . ASP A 1 699 ? 24.388 1.940 29.705 1.00 85.19 699 ASP A CA 1
ATOM 5375 C C . ASP A 1 699 ? 24.548 0.762 30.692 1.00 85.19 699 ASP A C 1
ATOM 5377 O O . ASP A 1 699 ? 25.668 0.387 31.034 1.00 85.19 699 ASP A O 1
ATOM 5381 N N . GLN A 1 700 ? 23.446 0.166 31.165 1.00 86.06 700 GLN A N 1
ATOM 5382 C CA . GLN A 1 700 ? 23.466 -1.046 32.004 1.00 86.06 700 GLN A CA 1
ATOM 5383 C C . GLN A 1 700 ? 22.620 -2.191 31.431 1.00 86.06 700 GLN A C 1
ATOM 5385 O O . GLN A 1 700 ? 22.479 -3.220 32.088 1.00 86.06 700 GLN A O 1
ATOM 5390 N N . GLY A 1 701 ? 22.040 -2.013 30.240 1.00 90.19 701 GLY A N 1
ATOM 5391 C CA . GLY A 1 701 ? 21.211 -3.024 29.595 1.00 90.19 701 GLY A CA 1
ATOM 5392 C C . GLY A 1 701 ? 19.702 -2.887 29.794 1.00 90.19 701 GLY A C 1
ATOM 5393 O O . GLY A 1 701 ? 19.172 -1.938 30.399 1.00 90.19 701 GLY A O 1
ATOM 5394 N N . THR A 1 702 ? 18.980 -3.846 29.228 1.00 94.38 702 THR A N 1
ATOM 5395 C CA . THR A 1 702 ? 17.522 -3.933 29.272 1.00 94.38 702 THR A CA 1
ATOM 5396 C C . THR A 1 702 ? 17.088 -5.356 29.606 1.00 94.38 702 THR A C 1
ATOM 5398 O O . THR A 1 702 ? 17.612 -6.332 29.084 1.00 94.38 702 THR A O 1
ATOM 5401 N N . THR A 1 703 ? 16.076 -5.480 30.462 1.00 94.44 703 THR A N 1
ATOM 5402 C CA . THR A 1 703 ? 15.350 -6.731 30.673 1.00 94.44 703 THR A CA 1
ATOM 5403 C C . THR A 1 703 ? 13.894 -6.547 30.270 1.00 94.44 703 THR A C 1
ATOM 5405 O O . THR A 1 703 ? 13.148 -5.772 30.876 1.00 94.44 703 THR A O 1
ATOM 5408 N N . PHE A 1 704 ? 13.478 -7.269 29.234 1.00 95.19 704 PHE A N 1
ATOM 5409 C CA . PHE A 1 704 ? 12.081 -7.409 28.846 1.00 95.19 704 PHE A CA 1
ATOM 5410 C C . PHE A 1 704 ? 11.468 -8.586 29.591 1.00 95.19 704 PHE A C 1
ATOM 5412 O O . PHE A 1 704 ? 11.975 -9.703 29.520 1.00 95.19 704 PHE A O 1
ATOM 5419 N N . TYR A 1 705 ? 10.338 -8.352 30.247 1.00 95.00 705 TYR A N 1
ATOM 5420 C CA . TYR A 1 705 ? 9.577 -9.391 30.926 1.00 95.00 705 TYR A CA 1
ATOM 5421 C C . TYR A 1 705 ? 8.216 -9.552 30.280 1.00 95.00 705 TYR A C 1
ATOM 5423 O O . TYR A 1 705 ? 7.541 -8.560 30.002 1.00 95.00 705 TYR A O 1
ATOM 5431 N N . PHE A 1 706 ? 7.757 -10.789 30.125 1.00 95.00 706 PHE A N 1
ATOM 5432 C CA . PHE A 1 706 ? 6.351 -11.049 29.865 1.00 95.00 706 PHE A CA 1
ATOM 5433 C C . PHE A 1 706 ? 5.841 -12.275 30.613 1.00 95.00 706 PHE A C 1
ATOM 5435 O O . PHE A 1 706 ? 6.593 -13.173 30.973 1.00 95.00 706 PHE A O 1
ATOM 5442 N N . THR A 1 707 ? 4.536 -12.298 30.861 1.00 93.12 707 THR A N 1
ATOM 5443 C CA . THR A 1 707 ? 3.836 -13.457 31.429 1.00 93.12 707 THR A CA 1
ATOM 5444 C C . THR A 1 707 ? 2.889 -14.046 30.402 1.00 93.12 707 THR A C 1
ATOM 5446 O O . THR A 1 707 ? 2.367 -13.299 29.582 1.00 93.12 707 THR A O 1
ATOM 5449 N N . SER A 1 708 ? 2.638 -15.350 30.471 1.00 90.38 708 SER A N 1
ATOM 5450 C CA . SER A 1 708 ? 1.616 -16.036 29.672 1.00 90.38 708 SER A CA 1
ATOM 5451 C C . SER A 1 708 ? 0.952 -17.128 30.509 1.00 90.38 708 SER A C 1
ATOM 5453 O O . SER A 1 708 ? 1.613 -17.752 31.343 1.00 90.38 708 SER A O 1
ATOM 5455 N N . GLU A 1 709 ? -0.349 -17.342 30.307 1.00 86.56 709 GLU A N 1
ATOM 5456 C CA . GLU A 1 709 ? -1.087 -18.445 30.934 1.00 86.56 709 GLU A CA 1
ATOM 5457 C C . GLU A 1 709 ? -1.063 -19.671 30.005 1.00 86.56 709 GLU A C 1
ATOM 5459 O O . GLU A 1 709 ? -1.429 -19.564 28.834 1.00 86.56 709 GLU A O 1
ATOM 5464 N N . PHE A 1 710 ? -0.644 -20.829 30.521 1.00 85.31 710 PHE A N 1
ATOM 5465 C CA . PHE A 1 710 ? -0.687 -22.111 29.809 1.00 85.31 710 PHE A CA 1
ATOM 5466 C C . PHE A 1 710 ? -1.448 -23.148 30.629 1.00 85.31 710 PHE A C 1
ATOM 5468 O O . PHE A 1 710 ? -1.353 -23.158 31.855 1.00 85.31 710 PHE A O 1
ATOM 5475 N N . GLN A 1 711 ? -2.174 -24.049 29.965 1.00 80.25 711 GLN A N 1
ATOM 5476 C CA . GLN A 1 711 ? -2.842 -25.144 30.674 1.00 80.25 711 GLN A CA 1
ATOM 5477 C C . GLN A 1 711 ? -1.858 -26.296 30.895 1.00 80.25 711 GLN A C 1
ATOM 5479 O O . GLN A 1 711 ? -1.088 -26.652 29.995 1.00 80.25 711 GLN A O 1
ATOM 5484 N N . ALA A 1 712 ? -1.885 -26.875 32.096 1.00 65.75 712 ALA A N 1
ATOM 5485 C CA . ALA A 1 712 ? -1.127 -28.080 32.407 1.00 65.75 712 ALA A CA 1
ATOM 5486 C C . ALA A 1 712 ? -1.810 -29.320 31.787 1.00 65.75 712 ALA A C 1
ATOM 5488 O O . ALA A 1 712 ? -3.043 -29.388 31.774 1.00 65.75 712 ALA A O 1
ATOM 5489 N N . PRO A 1 713 ? -1.049 -30.314 31.292 1.00 64.00 713 PRO A N 1
ATOM 5490 C CA . PRO A 1 713 ? -1.601 -31.612 30.907 1.00 64.00 713 PRO A CA 1
ATOM 5491 C C . PRO A 1 713 ? -2.215 -32.341 32.114 1.00 64.00 713 PRO A C 1
ATOM 5493 O O . PRO A 1 713 ? -1.878 -32.051 33.263 1.00 64.00 713 PRO A O 1
ATOM 5496 N N . ALA A 1 714 ? -3.097 -33.314 31.861 1.00 56.97 714 ALA A N 1
ATOM 5497 C CA . ALA A 1 714 ? -3.664 -34.165 32.908 1.00 56.97 714 ALA A CA 1
ATOM 5498 C C . ALA A 1 714 ? -2.561 -34.925 33.683 1.00 56.97 714 ALA A C 1
ATOM 5500 O O . ALA A 1 714 ? -1.572 -35.363 33.099 1.00 56.97 714 ALA A O 1
ATOM 5501 N N . GLU A 1 715 ? -2.743 -35.098 35.000 1.00 50.91 715 GLU A N 1
ATOM 5502 C CA . GLU A 1 715 ? -1.731 -35.611 35.950 1.00 50.91 715 GLU A CA 1
ATOM 5503 C C . GLU A 1 715 ? -1.132 -36.995 35.607 1.00 50.91 715 GLU A C 1
ATOM 5505 O O . GLU A 1 715 ? -0.054 -37.327 36.108 1.00 50.91 715 GLU A O 1
ATOM 5510 N N . GLU A 1 716 ? -1.775 -37.794 34.748 1.00 48.16 716 GLU A N 1
ATOM 5511 C CA . GLU A 1 716 ? -1.308 -39.138 34.368 1.00 48.16 716 GLU A CA 1
ATOM 5512 C C . GLU A 1 716 ? -0.067 -39.126 33.445 1.00 48.16 716 GLU A C 1
ATOM 5514 O O . GLU A 1 716 ? 0.764 -40.031 33.546 1.00 48.16 716 GLU A O 1
ATOM 5519 N N . ASP A 1 717 ? 0.146 -38.080 32.631 1.00 49.44 717 ASP A N 1
ATOM 5520 C CA . ASP A 1 717 ? 1.284 -38.001 31.691 1.00 49.44 717 ASP A CA 1
ATOM 5521 C C . ASP A 1 717 ? 2.587 -37.490 32.347 1.00 49.44 717 ASP A C 1
ATOM 5523 O O . ASP A 1 717 ? 3.702 -37.816 31.924 1.00 49.44 717 ASP A O 1
ATOM 5527 N N . THR A 1 718 ? 2.475 -36.716 33.430 1.00 50.78 718 THR A N 1
ATOM 5528 C CA . THR A 1 718 ? 3.606 -36.012 34.062 1.00 50.78 718 THR A CA 1
ATOM 5529 C C . THR A 1 718 ? 4.531 -36.953 34.844 1.00 50.78 718 THR A C 1
ATOM 5531 O O . THR A 1 718 ? 5.741 -36.727 34.914 1.00 50.78 718 THR A O 1
ATOM 5534 N N . SER A 1 719 ? 3.985 -38.035 35.413 1.00 47.53 719 SER A N 1
ATOM 5535 C CA . SER A 1 719 ? 4.743 -39.001 36.225 1.00 47.53 719 SER A CA 1
ATOM 5536 C C . SER A 1 719 ? 5.597 -39.953 35.370 1.00 47.53 719 SER A C 1
ATOM 5538 O O . SER A 1 719 ? 6.726 -40.280 35.740 1.00 47.53 719 SER A O 1
ATOM 5540 N N . ALA A 1 720 ? 5.107 -40.339 34.185 1.00 46.66 720 ALA A N 1
ATOM 5541 C CA . ALA A 1 720 ? 5.832 -41.205 33.251 1.00 46.66 720 ALA A CA 1
ATOM 5542 C C . ALA A 1 720 ? 6.994 -40.476 32.544 1.00 46.66 720 ALA A C 1
ATOM 5544 O O . ALA A 1 720 ? 8.059 -41.060 32.337 1.00 46.66 720 ALA A O 1
ATOM 5545 N N . ALA A 1 721 ? 6.830 -39.185 32.226 1.00 50.88 721 ALA A N 1
ATOM 5546 C CA . ALA A 1 721 ? 7.880 -38.367 31.614 1.00 50.88 721 ALA A CA 1
ATOM 5547 C C . ALA A 1 721 ? 9.039 -38.052 32.583 1.00 50.88 721 ALA A C 1
ATOM 5549 O O . ALA A 1 721 ? 10.205 -38.097 32.189 1.00 50.88 721 ALA A O 1
ATOM 5550 N N . LEU A 1 722 ? 8.746 -37.797 33.868 1.00 52.44 722 LEU A N 1
ATOM 5551 C CA . LEU A 1 722 ? 9.773 -37.557 34.894 1.00 52.44 722 LEU A CA 1
ATOM 5552 C C . LEU A 1 722 ? 10.607 -38.806 35.220 1.00 52.44 722 LEU A C 1
ATOM 5554 O O . LEU A 1 722 ? 11.798 -38.679 35.505 1.00 52.44 722 LEU A O 1
ATOM 5558 N N . ALA A 1 723 ? 10.006 -39.999 35.166 1.00 50.53 723 ALA A N 1
ATOM 5559 C CA . ALA A 1 723 ? 10.706 -41.261 35.406 1.00 50.53 723 ALA A CA 1
ATOM 5560 C C . ALA A 1 723 ? 11.693 -41.620 34.276 1.00 50.53 723 ALA A C 1
ATOM 5562 O O . ALA A 1 723 ? 12.736 -42.211 34.540 1.00 50.53 723 ALA A O 1
ATOM 5563 N N . ASN A 1 724 ? 11.408 -41.211 33.034 1.00 53.09 724 ASN A N 1
ATOM 5564 C CA . ASN A 1 724 ? 12.234 -41.516 31.858 1.00 53.09 724 ASN A CA 1
ATOM 5565 C C . ASN A 1 724 ? 13.397 -40.530 31.614 1.00 53.09 724 ASN A C 1
ATOM 5567 O O . ASN A 1 724 ? 14.214 -40.781 30.730 1.00 53.09 724 ASN A O 1
ATOM 5571 N N . ALA A 1 725 ? 13.495 -39.428 32.371 1.00 58.66 725 ALA A N 1
ATOM 5572 C CA . ALA A 1 725 ? 14.479 -38.359 32.145 1.00 58.66 725 ALA A CA 1
ATOM 5573 C C . ALA A 1 725 ? 15.746 -38.430 33.029 1.00 58.66 725 ALA A C 1
ATOM 5575 O O . ALA A 1 725 ? 16.676 -37.649 32.815 1.00 58.66 725 ALA A O 1
ATOM 5576 N N . ARG A 1 726 ? 15.814 -39.334 34.019 1.00 68.56 726 ARG A N 1
ATOM 5577 C CA . ARG A 1 726 ? 16.933 -39.437 34.983 1.00 68.56 726 ARG A CA 1
ATOM 5578 C C . ARG A 1 726 ? 18.128 -40.228 34.437 1.00 68.56 726 ARG A C 1
ATOM 5580 O O . ARG A 1 726 ? 18.455 -41.308 34.913 1.00 68.56 726 ARG A O 1
ATOM 5587 N N . HIS A 1 727 ? 18.772 -39.708 33.398 1.00 71.94 727 HIS A N 1
ATOM 5588 C CA . HIS A 1 727 ? 19.887 -40.390 32.728 1.00 71.94 727 HIS A CA 1
ATOM 5589 C C . HIS A 1 727 ? 21.215 -40.382 33.505 1.00 71.94 727 HIS A C 1
ATOM 5591 O O . HIS A 1 727 ? 22.103 -41.161 33.169 1.00 71.94 727 HIS A O 1
ATOM 5597 N N . LEU A 1 728 ? 21.363 -39.508 34.505 1.00 80.12 728 LEU A N 1
ATOM 5598 C CA . LEU A 1 728 ? 22.596 -39.263 35.262 1.00 80.12 728 LEU A CA 1
ATOM 5599 C C . LEU A 1 728 ? 22.408 -39.477 36.774 1.00 80.12 728 LEU A C 1
ATOM 5601 O O . LEU A 1 728 ? 23.135 -38.891 37.572 1.00 80.12 728 LEU A O 1
ATOM 5605 N N . GLU A 1 729 ? 21.427 -40.289 37.177 1.00 80.00 729 GLU A N 1
ATOM 5606 C CA . GLU A 1 729 ? 21.131 -40.544 38.592 1.00 80.00 729 GLU A CA 1
ATOM 5607 C C . GLU A 1 729 ? 22.366 -41.083 39.338 1.00 80.00 729 GLU A C 1
ATOM 5609 O O . GLU A 1 729 ? 22.923 -42.120 38.978 1.00 80.00 729 GLU A O 1
ATOM 5614 N N . GLY A 1 730 ? 22.803 -40.351 40.369 1.00 73.94 730 GLY A N 1
ATOM 5615 C CA . GLY A 1 730 ? 23.980 -40.684 41.182 1.00 73.94 730 GLY A CA 1
ATOM 5616 C C . GLY A 1 730 ? 25.333 -40.236 40.610 1.00 73.94 730 GLY A C 1
ATOM 5617 O O . GLY A 1 730 ? 26.353 -40.497 41.244 1.00 73.94 730 GLY A O 1
ATOM 5618 N N . CYS A 1 731 ? 25.360 -39.562 39.454 1.00 84.00 731 CYS A N 1
ATOM 5619 C CA . CYS A 1 731 ? 26.579 -39.008 38.859 1.00 84.00 731 CYS A CA 1
ATOM 5620 C C . CYS A 1 731 ? 26.967 -37.692 39.547 1.00 84.00 731 CYS A C 1
ATOM 5622 O O . CYS A 1 731 ? 26.185 -36.739 39.537 1.00 84.00 731 CYS A O 1
ATOM 5624 N N . LYS A 1 732 ? 28.188 -37.602 40.083 1.00 86.38 732 LYS A N 1
ATOM 5625 C CA . LYS A 1 732 ? 28.726 -36.383 40.704 1.00 86.38 732 LYS A CA 1
ATOM 5626 C C . LYS A 1 732 ? 29.479 -35.542 39.687 1.00 86.38 732 LYS A C 1
ATOM 5628 O O . LYS A 1 732 ? 30.532 -35.948 39.188 1.00 86.38 732 LYS A O 1
ATOM 5633 N N . VAL A 1 733 ? 28.949 -34.358 39.402 1.00 88.94 733 VAL A N 1
ATOM 5634 C CA . VAL A 1 733 ? 29.469 -33.454 38.374 1.00 88.94 733 VAL A CA 1
ATOM 5635 C C . VAL A 1 733 ? 29.989 -32.176 39.020 1.00 88.94 733 VAL A C 1
ATOM 5637 O O . VAL A 1 733 ? 29.253 -31.462 39.698 1.00 88.94 733 VAL A O 1
ATOM 5640 N N . LEU A 1 734 ? 31.256 -31.866 38.769 1.00 87.94 734 LEU A N 1
ATOM 5641 C CA . LEU A 1 734 ? 31.849 -30.576 39.098 1.00 87.94 734 LEU A CA 1
ATOM 5642 C C . LEU A 1 734 ? 31.725 -29.668 37.867 1.00 87.94 734 LEU A C 1
ATOM 5644 O O . LEU A 1 734 ? 32.191 -30.022 36.785 1.00 87.94 734 LEU A O 1
ATOM 5648 N N . LEU A 1 735 ? 31.065 -28.521 38.003 1.00 87.19 735 LEU A N 1
ATOM 5649 C CA . LEU A 1 735 ? 30.831 -27.568 36.916 1.00 87.19 735 LEU A CA 1
ATOM 5650 C C . LEU A 1 735 ? 31.648 -26.297 37.154 1.00 87.19 735 LEU A C 1
ATOM 5652 O O . LEU A 1 735 ? 31.461 -25.625 38.165 1.00 87.19 735 LEU A O 1
ATOM 5656 N N . TYR A 1 736 ? 32.511 -25.944 36.205 1.00 84.94 736 TYR A N 1
ATOM 5657 C CA . TYR A 1 736 ? 33.291 -24.707 36.224 1.00 84.94 736 TYR A CA 1
ATOM 5658 C C . TYR A 1 736 ? 32.784 -23.711 35.177 1.00 84.94 736 TYR A C 1
ATOM 5660 O O . TYR A 1 736 ? 32.542 -24.090 34.031 1.00 84.94 736 TYR A O 1
ATOM 5668 N N . GLY A 1 737 ? 32.680 -22.441 35.566 1.00 79.31 737 GLY A N 1
ATOM 5669 C CA . GLY A 1 737 ? 32.495 -21.297 34.668 1.00 79.31 737 GLY A CA 1
ATOM 5670 C C . GLY A 1 737 ? 32.473 -19.991 35.464 1.00 79.31 737 GLY A C 1
ATOM 5671 O O . GLY A 1 737 ? 31.895 -19.955 36.548 1.00 79.31 737 GLY A O 1
ATOM 5672 N N . GLN A 1 738 ? 33.098 -18.918 34.977 1.00 66.38 738 GLN A N 1
ATOM 5673 C CA . GLN A 1 738 ? 33.131 -17.658 35.739 1.00 66.38 738 GLN A CA 1
ATOM 5674 C C . GLN A 1 738 ? 31.761 -16.973 35.764 1.00 66.38 738 GLN A C 1
ATOM 5676 O O . GLN A 1 738 ? 31.383 -16.329 36.743 1.00 66.38 738 GLN A O 1
ATOM 5681 N N . GLU A 1 739 ? 30.973 -17.163 34.707 1.00 69.88 739 GLU A N 1
ATOM 5682 C CA . GLU A 1 739 ? 29.693 -16.491 34.554 1.00 69.88 739 GLU A CA 1
ATOM 5683 C C . GLU A 1 739 ? 28.545 -17.224 35.259 1.00 69.88 739 GLU A C 1
ATOM 5685 O O . GLU A 1 739 ? 28.213 -18.377 34.964 1.00 69.88 739 GLU A O 1
ATOM 5690 N N . ASN A 1 740 ? 27.876 -16.518 36.177 1.00 74.88 740 ASN A N 1
ATOM 5691 C CA . ASN A 1 740 ? 26.748 -17.040 36.956 1.00 74.88 740 ASN A CA 1
ATOM 5692 C C . ASN A 1 740 ? 25.611 -17.584 36.080 1.00 74.88 740 ASN A C 1
ATOM 5694 O O . ASN A 1 740 ? 25.012 -18.605 36.416 1.00 74.88 740 ASN A O 1
ATOM 5698 N N . LEU A 1 741 ? 25.311 -16.919 34.961 1.00 72.19 741 LEU A N 1
ATOM 5699 C CA . LEU A 1 741 ? 24.235 -17.337 34.064 1.00 72.19 741 LEU A CA 1
ATOM 5700 C C . LEU A 1 741 ? 24.582 -18.592 33.260 1.00 72.19 741 LEU A C 1
ATOM 5702 O O . LEU A 1 741 ? 23.745 -19.492 33.170 1.00 72.19 741 LEU A O 1
ATOM 5706 N N . GLY A 1 742 ? 25.796 -18.673 32.708 1.00 73.88 742 GLY A N 1
ATOM 5707 C CA . GLY A 1 742 ? 26.261 -19.847 31.969 1.00 73.88 742 GLY A CA 1
ATOM 5708 C C . GLY A 1 742 ? 26.296 -21.095 32.845 1.00 73.88 742 GLY A C 1
ATOM 5709 O O . GLY A 1 742 ? 25.777 -22.144 32.452 1.00 73.88 742 GLY A O 1
ATOM 5710 N N . ARG A 1 743 ? 26.801 -20.956 34.080 1.00 83.62 743 ARG A N 1
ATOM 5711 C CA . ARG A 1 743 ? 26.758 -22.026 35.088 1.00 83.62 743 ARG A CA 1
ATOM 5712 C C . ARG A 1 743 ? 25.330 -22.459 35.394 1.00 83.62 743 ARG A C 1
ATOM 5714 O O . ARG A 1 743 ? 25.018 -23.641 35.272 1.00 83.62 743 ARG A O 1
ATOM 5721 N N . TRP A 1 744 ? 24.459 -21.507 35.730 1.00 82.06 744 TRP A N 1
ATOM 5722 C CA . TRP A 1 744 ? 23.068 -21.797 36.069 1.00 82.06 744 TRP A CA 1
ATOM 5723 C C . TRP A 1 744 ? 22.344 -22.538 34.936 1.00 82.06 744 TRP A C 1
ATOM 5725 O O . TRP A 1 744 ? 21.627 -23.504 35.192 1.00 82.06 744 TRP A O 1
ATOM 5735 N N . ALA A 1 745 ? 22.556 -22.138 33.677 1.00 79.69 745 ALA A N 1
ATOM 5736 C CA . ALA A 1 745 ? 21.909 -22.767 32.529 1.00 79.69 745 ALA A CA 1
ATOM 5737 C C . ALA A 1 745 ? 22.285 -24.252 32.379 1.00 79.69 745 ALA A C 1
ATOM 5739 O O . ALA A 1 745 ? 21.404 -25.095 32.197 1.00 79.69 745 ALA A O 1
ATOM 5740 N N . VAL A 1 746 ? 23.575 -24.586 32.494 1.00 83.81 746 VAL A N 1
ATOM 5741 C CA . VAL A 1 746 ? 24.063 -25.975 32.427 1.00 83.81 746 VAL A CA 1
ATOM 5742 C C . VAL A 1 746 ? 23.612 -26.773 33.654 1.00 83.81 746 VAL A C 1
ATOM 5744 O O . VAL A 1 746 ? 23.163 -27.913 33.522 1.00 83.81 746 VAL A O 1
ATOM 5747 N N . GLU A 1 747 ? 23.653 -26.161 34.837 1.00 86.06 747 GLU A N 1
ATOM 5748 C CA . GLU A 1 747 ? 23.196 -26.758 36.092 1.00 86.06 747 GLU A CA 1
ATOM 5749 C C . GLU A 1 747 ? 21.722 -27.192 36.021 1.00 86.06 747 GLU A C 1
ATOM 5751 O O . GLU A 1 747 ? 21.396 -28.308 36.431 1.00 86.06 747 GLU A O 1
ATOM 5756 N N . GLN A 1 748 ? 20.830 -26.381 35.431 1.00 83.19 748 GLN A N 1
ATOM 5757 C CA . GLN A 1 748 ? 19.416 -26.756 35.284 1.00 83.19 748 GLN A CA 1
ATOM 5758 C C . GLN A 1 748 ? 19.230 -28.052 34.476 1.00 83.19 748 GLN A C 1
ATOM 5760 O O . GLN A 1 748 ? 18.398 -28.884 34.849 1.00 83.19 748 GLN A O 1
ATOM 5765 N N . TYR A 1 749 ? 20.011 -28.257 33.407 1.00 83.25 749 TYR A N 1
ATOM 5766 C CA . TYR A 1 749 ? 19.965 -29.495 32.620 1.00 83.25 749 TYR A CA 1
ATOM 5767 C C . TYR A 1 749 ? 20.488 -30.700 33.410 1.00 83.25 749 TYR A C 1
ATOM 5769 O O . TYR A 1 749 ? 19.845 -31.750 33.424 1.00 83.25 749 TYR A O 1
ATOM 5777 N N . LEU A 1 750 ? 21.618 -30.541 34.102 1.00 86.06 750 LEU A N 1
ATOM 5778 C CA . LEU A 1 750 ? 22.252 -31.611 34.876 1.00 86.06 750 LEU A CA 1
ATOM 5779 C C . LEU A 1 750 ? 21.380 -32.079 36.051 1.00 86.06 750 LEU A C 1
ATOM 5781 O O . LEU A 1 750 ? 21.147 -33.281 36.198 1.00 86.06 750 LEU A O 1
ATOM 5785 N N . LEU A 1 751 ? 20.832 -31.141 36.833 1.00 84.38 751 LEU A N 1
ATOM 5786 C CA . LEU A 1 751 ? 19.923 -31.446 37.944 1.00 84.38 751 LEU A CA 1
ATOM 5787 C C . LEU A 1 751 ? 18.674 -32.190 37.455 1.00 84.38 751 LEU A C 1
ATOM 5789 O O . LEU A 1 751 ? 18.203 -33.125 38.102 1.00 84.38 751 LEU A O 1
ATOM 5793 N N . ARG A 1 752 ? 18.142 -31.817 36.283 1.00 78.38 752 ARG A N 1
ATOM 5794 C CA . ARG A 1 752 ? 16.980 -32.490 35.684 1.00 78.38 752 ARG A CA 1
ATOM 5795 C C . ARG A 1 752 ? 17.287 -33.930 35.283 1.00 78.38 752 ARG A C 1
ATOM 5797 O O . ARG A 1 752 ? 16.414 -34.787 35.417 1.00 78.38 752 ARG A O 1
ATOM 5804 N N . TRP A 1 753 ? 18.500 -34.199 34.809 1.00 85.25 753 TRP A N 1
ATOM 5805 C CA . TRP A 1 753 ? 18.952 -35.552 34.487 1.00 85.25 753 TRP A CA 1
ATOM 5806 C C . TRP A 1 753 ? 19.323 -36.388 35.718 1.00 85.25 753 TRP A C 1
ATOM 5808 O O . TRP A 1 753 ? 19.608 -37.573 35.561 1.00 85.25 753 TRP A O 1
ATOM 5818 N N . GLY A 1 754 ? 19.256 -35.823 36.927 1.00 79.81 754 GLY A N 1
ATOM 5819 C CA . GLY A 1 754 ? 19.495 -36.533 38.186 1.00 79.81 754 GLY A CA 1
ATOM 5820 C C . GLY A 1 754 ? 20.949 -36.524 38.663 1.00 79.81 754 GLY A C 1
ATOM 5821 O O . GLY A 1 754 ? 21.281 -37.316 39.540 1.00 79.81 754 GLY A O 1
ATOM 5822 N N . ALA A 1 755 ? 21.800 -35.660 38.097 1.00 86.25 755 ALA A N 1
ATOM 5823 C CA . ALA A 1 755 ? 23.179 -35.498 38.548 1.00 86.25 755 ALA A CA 1
ATOM 5824 C C . ALA A 1 755 ? 23.260 -34.681 39.850 1.00 86.25 755 ALA A C 1
ATOM 5826 O O . ALA A 1 755 ? 22.523 -33.708 40.028 1.00 86.25 755 ALA A O 1
ATOM 5827 N N . ASP A 1 756 ? 24.215 -35.032 40.710 1.00 85.56 756 ASP A N 1
ATOM 5828 C CA . ASP A 1 756 ? 24.612 -34.236 41.870 1.00 85.56 756 ASP A CA 1
ATOM 5829 C C . ASP A 1 756 ? 25.665 -33.215 41.419 1.00 85.56 756 ASP A C 1
ATOM 5831 O O . ASP A 1 756 ? 26.825 -33.561 41.177 1.00 85.56 756 ASP A O 1
ATOM 5835 N N . VAL A 1 757 ? 25.253 -31.956 41.257 1.00 87.75 757 VAL A N 1
ATOM 5836 C CA . VAL A 1 757 ? 26.092 -30.898 40.678 1.00 87.75 757 VAL A CA 1
ATOM 5837 C C . VAL A 1 757 ? 26.659 -29.999 41.768 1.00 87.75 757 VAL A C 1
ATOM 5839 O O . VAL A 1 757 ? 25.923 -29.511 42.622 1.00 87.75 757 VAL A O 1
ATOM 5842 N N . VAL A 1 758 ? 27.960 -29.724 41.699 1.00 87.31 758 VAL A N 1
ATOM 5843 C CA . VAL A 1 758 ? 28.598 -28.635 42.449 1.00 87.31 758 VAL A CA 1
ATOM 5844 C C . VAL A 1 758 ? 29.181 -27.649 41.450 1.00 87.31 758 VAL A C 1
ATOM 5846 O O . VAL A 1 758 ? 30.002 -28.014 40.611 1.00 87.31 758 VAL A O 1
ATOM 5849 N N . SER A 1 759 ? 28.721 -26.402 41.506 1.00 85.88 759 SER A N 1
ATOM 5850 C CA . SER A 1 759 ? 29.131 -25.340 40.589 1.00 85.88 759 SER A CA 1
ATOM 5851 C C . SER A 1 759 ? 30.144 -24.406 41.245 1.00 85.88 759 SER A C 1
ATOM 5853 O O . SER A 1 759 ? 29.848 -23.819 42.284 1.00 85.88 759 SER A O 1
ATOM 5855 N N . GLU A 1 760 ? 31.283 -24.174 40.600 1.00 84.94 760 GLU A N 1
ATOM 5856 C CA . GLU A 1 760 ? 32.356 -23.311 41.100 1.00 84.94 760 GLU A CA 1
ATOM 5857 C C . GLU A 1 760 ? 32.717 -22.228 40.079 1.00 84.94 760 GLU A C 1
ATOM 5859 O O . GLU A 1 760 ? 32.768 -22.462 38.873 1.00 84.94 760 GLU A O 1
ATOM 5864 N N . GLU A 1 761 ? 32.969 -21.026 40.586 1.00 77.94 761 GLU A N 1
ATOM 5865 C CA . GLU A 1 761 ? 33.306 -19.824 39.807 1.00 77.94 761 GLU A CA 1
ATOM 5866 C C . GLU A 1 761 ? 34.819 -19.564 39.757 1.00 77.94 761 GLU A C 1
ATOM 5868 O O . GLU A 1 761 ? 35.322 -18.916 38.842 1.00 77.94 761 GLU A O 1
ATOM 5873 N N . ASN A 1 762 ? 35.574 -20.126 40.705 1.00 79.06 762 ASN A N 1
ATOM 5874 C CA . ASN A 1 762 ? 37.021 -19.967 40.798 1.00 79.06 762 ASN A CA 1
ATOM 5875 C C . ASN A 1 762 ? 37.732 -21.301 40.534 1.00 79.06 762 ASN A C 1
ATOM 5877 O O . ASN A 1 762 ? 37.425 -22.314 41.165 1.00 79.06 762 ASN A O 1
ATOM 5881 N N . SER A 1 763 ? 38.731 -21.288 39.649 1.00 75.31 763 SER A N 1
ATOM 5882 C CA . SER A 1 763 ? 39.568 -22.450 39.336 1.00 75.31 763 SER A CA 1
ATOM 5883 C C . SER A 1 763 ? 40.247 -23.039 40.579 1.00 75.31 763 SER A C 1
ATOM 5885 O O . SER A 1 763 ? 40.416 -24.251 40.674 1.00 75.31 763 SER A O 1
ATOM 5887 N N . GLU A 1 764 ? 40.601 -22.211 41.566 1.00 78.75 764 GLU A N 1
ATOM 5888 C CA . GLU A 1 764 ? 41.189 -22.675 42.831 1.00 78.75 764 GLU A CA 1
ATOM 5889 C C . GLU A 1 764 ? 40.187 -23.471 43.681 1.00 78.75 764 GLU A C 1
ATOM 5891 O O . GLU A 1 764 ? 40.565 -24.458 44.313 1.00 78.75 764 GLU A O 1
ATOM 5896 N N . ASN A 1 765 ? 38.898 -23.110 43.657 1.00 80.81 765 ASN A N 1
ATOM 5897 C CA . ASN A 1 765 ? 37.862 -23.866 44.364 1.00 80.81 765 ASN A CA 1
ATOM 5898 C C . ASN A 1 765 ? 37.600 -25.219 43.698 1.00 80.81 765 ASN A C 1
ATOM 5900 O O . ASN A 1 765 ? 37.376 -26.206 44.395 1.00 80.81 765 ASN A O 1
ATOM 5904 N N . VAL A 1 766 ? 37.695 -25.286 42.365 1.00 80.50 766 VAL A N 1
ATOM 5905 C CA . VAL A 1 766 ? 37.643 -26.554 41.620 1.00 80.50 766 VAL A CA 1
ATOM 5906 C C . VAL A 1 766 ? 38.765 -27.479 42.098 1.00 80.50 766 VAL A C 1
ATOM 5908 O O . VAL A 1 766 ? 38.510 -28.630 42.446 1.00 80.50 766 VAL A O 1
ATOM 5911 N N . PHE A 1 767 ? 40.001 -26.978 42.210 1.00 75.81 767 PHE A N 1
ATOM 5912 C CA . PHE A 1 767 ? 41.115 -27.770 42.742 1.00 75.81 767 PHE A CA 1
ATOM 5913 C C . PHE A 1 767 ? 40.952 -28.127 44.219 1.00 75.81 767 PHE A C 1
ATOM 5915 O O . PHE A 1 767 ? 41.300 -29.239 44.612 1.00 75.81 767 PHE A O 1
ATOM 5922 N N . LEU A 1 768 ? 40.410 -27.230 45.044 1.00 76.88 768 LEU A N 1
ATOM 5923 C CA . LEU A 1 768 ? 40.097 -27.533 46.438 1.00 76.88 768 LEU A CA 1
ATOM 5924 C C . LEU A 1 768 ? 39.071 -28.672 46.539 1.00 76.88 768 LEU A C 1
ATOM 5926 O O . LEU A 1 768 ? 39.293 -29.614 47.296 1.00 76.88 768 LEU A O 1
ATOM 5930 N N . ALA A 1 769 ? 38.003 -28.633 45.740 1.00 77.38 769 ALA A N 1
ATOM 5931 C CA . ALA A 1 769 ? 36.979 -29.676 45.684 1.00 77.38 769 ALA A CA 1
ATOM 5932 C C . ALA A 1 769 ? 37.536 -31.020 45.179 1.00 77.38 769 ALA A C 1
ATOM 5934 O O . ALA A 1 769 ? 37.185 -32.074 45.714 1.00 77.38 769 ALA A O 1
ATOM 5935 N N . LEU A 1 770 ? 38.446 -30.998 44.198 1.00 76.69 770 LEU A N 1
ATOM 5936 C CA . LEU A 1 770 ? 39.156 -32.190 43.718 1.00 76.69 770 LEU A CA 1
ATOM 5937 C C . LEU A 1 770 ? 40.115 -32.763 44.781 1.00 76.69 770 LEU A C 1
ATOM 5939 O O . LEU A 1 770 ? 40.169 -33.975 44.977 1.00 76.69 770 LEU A O 1
ATOM 5943 N N . ASN A 1 771 ? 40.842 -31.908 45.506 1.00 73.06 771 ASN A N 1
ATOM 5944 C CA . ASN A 1 771 ? 41.796 -32.323 46.541 1.00 73.06 771 ASN A CA 1
ATOM 5945 C C . ASN A 1 771 ? 41.111 -32.839 47.817 1.00 73.06 771 ASN A C 1
ATOM 5947 O O . ASN A 1 771 ? 41.607 -33.781 48.433 1.00 73.06 771 ASN A O 1
ATOM 5951 N N . LEU A 1 772 ? 39.978 -32.251 48.215 1.00 70.00 772 LEU A N 1
ATOM 5952 C CA . LEU A 1 772 ? 39.164 -32.738 49.336 1.00 70.00 772 LEU A CA 1
ATOM 5953 C C . LEU A 1 772 ? 38.580 -34.125 49.030 1.00 70.00 772 LEU A C 1
ATOM 5955 O O . LEU A 1 772 ? 38.636 -35.014 49.877 1.00 70.00 772 LEU A O 1
ATOM 5959 N N . ALA A 1 773 ? 38.115 -34.333 47.796 1.00 67.12 773 ALA A N 1
ATOM 5960 C CA . ALA A 1 773 ? 37.640 -35.625 47.305 1.00 67.12 773 ALA A CA 1
ATOM 5961 C C . ALA A 1 773 ? 38.738 -36.705 47.280 1.00 67.12 773 ALA A C 1
ATOM 5963 O O . ALA A 1 773 ? 38.461 -37.865 47.561 1.00 67.12 773 ALA A O 1
ATOM 5964 N N . ALA A 1 774 ? 40.000 -36.336 47.027 1.00 60.03 774 ALA A N 1
ATOM 5965 C CA . ALA A 1 774 ? 41.131 -37.270 47.067 1.00 60.03 774 ALA A CA 1
ATOM 5966 C C . ALA A 1 774 ? 41.458 -37.804 48.484 1.00 60.03 774 ALA A C 1
ATOM 5968 O O . ALA A 1 774 ? 42.185 -38.791 48.611 1.00 60.03 774 ALA A O 1
ATOM 5969 N N . GLY A 1 775 ? 40.946 -37.160 49.543 1.00 56.25 775 GLY A N 1
ATOM 5970 C CA . GLY A 1 775 ? 41.107 -37.578 50.942 1.00 56.25 775 GLY A CA 1
ATOM 5971 C C . GLY A 1 775 ? 39.928 -38.374 51.526 1.00 56.25 775 GLY A C 1
ATOM 5972 O O . GLY A 1 775 ? 40.075 -38.962 52.598 1.00 56.25 775 GLY A O 1
ATOM 5973 N N . GLU A 1 776 ? 38.782 -38.418 50.839 1.00 57.91 776 GLU A N 1
ATOM 5974 C CA . GLU A 1 776 ? 37.553 -39.113 51.253 1.00 57.91 776 GLU A CA 1
ATOM 5975 C C . GLU A 1 776 ? 37.171 -40.233 50.256 1.00 57.91 776 GLU A C 1
ATOM 5977 O O . GLU A 1 776 ? 37.788 -40.405 49.212 1.00 57.91 776 GLU A O 1
ATOM 5982 N N . THR A 1 777 ? 36.155 -41.052 50.563 1.00 53.12 777 THR A N 1
ATOM 5983 C CA . THR A 1 777 ? 35.662 -42.136 49.669 1.00 53.12 777 THR A CA 1
ATOM 5984 C C . THR A 1 777 ? 34.790 -41.624 48.510 1.00 53.12 777 THR A C 1
ATOM 5986 O O . THR A 1 777 ? 34.113 -42.402 47.839 1.00 53.12 777 THR A O 1
ATOM 5989 N N . THR A 1 778 ? 34.776 -40.315 48.274 1.00 58.78 778 THR A N 1
ATOM 5990 C CA . THR A 1 778 ? 33.890 -39.613 47.346 1.00 58.78 778 THR A CA 1
ATOM 5991 C C . THR A 1 778 ? 34.675 -39.099 46.140 1.00 58.78 778 THR A C 1
ATOM 5993 O O . THR A 1 778 ? 35.266 -38.031 46.194 1.00 58.78 778 THR A O 1
ATOM 5996 N N . SER A 1 779 ? 34.656 -39.842 45.029 1.00 73.12 779 SER A N 1
ATOM 5997 C CA . SER A 1 779 ? 35.232 -39.420 43.745 1.00 73.12 779 SER A CA 1
ATOM 5998 C C . SER A 1 779 ? 34.246 -38.585 42.920 1.00 73.12 779 SER A C 1
ATOM 6000 O O . SER A 1 779 ? 33.034 -38.789 42.999 1.00 73.12 779 SER A O 1
ATOM 6002 N N . TRP A 1 780 ? 34.778 -37.661 42.118 1.00 81.88 780 TRP A N 1
ATOM 6003 C CA . TRP A 1 780 ? 34.034 -36.943 41.079 1.00 81.88 780 TRP A CA 1
ATOM 6004 C C . TRP A 1 780 ? 34.003 -37.773 39.795 1.00 81.88 780 TRP A C 1
ATOM 6006 O O . TRP A 1 780 ? 35.044 -38.276 39.373 1.00 81.88 780 TRP A O 1
ATOM 6016 N N . ASP A 1 781 ? 32.839 -37.885 39.159 1.00 83.31 781 ASP A N 1
ATOM 6017 C CA . ASP A 1 781 ? 32.684 -38.667 37.925 1.00 83.31 781 ASP A CA 1
ATOM 6018 C C . ASP A 1 781 ? 33.016 -37.829 36.682 1.00 83.31 781 ASP A C 1
ATOM 6020 O O . ASP A 1 781 ? 33.614 -38.320 35.718 1.00 83.31 781 ASP A O 1
ATOM 6024 N N . MET A 1 782 ? 32.665 -36.538 36.711 1.00 85.06 782 MET A N 1
ATOM 6025 C CA . MET A 1 782 ? 32.858 -35.624 35.588 1.00 85.06 782 MET A CA 1
ATOM 6026 C C . MET A 1 782 ? 33.193 -34.197 36.029 1.00 85.06 782 MET A C 1
ATOM 6028 O O . MET A 1 782 ? 32.627 -33.681 36.990 1.00 85.06 782 MET A O 1
ATOM 6032 N N . LEU A 1 783 ? 34.075 -33.547 35.269 1.00 86.38 783 LEU A N 1
ATOM 6033 C CA . LEU A 1 783 ? 34.326 -32.112 35.296 1.00 86.38 783 LEU A CA 1
ATOM 6034 C C . LEU A 1 783 ? 33.847 -31.496 33.976 1.00 86.38 783 LEU A C 1
ATOM 6036 O O . LEU A 1 783 ? 34.346 -31.846 32.905 1.00 86.38 783 LEU A O 1
ATOM 6040 N N . ILE A 1 784 ? 32.896 -30.567 34.053 1.00 87.00 784 ILE A N 1
ATOM 6041 C CA . ILE A 1 784 ? 32.413 -29.803 32.900 1.00 87.00 784 ILE A CA 1
ATOM 6042 C C . ILE A 1 784 ? 33.023 -28.407 32.951 1.00 87.00 784 ILE A C 1
ATOM 6044 O O . ILE A 1 784 ? 32.830 -27.673 33.919 1.00 87.00 784 ILE A O 1
ATOM 6048 N N . LEU A 1 785 ? 33.746 -28.043 31.896 1.00 83.62 785 LEU A N 1
ATOM 6049 C CA . LEU A 1 785 ? 34.351 -26.729 31.724 1.00 83.62 785 LEU A CA 1
ATOM 6050 C C . LEU A 1 785 ? 33.501 -25.912 30.754 1.00 83.62 785 LEU A C 1
ATOM 6052 O O . LEU A 1 785 ? 33.525 -26.147 29.544 1.00 83.62 785 LEU A O 1
ATOM 6056 N N . ASN A 1 786 ? 32.735 -24.967 31.290 1.00 79.62 786 ASN A N 1
ATOM 6057 C CA . ASN A 1 786 ? 31.953 -24.026 30.506 1.00 79.62 786 ASN A CA 1
ATOM 6058 C C . ASN A 1 786 ? 32.807 -22.792 30.186 1.00 79.62 786 ASN A C 1
ATOM 6060 O O . ASN A 1 786 ? 32.853 -21.873 30.995 1.00 79.62 786 ASN A O 1
ATOM 6064 N N . ILE A 1 787 ? 33.486 -22.801 29.033 1.00 71.62 787 ILE A N 1
ATOM 6065 C CA . ILE A 1 787 ? 34.431 -21.750 28.621 1.00 71.62 787 ILE A CA 1
ATOM 6066 C C . ILE A 1 787 ? 33.777 -20.891 27.529 1.00 71.62 787 ILE A C 1
ATOM 6068 O O . ILE A 1 787 ? 33.171 -21.432 26.594 1.00 71.62 787 ILE A O 1
ATOM 6072 N N . ASP A 1 788 ? 33.873 -19.570 27.649 1.00 65.44 788 ASP A N 1
ATOM 6073 C CA . ASP A 1 788 ? 33.374 -18.599 26.665 1.00 65.44 788 ASP A CA 1
ATOM 6074 C C . ASP A 1 788 ? 34.528 -17.974 25.851 1.00 65.44 788 ASP A C 1
ATOM 6076 O O . ASP A 1 788 ? 35.706 -18.219 26.119 1.00 65.44 788 ASP A O 1
ATOM 6080 N N . CYS A 1 789 ? 34.211 -17.236 24.779 1.00 50.81 789 CYS A N 1
ATOM 6081 C CA . CYS A 1 789 ? 35.178 -16.814 23.746 1.00 50.81 789 CYS A CA 1
ATOM 6082 C C . CYS A 1 789 ? 36.313 -15.890 24.235 1.00 50.81 789 CYS A C 1
ATOM 6084 O O . CYS A 1 789 ? 37.258 -15.652 23.483 1.00 50.81 789 CYS A O 1
ATOM 6086 N N . SER A 1 790 ? 36.217 -15.345 25.446 1.00 50.53 790 SER A N 1
ATOM 6087 C CA . SER A 1 790 ? 37.083 -14.286 25.976 1.00 50.53 790 SER A CA 1
ATOM 6088 C C . SER A 1 790 ? 38.052 -14.746 27.077 1.00 50.53 790 SER A C 1
ATOM 6090 O O . SER A 1 790 ? 38.838 -13.931 27.563 1.00 50.53 790 SER A O 1
ATOM 6092 N N . GLU A 1 791 ? 38.030 -16.023 27.481 1.00 56.38 791 GLU A N 1
ATOM 6093 C CA . GLU A 1 791 ? 38.684 -16.464 28.721 1.00 56.38 791 GLU A CA 1
ATOM 6094 C C . GLU A 1 791 ? 39.973 -17.289 28.516 1.00 56.38 791 GLU A C 1
ATOM 6096 O O . GLU A 1 791 ? 39.932 -18.474 28.183 1.00 56.38 791 GLU A O 1
ATOM 6101 N N . ASP A 1 792 ? 41.129 -16.698 28.852 1.00 53.97 792 ASP A N 1
ATOM 6102 C CA . ASP A 1 792 ? 42.424 -17.404 28.975 1.00 53.97 792 ASP A CA 1
ATOM 6103 C C . ASP A 1 792 ? 42.450 -18.397 30.171 1.00 53.97 792 ASP A C 1
ATOM 6105 O O . ASP A 1 792 ? 43.203 -19.371 30.189 1.00 53.97 792 ASP A O 1
ATOM 6109 N N . SER A 1 793 ? 41.586 -18.196 31.173 1.00 57.88 793 SER A N 1
ATOM 6110 C CA . SER A 1 793 ? 41.592 -18.902 32.469 1.00 57.88 793 SER A CA 1
ATOM 6111 C C . SER A 1 793 ? 41.122 -20.367 32.413 1.00 57.88 793 SER A C 1
ATOM 6113 O O . SER A 1 793 ? 41.588 -21.202 33.194 1.00 57.88 793 SER A O 1
ATOM 6115 N N . GLY A 1 794 ? 40.220 -20.712 31.487 1.00 61.12 794 GLY A N 1
ATOM 6116 C CA . GLY A 1 794 ? 39.734 -22.085 31.303 1.00 61.12 794 GLY A CA 1
ATOM 6117 C C . GLY A 1 794 ? 40.799 -23.020 30.719 1.00 61.12 794 GLY A C 1
ATOM 6118 O O . GLY A 1 794 ? 40.831 -24.213 31.034 1.00 61.12 794 GLY A O 1
ATOM 6119 N N . MET A 1 795 ? 41.716 -22.467 29.920 1.00 65.62 795 MET A N 1
ATOM 6120 C CA . MET A 1 795 ? 42.852 -23.197 29.354 1.00 65.62 795 MET A CA 1
ATOM 6121 C C . MET A 1 795 ? 43.952 -23.438 30.397 1.00 65.62 795 MET A C 1
ATOM 6123 O O . MET A 1 795 ? 44.501 -24.540 30.446 1.00 65.62 795 MET A O 1
ATOM 6127 N N . ASP A 1 796 ? 44.192 -22.482 31.299 1.00 67.81 796 ASP A N 1
ATOM 6128 C CA . ASP A 1 796 ? 45.091 -22.660 32.450 1.00 67.81 796 ASP A CA 1
ATOM 6129 C C . ASP A 1 796 ? 44.619 -23.793 33.382 1.00 67.81 796 ASP A C 1
ATOM 6131 O O . ASP A 1 796 ? 45.423 -24.573 33.905 1.00 67.81 796 ASP A O 1
ATOM 6135 N N . LEU A 1 797 ? 43.300 -23.913 33.592 1.00 72.12 797 LEU A N 1
ATOM 6136 C CA . LEU A 1 797 ? 42.699 -24.985 34.392 1.00 72.12 797 LEU A CA 1
ATOM 6137 C C . LEU A 1 797 ? 42.935 -26.361 33.755 1.00 72.12 797 LEU A C 1
ATOM 6139 O O . LEU A 1 797 ? 43.291 -27.313 34.456 1.00 72.12 797 LEU A O 1
ATOM 6143 N N . LEU A 1 798 ? 42.796 -26.457 32.429 1.00 71.56 798 LEU A N 1
ATOM 6144 C CA . LEU A 1 798 ? 43.147 -27.656 31.670 1.00 71.56 798 LEU A CA 1
ATOM 6145 C C . LEU A 1 798 ? 44.634 -27.980 31.823 1.00 71.56 798 LEU A C 1
ATOM 6147 O O . LEU A 1 798 ? 44.969 -29.097 32.207 1.00 71.56 798 LEU A O 1
ATOM 6151 N N . GLU A 1 799 ? 45.531 -27.016 31.617 1.00 70.62 799 GLU A N 1
ATOM 6152 C CA . GLU A 1 799 ? 46.973 -27.245 31.732 1.00 70.62 799 GLU A CA 1
ATOM 6153 C C . GLU A 1 799 ? 47.370 -27.753 33.126 1.00 70.62 799 GLU A C 1
ATOM 6155 O O . GLU A 1 799 ? 48.087 -28.747 33.246 1.00 70.62 799 GLU A O 1
ATOM 6160 N N . ARG A 1 800 ? 46.826 -27.167 34.196 1.00 71.88 800 ARG A N 1
ATOM 6161 C CA . ARG A 1 800 ? 47.074 -27.626 35.573 1.00 71.88 800 ARG A CA 1
ATOM 6162 C C . ARG A 1 800 ? 46.525 -29.026 35.847 1.00 71.88 800 ARG A C 1
ATOM 6164 O O . ARG A 1 800 ? 47.117 -29.783 36.619 1.00 71.88 800 ARG A O 1
ATOM 6171 N N . MET A 1 801 ? 45.440 -29.415 35.182 1.00 72.94 801 MET A N 1
ATOM 6172 C CA . MET A 1 801 ? 44.856 -30.750 35.302 1.00 72.94 801 MET A CA 1
ATOM 6173 C C . MET A 1 801 ? 45.772 -31.852 34.742 1.00 72.94 801 MET A C 1
ATOM 6175 O O . MET A 1 801 ? 45.661 -33.008 35.159 1.00 72.94 801 MET A O 1
ATOM 6179 N N . ASN A 1 802 ? 46.768 -31.506 33.910 1.00 69.31 802 ASN A N 1
ATOM 6180 C CA . ASN A 1 802 ? 47.842 -32.429 33.519 1.00 69.31 802 ASN A CA 1
ATOM 6181 C C . ASN A 1 802 ? 48.729 -32.894 34.673 1.00 69.31 802 ASN A C 1
ATOM 6183 O O . ASN A 1 802 ? 49.388 -33.927 34.537 1.00 69.31 802 ASN A O 1
ATOM 6187 N N . HIS A 1 803 ? 48.735 -32.191 35.803 1.00 69.19 803 HIS A N 1
ATOM 6188 C CA . HIS A 1 803 ? 49.532 -32.561 36.969 1.00 69.19 803 HIS A CA 1
ATOM 6189 C C . HIS A 1 803 ? 48.786 -33.467 37.966 1.00 69.19 803 HIS A C 1
ATOM 6191 O O . HIS A 1 803 ? 49.410 -33.997 38.883 1.00 69.19 803 HIS A O 1
ATOM 6197 N N . VAL A 1 804 ? 47.483 -33.711 37.776 1.00 70.94 804 VAL A N 1
ATOM 6198 C CA . VAL A 1 804 ? 46.683 -34.626 38.617 1.00 70.94 804 VAL A CA 1
ATOM 6199 C C . VAL A 1 804 ? 46.932 -36.086 38.189 1.00 70.94 804 VAL A C 1
ATOM 6201 O O . VAL A 1 804 ? 46.992 -36.345 36.992 1.00 70.94 804 VAL A O 1
ATOM 6204 N N . PRO A 1 805 ? 47.080 -37.089 39.070 1.00 67.38 805 PRO A N 1
ATOM 6205 C CA . PRO A 1 805 ? 47.230 -38.491 38.648 1.00 67.38 805 PRO A CA 1
ATOM 6206 C C . PRO A 1 805 ? 46.011 -39.004 37.861 1.00 67.38 805 PRO A C 1
ATOM 6208 O O . PRO A 1 805 ? 44.884 -38.755 38.273 1.00 67.38 805 PRO A O 1
ATOM 6211 N N . ARG A 1 806 ? 46.212 -39.748 36.757 1.00 66.25 806 ARG A N 1
ATOM 6212 C CA . ARG A 1 806 ? 45.120 -40.259 35.886 1.00 66.25 806 ARG A CA 1
ATOM 6213 C C . ARG A 1 806 ? 44.034 -41.038 36.639 1.00 66.25 806 ARG A C 1
ATOM 6215 O O . ARG A 1 806 ? 42.876 -40.955 36.265 1.00 66.25 806 ARG A O 1
ATOM 6222 N N . GLU A 1 807 ? 44.408 -41.758 37.692 1.00 65.12 807 GLU A N 1
ATOM 6223 C CA . GLU A 1 807 ? 43.510 -42.572 38.528 1.00 65.12 807 GLU A CA 1
ATOM 6224 C C . GLU A 1 807 ? 42.555 -41.735 39.397 1.00 65.12 807 GLU A C 1
ATOM 6226 O O . GLU A 1 807 ? 41.545 -42.249 39.862 1.00 65.12 807 GLU A O 1
ATOM 6231 N N . ALA A 1 808 ? 42.865 -40.451 39.603 1.00 64.38 808 ALA A N 1
ATOM 6232 C CA . ALA A 1 808 ? 42.070 -39.504 40.384 1.00 64.38 808 ALA A CA 1
ATOM 6233 C C . ALA A 1 808 ? 41.419 -38.413 39.512 1.00 64.38 808 ALA A C 1
ATOM 6235 O O . ALA A 1 808 ? 40.879 -37.442 40.044 1.00 64.38 808 ALA A O 1
ATOM 6236 N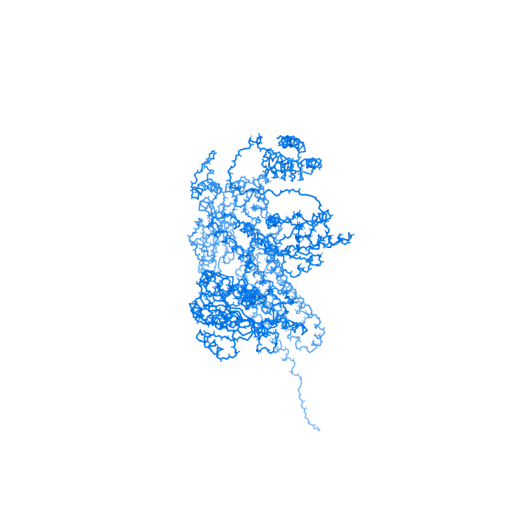 N . ARG A 1 809 ? 41.498 -38.527 38.174 1.00 72.50 809 ARG A N 1
ATOM 6237 C CA . ARG A 1 809 ? 40.918 -37.544 37.248 1.00 72.50 809 ARG A CA 1
ATOM 6238 C C . ARG A 1 809 ? 39.472 -37.912 36.896 1.00 72.50 809 ARG A C 1
ATOM 6240 O O . ARG A 1 809 ? 39.252 -39.030 36.431 1.00 72.50 809 ARG A O 1
ATOM 6247 N N . PRO A 1 810 ? 38.514 -36.978 37.028 1.00 79.25 810 PRO A N 1
ATOM 6248 C CA . PRO A 1 810 ? 37.181 -37.159 36.466 1.00 79.25 810 PRO A CA 1
ATOM 6249 C C . PRO A 1 810 ? 37.221 -37.124 34.930 1.00 79.25 810 PRO A C 1
ATOM 6251 O O . PRO A 1 810 ? 38.181 -36.627 34.333 1.00 79.25 810 PRO A O 1
ATOM 6254 N N . SER A 1 811 ? 36.154 -37.596 34.281 1.00 81.94 811 SER A N 1
ATOM 6255 C CA . SER A 1 811 ? 35.968 -37.398 32.835 1.00 81.94 811 SER A CA 1
ATOM 6256 C C . SER A 1 811 ? 35.807 -35.906 32.538 1.00 81.94 811 SER A C 1
ATOM 6258 O O . SER A 1 811 ? 35.058 -35.230 33.237 1.00 81.94 811 SER A O 1
ATOM 6260 N N . ILE A 1 812 ? 36.481 -35.369 31.519 1.00 80.69 812 ILE A N 1
ATOM 6261 C CA . ILE A 1 812 ? 36.461 -33.924 31.238 1.00 80.69 812 ILE A CA 1
ATOM 6262 C C . ILE A 1 812 ? 35.625 -33.646 29.985 1.00 80.69 812 ILE A C 1
ATOM 6264 O O . ILE A 1 812 ? 35.873 -34.232 28.928 1.00 80.69 812 ILE A O 1
ATOM 6268 N N . LEU A 1 813 ? 34.666 -32.724 30.096 1.00 82.50 813 LEU A N 1
ATOM 6269 C CA . LEU A 1 813 ? 33.877 -32.199 28.980 1.00 82.50 813 LEU A CA 1
ATOM 6270 C C . LEU A 1 813 ? 34.096 -30.687 28.849 1.00 82.50 813 LEU A C 1
ATOM 6272 O O . LEU A 1 813 ? 33.805 -29.938 29.778 1.00 82.50 813 LEU A O 1
ATOM 6276 N N . LEU A 1 814 ? 34.567 -30.234 27.688 1.00 79.31 814 LEU A N 1
ATOM 6277 C CA . LEU A 1 814 ? 34.669 -28.815 27.350 1.00 79.31 814 LEU A CA 1
ATOM 6278 C C . LEU A 1 814 ? 33.430 -28.370 26.575 1.00 79.31 814 LEU A C 1
ATOM 6280 O O . LEU A 1 814 ? 33.080 -28.978 25.562 1.00 79.31 814 LEU A O 1
ATOM 6284 N N . LEU A 1 815 ? 32.823 -27.266 27.001 1.00 78.00 815 LEU A N 1
ATOM 6285 C CA . LEU A 1 815 ? 31.787 -26.562 26.251 1.00 78.00 815 LEU A CA 1
ATOM 6286 C C . LEU A 1 815 ? 32.412 -25.320 25.604 1.00 78.00 815 LEU A C 1
ATOM 6288 O O . LEU A 1 815 ? 32.848 -24.429 26.325 1.00 78.00 815 LEU A O 1
ATOM 6292 N N . VAL A 1 816 ? 32.461 -25.261 24.269 1.00 72.69 816 VAL A N 1
ATOM 6293 C CA . VAL A 1 816 ? 33.174 -24.209 23.503 1.00 72.69 816 VAL A CA 1
ATOM 6294 C C . VAL A 1 816 ? 32.323 -23.653 22.364 1.00 72.69 816 VAL A C 1
ATOM 6296 O O . VAL A 1 816 ? 31.552 -24.393 21.768 1.00 72.69 816 VAL A O 1
ATOM 6299 N N . VAL A 1 817 ? 32.457 -22.379 21.992 1.00 65.31 817 VAL A N 1
ATOM 6300 C CA . VAL A 1 817 ? 31.716 -21.796 20.851 1.00 65.31 817 VAL A CA 1
ATOM 6301 C C . VAL A 1 817 ? 32.235 -22.351 19.515 1.00 65.31 817 VAL A C 1
ATOM 6303 O O . VAL A 1 817 ? 33.443 -22.405 19.287 1.00 65.31 817 VAL A O 1
ATOM 6306 N N . ARG A 1 818 ? 31.328 -22.777 18.617 1.00 55.41 818 ARG A N 1
ATOM 6307 C CA . ARG A 1 818 ? 31.671 -23.490 17.362 1.00 55.41 818 ARG A CA 1
ATOM 6308 C C . ARG A 1 818 ? 32.610 -22.728 16.411 1.00 55.41 818 ARG A C 1
ATOM 6310 O O . ARG A 1 818 ? 33.344 -23.377 15.675 1.00 55.41 818 ARG A O 1
ATOM 6317 N N . GLU A 1 819 ? 32.633 -21.397 16.419 1.00 49.97 819 GLU A N 1
ATOM 6318 C CA . GLU A 1 819 ? 33.551 -20.596 15.581 1.00 49.97 819 GLU A CA 1
ATOM 6319 C C . GLU A 1 819 ? 35.002 -20.602 16.101 1.00 49.97 819 GLU A C 1
ATOM 6321 O O . GLU A 1 819 ? 35.934 -20.396 15.329 1.00 49.97 819 GLU A O 1
ATOM 6326 N N . CYS A 1 820 ? 35.217 -20.982 17.365 1.00 43.09 820 CYS A N 1
ATOM 6327 C CA . CYS A 1 820 ? 36.534 -21.282 17.934 1.00 43.09 820 CYS A CA 1
ATOM 6328 C C . CYS A 1 820 ? 36.996 -22.727 17.647 1.00 43.09 820 CYS A C 1
ATOM 6330 O O . CYS A 1 820 ? 37.918 -23.220 18.294 1.00 43.09 820 CYS A O 1
ATOM 6332 N N . ALA A 1 821 ? 36.396 -23.436 16.679 1.00 40.94 821 ALA A N 1
ATOM 6333 C CA . ALA A 1 821 ? 36.743 -24.822 16.333 1.00 40.94 821 ALA A CA 1
ATOM 6334 C C . ALA A 1 821 ? 38.177 -25.028 15.795 1.00 40.94 821 ALA A C 1
ATOM 6336 O O . ALA A 1 821 ? 38.595 -26.174 15.609 1.00 40.94 821 ALA A O 1
ATOM 6337 N N . ASP A 1 822 ? 38.985 -23.975 15.638 1.00 42.62 822 ASP A N 1
ATOM 6338 C CA . ASP A 1 822 ? 40.443 -24.133 15.549 1.00 42.62 822 ASP A CA 1
ATOM 6339 C C . ASP A 1 822 ? 41.072 -24.641 16.872 1.00 42.62 822 ASP A C 1
ATOM 6341 O O . ASP A 1 822 ? 42.167 -25.206 16.854 1.00 42.62 822 ASP A O 1
ATOM 6345 N N . ALA A 1 823 ? 40.352 -24.609 18.003 1.00 41.62 823 ALA A N 1
ATOM 6346 C CA . ALA A 1 823 ? 40.725 -25.288 19.251 1.00 41.62 823 ALA A CA 1
ATOM 6347 C C . ALA A 1 823 ? 40.760 -26.827 19.122 1.00 41.62 823 ALA A C 1
ATOM 6349 O O . ALA A 1 823 ? 41.454 -27.501 19.890 1.00 41.62 823 ALA A O 1
ATOM 6350 N N . GLY A 1 824 ? 40.106 -27.401 18.103 1.00 43.03 824 GLY A N 1
ATOM 6351 C CA . GLY A 1 824 ? 40.262 -28.815 17.736 1.00 43.03 824 GLY A CA 1
ATOM 6352 C C . GLY A 1 824 ? 41.676 -29.168 17.246 1.00 43.03 824 GLY A C 1
ATOM 6353 O O . GLY A 1 824 ? 42.064 -30.338 17.248 1.00 43.03 824 GLY A O 1
ATOM 6354 N N . LYS A 1 825 ? 42.488 -28.171 16.859 1.00 42.75 825 LYS A N 1
ATOM 6355 C CA . LYS A 1 825 ? 43.924 -28.352 16.582 1.00 42.75 825 LYS A CA 1
ATOM 6356 C C . LYS A 1 825 ? 44.789 -28.184 17.838 1.00 42.75 825 LYS A C 1
ATOM 6358 O O . LYS A 1 825 ? 45.850 -28.799 17.897 1.00 42.75 825 LYS A O 1
ATOM 6363 N N . ALA A 1 826 ? 44.335 -27.427 18.842 1.00 39.25 826 ALA A N 1
ATOM 6364 C CA . ALA A 1 826 ? 45.051 -27.208 20.107 1.00 39.25 826 ALA A CA 1
ATOM 6365 C C . ALA A 1 826 ? 44.883 -28.361 21.121 1.00 39.25 826 ALA A C 1
ATOM 6367 O O . ALA A 1 826 ? 45.771 -28.610 21.930 1.00 39.25 826 ALA A O 1
ATOM 6368 N N . THR A 1 827 ? 43.790 -29.125 21.047 1.00 44.38 827 THR A N 1
ATOM 6369 C CA . THR A 1 827 ? 43.513 -30.271 21.942 1.00 44.38 827 THR A CA 1
ATOM 6370 C C . THR A 1 827 ? 44.266 -31.554 21.579 1.00 44.38 827 THR A C 1
ATOM 6372 O O . THR A 1 827 ? 44.328 -32.475 22.388 1.00 44.38 827 THR A O 1
ATOM 6375 N N . LYS A 1 828 ? 44.921 -31.622 20.410 1.00 43.41 828 LYS A N 1
ATOM 6376 C CA . LYS A 1 828 ? 45.715 -32.801 20.017 1.00 43.41 828 LYS A CA 1
ATOM 6377 C C . LYS A 1 828 ? 47.018 -32.982 20.797 1.00 43.41 828 LYS A C 1
ATOM 6379 O O . LYS A 1 828 ? 47.640 -34.029 20.635 1.00 43.41 828 LYS A O 1
ATOM 6384 N N . SER A 1 829 ? 47.455 -32.011 21.603 1.00 44.44 829 SER A N 1
ATOM 6385 C CA . SER A 1 829 ? 48.753 -32.122 22.271 1.00 44.44 829 SER A CA 1
ATOM 6386 C C . SER A 1 829 ? 48.720 -32.603 23.722 1.00 44.44 829 SER A C 1
ATOM 6388 O O . SER A 1 829 ? 49.694 -33.263 24.067 1.00 44.44 829 SER A O 1
ATOM 6390 N N . HIS A 1 830 ? 47.687 -32.394 24.566 1.00 52.91 830 HIS A N 1
ATOM 6391 C CA . HIS A 1 830 ? 47.889 -32.675 26.007 1.00 52.91 830 HIS A CA 1
ATOM 6392 C C . HIS A 1 830 ? 46.754 -33.270 26.891 1.00 52.91 830 HIS A C 1
ATOM 6394 O O . HIS A 1 830 ? 47.121 -33.742 27.964 1.00 52.91 830 HIS A O 1
ATOM 6400 N N . ILE A 1 831 ? 45.454 -33.364 26.532 1.00 57.97 831 ILE A N 1
ATOM 6401 C CA . ILE A 1 831 ? 44.409 -33.990 27.407 1.00 57.97 831 ILE A CA 1
ATOM 6402 C C . ILE A 1 831 ? 43.323 -34.736 26.608 1.00 57.97 831 ILE A C 1
ATOM 6404 O O . ILE A 1 831 ? 42.797 -34.195 25.641 1.00 57.97 831 ILE A O 1
ATOM 6408 N N . ASP A 1 832 ? 42.935 -35.935 27.068 1.00 63.00 832 ASP A N 1
ATOM 6409 C CA . ASP A 1 832 ? 41.762 -36.691 26.594 1.00 63.00 832 ASP A CA 1
ATOM 6410 C C . ASP A 1 832 ? 40.464 -36.038 27.116 1.00 63.00 832 ASP A C 1
ATOM 6412 O O . ASP A 1 832 ? 39.920 -36.448 28.142 1.00 63.00 832 ASP A O 1
ATOM 6416 N N . ALA A 1 833 ? 39.995 -34.974 26.463 1.00 67.31 833 ALA A N 1
ATOM 6417 C CA . ALA A 1 833 ? 38.761 -34.289 26.844 1.00 67.31 833 ALA A CA 1
ATOM 6418 C C . ALA A 1 833 ? 37.728 -34.307 25.710 1.00 67.31 833 ALA A C 1
ATOM 6420 O O . ALA A 1 833 ? 38.051 -34.042 24.550 1.00 67.31 833 ALA A O 1
ATOM 6421 N N . ALA A 1 834 ? 36.475 -34.613 26.050 1.00 74.88 834 ALA A N 1
ATOM 6422 C CA . ALA A 1 834 ? 35.365 -34.515 25.112 1.00 74.88 834 ALA A CA 1
ATOM 6423 C C . ALA A 1 834 ? 35.022 -33.040 24.873 1.00 74.88 834 ALA A C 1
ATOM 6425 O O . ALA A 1 834 ? 35.146 -32.215 25.777 1.00 74.88 834 ALA A O 1
ATOM 6426 N N . VAL A 1 835 ? 34.571 -32.699 23.666 1.00 74.06 835 VAL A N 1
ATOM 6427 C CA . VAL A 1 835 ? 34.239 -31.318 23.291 1.00 74.06 835 VAL A CA 1
ATOM 6428 C C . VAL A 1 835 ? 32.798 -31.254 22.795 1.00 74.06 835 VAL A C 1
ATOM 6430 O O . VAL A 1 835 ? 32.404 -32.035 21.931 1.00 74.06 835 VAL A O 1
ATOM 6433 N N . CYS A 1 836 ? 32.021 -30.305 23.316 1.00 78.12 836 CYS A N 1
ATOM 6434 C CA . CYS A 1 836 ? 30.666 -29.995 22.871 1.00 78.12 836 CYS A CA 1
ATOM 6435 C C . CYS A 1 836 ? 30.576 -28.520 22.455 1.00 78.12 836 CYS A C 1
ATOM 6437 O O . CYS A 1 836 ? 30.936 -27.617 23.208 1.00 78.12 836 CYS A O 1
ATOM 6439 N N . GLY A 1 837 ? 30.101 -28.276 21.233 1.00 70.00 837 GLY A N 1
ATOM 6440 C CA . GLY A 1 837 ? 29.986 -26.929 20.675 1.00 70.00 837 GLY A CA 1
ATOM 6441 C C . GLY A 1 837 ? 28.762 -26.168 21.200 1.00 70.00 837 GLY A C 1
ATOM 6442 O O . GLY A 1 837 ? 27.679 -26.739 21.229 1.00 70.00 837 GLY A O 1
ATOM 6443 N N . LYS A 1 838 ? 28.898 -24.885 21.548 1.00 71.81 838 LYS A N 1
ATOM 6444 C CA . LYS A 1 838 ? 27.802 -23.934 21.790 1.00 71.81 838 LYS A CA 1
ATOM 6445 C C . LYS A 1 838 ? 27.370 -23.282 20.457 1.00 71.81 838 LYS A C 1
ATOM 6447 O O . LYS A 1 838 ? 28.252 -22.960 19.651 1.00 71.81 838 LYS A O 1
ATOM 6452 N N . PRO A 1 839 ? 26.059 -23.085 20.206 1.00 65.44 839 PRO A N 1
ATOM 6453 C CA . PRO A 1 839 ? 24.941 -23.531 21.041 1.00 65.44 839 PRO A CA 1
ATOM 6454 C C . PRO A 1 839 ? 24.735 -25.052 20.878 1.00 65.44 839 PRO A C 1
ATOM 6456 O O . PRO A 1 839 ? 24.856 -25.568 19.769 1.00 65.44 839 PRO A O 1
ATOM 6459 N N . PHE A 1 840 ? 24.439 -25.766 21.968 1.00 69.50 840 PHE A N 1
ATOM 6460 C CA . PHE A 1 840 ? 24.190 -27.217 21.957 1.00 69.50 840 PHE A CA 1
ATOM 6461 C C . PHE A 1 840 ? 22.717 -27.534 22.219 1.00 69.50 840 PHE A C 1
ATOM 6463 O O . PHE A 1 840 ? 22.055 -26.870 23.019 1.00 69.50 840 PHE A O 1
ATOM 6470 N N . HIS A 1 841 ? 22.216 -28.604 21.600 1.00 70.62 841 HIS A N 1
ATOM 6471 C CA . HIS A 1 841 ? 20.917 -29.176 21.962 1.00 70.62 841 HIS A CA 1
ATOM 6472 C C . HIS A 1 841 ? 20.996 -29.997 23.244 1.00 70.62 841 HIS A C 1
ATOM 6474 O O . HIS A 1 841 ? 22.013 -30.637 23.512 1.00 70.62 841 HIS A O 1
ATOM 6480 N N . ARG A 1 842 ? 19.881 -30.100 23.985 1.00 75.31 842 ARG A N 1
ATOM 6481 C CA . ARG A 1 842 ? 19.775 -30.976 25.165 1.00 75.31 842 ARG A CA 1
ATOM 6482 C C . ARG A 1 842 ? 20.269 -32.397 24.866 1.00 75.31 842 ARG A C 1
ATOM 6484 O O . ARG A 1 842 ? 21.001 -32.975 25.662 1.00 75.31 842 ARG A O 1
ATOM 6491 N N . LYS A 1 843 ? 19.908 -32.952 23.701 1.00 75.75 843 LYS A N 1
ATOM 6492 C CA . LYS A 1 843 ? 20.343 -34.295 23.267 1.00 75.75 843 LYS A CA 1
ATOM 6493 C C . LYS A 1 843 ? 21.838 -34.367 22.950 1.00 75.75 843 LYS A C 1
ATOM 6495 O O . LYS A 1 843 ? 22.464 -35.375 23.251 1.00 75.75 843 LYS A O 1
ATOM 6500 N N . GLU A 1 844 ? 22.404 -33.326 22.347 1.00 75.50 844 GLU A N 1
ATOM 6501 C CA . GLU A 1 844 ? 23.832 -33.274 22.011 1.00 75.50 844 GLU A CA 1
ATOM 6502 C C . GLU A 1 844 ? 24.685 -33.177 23.273 1.00 75.50 844 GLU A C 1
ATOM 6504 O O . GLU A 1 844 ? 25.623 -33.954 23.425 1.00 75.50 844 GLU A O 1
ATOM 6509 N N . LEU A 1 845 ? 24.298 -32.306 24.212 1.00 81.50 845 LEU A N 1
ATOM 6510 C CA . LEU A 1 845 ? 24.947 -32.194 25.515 1.00 81.50 845 LEU A CA 1
ATOM 6511 C C . LEU A 1 845 ? 24.850 -33.513 26.295 1.00 81.50 845 LEU A C 1
ATOM 6513 O O . LEU A 1 845 ? 25.858 -33.992 26.808 1.00 81.50 845 LEU A O 1
ATOM 6517 N N . LEU A 1 846 ? 23.668 -34.140 26.336 1.00 81.38 846 LEU A N 1
ATOM 6518 C CA . LEU A 1 846 ? 23.488 -35.434 27.000 1.00 81.38 846 LEU A CA 1
ATOM 6519 C C . LEU A 1 846 ? 24.366 -36.521 26.372 1.00 81.38 846 LEU A C 1
ATOM 6521 O O . LEU A 1 846 ? 25.026 -37.268 27.087 1.00 81.38 846 LEU A O 1
ATOM 6525 N N . ASN A 1 847 ? 24.403 -36.605 25.041 1.00 79.06 847 ASN A N 1
ATOM 6526 C CA . ASN A 1 847 ? 25.231 -37.579 24.335 1.00 79.06 847 ASN A CA 1
ATOM 6527 C C . ASN A 1 847 ? 26.727 -37.315 24.539 1.00 79.06 847 ASN A C 1
ATOM 6529 O O . ASN A 1 847 ? 27.486 -38.273 24.659 1.00 79.06 847 ASN A O 1
ATOM 6533 N N . ALA A 1 848 ? 27.152 -36.052 24.612 1.00 79.19 848 ALA A N 1
ATOM 6534 C CA . ALA A 1 848 ? 28.533 -35.688 24.911 1.00 79.19 848 ALA A CA 1
ATOM 6535 C C . ALA A 1 848 ? 28.922 -36.089 26.343 1.00 79.19 848 ALA A C 1
ATOM 6537 O O . ALA A 1 848 ? 29.986 -36.672 26.541 1.00 79.19 848 ALA A O 1
ATOM 6538 N N . ILE A 1 849 ? 28.036 -35.865 27.321 1.00 84.06 849 ILE A N 1
ATOM 6539 C CA . ILE A 1 849 ? 28.222 -36.306 28.711 1.00 84.06 849 ILE A CA 1
ATOM 6540 C C . ILE A 1 849 ? 28.290 -37.836 28.784 1.00 84.06 849 ILE A C 1
ATOM 6542 O O . ILE A 1 849 ? 29.249 -38.393 29.311 1.00 84.06 849 ILE A O 1
ATOM 6546 N N . LEU A 1 850 ? 27.311 -38.538 28.208 1.00 82.06 850 LEU A N 1
ATOM 6547 C CA . LEU A 1 850 ? 27.280 -40.003 28.207 1.00 82.06 850 LEU A CA 1
ATOM 6548 C C . LEU A 1 850 ? 28.466 -40.605 27.442 1.00 82.06 850 LEU A C 1
ATOM 6550 O O . LEU A 1 850 ? 28.978 -41.646 27.838 1.00 82.06 850 LEU A O 1
ATOM 6554 N N . GLY A 1 851 ? 28.908 -39.966 26.358 1.00 77.81 851 GLY A N 1
ATOM 6555 C CA . GLY A 1 851 ? 30.094 -40.354 25.600 1.00 77.81 851 GLY A CA 1
ATOM 6556 C C . GLY A 1 851 ? 31.372 -40.195 26.419 1.00 77.81 851 GLY A C 1
ATOM 6557 O O . GLY A 1 851 ? 32.161 -41.132 26.491 1.00 77.81 851 GLY A O 1
ATOM 6558 N N . ALA A 1 852 ? 31.534 -39.059 27.100 1.00 78.06 852 ALA A N 1
ATOM 6559 C CA . ALA A 1 852 ? 32.686 -38.789 27.955 1.00 78.06 852 ALA A CA 1
ATOM 6560 C C . ALA A 1 852 ? 32.757 -39.741 29.165 1.00 78.06 852 ALA A C 1
ATOM 6562 O O . ALA A 1 852 ? 33.833 -40.248 29.478 1.00 78.06 852 ALA A O 1
ATOM 6563 N N . LEU A 1 853 ? 31.614 -40.066 29.782 1.00 76.56 853 LEU A N 1
ATOM 6564 C CA . LEU A 1 853 ? 31.519 -41.047 30.875 1.00 76.56 853 LEU A CA 1
ATOM 6565 C C . LEU A 1 853 ? 31.787 -42.498 30.424 1.00 76.56 853 LEU A C 1
ATOM 6567 O O . LEU A 1 853 ? 32.087 -43.353 31.255 1.00 76.56 853 LEU A O 1
ATOM 6571 N N . ARG A 1 854 ? 31.673 -42.807 29.123 1.00 72.19 854 ARG A N 1
ATOM 6572 C CA . ARG A 1 854 ? 31.843 -44.166 28.565 1.00 72.19 854 ARG A CA 1
ATOM 6573 C C . ARG A 1 854 ? 33.290 -44.526 28.208 1.00 72.19 854 ARG A C 1
ATOM 6575 O O . ARG A 1 854 ? 33.536 -45.649 27.767 1.00 72.19 854 ARG A O 1
ATOM 6582 N N . THR A 1 855 ? 34.250 -43.624 28.397 1.00 52.47 855 THR A N 1
ATOM 6583 C CA . THR A 1 855 ? 35.625 -43.806 27.911 1.00 52.47 855 THR A CA 1
ATOM 6584 C C . THR A 1 855 ? 36.474 -44.722 28.813 1.00 52.47 855 THR A C 1
ATOM 6586 O O . THR A 1 855 ? 37.262 -44.272 29.636 1.00 52.47 855 THR A O 1
ATOM 6589 N N . ALA A 1 856 ? 36.361 -46.037 28.594 1.00 28.75 856 ALA A N 1
ATOM 6590 C CA . ALA A 1 856 ? 37.498 -46.966 28.587 1.00 28.75 856 ALA A CA 1
ATOM 6591 C C . ALA A 1 856 ? 37.840 -47.286 27.112 1.00 28.75 856 ALA A C 1
ATOM 6593 O O . ALA A 1 856 ? 36.950 -47.218 26.262 1.00 28.75 856 ALA A O 1
ATOM 6594 N N . PRO A 1 857 ? 39.103 -47.589 26.756 1.00 36.88 857 PRO A N 1
ATOM 6595 C CA . PRO A 1 857 ? 39.567 -47.493 25.378 1.00 36.88 857 PRO A CA 1
ATOM 6596 C C . PRO A 1 857 ? 39.028 -48.641 24.519 1.00 36.88 857 PRO A C 1
ATOM 6598 O O . PRO A 1 857 ? 39.437 -49.790 24.678 1.00 36.88 857 PRO A O 1
ATOM 6601 N N . GLN A 1 858 ? 38.176 -48.314 23.548 1.00 27.41 858 GLN A N 1
ATOM 6602 C CA . GLN A 1 858 ? 38.089 -49.064 22.301 1.00 27.41 858 GLN A CA 1
ATOM 6603 C C . GLN A 1 858 ? 38.177 -48.108 21.117 1.00 27.41 858 GLN A C 1
ATOM 6605 O O . GLN A 1 858 ? 37.379 -47.191 20.940 1.00 27.41 858 GLN A O 1
ATOM 6610 N N . SER A 1 859 ? 39.242 -48.345 20.368 1.00 29.06 859 SER A N 1
ATOM 6611 C CA . SER A 1 859 ? 39.626 -47.774 19.094 1.00 29.06 859 SER A CA 1
ATOM 6612 C C . SER A 1 859 ? 38.550 -47.983 18.028 1.00 29.06 859 SER A C 1
ATOM 6614 O O . SER A 1 859 ? 37.903 -49.026 17.977 1.00 29.06 859 SER A O 1
ATOM 6616 N N . ASP A 1 860 ? 38.466 -46.994 17.140 1.00 29.33 860 ASP A N 1
ATOM 6617 C CA . ASP A 1 860 ? 37.857 -47.038 15.812 1.00 29.33 860 ASP A CA 1
ATOM 6618 C C . ASP A 1 860 ? 36.350 -47.302 15.738 1.00 29.33 860 ASP A C 1
ATOM 6620 O O . ASP A 1 860 ? 35.867 -48.306 15.221 1.00 29.33 860 ASP A O 1
ATOM 6624 N N . SER A 1 861 ? 35.592 -46.263 16.078 1.00 26.02 861 SER A N 1
ATOM 6625 C CA . SER A 1 861 ? 34.449 -45.888 15.250 1.00 26.02 861 SER A CA 1
ATOM 6626 C C . SER A 1 861 ? 34.568 -44.413 14.893 1.00 26.02 861 SER A C 1
ATOM 6628 O O . SER A 1 861 ? 33.987 -43.535 15.532 1.00 26.02 861 SER A O 1
ATOM 6630 N N . SER A 1 862 ? 35.349 -44.144 13.850 1.00 28.06 862 SER A N 1
ATOM 6631 C CA . SER A 1 862 ? 35.112 -42.997 12.990 1.00 28.06 862 SER A CA 1
ATOM 6632 C C . SER A 1 862 ? 33.664 -43.082 12.509 1.00 28.06 862 SER A C 1
ATOM 6634 O O . SER A 1 862 ? 33.366 -43.797 11.552 1.00 28.06 862 SER A O 1
ATOM 6636 N N . VAL A 1 863 ? 32.757 -42.363 13.170 1.00 26.66 863 VAL A N 1
ATOM 6637 C CA . VAL A 1 863 ? 31.555 -41.894 12.487 1.00 26.66 863 VAL A CA 1
ATOM 6638 C C . VAL A 1 863 ? 32.078 -40.862 11.508 1.00 26.66 863 VAL A C 1
ATOM 6640 O O . VAL A 1 863 ? 32.280 -39.693 11.828 1.00 26.66 863 VAL A O 1
ATOM 6643 N N . SER A 1 864 ? 32.434 -41.368 10.332 1.00 25.41 864 SER A N 1
ATOM 6644 C CA . SER A 1 864 ? 32.472 -40.606 9.105 1.00 25.41 864 SER A CA 1
ATOM 6645 C C . SER A 1 864 ? 31.301 -39.638 9.134 1.00 25.41 864 SER A C 1
ATOM 6647 O O . SER A 1 864 ? 30.147 -40.062 9.206 1.00 25.41 864 SER A O 1
ATOM 6649 N N . SER A 1 865 ? 31.603 -38.343 9.087 1.00 26.88 865 SER A N 1
ATOM 6650 C CA . SER A 1 865 ? 30.677 -37.377 8.528 1.00 26.88 865 SER A CA 1
ATOM 6651 C C . SER A 1 865 ? 30.301 -37.899 7.147 1.00 26.88 865 SER A C 1
ATOM 6653 O O . SER A 1 865 ? 31.042 -37.719 6.182 1.00 26.88 865 SER A O 1
ATOM 6655 N N . GLU A 1 866 ? 29.174 -38.598 7.061 1.00 26.86 866 GLU A N 1
ATOM 6656 C CA . GLU A 1 866 ? 28.437 -38.717 5.821 1.00 26.86 866 GLU A CA 1
ATOM 6657 C C . GLU A 1 866 ? 27.992 -37.298 5.478 1.00 26.86 866 GLU A C 1
ATOM 6659 O O . GLU A 1 866 ? 26.912 -36.840 5.842 1.00 26.86 866 GLU A O 1
ATOM 6664 N N . VAL A 1 867 ? 28.861 -36.583 4.768 1.00 28.75 867 VAL A N 1
ATOM 6665 C CA . VAL A 1 867 ? 28.431 -35.582 3.798 1.00 28.75 867 VAL A CA 1
ATOM 6666 C C . VAL A 1 867 ? 27.839 -36.374 2.628 1.00 28.75 867 VAL A C 1
ATOM 6668 O O . VAL A 1 867 ? 28.420 -36.466 1.554 1.00 28.75 867 VAL A O 1
ATOM 6671 N N . GLY A 1 868 ? 26.719 -37.046 2.893 1.00 34.69 868 GLY A N 1
ATOM 6672 C CA . GLY A 1 868 ? 25.715 -37.323 1.883 1.00 34.69 868 GLY A CA 1
ATOM 6673 C C . GLY A 1 868 ? 24.865 -36.065 1.794 1.00 34.69 868 GLY A C 1
ATOM 6674 O O . GLY A 1 868 ? 24.506 -35.478 2.819 1.00 34.69 868 GLY A O 1
ATOM 6675 N N . THR A 1 869 ? 24.598 -35.603 0.583 1.00 46.38 869 THR A N 1
ATOM 6676 C CA . THR A 1 869 ? 23.674 -34.485 0.373 1.00 46.38 869 THR A CA 1
ATOM 6677 C C . THR A 1 869 ? 22.305 -34.843 0.972 1.00 46.38 869 THR A C 1
ATOM 6679 O O . THR A 1 869 ? 21.953 -36.017 1.039 1.00 46.38 869 THR A O 1
ATOM 6682 N N . GLU A 1 870 ? 21.496 -33.877 1.429 1.00 52.09 870 GLU A N 1
ATOM 6683 C CA . GLU A 1 870 ? 20.138 -34.165 1.952 1.00 52.09 870 GLU A CA 1
ATOM 6684 C C . GLU A 1 870 ? 19.276 -34.983 0.960 1.00 52.09 870 GLU A C 1
ATOM 6686 O O . GLU A 1 870 ? 18.371 -35.708 1.373 1.00 52.09 870 GLU A O 1
ATOM 6691 N N . ALA A 1 871 ? 19.622 -34.940 -0.333 1.00 54.19 871 ALA A N 1
ATOM 6692 C CA . ALA A 1 871 ? 19.059 -35.753 -1.406 1.00 54.19 871 ALA A CA 1
ATOM 6693 C C . ALA A 1 871 ? 19.384 -37.262 -1.311 1.00 54.19 871 ALA A C 1
ATOM 6695 O O . ALA A 1 871 ? 18.557 -38.076 -1.721 1.00 54.19 871 ALA A O 1
ATOM 6696 N N . ASP A 1 872 ? 20.522 -37.656 -0.727 1.00 54.59 872 ASP A N 1
ATOM 6697 C CA . ASP A 1 872 ? 20.949 -39.061 -0.589 1.00 54.59 872 ASP A CA 1
ATOM 6698 C C . ASP A 1 872 ? 20.115 -39.849 0.437 1.00 54.59 872 ASP A C 1
ATOM 6700 O O . ASP A 1 872 ? 20.102 -41.082 0.422 1.00 54.59 872 ASP A O 1
ATOM 6704 N N . ARG A 1 873 ? 19.387 -39.150 1.321 1.00 62.88 873 ARG A N 1
ATOM 6705 C CA . ARG A 1 873 ? 18.498 -39.757 2.330 1.00 62.88 873 ARG A CA 1
ATOM 6706 C C . ARG A 1 873 ? 17.129 -40.161 1.778 1.00 62.88 873 ARG A C 1
ATOM 6708 O O . ARG A 1 873 ? 16.387 -40.854 2.475 1.00 62.88 873 ARG A O 1
ATOM 6715 N N . ILE A 1 874 ? 16.784 -39.736 0.560 1.00 70.25 874 ILE A N 1
ATOM 6716 C CA . ILE A 1 874 ? 15.514 -40.071 -0.090 1.00 70.25 874 ILE A CA 1
ATOM 6717 C C . ILE A 1 874 ? 15.664 -41.412 -0.820 1.00 70.25 874 ILE A C 1
ATOM 6719 O O . ILE A 1 874 ? 16.440 -41.546 -1.771 1.00 70.25 874 ILE A O 1
ATOM 6723 N N . LEU A 1 875 ? 14.900 -42.421 -0.389 1.00 77.31 875 LEU A N 1
ATOM 6724 C CA . LEU A 1 875 ? 14.792 -43.687 -1.121 1.00 77.31 875 LEU A CA 1
ATOM 6725 C C . LEU A 1 875 ? 14.030 -43.477 -2.446 1.00 77.31 875 LEU A C 1
ATOM 6727 O O . LEU A 1 875 ? 13.222 -42.554 -2.533 1.00 77.31 875 LEU A O 1
ATOM 6731 N N . PRO A 1 876 ? 14.242 -44.322 -3.477 1.00 79.81 876 PRO A N 1
ATOM 6732 C CA . PRO A 1 876 ? 13.544 -44.182 -4.754 1.00 79.81 876 PRO A CA 1
ATOM 6733 C C . PRO A 1 876 ? 12.020 -44.124 -4.577 1.00 79.81 876 PRO A C 1
ATOM 6735 O O . PRO A 1 876 ? 11.421 -45.070 -4.061 1.00 79.81 876 PRO A O 1
ATOM 6738 N N . ILE A 1 877 ? 11.412 -43.015 -5.002 1.00 84.62 877 ILE A N 1
ATOM 6739 C CA . ILE A 1 877 ? 9.989 -42.709 -4.812 1.00 84.62 877 ILE A CA 1
ATOM 6740 C C . ILE A 1 877 ? 9.434 -42.001 -6.056 1.00 84.62 877 ILE A C 1
ATOM 6742 O O . ILE A 1 877 ? 10.133 -41.200 -6.682 1.00 84.62 877 ILE A O 1
ATOM 6746 N N . SER A 1 878 ? 8.198 -42.317 -6.447 1.00 88.31 878 SER A N 1
ATOM 6747 C CA . SER A 1 878 ? 7.504 -41.690 -7.579 1.00 88.31 878 SER A CA 1
ATOM 6748 C C . SER A 1 878 ? 6.535 -40.621 -7.085 1.00 88.31 878 SER A C 1
ATOM 6750 O O . SER A 1 878 ? 5.635 -40.910 -6.298 1.00 88.31 878 SER A O 1
ATOM 6752 N N . ILE A 1 879 ? 6.706 -39.390 -7.560 1.00 92.06 879 ILE A N 1
ATOM 6753 C CA . ILE A 1 879 ? 5.953 -38.218 -7.117 1.00 92.06 879 ILE A CA 1
ATOM 6754 C C . ILE A 1 879 ? 5.186 -37.621 -8.294 1.00 92.06 879 ILE A C 1
ATOM 6756 O O . ILE A 1 879 ? 5.779 -37.358 -9.339 1.00 92.06 879 ILE A O 1
ATOM 6760 N N . LEU A 1 880 ? 3.896 -37.344 -8.105 1.00 93.56 880 LEU A N 1
ATOM 6761 C CA . LEU A 1 880 ? 3.110 -36.507 -9.014 1.00 93.56 880 LEU A CA 1
ATOM 6762 C C . LEU A 1 880 ? 2.960 -35.105 -8.411 1.00 93.56 880 LEU A C 1
ATOM 6764 O O . LEU A 1 880 ? 2.422 -34.951 -7.319 1.00 93.56 880 LEU A O 1
ATOM 6768 N N . LEU A 1 881 ? 3.444 -34.088 -9.119 1.00 93.19 881 LEU A N 1
ATOM 6769 C CA . LEU A 1 881 ? 3.340 -32.675 -8.756 1.00 93.19 881 LEU A CA 1
ATOM 6770 C C . LEU A 1 881 ? 2.256 -31.986 -9.587 1.00 93.19 881 LEU A C 1
ATOM 6772 O O . LEU A 1 881 ? 2.404 -31.891 -10.801 1.00 93.19 881 LEU A O 1
ATOM 6776 N N . ALA A 1 882 ? 1.232 -31.436 -8.945 1.00 92.62 882 ALA A N 1
ATOM 6777 C CA . ALA A 1 882 ? 0.240 -30.565 -9.566 1.00 92.62 882 ALA A CA 1
ATOM 6778 C C . ALA A 1 882 ? 0.532 -29.099 -9.206 1.00 92.62 882 ALA A C 1
ATOM 6780 O O . ALA A 1 882 ? 0.420 -28.721 -8.042 1.00 92.62 882 ALA A O 1
ATOM 6781 N N . GLU A 1 883 ? 0.973 -28.309 -10.189 1.00 86.62 883 GLU A N 1
ATOM 6782 C CA . GLU A 1 883 ? 1.369 -26.902 -10.024 1.00 86.62 883 GLU A CA 1
ATOM 6783 C C . GLU A 1 883 ? 1.230 -26.160 -11.364 1.00 86.62 883 GLU A C 1
ATOM 6785 O O . GLU A 1 883 ? 1.827 -26.562 -12.372 1.00 86.62 883 GLU A O 1
ATOM 6790 N N . ASP A 1 884 ? 0.489 -25.052 -11.381 1.00 79.50 884 ASP A N 1
ATOM 6791 C CA . ASP A 1 884 ? 0.145 -24.279 -12.582 1.00 79.50 884 ASP A CA 1
ATOM 6792 C C . ASP A 1 884 ? 1.234 -23.264 -12.979 1.00 79.50 884 ASP A C 1
ATOM 6794 O O . ASP A 1 884 ? 1.474 -23.036 -14.176 1.00 79.50 884 ASP A O 1
ATOM 6798 N N . ILE A 1 885 ? 2.007 -22.759 -12.013 1.00 69.81 885 ILE A N 1
ATOM 6799 C CA . ILE A 1 885 ? 3.078 -21.786 -12.249 1.00 69.81 885 ILE A CA 1
ATOM 6800 C C . ILE A 1 885 ? 4.394 -22.474 -12.650 1.00 69.81 885 ILE A C 1
ATOM 6802 O O . ILE A 1 885 ? 5.003 -23.255 -11.918 1.00 69.81 885 ILE A O 1
ATOM 6806 N N . GLU A 1 886 ? 4.920 -22.119 -13.828 1.00 70.44 886 GLU A N 1
ATOM 6807 C CA . GLU A 1 886 ? 6.143 -22.723 -14.379 1.00 70.44 886 GLU A CA 1
ATOM 6808 C C . GLU A 1 886 ? 7.392 -22.518 -13.513 1.00 70.44 886 GLU A C 1
ATOM 6810 O O . GLU A 1 886 ? 8.236 -23.415 -13.436 1.00 70.44 886 GLU A O 1
ATOM 6815 N N . ALA A 1 887 ? 7.511 -21.361 -12.858 1.00 53.91 887 ALA A N 1
ATOM 6816 C CA . ALA A 1 887 ? 8.631 -21.050 -11.975 1.00 53.91 887 ALA A CA 1
ATOM 6817 C C . ALA A 1 887 ? 8.693 -22.016 -10.777 1.00 53.91 887 ALA A C 1
ATOM 6819 O O . ALA A 1 887 ? 9.738 -22.620 -10.539 1.00 53.91 887 ALA A O 1
ATOM 6820 N N . ASN A 1 888 ? 7.563 -22.262 -10.107 1.00 66.19 888 ASN A N 1
ATOM 6821 C CA . ASN A 1 888 ? 7.466 -23.192 -8.977 1.00 66.19 888 ASN A CA 1
ATOM 6822 C C . ASN A 1 888 ? 7.806 -24.628 -9.402 1.00 66.19 888 ASN A C 1
ATOM 6824 O O . ASN A 1 888 ? 8.578 -25.319 -8.735 1.00 66.19 888 ASN A O 1
ATOM 6828 N N . ARG A 1 889 ? 7.337 -25.052 -10.585 1.00 78.25 889 ARG A N 1
ATOM 6829 C CA . ARG A 1 889 ? 7.719 -26.349 -11.168 1.00 78.25 889 ARG A CA 1
ATOM 6830 C C . ARG A 1 889 ? 9.225 -26.476 -11.404 1.00 78.25 889 ARG A C 1
ATOM 6832 O O . ARG A 1 889 ? 9.775 -27.565 -11.249 1.00 78.25 889 ARG A O 1
ATOM 6839 N N . LYS A 1 890 ? 9.893 -25.396 -11.832 1.00 69.56 890 LYS A N 1
ATOM 6840 C CA . LYS A 1 890 ? 11.352 -25.375 -12.028 1.00 69.56 890 LYS A CA 1
ATOM 6841 C C . LYS A 1 890 ? 12.092 -25.492 -10.696 1.00 69.56 890 LYS A C 1
ATOM 6843 O O . LYS A 1 890 ? 13.040 -26.265 -10.642 1.00 69.56 890 LYS A O 1
ATOM 6848 N N . VAL A 1 891 ? 11.625 -24.821 -9.642 1.00 67.81 891 VAL A N 1
ATOM 6849 C CA . VAL A 1 891 ? 12.203 -24.915 -8.288 1.00 67.81 891 VAL A CA 1
ATOM 6850 C C . VAL A 1 891 ? 12.110 -26.344 -7.743 1.00 67.81 891 VAL A C 1
ATOM 6852 O O . VAL A 1 891 ? 13.123 -26.913 -7.348 1.00 67.81 891 VAL A O 1
ATOM 6855 N N . ILE A 1 892 ? 10.934 -26.979 -7.811 1.00 77.62 892 ILE A N 1
ATOM 6856 C CA . ILE A 1 892 ? 10.757 -28.356 -7.311 1.00 77.62 892 ILE A CA 1
ATOM 6857 C C . ILE A 1 892 ? 11.586 -29.357 -8.130 1.00 77.62 892 ILE A C 1
ATOM 6859 O O . ILE A 1 892 ? 12.232 -30.235 -7.561 1.00 77.62 892 ILE A O 1
ATOM 6863 N N . ARG A 1 893 ? 11.639 -29.207 -9.463 1.00 79.31 893 ARG A N 1
ATOM 6864 C CA . ARG A 1 893 ? 12.534 -30.020 -10.308 1.00 79.31 893 ARG A CA 1
ATOM 6865 C C . ARG A 1 893 ? 14.002 -29.832 -9.948 1.00 79.31 893 ARG A C 1
ATOM 6867 O O . ARG A 1 893 ? 14.748 -30.802 -9.961 1.00 79.31 893 ARG A O 1
ATOM 6874 N N . TYR A 1 894 ? 14.409 -28.604 -9.646 1.00 73.31 894 TYR A N 1
ATOM 6875 C CA . TYR A 1 894 ? 15.777 -28.297 -9.260 1.00 73.31 894 TYR A CA 1
ATOM 6876 C C . TYR A 1 894 ? 16.140 -28.948 -7.919 1.00 73.31 894 TYR A C 1
ATOM 6878 O O . TYR A 1 894 ? 17.160 -29.624 -7.844 1.00 73.31 894 TYR A O 1
ATOM 6886 N N . PHE A 1 895 ? 15.265 -28.866 -6.909 1.00 75.19 895 PHE A N 1
ATOM 6887 C CA . PHE A 1 895 ? 15.456 -29.584 -5.641 1.00 75.19 895 PHE A CA 1
ATOM 6888 C C . PHE A 1 895 ? 15.585 -31.102 -5.846 1.00 75.19 895 PHE A C 1
ATOM 6890 O O . PHE A 1 895 ? 16.311 -31.773 -5.121 1.00 75.19 895 PHE A O 1
ATOM 6897 N N . LEU A 1 896 ? 14.924 -31.674 -6.848 1.00 78.88 896 LEU A N 1
ATOM 6898 C CA . LEU A 1 896 ? 14.949 -33.119 -7.082 1.00 78.88 896 LEU A CA 1
ATOM 6899 C C . LEU A 1 896 ? 16.023 -33.585 -8.081 1.00 78.88 896 LEU A C 1
ATOM 6901 O O . LEU A 1 896 ? 16.156 -34.793 -8.274 1.00 78.88 896 LEU A O 1
ATOM 6905 N N . LYS A 1 897 ? 16.808 -32.675 -8.677 1.00 67.31 897 LYS A N 1
ATOM 6906 C CA . LYS A 1 897 ? 17.739 -32.964 -9.786 1.00 67.31 897 LYS A CA 1
ATOM 6907 C C . LYS A 1 897 ? 18.786 -34.039 -9.463 1.00 67.31 897 LYS A C 1
ATOM 6909 O O . LYS A 1 897 ? 19.073 -34.865 -10.323 1.00 67.31 897 LYS A O 1
ATOM 6914 N N . ASP A 1 898 ? 19.295 -34.051 -8.232 1.00 62.56 898 ASP A N 1
ATOM 6915 C CA . ASP A 1 898 ? 20.331 -34.989 -7.768 1.00 62.56 898 ASP A CA 1
ATOM 6916 C C . ASP A 1 898 ? 19.758 -36.114 -6.877 1.00 62.56 898 ASP A C 1
ATOM 6918 O O . ASP A 1 898 ? 20.486 -36.787 -6.152 1.00 62.56 898 ASP A O 1
ATOM 6922 N N . SER A 1 899 ? 18.435 -36.322 -6.901 1.00 73.00 899 SER A N 1
ATOM 6923 C CA . SER A 1 899 ? 17.738 -37.326 -6.083 1.00 73.00 899 SER A CA 1
ATOM 6924 C C . SER A 1 899 ? 17.260 -38.524 -6.913 1.00 73.00 899 SER A C 1
ATOM 6926 O O . SER A 1 899 ? 17.061 -38.429 -8.121 1.00 73.00 899 SER A O 1
ATOM 6928 N N . LYS A 1 900 ? 17.000 -39.669 -6.268 1.00 74.56 900 LYS A N 1
ATOM 6929 C CA . LYS A 1 900 ? 16.475 -40.887 -6.928 1.00 74.56 900 LYS A CA 1
ATOM 6930 C C . LYS A 1 900 ? 14.954 -40.843 -7.167 1.00 74.56 900 LYS A C 1
ATOM 6932 O O . LYS A 1 900 ? 14.296 -41.883 -7.165 1.00 74.56 900 LYS A O 1
ATOM 6937 N N . VAL A 1 901 ? 14.383 -39.650 -7.320 1.00 82.75 901 VAL A N 1
ATOM 6938 C CA . VAL A 1 901 ? 12.935 -39.412 -7.390 1.00 82.75 901 VAL A CA 1
ATOM 6939 C C . VAL A 1 901 ? 12.452 -39.401 -8.838 1.00 82.75 901 VAL A C 1
ATOM 6941 O O . VAL A 1 901 ? 12.990 -38.682 -9.677 1.00 82.75 901 VAL A O 1
ATOM 6944 N N . ARG A 1 902 ? 11.382 -40.145 -9.131 1.00 84.44 902 ARG A N 1
ATOM 6945 C CA . ARG A 1 902 ? 10.672 -40.046 -10.413 1.00 84.44 902 ARG A CA 1
ATOM 6946 C C . ARG A 1 902 ? 9.575 -38.992 -10.287 1.00 84.44 902 ARG A C 1
ATOM 6948 O O . ARG A 1 902 ? 8.561 -39.255 -9.653 1.00 84.44 902 ARG A O 1
ATOM 6955 N N . LEU A 1 903 ? 9.777 -37.813 -10.873 1.00 87.31 903 LEU A N 1
ATOM 6956 C CA . LEU A 1 903 ? 8.809 -36.714 -10.821 1.00 87.31 903 LEU A CA 1
ATOM 6957 C C . LEU A 1 903 ? 7.977 -36.644 -12.106 1.00 87.31 903 LEU A C 1
ATOM 6959 O O . LEU A 1 903 ? 8.518 -36.427 -13.189 1.00 87.31 903 LEU A O 1
ATOM 6963 N N . GLU A 1 904 ? 6.661 -36.739 -11.969 1.00 90.25 904 GLU A N 1
ATOM 6964 C CA . GLU A 1 904 ? 5.697 -36.414 -13.017 1.00 90.25 904 GLU A CA 1
ATOM 6965 C C . GLU A 1 904 ? 4.948 -35.127 -12.660 1.00 90.25 904 GLU A C 1
ATOM 6967 O O . GLU A 1 904 ? 4.790 -34.793 -11.488 1.00 90.25 904 GLU A O 1
ATOM 6972 N N . VAL A 1 905 ? 4.530 -34.357 -13.664 1.00 89.56 905 VAL A N 1
ATOM 6973 C CA . VAL A 1 905 ? 4.000 -33.003 -13.467 1.00 89.56 905 VAL A CA 1
ATOM 6974 C C . VAL A 1 905 ? 2.646 -32.854 -14.146 1.00 89.56 905 VAL A C 1
ATOM 6976 O O . VAL A 1 905 ? 2.532 -33.163 -15.330 1.00 89.56 905 VAL A O 1
ATOM 6979 N N . ALA A 1 906 ? 1.666 -32.322 -13.426 1.00 90.12 906 ALA A N 1
ATOM 6980 C CA . ALA A 1 906 ? 0.377 -31.843 -13.909 1.00 90.12 906 ALA A CA 1
ATOM 6981 C C . ALA A 1 906 ? 0.303 -30.311 -13.783 1.00 90.12 906 ALA A C 1
ATOM 6983 O O . ALA A 1 906 ? 0.893 -29.725 -12.872 1.00 90.12 906 ALA A O 1
ATOM 6984 N N . ARG A 1 907 ? -0.382 -29.652 -14.720 1.00 87.50 907 ARG A N 1
ATOM 6985 C CA . ARG A 1 907 ? -0.471 -28.185 -14.823 1.00 87.50 907 ARG A CA 1
ATOM 6986 C C . ARG A 1 907 ? -1.748 -27.609 -14.209 1.00 87.50 907 ARG A C 1
ATOM 6988 O O . ARG A 1 907 ? -1.838 -26.396 -14.080 1.00 87.50 907 ARG A O 1
ATOM 6995 N N . ASP A 1 908 ? -2.705 -28.456 -13.855 1.00 87.12 908 ASP A N 1
ATOM 6996 C CA . ASP A 1 908 ? -3.932 -28.107 -13.144 1.00 87.12 908 ASP A CA 1
ATOM 6997 C C . ASP A 1 908 ? -4.475 -29.333 -12.382 1.00 87.12 908 ASP A C 1
ATOM 6999 O O . ASP A 1 908 ? -3.945 -30.448 -12.500 1.00 87.12 908 ASP A O 1
ATOM 7003 N N . GLY A 1 909 ? -5.529 -29.139 -11.581 1.00 86.50 909 GLY A N 1
ATOM 7004 C CA . GLY A 1 909 ? -6.136 -30.214 -10.794 1.00 86.50 909 GLY A CA 1
ATOM 7005 C C . GLY A 1 909 ? -6.800 -31.304 -11.640 1.00 86.50 909 GLY A C 1
ATOM 7006 O O . GLY A 1 909 ? -6.838 -32.460 -11.220 1.00 86.50 909 GLY A O 1
ATOM 7007 N N . GLN A 1 910 ? -7.271 -30.985 -12.848 1.00 89.44 910 GLN A N 1
ATOM 7008 C CA . GLN A 1 910 ? -7.947 -31.947 -13.717 1.00 89.44 910 GLN A CA 1
ATOM 7009 C C . GLN A 1 910 ? -6.938 -32.908 -14.361 1.00 89.44 910 GLN A C 1
ATOM 7011 O O . GLN A 1 910 ? -7.158 -34.121 -14.375 1.00 89.44 910 GLN A O 1
ATOM 7016 N N . GLU A 1 911 ? -5.808 -32.386 -14.837 1.00 90.19 911 GLU A N 1
ATOM 7017 C CA . GLU A 1 911 ? -4.676 -33.177 -15.320 1.00 90.19 911 GLU A CA 1
ATOM 7018 C C . GLU A 1 911 ? -4.091 -34.038 -14.193 1.00 90.19 911 GLU A C 1
ATOM 7020 O O . GLU A 1 911 ? -3.734 -35.194 -14.424 1.00 90.19 911 GLU A O 1
ATOM 7025 N N . ALA A 1 912 ? -4.045 -33.517 -12.961 1.00 91.38 912 ALA A N 1
ATOM 7026 C CA . ALA A 1 912 ? -3.580 -34.271 -11.801 1.00 91.38 912 ALA A CA 1
ATOM 7027 C C . ALA A 1 912 ? -4.475 -35.483 -11.507 1.00 91.38 912 ALA A C 1
ATOM 7029 O O . ALA A 1 912 ? -3.963 -36.585 -11.312 1.00 91.38 912 ALA A O 1
ATOM 7030 N N . VAL A 1 913 ? -5.803 -35.310 -11.533 1.00 91.19 913 VAL A N 1
ATOM 7031 C CA . VAL A 1 913 ? -6.759 -36.419 -11.378 1.00 91.19 913 VAL A CA 1
ATOM 7032 C C . VAL A 1 913 ? -6.600 -37.435 -12.511 1.00 91.19 913 VAL A C 1
ATOM 7034 O O . VAL A 1 913 ? -6.531 -38.630 -12.233 1.00 91.19 913 VAL A O 1
ATOM 7037 N N . ALA A 1 914 ? -6.502 -36.988 -13.767 1.00 90.00 914 ALA A N 1
ATOM 7038 C CA . ALA A 1 914 ? -6.345 -37.883 -14.917 1.00 90.00 914 ALA A CA 1
ATOM 7039 C C . ALA A 1 914 ? -5.067 -38.735 -14.808 1.00 90.00 914 ALA A C 1
ATOM 7041 O O . ALA A 1 914 ? -5.133 -39.964 -14.856 1.00 90.00 914 ALA A O 1
ATOM 7042 N N . LYS A 1 915 ? -3.918 -38.102 -14.543 1.00 90.81 915 LYS A N 1
ATOM 7043 C CA . LYS A 1 915 ? -2.633 -38.801 -14.379 1.00 90.81 915 LYS A CA 1
ATOM 7044 C C . LYS A 1 915 ? -2.639 -39.761 -13.198 1.00 90.81 915 LYS A C 1
ATOM 7046 O O . LYS A 1 915 ? -2.119 -40.868 -13.312 1.00 90.81 915 LYS A O 1
ATOM 7051 N N . PHE A 1 916 ? -3.256 -39.373 -12.083 1.00 90.81 916 PHE A N 1
ATOM 7052 C CA . PHE A 1 916 ? -3.384 -40.230 -10.904 1.00 90.81 916 PHE A CA 1
ATOM 7053 C C . PHE A 1 916 ? -4.239 -41.485 -11.163 1.00 90.81 916 PHE A C 1
ATOM 7055 O O . PHE A 1 916 ? -4.007 -42.533 -10.564 1.00 90.81 916 PHE A O 1
ATOM 7062 N N . GLN A 1 917 ? -5.223 -41.403 -12.063 1.00 88.44 917 GLN A N 1
ATOM 7063 C CA . GLN A 1 917 ? -6.040 -42.555 -12.459 1.00 88.44 917 GLN A CA 1
ATOM 7064 C C . GLN A 1 917 ? -5.301 -43.498 -13.420 1.00 88.44 917 GLN A C 1
ATOM 7066 O O . GLN A 1 917 ? -5.532 -44.709 -13.391 1.00 88.44 917 GLN A O 1
ATOM 7071 N N . GLU A 1 918 ? -4.412 -42.958 -14.255 1.00 86.19 918 GLU A N 1
ATOM 7072 C CA . GLU A 1 918 ? -3.646 -43.708 -15.256 1.00 86.19 918 GLU A CA 1
ATOM 7073 C C . GLU A 1 918 ? -2.407 -44.401 -14.669 1.00 86.19 918 GLU A C 1
ATOM 7075 O O . GLU A 1 918 ? -2.107 -45.545 -15.022 1.00 86.19 918 GLU A O 1
ATOM 7080 N N . SER A 1 919 ? -1.714 -43.739 -13.739 1.00 82.75 919 SER A N 1
ATOM 7081 C CA . SER A 1 919 ? -0.415 -44.162 -13.206 1.00 82.75 919 SER A CA 1
ATOM 7082 C C . SER A 1 919 ? -0.419 -44.262 -11.680 1.00 82.75 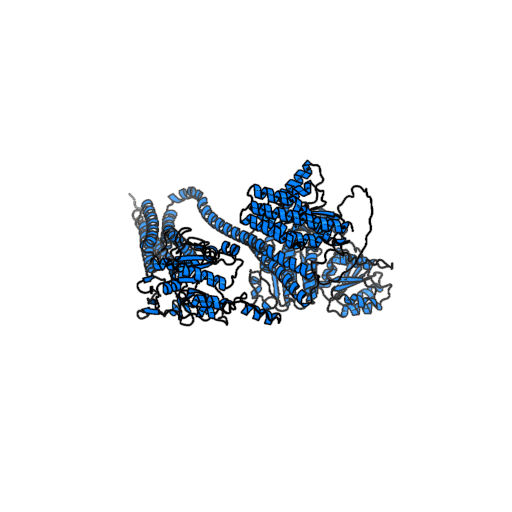919 SER A C 1
ATOM 7084 O O . SER A 1 919 ? -1.148 -43.562 -10.986 1.00 82.75 919 SER A O 1
ATOM 7086 N N . ALA A 1 920 ? 0.411 -45.152 -11.130 1.00 81.88 920 ALA A N 1
ATOM 7087 C CA . ALA A 1 920 ? 0.588 -45.271 -9.684 1.00 81.88 920 ALA A CA 1
ATOM 7088 C C . ALA A 1 920 ? 1.713 -44.345 -9.199 1.00 81.88 920 ALA A C 1
ATOM 7090 O O . ALA A 1 920 ? 2.835 -44.420 -9.703 1.00 81.88 920 ALA A O 1
ATOM 7091 N N . PHE A 1 921 ? 1.418 -43.526 -8.190 1.00 89.12 921 PHE A N 1
ATOM 7092 C CA . PHE A 1 921 ? 2.382 -42.646 -7.528 1.00 89.12 921 PHE A CA 1
ATOM 7093 C C . PHE A 1 921 ? 2.473 -42.984 -6.044 1.00 89.12 921 PHE A C 1
ATOM 7095 O O . PHE A 1 921 ? 1.501 -43.438 -5.442 1.00 89.12 921 PHE A O 1
ATOM 7102 N N . ASP A 1 922 ? 3.644 -42.758 -5.458 1.00 85.81 922 ASP A N 1
ATOM 7103 C CA . ASP A 1 922 ? 3.886 -42.974 -4.034 1.00 85.81 922 ASP A CA 1
ATOM 7104 C C . ASP A 1 922 ? 3.531 -41.720 -3.211 1.00 85.81 922 ASP A C 1
ATOM 7106 O O . ASP A 1 922 ? 3.147 -41.842 -2.051 1.00 85.81 922 ASP A O 1
ATOM 7110 N N . VAL A 1 923 ? 3.641 -40.518 -3.796 1.00 90.00 923 VAL A N 1
ATOM 7111 C CA . VAL A 1 923 ? 3.264 -39.236 -3.169 1.00 90.00 923 VAL A CA 1
ATOM 7112 C C . VAL A 1 923 ? 2.672 -38.291 -4.215 1.00 90.00 923 VAL A C 1
ATOM 7114 O O . VAL A 1 923 ? 3.174 -38.191 -5.334 1.00 90.00 923 VAL A O 1
ATOM 7117 N N . LEU A 1 924 ? 1.633 -37.552 -3.835 1.00 93.06 924 LEU A N 1
ATOM 7118 C CA . LEU A 1 924 ? 1.074 -36.453 -4.623 1.00 93.06 924 LEU A CA 1
ATOM 7119 C C . LEU A 1 924 ? 1.411 -35.119 -3.946 1.00 93.06 924 LEU A C 1
ATOM 7121 O O . LEU A 1 924 ? 1.018 -34.906 -2.803 1.00 93.06 924 LEU A O 1
ATOM 7125 N N . LEU A 1 925 ? 2.102 -34.213 -4.631 1.00 92.56 925 LEU A N 1
ATOM 7126 C CA . LEU A 1 925 ? 2.253 -32.818 -4.211 1.00 92.56 925 LEU A CA 1
ATOM 7127 C C . LEU A 1 925 ? 1.187 -31.997 -4.942 1.00 92.56 925 LEU A C 1
ATOM 7129 O O . LEU A 1 925 ? 1.216 -31.923 -6.168 1.00 92.56 925 LEU A O 1
ATOM 7133 N N . MET A 1 926 ? 0.237 -31.418 -4.216 1.00 93.44 926 MET A N 1
ATOM 7134 C CA . MET A 1 926 ? -0.954 -30.790 -4.794 1.00 93.44 926 MET A CA 1
ATOM 7135 C C . MET A 1 926 ? -1.030 -29.321 -4.402 1.00 93.44 926 MET A C 1
ATOM 7137 O O . MET A 1 926 ? -1.247 -29.016 -3.231 1.00 93.44 926 MET A O 1
ATOM 7141 N N . ASP A 1 927 ? -0.894 -28.416 -5.365 1.00 89.75 927 ASP A N 1
ATOM 7142 C CA . ASP A 1 927 ? -1.239 -27.013 -5.159 1.00 89.75 927 ASP A CA 1
ATOM 7143 C C . ASP A 1 927 ? -2.736 -26.840 -4.876 1.00 89.75 927 ASP A C 1
ATOM 7145 O O . ASP A 1 927 ? -3.578 -27.432 -5.545 1.00 89.75 927 ASP A O 1
ATOM 7149 N N . MET A 1 928 ? -3.081 -26.061 -3.852 1.00 86.00 928 MET A N 1
ATOM 7150 C CA . MET A 1 928 ? -4.481 -25.827 -3.488 1.00 86.00 928 MET A CA 1
ATOM 7151 C C . MET A 1 928 ? -5.161 -24.820 -4.421 1.00 86.00 928 MET A C 1
ATOM 7153 O O . MET A 1 928 ? -6.358 -24.955 -4.683 1.00 86.00 928 MET A O 1
ATOM 7157 N N . ASP A 1 929 ? -4.406 -23.857 -4.954 1.00 78.19 929 ASP A N 1
ATOM 7158 C CA . ASP A 1 929 ? -4.925 -22.718 -5.711 1.00 78.19 929 ASP A CA 1
ATOM 7159 C C . ASP A 1 929 ? -4.564 -22.845 -7.205 1.00 78.19 929 ASP A C 1
ATOM 7161 O O . ASP A 1 929 ? -3.649 -22.188 -7.686 1.00 78.19 929 ASP A O 1
ATOM 7165 N N . MET A 1 930 ? -5.290 -23.690 -7.949 1.00 84.06 930 MET A N 1
ATOM 7166 C CA . MET A 1 930 ? -5.064 -23.928 -9.387 1.00 84.06 930 MET A CA 1
ATOM 7167 C C . MET A 1 930 ? -6.294 -23.585 -10.253 1.00 84.06 930 MET A C 1
ATOM 7169 O O . MET A 1 930 ? -7.432 -23.737 -9.798 1.00 84.06 930 MET A O 1
ATOM 7173 N N . PRO A 1 931 ? -6.107 -23.152 -11.517 1.00 58.34 931 PRO A N 1
ATOM 7174 C CA . PRO A 1 931 ? -7.195 -22.928 -12.468 1.00 58.34 931 PRO A CA 1
ATOM 7175 C C . PRO A 1 931 ? -7.850 -24.245 -12.921 1.00 58.34 931 PRO A C 1
ATOM 7177 O O . PRO A 1 931 ? -7.279 -25.321 -12.786 1.00 58.34 931 PRO A O 1
ATOM 7180 N N . VAL A 1 932 ? -9.040 -24.147 -13.530 1.00 81.25 932 VAL A N 1
ATOM 7181 C CA . VAL A 1 932 ? -9.865 -25.265 -14.048 1.00 81.25 932 VAL A CA 1
ATOM 7182 C C . VAL A 1 932 ? -10.463 -26.160 -12.956 1.00 81.25 932 VAL A C 1
ATOM 7184 O O . VAL A 1 932 ? -11.685 -26.246 -12.867 1.00 81.25 932 VAL A O 1
ATOM 7187 N N . MET A 1 933 ? -9.630 -26.786 -12.128 1.00 82.75 933 MET A N 1
ATOM 7188 C CA . MET A 1 933 ? -10.029 -27.579 -10.964 1.00 82.75 933 MET A CA 1
ATOM 7189 C C . MET A 1 933 ? -9.074 -27.258 -9.816 1.00 82.75 933 MET A C 1
ATOM 7191 O O . MET A 1 933 ? -7.862 -27.440 -9.954 1.00 82.75 933 MET A O 1
ATOM 7195 N N . ASP A 1 934 ? -9.625 -26.784 -8.696 1.00 83.00 934 ASP A N 1
ATOM 7196 C CA . ASP A 1 934 ? -8.826 -26.429 -7.523 1.00 83.00 934 ASP A CA 1
ATOM 7197 C C . ASP A 1 934 ? -8.285 -27.680 -6.803 1.00 83.00 934 ASP A C 1
ATOM 7199 O O . ASP A 1 934 ? -8.781 -28.800 -6.980 1.00 83.00 934 ASP A O 1
ATOM 7203 N N . GLY A 1 935 ? -7.243 -27.511 -5.984 1.00 87.12 935 GLY A N 1
ATOM 7204 C CA . GLY A 1 935 ? -6.594 -28.639 -5.312 1.00 87.12 935 GLY A CA 1
ATOM 7205 C C . GLY A 1 935 ? -7.497 -29.350 -4.301 1.00 87.12 935 GLY A C 1
ATOM 7206 O O . GLY A 1 935 ? -7.323 -30.546 -4.056 1.00 87.12 935 GLY A O 1
ATOM 7207 N N . TYR A 1 936 ? -8.504 -28.668 -3.746 1.00 87.56 936 TYR A N 1
ATOM 7208 C CA . TYR A 1 936 ? -9.470 -29.273 -2.826 1.00 87.56 936 TYR A CA 1
ATOM 7209 C C . TYR A 1 936 ? -10.438 -30.208 -3.563 1.00 87.56 936 TYR A C 1
ATOM 7211 O O . TYR A 1 936 ? -10.744 -31.302 -3.084 1.00 87.56 936 TYR A O 1
ATOM 7219 N N . GLU A 1 937 ? -10.939 -29.785 -4.720 1.00 87.19 937 GLU A N 1
ATOM 7220 C CA . GLU A 1 937 ? -11.801 -30.559 -5.607 1.00 87.19 937 GLU A CA 1
ATOM 7221 C C . GLU A 1 937 ? -11.039 -31.726 -6.241 1.00 87.19 937 GLU A C 1
ATOM 7223 O O . GLU A 1 937 ? -11.554 -32.849 -6.251 1.00 87.19 937 GLU A O 1
ATOM 7228 N N . ALA A 1 938 ? -9.788 -31.508 -6.654 1.00 90.88 938 ALA A N 1
ATOM 7229 C CA . ALA A 1 938 ? -8.904 -32.564 -7.136 1.00 90.88 938 ALA A CA 1
ATOM 7230 C C . ALA A 1 938 ? -8.639 -33.619 -6.048 1.00 90.88 938 ALA A C 1
ATOM 7232 O O . ALA A 1 938 ? -8.807 -34.815 -6.291 1.00 90.88 938 ALA A O 1
ATOM 7233 N N . THR A 1 939 ? -8.321 -33.193 -4.819 1.00 93.44 939 THR A N 1
ATOM 7234 C CA . THR A 1 939 ? -8.099 -34.101 -3.677 1.00 93.44 939 THR A CA 1
ATOM 7235 C C . THR A 1 939 ? -9.353 -34.923 -3.373 1.00 93.44 939 THR A C 1
ATOM 7237 O O . THR A 1 939 ? -9.270 -36.147 -3.267 1.00 93.44 939 THR A O 1
ATOM 7240 N N . ARG A 1 940 ? -10.536 -34.293 -3.304 1.00 91.94 940 ARG A N 1
ATOM 7241 C CA . ARG A 1 940 ? -11.805 -35.013 -3.089 1.00 91.94 940 ARG A CA 1
ATOM 7242 C C . ARG A 1 940 ? -12.096 -36.015 -4.205 1.00 91.94 940 ARG A C 1
ATOM 7244 O O . ARG A 1 940 ? -12.543 -37.124 -3.919 1.00 91.94 940 ARG A O 1
ATOM 7251 N N . SER A 1 941 ? -11.816 -35.646 -5.452 1.00 90.44 941 SER A N 1
ATOM 7252 C CA . SER A 1 941 ? -12.007 -36.515 -6.618 1.00 90.44 941 SER A CA 1
ATOM 7253 C C . SER A 1 941 ? -11.075 -37.727 -6.582 1.00 90.44 941 SER A C 1
ATOM 7255 O O . SER A 1 941 ? -11.522 -38.850 -6.816 1.00 90.44 941 SER A O 1
ATOM 7257 N N . ILE A 1 942 ? -9.808 -37.522 -6.210 1.00 91.75 942 ILE A N 1
ATOM 7258 C CA . ILE A 1 942 ? -8.828 -38.598 -6.020 1.00 91.75 942 ILE A CA 1
ATOM 7259 C C . ILE A 1 942 ? -9.272 -39.537 -4.893 1.00 91.75 942 ILE A C 1
ATOM 7261 O O . ILE A 1 942 ? -9.335 -40.747 -5.103 1.00 91.75 942 ILE A O 1
ATOM 7265 N N . ARG A 1 943 ? -9.674 -39.002 -3.731 1.00 92.25 943 ARG A N 1
ATOM 7266 C CA . ARG A 1 943 ? -10.149 -39.820 -2.599 1.00 92.25 943 ARG A CA 1
ATOM 7267 C C . ARG A 1 943 ? -11.408 -40.617 -2.930 1.00 92.25 943 ARG A C 1
ATOM 7269 O O . ARG A 1 943 ? -11.500 -41.787 -2.565 1.00 92.25 943 ARG A O 1
ATOM 7276 N N . ALA A 1 944 ? -12.364 -40.019 -3.640 1.00 88.75 944 ALA A N 1
ATOM 7277 C CA . ALA A 1 944 ? -13.566 -40.718 -4.089 1.00 88.75 944 ALA A CA 1
ATOM 7278 C C . ALA A 1 944 ? -13.233 -41.853 -5.072 1.00 88.75 944 ALA A C 1
ATOM 7280 O O . ALA A 1 944 ? -13.824 -42.930 -4.996 1.00 88.75 944 ALA A O 1
ATOM 7281 N N . TRP A 1 945 ? -12.264 -41.639 -5.966 1.00 91.00 945 TRP A N 1
ATOM 7282 C CA . TRP A 1 945 ? -11.808 -42.658 -6.907 1.00 91.00 945 TRP A CA 1
ATOM 7283 C C . TRP A 1 945 ? -11.053 -43.804 -6.219 1.00 91.00 945 TRP A C 1
ATOM 7285 O O . TRP A 1 945 ? -11.330 -44.966 -6.510 1.00 91.00 945 TRP A O 1
ATOM 7295 N N . GLU A 1 946 ? -10.161 -43.512 -5.268 1.00 91.25 946 GLU A N 1
ATOM 7296 C CA . GLU A 1 946 ? -9.469 -44.534 -4.465 1.00 91.25 946 GLU A CA 1
ATOM 7297 C C . GLU A 1 946 ? -10.469 -45.414 -3.703 1.00 91.25 946 GLU A C 1
ATOM 7299 O O . GLU A 1 946 ? -10.353 -46.638 -3.723 1.00 91.25 946 GLU A O 1
ATOM 7304 N N . GLN A 1 947 ? -11.502 -44.806 -3.105 1.00 87.75 947 GLN A N 1
ATOM 7305 C CA . GLN A 1 947 ? -12.584 -45.536 -2.439 1.00 87.75 947 GLN A CA 1
ATOM 7306 C C . GLN A 1 947 ? -13.395 -46.394 -3.417 1.00 87.75 947 GLN A C 1
ATOM 7308 O O . GLN A 1 947 ? -13.671 -47.555 -3.126 1.00 87.75 947 GLN A O 1
ATOM 7313 N N . ALA A 1 948 ? -13.762 -45.849 -4.581 1.00 85.25 948 ALA A N 1
ATOM 7314 C CA . ALA A 1 948 ? -14.536 -46.569 -5.592 1.00 85.25 948 ALA A CA 1
ATOM 7315 C C . ALA A 1 948 ? -13.762 -47.733 -6.239 1.00 85.25 948 ALA A C 1
ATOM 7317 O O . ALA A 1 948 ? -14.375 -48.677 -6.733 1.00 85.25 948 ALA A O 1
ATOM 7318 N N . THR A 1 949 ? -12.430 -47.662 -6.247 1.00 85.06 949 THR A N 1
ATOM 7319 C CA . THR A 1 949 ? -11.537 -48.671 -6.842 1.00 85.06 949 THR A CA 1
ATOM 7320 C C . THR A 1 949 ? -10.846 -49.565 -5.810 1.00 85.06 949 THR A C 1
ATOM 7322 O O . THR A 1 949 ? -10.010 -50.385 -6.187 1.00 85.06 949 THR A O 1
ATOM 7325 N N . GLU A 1 950 ? -11.192 -49.422 -4.525 1.00 84.50 950 GLU A N 1
ATOM 7326 C CA . GLU A 1 950 ? -10.596 -50.141 -3.387 1.00 84.50 950 GLU A CA 1
ATOM 7327 C C . GLU A 1 950 ? -9.055 -50.043 -3.321 1.00 84.50 950 GLU A C 1
ATOM 7329 O O . GLU A 1 950 ? -8.372 -50.941 -2.821 1.00 84.50 950 GLU A O 1
ATOM 7334 N N . ARG A 1 951 ? -8.479 -48.938 -3.813 1.00 82.25 951 ARG A N 1
ATOM 7335 C CA . ARG A 1 951 ? -7.038 -48.673 -3.716 1.00 82.25 951 ARG A CA 1
ATOM 7336 C C . ARG A 1 951 ? -6.682 -48.044 -2.371 1.00 82.25 951 ARG A C 1
ATOM 7338 O O . ARG A 1 951 ? -7.447 -47.272 -1.796 1.00 82.25 951 ARG A O 1
ATOM 7345 N N . ALA A 1 952 ? -5.491 -48.372 -1.870 1.00 80.81 952 ALA A N 1
ATOM 7346 C CA . ALA A 1 952 ? -4.965 -47.759 -0.656 1.00 80.81 952 ALA A CA 1
ATOM 7347 C C . ALA A 1 952 ? -4.726 -46.250 -0.878 1.00 80.81 952 ALA A C 1
ATOM 7349 O O . ALA A 1 952 ? -4.189 -45.899 -1.931 1.00 80.81 952 ALA A O 1
ATOM 7350 N N . PRO A 1 953 ? -5.072 -45.377 0.090 1.00 85.81 953 PRO A N 1
ATOM 7351 C CA . PRO A 1 953 ? -4.887 -43.938 -0.059 1.00 85.81 953 PRO A CA 1
ATOM 7352 C C . PRO A 1 953 ? -3.415 -43.563 -0.224 1.00 85.81 953 PRO A C 1
ATOM 7354 O O . PRO A 1 953 ? -2.598 -43.850 0.654 1.00 85.81 953 PRO A O 1
ATOM 7357 N N . VAL A 1 954 ? -3.082 -42.882 -1.318 1.00 89.25 954 VAL A N 1
ATOM 7358 C CA . VAL A 1 954 ? -1.743 -42.320 -1.531 1.00 89.25 954 VAL A CA 1
ATOM 7359 C C . VAL A 1 954 ? -1.583 -41.055 -0.676 1.00 89.25 954 VAL A C 1
ATOM 7361 O O . VAL A 1 954 ? -2.521 -40.250 -0.597 1.00 89.25 954 VAL A O 1
ATOM 7364 N N . PRO A 1 955 ? -0.432 -40.836 -0.015 1.00 90.69 955 PRO A N 1
ATOM 7365 C CA . PRO A 1 955 ? -0.145 -39.587 0.681 1.00 90.69 955 PRO A CA 1
ATOM 7366 C C . PRO A 1 955 ? -0.281 -38.364 -0.238 1.00 90.69 955 PRO A C 1
ATOM 7368 O O . PRO A 1 955 ? 0.421 -38.251 -1.243 1.00 90.69 955 PRO A O 1
ATOM 7371 N N . ILE A 1 956 ? -1.174 -37.437 0.122 1.00 92.88 956 ILE A N 1
ATOM 7372 C CA . ILE A 1 956 ? -1.351 -36.158 -0.585 1.00 92.88 956 ILE A CA 1
ATOM 7373 C C . ILE A 1 956 ? -0.773 -35.040 0.283 1.00 92.88 956 ILE A C 1
ATOM 7375 O O . ILE A 1 956 ? -1.229 -34.830 1.407 1.00 92.88 956 ILE A O 1
ATOM 7379 N N . VAL A 1 957 ? 0.227 -34.328 -0.224 1.00 91.88 957 VAL A N 1
ATOM 7380 C CA . VAL A 1 957 ? 0.849 -33.169 0.419 1.00 91.88 957 VAL A CA 1
ATOM 7381 C C . VAL A 1 957 ? 0.288 -31.902 -0.215 1.00 91.88 957 VAL A C 1
ATOM 7383 O O . VAL A 1 957 ? 0.564 -31.609 -1.377 1.00 91.88 957 VAL A O 1
ATOM 7386 N N . ALA A 1 958 ? -0.485 -31.140 0.550 1.00 89.00 958 ALA A N 1
ATOM 7387 C CA . ALA A 1 958 ? -1.017 -29.863 0.102 1.00 89.00 958 ALA A CA 1
ATOM 7388 C C . ALA A 1 958 ? 0.078 -28.791 0.041 1.00 89.00 958 ALA A C 1
ATOM 7390 O O . ALA A 1 958 ? 0.767 -28.567 1.032 1.00 89.00 958 ALA A O 1
ATOM 7391 N N . LEU A 1 959 ? 0.216 -28.095 -1.083 1.00 87.75 959 LEU A N 1
ATOM 7392 C CA . LEU A 1 959 ? 1.052 -26.907 -1.221 1.00 87.75 959 LEU A CA 1
ATOM 7393 C C . LEU A 1 959 ? 0.132 -25.686 -1.112 1.00 87.75 959 LEU A C 1
ATOM 7395 O O . LEU A 1 959 ? -0.682 -25.448 -1.998 1.00 87.75 959 LEU A O 1
ATOM 7399 N N . THR A 1 960 ? 0.220 -24.930 -0.017 1.00 77.69 960 THR A N 1
ATOM 7400 C CA . THR A 1 960 ? -0.702 -23.810 0.263 1.00 77.69 960 THR A CA 1
ATOM 7401 C C . THR A 1 960 ? 0.041 -22.490 0.447 1.00 77.69 960 THR A C 1
ATOM 7403 O O . THR A 1 960 ? 1.115 -22.445 1.046 1.00 77.69 960 THR A O 1
ATOM 7406 N N . ALA A 1 961 ? -0.534 -21.391 -0.050 1.00 63.25 961 ALA A N 1
ATOM 7407 C CA . ALA A 1 961 ? -0.011 -20.036 0.138 1.00 63.25 961 ALA A CA 1
ATOM 7408 C C . ALA A 1 961 ? -0.343 -19.423 1.517 1.00 63.25 961 ALA A C 1
ATOM 7410 O O . ALA A 1 961 ? 0.175 -18.352 1.854 1.00 63.25 961 ALA A O 1
ATOM 7411 N N . HIS A 1 962 ? -1.202 -20.079 2.306 1.00 50.94 962 HIS A N 1
ATOM 7412 C CA . HIS A 1 962 ? -1.726 -19.571 3.572 1.00 50.94 962 HIS A CA 1
ATOM 7413 C C . HIS A 1 962 ? -1.318 -20.469 4.749 1.00 50.94 962 HIS A C 1
ATOM 7415 O O . HIS A 1 962 ? -1.530 -21.679 4.728 1.00 50.94 962 HIS A O 1
ATOM 7421 N N . GLU A 1 963 ? -0.764 -19.865 5.803 1.00 49.25 963 GLU A N 1
ATOM 7422 C CA . GLU A 1 963 ? -0.351 -20.548 7.044 1.00 49.25 963 GLU A CA 1
ATOM 7423 C C . GLU A 1 963 ? -1.437 -20.505 8.137 1.00 49.25 963 GLU A C 1
ATOM 7425 O O . GLU A 1 963 ? -1.160 -20.732 9.312 1.00 49.25 963 GLU A O 1
ATOM 7430 N N . LEU A 1 964 ? -2.685 -20.181 7.777 1.00 47.34 964 LEU A N 1
ATOM 7431 C CA . LEU A 1 964 ? -3.783 -20.118 8.740 1.00 47.34 964 LEU A CA 1
ATOM 7432 C C . LEU A 1 964 ? -4.279 -21.536 9.096 1.00 47.34 964 LEU A C 1
ATOM 7434 O O . LEU A 1 964 ? -4.448 -22.373 8.203 1.00 47.34 964 LEU A O 1
ATOM 7438 N N . PRO A 1 965 ? -4.609 -21.815 10.372 1.00 48.12 965 PRO A N 1
ATOM 7439 C CA . PRO A 1 965 ? -5.113 -23.125 10.801 1.00 48.12 965 PRO A CA 1
ATOM 7440 C C . PRO A 1 965 ? -6.419 -23.537 10.104 1.00 48.12 965 PRO A C 1
ATOM 7442 O O . PRO A 1 965 ? -6.671 -24.724 9.899 1.00 48.12 965 PRO A O 1
ATOM 7445 N N . SER A 1 966 ? -7.234 -22.564 9.678 1.00 51.91 966 SER A N 1
ATOM 7446 C CA . SER A 1 966 ? -8.440 -22.796 8.875 1.00 51.91 966 SER A CA 1
ATOM 7447 C C . SER A 1 966 ? -8.135 -23.461 7.533 1.00 51.91 966 SER A C 1
ATOM 7449 O O . SER A 1 966 ? -8.877 -24.344 7.109 1.00 51.91 966 SER A O 1
ATOM 7451 N N . ASP A 1 967 ? -7.035 -23.086 6.881 1.00 61.38 967 ASP A N 1
ATOM 7452 C CA . ASP A 1 967 ? -6.652 -23.634 5.578 1.00 61.38 967 ASP A CA 1
ATOM 7453 C C . ASP A 1 967 ? -6.024 -25.017 5.731 1.00 61.38 967 ASP A C 1
ATOM 7455 O O . ASP A 1 967 ? -6.326 -25.926 4.958 1.00 61.38 967 ASP A O 1
ATOM 7459 N N . ARG A 1 968 ? -5.258 -25.227 6.811 1.00 65.94 968 ARG A N 1
ATOM 7460 C CA . ARG A 1 968 ? -4.783 -26.555 7.220 1.00 65.94 968 ARG A CA 1
ATOM 7461 C C . ARG A 1 968 ? -5.956 -27.515 7.446 1.00 65.94 968 ARG A C 1
ATOM 7463 O O . ARG A 1 968 ? -5.962 -28.607 6.879 1.00 65.94 968 ARG A O 1
ATOM 7470 N N . ASN A 1 969 ? -6.967 -27.100 8.213 1.00 74.44 969 ASN A N 1
ATOM 7471 C CA . ASN A 1 969 ? -8.168 -27.904 8.460 1.00 74.44 969 ASN A CA 1
ATOM 7472 C C . ASN A 1 969 ? -8.913 -28.216 7.159 1.00 74.44 969 ASN A C 1
ATOM 7474 O O . ASN A 1 969 ? -9.246 -29.372 6.925 1.00 74.44 969 ASN A O 1
ATOM 7478 N N . ARG A 1 970 ? -9.081 -27.234 6.265 1.00 75.00 970 ARG A N 1
ATOM 7479 C CA . ARG A 1 970 ? -9.701 -27.449 4.947 1.00 75.00 970 ARG A CA 1
ATOM 7480 C C . ARG A 1 970 ? -8.928 -28.448 4.083 1.00 75.00 970 ARG A C 1
ATOM 7482 O O . ARG A 1 970 ? -9.553 -29.242 3.381 1.00 75.00 970 ARG A O 1
ATOM 7489 N N . CYS A 1 971 ? -7.594 -28.442 4.136 1.00 80.19 971 CYS A N 1
ATOM 7490 C CA . CYS A 1 971 ? -6.764 -29.409 3.411 1.00 80.19 971 CYS A CA 1
ATOM 7491 C C . CYS A 1 971 ? -6.982 -30.836 3.941 1.00 80.19 971 CYS A C 1
ATOM 7493 O O . CYS A 1 971 ? -7.184 -31.763 3.154 1.00 80.19 971 CYS A O 1
ATOM 7495 N N . PHE A 1 972 ? -6.993 -31.018 5.266 1.00 82.94 972 PHE A N 1
ATOM 7496 C CA . PHE A 1 972 ? -7.257 -32.322 5.884 1.00 82.94 972 PHE A CA 1
ATOM 7497 C C . PHE A 1 972 ? -8.702 -32.791 5.674 1.00 82.94 972 PHE A C 1
ATOM 7499 O O . PHE A 1 972 ? -8.914 -33.957 5.349 1.00 82.94 972 PHE A O 1
ATOM 7506 N N . GLU A 1 973 ? -9.688 -31.895 5.772 1.00 82.62 973 GLU A N 1
ATOM 7507 C CA . GLU A 1 973 ? -11.099 -32.183 5.474 1.00 82.62 973 GLU A CA 1
ATOM 7508 C C . GLU A 1 973 ? -11.309 -32.600 4.014 1.00 82.62 973 GLU A C 1
ATOM 7510 O O . GLU A 1 973 ? -12.129 -33.471 3.728 1.00 82.62 973 GLU A O 1
ATOM 7515 N N . ALA A 1 974 ? -10.553 -32.014 3.080 1.00 83.00 974 ALA A N 1
ATOM 7516 C CA . ALA A 1 974 ? -10.561 -32.434 1.681 1.00 83.00 974 ALA A CA 1
ATOM 7517 C C . ALA A 1 974 ? -9.895 -33.804 1.459 1.00 83.00 974 ALA A C 1
ATOM 7519 O O . ALA A 1 974 ? -10.153 -34.435 0.434 1.00 83.00 974 ALA A O 1
ATOM 7520 N N . GLY A 1 975 ? -9.088 -34.280 2.415 1.00 84.19 975 GLY A N 1
ATOM 7521 C CA . GLY A 1 975 ? -8.443 -35.593 2.394 1.00 84.19 975 GLY A CA 1
ATOM 7522 C C . GLY A 1 975 ? -6.923 -35.576 2.197 1.00 84.19 975 GLY A C 1
ATOM 7523 O O . GLY A 1 975 ? -6.355 -36.619 1.854 1.00 84.19 975 GLY A O 1
ATOM 7524 N N . CYS A 1 976 ? -6.250 -34.437 2.390 1.00 88.25 976 CYS A N 1
ATOM 7525 C CA . CYS A 1 976 ? -4.785 -34.364 2.358 1.00 88.25 976 CYS A CA 1
ATOM 7526 C C . CYS A 1 976 ? -4.160 -35.078 3.568 1.00 88.25 976 CYS A C 1
ATOM 7528 O O . CYS A 1 976 ? -4.748 -35.141 4.643 1.00 88.25 976 CYS A O 1
ATOM 7530 N N . THR A 1 977 ? -2.955 -35.614 3.394 1.00 85.69 977 THR A N 1
ATOM 7531 C CA . THR A 1 977 ? -2.193 -36.348 4.419 1.00 85.69 977 THR A CA 1
ATOM 7532 C C . THR A 1 977 ? -1.158 -35.459 5.106 1.00 85.69 977 THR A C 1
ATOM 7534 O O . THR A 1 977 ? -0.936 -35.588 6.305 1.00 85.69 977 THR A O 1
ATOM 7537 N N . HIS A 1 978 ? -0.553 -34.532 4.364 1.00 85.56 978 HIS A N 1
ATOM 7538 C CA . HIS A 1 978 ? 0.386 -33.535 4.880 1.00 85.56 978 HIS A CA 1
ATOM 7539 C C . HIS A 1 978 ? 0.156 -32.190 4.186 1.00 85.56 978 HIS A C 1
ATOM 7541 O O . HIS A 1 978 ? -0.637 -32.089 3.248 1.00 85.56 978 HIS A O 1
ATOM 7547 N N . PHE A 1 979 ? 0.864 -31.154 4.627 1.00 84.69 979 PHE A N 1
ATOM 7548 C CA . PHE A 1 979 ? 0.889 -29.858 3.959 1.00 84.69 979 PHE A CA 1
ATOM 7549 C C . PHE A 1 979 ? 2.296 -29.251 4.025 1.00 84.69 979 PHE A C 1
ATOM 7551 O O . PHE A 1 979 ? 3.062 -29.548 4.942 1.00 84.69 979 PHE A O 1
ATOM 7558 N N . LEU A 1 980 ? 2.619 -28.397 3.060 1.00 81.81 980 LEU A N 1
ATOM 7559 C CA . LEU A 1 980 ? 3.806 -27.552 3.004 1.00 81.81 980 LEU A CA 1
ATOM 7560 C C . LEU A 1 980 ? 3.366 -26.131 2.639 1.00 81.81 980 LEU A C 1
ATOM 7562 O O . LEU A 1 980 ? 2.585 -25.938 1.702 1.00 81.81 980 LEU A O 1
ATOM 7566 N N . SER A 1 981 ? 3.862 -25.134 3.372 1.00 76.44 981 SER A N 1
ATOM 7567 C CA . SER A 1 981 ? 3.606 -23.735 3.034 1.00 76.44 981 SER A CA 1
ATOM 7568 C C . SER A 1 981 ? 4.490 -23.286 1.868 1.00 76.44 981 SER A C 1
ATOM 7570 O O . SER A 1 981 ? 5.641 -23.703 1.724 1.00 76.44 981 SER A O 1
ATOM 7572 N N . LYS A 1 982 ? 3.925 -22.443 1.002 1.00 70.25 982 LYS A N 1
ATOM 7573 C CA . LYS A 1 982 ? 4.639 -21.752 -0.072 1.00 70.25 982 LYS A CA 1
ATOM 7574 C C . LYS A 1 982 ? 5.159 -20.400 0.461 1.00 70.25 982 LYS A C 1
ATOM 7576 O O . LYS A 1 982 ? 4.365 -19.648 1.032 1.00 70.25 982 LYS A O 1
ATOM 7581 N N . PRO A 1 983 ? 6.437 -20.032 0.237 1.00 58.78 983 PRO A N 1
ATOM 7582 C CA . PRO A 1 983 ? 7.421 -20.713 -0.607 1.00 58.78 983 PRO A CA 1
ATOM 7583 C C . PRO A 1 983 ? 7.985 -21.989 0.039 1.00 58.78 983 PRO A C 1
ATOM 7585 O O . PRO A 1 983 ? 8.267 -22.029 1.235 1.00 58.78 983 PRO A O 1
ATOM 7588 N N . ILE A 1 984 ? 8.158 -23.032 -0.780 1.00 69.69 984 ILE A N 1
ATOM 7589 C CA . ILE A 1 984 ? 8.623 -24.348 -0.326 1.00 69.69 984 ILE A CA 1
ATOM 7590 C C . ILE A 1 984 ? 10.099 -24.243 0.059 1.00 69.69 984 ILE A C 1
ATOM 7592 O O . ILE A 1 984 ? 10.966 -24.115 -0.802 1.00 69.69 984 ILE A O 1
ATOM 7596 N N . ARG A 1 985 ? 10.391 -24.333 1.358 1.00 68.00 985 ARG A N 1
ATOM 7597 C CA . ARG A 1 985 ? 11.770 -24.337 1.859 1.00 68.00 985 ARG A CA 1
ATOM 7598 C C . ARG A 1 985 ? 12.428 -25.691 1.617 1.00 68.00 985 ARG A C 1
ATOM 7600 O O . ARG A 1 985 ? 11.870 -26.726 1.987 1.00 68.00 985 ARG A O 1
ATOM 7607 N N . ARG A 1 986 ? 13.658 -25.665 1.099 1.00 69.44 986 ARG A N 1
ATOM 7608 C CA . ARG A 1 986 ? 14.478 -26.845 0.783 1.00 69.44 986 ARG A CA 1
ATOM 7609 C C . ARG A 1 986 ? 14.513 -27.866 1.933 1.00 69.44 986 ARG A C 1
ATOM 7611 O O . ARG A 1 986 ? 14.110 -29.009 1.747 1.00 69.44 986 ARG A O 1
ATOM 7618 N N . ALA A 1 987 ? 14.876 -27.435 3.143 1.00 68.94 987 ALA A N 1
ATOM 7619 C CA . ALA A 1 987 ? 14.990 -28.320 4.309 1.00 68.94 987 ALA A CA 1
ATOM 7620 C C . ALA A 1 987 ? 13.658 -28.990 4.712 1.00 68.94 987 ALA A C 1
ATOM 7622 O O . ALA A 1 987 ? 13.628 -30.180 5.023 1.00 68.94 987 ALA A O 1
ATOM 7623 N N . ALA A 1 988 ? 12.543 -28.248 4.677 1.00 71.44 988 ALA A N 1
ATOM 7624 C CA . ALA A 1 988 ? 11.218 -28.787 5.002 1.00 71.44 988 ALA A CA 1
ATOM 7625 C C . ALA A 1 988 ? 10.740 -29.794 3.942 1.00 71.44 988 ALA A C 1
ATOM 7627 O O . ALA A 1 988 ? 10.158 -30.826 4.273 1.00 71.44 988 ALA A O 1
ATOM 7628 N N . PHE A 1 989 ? 11.041 -29.512 2.673 1.00 81.75 989 PHE A N 1
ATOM 7629 C CA . PHE A 1 989 ? 10.734 -30.381 1.545 1.00 81.75 989 PHE A CA 1
ATOM 7630 C C . PHE A 1 989 ? 11.494 -31.713 1.613 1.00 81.75 989 PHE A C 1
ATOM 7632 O O . PHE A 1 989 ? 10.868 -32.772 1.566 1.00 81.75 989 PHE A O 1
ATOM 7639 N N . TYR A 1 990 ? 12.820 -31.684 1.805 1.00 79.75 990 TYR A N 1
ATOM 7640 C CA . TYR A 1 990 ? 13.615 -32.909 1.961 1.00 79.75 990 TYR A CA 1
ATOM 7641 C C . TYR A 1 990 ? 13.236 -33.693 3.218 1.00 79.75 990 TYR A C 1
ATOM 7643 O O . TYR A 1 990 ? 13.165 -34.919 3.159 1.00 79.75 990 TYR A O 1
ATOM 7651 N N . GLY A 1 991 ? 12.958 -33.011 4.335 1.00 77.31 991 GLY A N 1
ATOM 7652 C CA . GLY A 1 991 ? 12.540 -33.660 5.579 1.00 77.31 991 GLY A CA 1
ATOM 7653 C C . GLY A 1 991 ? 11.268 -34.491 5.408 1.00 77.31 991 GLY A C 1
ATOM 7654 O O . GLY A 1 991 ? 11.250 -35.669 5.766 1.00 77.31 991 GLY A O 1
ATOM 7655 N N . LEU A 1 992 ? 10.238 -33.908 4.784 1.00 83.56 992 LEU A N 1
ATOM 7656 C CA . LEU A 1 992 ? 8.973 -34.598 4.533 1.00 83.56 992 LEU A CA 1
ATOM 7657 C C . LEU A 1 992 ? 9.127 -35.747 3.525 1.00 83.56 992 LEU A C 1
ATOM 7659 O O . LEU A 1 992 ? 8.582 -36.830 3.730 1.00 83.56 992 LEU A O 1
ATOM 7663 N N . LEU A 1 993 ? 9.891 -35.549 2.446 1.00 84.38 993 LEU A N 1
ATOM 7664 C CA . LEU A 1 993 ? 10.123 -36.612 1.464 1.00 84.38 993 LEU A CA 1
ATOM 7665 C C . LEU A 1 993 ? 10.946 -37.769 2.033 1.00 84.38 993 LEU A C 1
ATOM 7667 O O . LEU A 1 993 ? 10.672 -38.924 1.710 1.00 84.38 993 LEU A O 1
ATOM 7671 N N . ALA A 1 994 ? 11.916 -37.490 2.906 1.00 81.38 994 ALA A N 1
ATOM 7672 C CA . ALA A 1 994 ? 12.668 -38.529 3.597 1.00 81.38 994 ALA A CA 1
ATOM 7673 C C . ALA A 1 994 ? 11.740 -39.384 4.478 1.00 81.38 994 ALA A C 1
ATOM 7675 O O . ALA A 1 994 ? 11.789 -40.610 4.384 1.00 81.38 994 ALA A O 1
ATOM 7676 N N . GLU A 1 995 ? 10.841 -38.761 5.247 1.00 80.50 995 GLU A N 1
ATOM 7677 C CA . GLU A 1 995 ? 9.833 -39.450 6.069 1.00 80.50 995 GLU A CA 1
ATOM 7678 C C . GLU A 1 995 ? 8.887 -40.327 5.224 1.00 80.50 995 GLU A C 1
ATOM 7680 O O . GLU A 1 995 ? 8.691 -41.514 5.513 1.00 80.50 995 GLU A O 1
ATOM 7685 N N . LEU A 1 996 ? 8.351 -39.770 4.134 1.00 82.00 996 LEU A N 1
ATOM 7686 C CA . LEU A 1 996 ? 7.437 -40.475 3.228 1.00 82.00 996 LEU A CA 1
ATOM 7687 C C . LEU A 1 996 ? 8.127 -41.615 2.464 1.00 82.00 996 LEU A C 1
ATOM 7689 O O . LEU A 1 996 ? 7.520 -42.651 2.204 1.00 82.00 996 LEU A O 1
ATOM 7693 N N . SER A 1 997 ? 9.414 -41.467 2.146 1.00 79.31 997 SER A N 1
ATOM 7694 C CA . SER A 1 997 ? 10.187 -42.517 1.473 1.00 79.31 997 SER A CA 1
ATOM 7695 C C . SER A 1 997 ? 10.517 -43.707 2.387 1.00 79.31 997 SER A C 1
ATOM 7697 O O . SER A 1 997 ? 10.663 -44.833 1.908 1.00 79.31 997 SER A O 1
ATOM 7699 N N . GLN A 1 998 ? 10.592 -43.492 3.707 1.00 72.00 998 GLN A N 1
ATOM 7700 C CA . GLN A 1 998 ? 10.945 -44.518 4.699 1.00 72.00 998 GLN A CA 1
ATOM 7701 C C . GLN A 1 998 ? 9.750 -45.349 5.181 1.00 72.00 998 GLN A C 1
ATOM 7703 O O . GLN A 1 998 ? 9.924 -46.480 5.630 1.00 72.00 998 GLN A O 1
ATOM 7708 N N . THR A 1 999 ? 8.525 -44.838 5.058 1.00 65.25 999 THR A N 1
ATOM 7709 C CA . THR A 1 999 ? 7.288 -45.508 5.508 1.00 65.25 999 THR A CA 1
ATOM 7710 C C . THR A 1 999 ? 6.813 -46.638 4.578 1.00 65.25 999 THR A C 1
ATOM 7712 O O . THR A 1 999 ? 5.746 -47.225 4.778 1.00 65.25 999 THR A O 1
ATOM 7715 N N . ARG A 1 1000 ? 7.624 -47.021 3.584 1.00 55.72 1000 ARG A N 1
ATOM 7716 C CA . ARG A 1 1000 ? 7.313 -48.077 2.615 1.00 55.72 1000 ARG A CA 1
ATOM 7717 C C . ARG A 1 1000 ? 7.335 -49.473 3.258 1.00 55.72 1000 ARG A C 1
ATOM 7719 O O . ARG A 1 1000 ? 8.370 -49.948 3.721 1.00 55.72 1000 ARG A O 1
ATOM 7726 N N . ARG A 1 1001 ? 6.211 -50.201 3.190 1.00 36.22 1001 ARG A N 1
ATOM 7727 C CA . ARG A 1 1001 ? 6.216 -51.675 3.273 1.00 36.22 1001 ARG A CA 1
ATOM 7728 C C . ARG A 1 1001 ? 6.693 -52.245 1.928 1.00 36.22 1001 ARG A C 1
ATOM 7730 O O . ARG A 1 1001 ? 6.132 -51.870 0.900 1.00 36.22 1001 ARG A O 1
ATOM 7737 N N . PRO A 1 1002 ? 7.674 -53.163 1.897 1.00 34.25 1002 PRO A N 1
ATOM 7738 C CA . PRO A 1 1002 ? 8.110 -53.794 0.658 1.00 34.25 1002 PRO A CA 1
ATOM 7739 C C . PRO A 1 1002 ? 7.049 -54.800 0.189 1.00 34.25 1002 PRO A C 1
ATOM 7741 O O . PRO A 1 1002 ? 6.868 -55.856 0.792 1.00 34.25 1002 PRO A O 1
ATOM 7744 N N . LEU A 1 1003 ? 6.340 -54.479 -0.892 1.00 32.31 1003 LEU A N 1
ATOM 7745 C CA . LEU A 1 1003 ? 5.576 -55.456 -1.666 1.00 32.31 1003 LEU A CA 1
ATOM 7746 C C . LEU A 1 1003 ? 6.496 -56.046 -2.743 1.00 32.31 1003 LEU A C 1
ATOM 7748 O O . LEU A 1 1003 ? 6.873 -55.350 -3.676 1.00 32.31 1003 LEU A O 1
ATOM 7752 N N . GLY A 1 1004 ? 6.849 -57.321 -2.558 1.00 28.52 1004 GLY A N 1
ATOM 7753 C CA . GLY A 1 1004 ? 7.133 -58.300 -3.615 1.00 28.52 1004 GLY A CA 1
ATOM 7754 C C . GLY A 1 1004 ? 8.249 -57.979 -4.610 1.00 28.52 1004 GLY A C 1
ATOM 7755 O O . GLY A 1 1004 ? 8.041 -57.308 -5.611 1.00 28.52 1004 GLY A O 1
ATOM 7756 N N . SER A 1 1005 ? 9.412 -58.580 -4.382 1.00 29.00 1005 SER A N 1
ATOM 7757 C CA . SER A 1 1005 ? 10.486 -58.738 -5.359 1.00 29.00 1005 SER A CA 1
ATOM 7758 C C . SER A 1 1005 ? 10.087 -59.677 -6.507 1.00 29.00 1005 SER A C 1
ATOM 7760 O O . SER A 1 1005 ? 9.907 -60.863 -6.253 1.00 29.00 1005 SER A O 1
ATOM 7762 N N . GLU A 1 1006 ? 10.096 -59.192 -7.748 1.00 26.36 1006 GLU A N 1
ATOM 7763 C CA . GLU A 1 1006 ? 10.625 -59.929 -8.906 1.00 26.36 1006 GLU A CA 1
ATOM 7764 C C . GLU A 1 1006 ? 11.336 -58.932 -9.839 1.00 26.36 1006 GLU A C 1
ATOM 7766 O O . GLU A 1 1006 ? 10.775 -57.922 -10.253 1.00 26.36 1006 GLU A O 1
ATOM 7771 N N . SER A 1 1007 ? 12.614 -59.201 -10.107 1.00 29.14 1007 SER A N 1
ATOM 7772 C CA . SER A 1 1007 ? 13.486 -58.525 -11.079 1.00 29.14 1007 SER A CA 1
ATOM 7773 C C . SER A 1 1007 ? 13.821 -59.559 -12.159 1.00 29.14 1007 SER A C 1
ATOM 7775 O O . SER A 1 1007 ? 13.895 -60.749 -11.832 1.00 29.14 1007 SER A O 1
ATOM 7777 N N . PRO A 1 1008 ? 13.974 -59.165 -13.432 1.00 32.28 1008 PRO A N 1
ATOM 7778 C CA . PRO A 1 1008 ? 15.333 -59.059 -13.996 1.00 32.28 1008 PRO A CA 1
ATOM 7779 C C . PRO A 1 1008 ? 15.421 -57.900 -15.027 1.00 32.28 1008 PRO A C 1
ATOM 7781 O O . PRO A 1 1008 ? 14.402 -57.409 -15.490 1.00 32.28 1008 PRO A O 1
ATOM 7784 N N . ASP A 1 1009 ? 16.549 -57.358 -15.475 1.00 23.48 1009 ASP A N 1
ATOM 7785 C CA . ASP A 1 1009 ? 17.956 -57.733 -15.419 1.00 23.48 1009 ASP A CA 1
ATOM 7786 C C . ASP A 1 1009 ? 18.807 -56.469 -15.685 1.00 23.48 1009 ASP A C 1
ATOM 7788 O O . ASP A 1 1009 ? 18.316 -55.426 -16.117 1.00 23.48 1009 ASP A O 1
ATOM 7792 N N . LYS A 1 1010 ? 20.100 -56.606 -15.420 1.00 32.41 1010 LYS A N 1
ATOM 7793 C CA . LYS A 1 1010 ? 21.184 -55.616 -15.423 1.00 32.41 1010 LYS A CA 1
ATOM 7794 C C . LYS A 1 1010 ? 21.389 -54.864 -16.747 1.00 32.41 1010 LYS A C 1
ATOM 7796 O O . LYS A 1 1010 ? 21.374 -55.480 -17.810 1.00 32.41 1010 LYS A O 1
ATOM 7801 N N . THR A 1 1011 ? 21.858 -53.613 -16.671 1.00 22.95 1011 THR A N 1
ATOM 7802 C CA . THR A 1 1011 ? 23.073 -53.194 -17.409 1.00 22.95 1011 THR A CA 1
ATOM 7803 C C . THR A 1 1011 ? 23.758 -51.985 -16.762 1.00 22.95 1011 THR A C 1
ATOM 7805 O O . THR A 1 1011 ? 23.172 -51.273 -15.955 1.00 22.95 1011 THR A O 1
ATOM 7808 N N . GLU A 1 1012 ? 25.053 -51.873 -17.033 1.00 25.03 1012 GLU A N 1
ATOM 7809 C CA . GLU A 1 1012 ? 26.110 -51.310 -16.198 1.00 25.03 1012 GLU A CA 1
ATOM 7810 C C . GLU A 1 1012 ? 26.162 -49.784 -16.080 1.00 25.03 1012 GLU A C 1
ATOM 7812 O O . GLU A 1 1012 ? 25.896 -49.029 -17.010 1.00 25.03 1012 GLU A O 1
ATOM 7817 N N . ILE A 1 1013 ? 26.645 -49.367 -14.909 1.00 27.14 1013 ILE A N 1
ATOM 7818 C CA . ILE A 1 1013 ? 27.187 -48.045 -14.616 1.00 27.14 1013 ILE A CA 1
ATOM 7819 C C . ILE A 1 1013 ? 28.460 -47.850 -15.450 1.00 27.14 1013 ILE A C 1
ATOM 7821 O O . ILE A 1 1013 ? 29.457 -48.537 -15.224 1.00 27.14 1013 ILE A O 1
ATOM 7825 N N . VAL A 1 1014 ? 28.457 -46.861 -16.344 1.00 24.19 1014 VAL A N 1
ATOM 7826 C CA . VAL A 1 1014 ? 29.683 -46.210 -16.820 1.00 24.19 1014 VAL A CA 1
ATOM 7827 C C . VAL A 1 1014 ? 29.638 -44.764 -16.352 1.00 24.19 1014 VAL A C 1
ATOM 7829 O O . VAL A 1 1014 ? 28.893 -43.940 -16.871 1.00 24.19 1014 VAL A O 1
ATOM 7832 N N . ALA A 1 1015 ? 30.436 -44.474 -15.328 1.00 36.44 1015 ALA A N 1
ATOM 7833 C CA . ALA A 1 1015 ? 30.773 -43.116 -14.941 1.00 36.44 1015 ALA A CA 1
ATOM 7834 C C . ALA A 1 1015 ? 31.692 -42.498 -16.006 1.00 36.44 1015 ALA A C 1
ATOM 7836 O O . ALA A 1 1015 ? 32.704 -43.102 -16.365 1.00 36.44 1015 ALA A O 1
ATOM 7837 N N . ALA A 1 1016 ? 31.373 -41.293 -16.479 1.00 23.64 1016 ALA A N 1
ATOM 7838 C CA . ALA A 1 1016 ? 32.276 -40.444 -17.258 1.00 23.64 1016 ALA A CA 1
ATOM 7839 C C . ALA A 1 1016 ? 31.815 -38.966 -17.160 1.00 23.64 1016 ALA A C 1
ATOM 7841 O O . ALA A 1 1016 ? 30.722 -38.705 -16.668 1.00 23.64 1016 ALA A O 1
ATOM 7842 N N . PRO A 1 1017 ? 32.643 -37.980 -17.539 1.00 27.69 1017 PRO A N 1
ATOM 7843 C CA . PRO A 1 1017 ? 33.467 -37.208 -16.616 1.00 27.69 1017 PRO A CA 1
ATOM 7844 C C . PRO A 1 1017 ? 33.077 -35.719 -16.587 1.00 27.69 1017 PRO A C 1
ATOM 7846 O O . PRO A 1 1017 ? 32.314 -35.227 -17.413 1.00 27.69 1017 PRO A O 1
ATOM 7849 N N . SER A 1 1018 ? 33.666 -34.975 -15.650 1.00 36.78 1018 SER A N 1
ATOM 7850 C CA . SER A 1 1018 ? 33.667 -33.510 -15.638 1.00 36.78 1018 SER A CA 1
ATOM 7851 C C . SER A 1 1018 ? 34.153 -32.946 -16.980 1.00 36.78 1018 SER A C 1
ATOM 7853 O O . SER A 1 1018 ? 35.302 -33.192 -17.359 1.00 36.78 1018 SER A O 1
ATOM 7855 N N . VAL A 1 1019 ? 33.320 -32.162 -17.671 1.00 25.67 1019 VAL A N 1
ATOM 7856 C CA . VAL A 1 1019 ? 33.719 -31.424 -18.877 1.00 25.67 1019 VAL A CA 1
ATOM 7857 C C . VAL A 1 1019 ? 33.501 -29.929 -18.678 1.00 25.67 1019 VAL A C 1
ATOM 7859 O O . VAL A 1 1019 ? 32.392 -29.429 -18.506 1.00 25.67 1019 VAL A O 1
ATOM 7862 N N . SER A 1 1020 ? 34.632 -29.237 -18.699 1.00 27.02 1020 SER A N 1
ATOM 7863 C CA . SER A 1 1020 ? 34.820 -27.807 -18.878 1.00 27.02 1020 SER A CA 1
ATOM 7864 C C . SER A 1 1020 ? 34.187 -27.327 -20.185 1.00 27.02 1020 SER A C 1
ATOM 7866 O O . SER A 1 1020 ? 34.332 -27.953 -21.229 1.00 27.02 1020 SER A O 1
ATOM 7868 N N . ASN A 1 1021 ? 33.544 -26.169 -20.116 1.00 26.84 1021 ASN A N 1
ATOM 7869 C CA . ASN A 1 1021 ? 32.863 -25.469 -21.202 1.00 26.84 1021 ASN A CA 1
ATOM 7870 C C . ASN A 1 1021 ? 33.804 -25.161 -22.399 1.00 26.84 1021 ASN A C 1
ATOM 7872 O O . ASN A 1 1021 ? 34.765 -24.409 -22.201 1.00 26.84 1021 ASN A O 1
ATOM 7876 N N . PRO A 1 1022 ? 33.545 -25.635 -23.638 1.00 31.06 1022 PRO A N 1
ATOM 7877 C CA . PRO A 1 1022 ? 34.116 -25.043 -24.840 1.00 31.06 1022 PRO A CA 1
ATOM 7878 C C . PRO A 1 1022 ? 33.055 -24.259 -25.630 1.00 31.06 1022 PRO A C 1
ATOM 7880 O O . PRO A 1 1022 ? 31.878 -24.609 -25.685 1.00 31.06 1022 PRO A O 1
ATOM 7883 N N . ALA A 1 1023 ? 33.493 -23.168 -26.253 1.00 31.41 1023 ALA A N 1
ATOM 7884 C CA . ALA A 1 1023 ? 32.672 -22.317 -27.106 1.00 31.41 1023 ALA A CA 1
ATOM 7885 C C . ALA A 1 1023 ? 32.116 -23.055 -28.349 1.00 31.41 1023 ALA A C 1
ATOM 7887 O O . ALA A 1 1023 ? 32.722 -23.992 -28.865 1.00 31.41 1023 ALA A O 1
ATOM 7888 N N . LEU A 1 1024 ? 30.961 -22.581 -28.825 1.00 29.89 1024 LEU A N 1
ATOM 7889 C CA . LEU A 1 1024 ? 30.131 -23.129 -29.909 1.00 29.89 1024 LEU A CA 1
ATOM 7890 C C . LEU A 1 1024 ? 30.754 -22.997 -31.321 1.00 29.89 1024 LEU A C 1
ATOM 7892 O O . LEU A 1 1024 ? 31.199 -21.900 -31.665 1.00 29.89 1024 LEU A O 1
ATOM 7896 N N . PRO A 1 1025 ? 30.664 -24.036 -32.181 1.00 30.86 1025 PRO A N 1
ATOM 7897 C CA . PRO A 1 1025 ? 30.761 -23.924 -33.641 1.00 30.86 1025 PRO A CA 1
ATOM 7898 C C . PRO A 1 1025 ? 29.391 -23.967 -34.361 1.00 30.86 1025 PRO A C 1
ATOM 7900 O O . PRO A 1 1025 ? 28.360 -24.298 -33.774 1.00 30.86 1025 PRO A O 1
ATOM 7903 N N . ASP A 1 1026 ? 29.442 -23.601 -35.645 1.00 34.88 1026 ASP A N 1
ATOM 7904 C CA . ASP A 1 1026 ? 28.383 -23.290 -36.624 1.00 34.88 1026 ASP A CA 1
ATOM 7905 C C . ASP A 1 1026 ? 27.521 -24.490 -37.099 1.00 34.88 1026 ASP A C 1
ATOM 7907 O O . ASP A 1 1026 ? 27.951 -25.643 -37.051 1.00 34.88 1026 ASP A O 1
ATOM 7911 N N . LEU A 1 1027 ? 26.301 -24.216 -37.582 1.00 40.53 1027 LEU A N 1
ATOM 7912 C CA . LEU A 1 1027 ? 25.210 -25.186 -37.819 1.00 40.53 1027 LEU A CA 1
ATOM 7913 C C . LEU A 1 1027 ? 25.289 -26.000 -39.130 1.00 40.53 1027 LEU A C 1
ATOM 7915 O O . LEU A 1 1027 ? 24.471 -26.896 -39.326 1.00 40.53 1027 LEU A O 1
ATOM 7919 N N . ASP A 1 1028 ? 26.292 -25.789 -39.982 1.00 41.16 1028 ASP A N 1
ATOM 7920 C CA . ASP A 1 1028 ? 26.426 -26.526 -41.255 1.00 41.16 1028 ASP A CA 1
ATOM 7921 C C . ASP A 1 1028 ? 27.180 -27.873 -41.144 1.00 41.16 1028 ASP A C 1
ATOM 7923 O O . ASP A 1 1028 ? 27.325 -28.598 -42.130 1.00 41.16 1028 ASP A O 1
ATOM 7927 N N . ALA A 1 1029 ? 27.644 -28.262 -39.950 1.00 44.59 1029 ALA A N 1
ATOM 7928 C CA . ALA A 1 1029 ? 28.508 -29.435 -39.744 1.00 44.59 1029 ALA A CA 1
ATOM 7929 C C . ALA A 1 1029 ? 27.812 -30.676 -39.135 1.00 44.59 1029 ALA A C 1
ATOM 7931 O O . ALA A 1 1029 ? 28.483 -31.547 -38.583 1.00 44.59 1029 ALA A O 1
ATOM 7932 N N . TRP A 1 1030 ? 26.479 -30.794 -39.216 1.00 47.88 1030 TRP A N 1
ATOM 7933 C CA . TRP A 1 1030 ? 25.740 -31.881 -38.545 1.00 47.88 1030 TRP A CA 1
ATOM 7934 C C . TRP A 1 1030 ? 26.040 -33.327 -39.022 1.00 47.88 1030 TRP A C 1
ATOM 7936 O O . TRP A 1 1030 ? 25.832 -34.245 -38.230 1.00 47.88 1030 TRP A O 1
ATOM 7946 N N . PRO A 1 1031 ? 26.554 -33.624 -40.238 1.00 47.88 1031 PRO A N 1
ATOM 7947 C CA . PRO A 1 1031 ? 26.803 -35.010 -40.620 1.00 47.88 1031 PRO A CA 1
ATOM 7948 C C . PRO A 1 1031 ? 28.299 -35.345 -40.619 1.00 47.88 1031 PRO A C 1
ATOM 7950 O O . PRO A 1 1031 ? 28.892 -35.483 -41.687 1.00 47.88 1031 PRO A O 1
ATOM 7953 N N . GLN A 1 1032 ? 28.908 -35.521 -39.438 1.00 43.84 1032 GLN A N 1
ATOM 7954 C CA . GLN A 1 1032 ? 30.074 -36.421 -39.305 1.00 43.84 1032 GLN A CA 1
ATOM 7955 C C . GLN A 1 1032 ? 30.440 -36.888 -37.886 1.00 43.84 1032 GLN A C 1
ATOM 7957 O O . GLN A 1 1032 ? 31.329 -37.724 -37.748 1.00 43.84 1032 GLN A O 1
ATOM 7962 N N . GLN A 1 1033 ? 29.727 -36.463 -36.844 1.00 47.75 1033 GLN A N 1
ATOM 7963 C CA . GLN A 1 1033 ? 29.853 -37.030 -35.495 1.00 47.75 1033 GLN A CA 1
ATOM 7964 C C . GLN A 1 1033 ? 28.465 -37.185 -34.880 1.00 47.75 1033 GLN A C 1
ATOM 7966 O O . GLN A 1 1033 ? 28.039 -36.391 -34.055 1.00 47.75 1033 GLN A O 1
ATOM 7971 N N . ALA A 1 1034 ? 27.727 -38.196 -35.325 1.00 45.38 1034 ALA A N 1
ATOM 7972 C CA . ALA A 1 1034 ? 26.441 -38.536 -34.738 1.00 45.38 1034 ALA A CA 1
ATOM 7973 C C . ALA A 1 1034 ? 26.390 -40.044 -34.525 1.00 45.38 1034 ALA A C 1
ATOM 7975 O O . ALA A 1 1034 ? 25.862 -40.773 -35.348 1.00 45.38 1034 ALA A O 1
ATOM 7976 N N . ALA A 1 1035 ? 26.987 -40.492 -33.424 1.00 43.03 1035 ALA A N 1
ATOM 7977 C CA . ALA A 1 1035 ? 26.752 -41.817 -32.861 1.00 43.03 1035 ALA A CA 1
ATOM 7978 C C . ALA A 1 1035 ? 26.997 -41.791 -31.340 1.00 43.03 1035 ALA A C 1
ATOM 7980 O O . ALA A 1 1035 ? 27.708 -42.643 -30.820 1.00 43.03 1035 ALA A O 1
ATOM 7981 N N . SER A 1 1036 ? 26.462 -40.779 -30.633 1.00 50.88 1036 SER A N 1
ATOM 7982 C CA . SER A 1 1036 ? 26.358 -40.777 -29.155 1.00 50.88 1036 SER A CA 1
ATOM 7983 C C . SER A 1 1036 ? 25.506 -39.652 -28.522 1.00 50.88 1036 SER A C 1
ATOM 7985 O O . SER A 1 1036 ? 25.570 -39.490 -27.310 1.00 50.88 1036 SER A O 1
ATOM 7987 N N . ASP A 1 1037 ? 24.717 -38.863 -29.264 1.00 52.41 1037 ASP A N 1
ATOM 7988 C CA . ASP A 1 1037 ? 24.107 -37.637 -28.705 1.00 52.41 1037 ASP A CA 1
ATOM 7989 C C . ASP A 1 1037 ? 22.629 -37.789 -28.289 1.00 52.41 1037 ASP A C 1
ATOM 7991 O O . ASP A 1 1037 ? 21.753 -37.963 -29.140 1.00 52.41 1037 ASP A O 1
ATOM 7995 N N . GLU A 1 1038 ? 22.336 -37.569 -26.996 1.00 56.84 1038 GLU A N 1
ATOM 7996 C CA . GLU A 1 1038 ? 20.988 -37.369 -26.404 1.00 56.84 1038 GLU A CA 1
ATOM 7997 C C . GLU A 1 1038 ? 20.129 -36.355 -27.189 1.00 56.84 1038 GLU A C 1
ATOM 7999 O O . GLU A 1 1038 ? 18.899 -36.420 -27.224 1.00 56.84 1038 GLU A O 1
ATOM 8004 N N . ARG A 1 1039 ? 20.775 -35.417 -27.889 1.00 56.38 1039 ARG A N 1
ATOM 8005 C CA . ARG A 1 1039 ? 20.111 -34.386 -28.691 1.00 56.38 1039 ARG A CA 1
ATOM 8006 C C . ARG A 1 1039 ? 19.344 -34.949 -29.892 1.00 56.38 1039 ARG A C 1
ATOM 8008 O O . ARG A 1 1039 ? 18.333 -34.367 -30.280 1.00 56.38 1039 ARG A O 1
ATOM 8015 N N . ALA A 1 1040 ? 19.784 -36.063 -30.478 1.00 65.06 1040 ALA A N 1
ATOM 8016 C CA . ALA A 1 1040 ? 19.082 -36.688 -31.601 1.00 65.06 1040 ALA A CA 1
ATOM 8017 C C . ALA A 1 1040 ? 17.749 -37.322 -31.169 1.00 65.06 1040 ALA A C 1
ATOM 8019 O O . ALA A 1 1040 ? 16.800 -37.367 -31.952 1.00 65.06 1040 ALA A O 1
ATOM 8020 N N . GLU A 1 1041 ? 17.669 -37.790 -29.923 1.00 65.75 1041 GLU A N 1
ATOM 8021 C CA . GLU A 1 1041 ? 16.463 -38.393 -29.352 1.00 65.75 1041 GLU A CA 1
ATOM 8022 C C . GLU A 1 1041 ? 15.422 -37.320 -29.021 1.00 65.75 1041 GLU A C 1
ATOM 8024 O O . GLU A 1 1041 ? 14.288 -37.412 -29.484 1.00 65.75 1041 GLU A O 1
ATOM 8029 N N . LEU A 1 1042 ? 15.851 -36.219 -28.399 1.00 64.50 1042 LEU A N 1
ATOM 8030 C CA . LEU A 1 1042 ? 14.999 -35.059 -28.121 1.00 64.50 1042 LEU A CA 1
ATOM 8031 C C . LEU A 1 1042 ? 14.455 -34.383 -29.392 1.00 64.50 1042 LEU A C 1
ATOM 8033 O O . LEU A 1 1042 ? 13.299 -33.967 -29.440 1.00 64.50 1042 LEU A O 1
ATOM 8037 N N . VAL A 1 1043 ? 15.270 -34.278 -30.450 1.00 76.88 1043 VAL A N 1
ATOM 8038 C CA . VAL A 1 1043 ? 14.793 -33.768 -31.748 1.00 76.88 1043 VAL A CA 1
ATOM 8039 C C . VAL A 1 1043 ? 13.797 -34.745 -32.377 1.00 76.88 1043 VAL A C 1
ATOM 8041 O O . VAL A 1 1043 ? 12.814 -34.301 -32.964 1.00 76.88 1043 VAL A O 1
ATOM 8044 N N . ARG A 1 1044 ? 13.995 -36.063 -32.237 1.00 77.75 1044 ARG A N 1
ATOM 8045 C CA . ARG A 1 1044 ? 13.042 -37.066 -32.741 1.00 77.75 1044 ARG A CA 1
ATOM 8046 C C . ARG A 1 1044 ? 11.700 -36.988 -32.003 1.00 77.75 1044 ARG A C 1
ATOM 8048 O O . ARG A 1 1044 ? 10.668 -37.040 -32.666 1.00 77.75 1044 ARG A O 1
ATOM 8055 N N . GLU A 1 1045 ? 11.706 -36.821 -30.681 1.00 75.81 1045 GLU A N 1
ATOM 8056 C CA . GLU A 1 1045 ? 10.486 -36.625 -29.881 1.00 75.81 1045 GLU A CA 1
ATOM 8057 C C . GLU A 1 1045 ? 9.712 -35.386 -30.339 1.00 75.81 1045 GLU A C 1
ATOM 8059 O O . GLU A 1 1045 ? 8.540 -35.495 -30.693 1.00 75.81 1045 GLU A O 1
ATOM 8064 N N . LEU A 1 1046 ? 10.387 -34.241 -30.487 1.00 82.19 1046 LEU A N 1
ATOM 8065 C CA . LEU A 1 1046 ? 9.757 -33.021 -30.997 1.00 82.19 1046 LEU A CA 1
ATOM 8066 C C . LEU A 1 1046 ? 9.142 -33.212 -32.396 1.00 82.19 1046 LEU A C 1
ATOM 8068 O O . LEU A 1 1046 ? 8.053 -32.710 -32.673 1.00 82.19 1046 LEU A O 1
ATOM 8072 N N . LEU A 1 1047 ? 9.842 -33.898 -33.305 1.00 84.31 1047 LEU A N 1
ATOM 8073 C CA . LEU A 1 1047 ? 9.342 -34.140 -34.661 1.00 84.31 1047 LEU A CA 1
ATOM 8074 C C . LEU A 1 1047 ? 8.119 -35.068 -34.666 1.00 84.31 1047 LEU A C 1
ATOM 8076 O O . LEU A 1 1047 ? 7.226 -34.879 -35.494 1.00 84.31 1047 LEU A O 1
ATOM 8080 N N . ASN A 1 1048 ? 8.055 -36.033 -33.746 1.00 83.00 1048 ASN A N 1
ATOM 8081 C CA . ASN A 1 1048 ? 6.890 -36.898 -33.571 1.00 83.00 1048 ASN A CA 1
ATOM 8082 C C . ASN A 1 1048 ? 5.696 -36.121 -33.004 1.00 83.00 1048 ASN A C 1
ATOM 8084 O O . ASN A 1 1048 ? 4.615 -36.193 -33.586 1.00 83.00 1048 ASN A O 1
ATOM 8088 N N . ASP A 1 1049 ? 5.908 -35.299 -31.974 1.00 82.50 1049 ASP A N 1
ATOM 8089 C CA . ASP A 1 1049 ? 4.869 -34.427 -31.412 1.00 82.50 1049 ASP A CA 1
ATOM 8090 C C . ASP A 1 1049 ? 4.287 -33.491 -32.481 1.00 82.50 1049 ASP A C 1
ATOM 8092 O O . ASP A 1 1049 ? 3.073 -33.324 -32.605 1.00 82.50 1049 ASP A O 1
ATOM 8096 N N . ILE A 1 1050 ? 5.146 -32.912 -33.326 1.00 87.06 1050 ILE A N 1
ATOM 8097 C CA . ILE A 1 1050 ? 4.709 -32.053 -34.430 1.00 87.06 1050 ILE A CA 1
ATOM 8098 C C . ILE A 1 1050 ? 3.858 -32.830 -35.446 1.00 87.06 1050 ILE A C 1
ATOM 8100 O O . ILE A 1 1050 ? 2.861 -32.292 -35.935 1.00 87.06 1050 ILE A O 1
ATOM 8104 N N . ARG A 1 1051 ? 4.199 -34.088 -35.760 1.00 86.81 1051 ARG A N 1
ATOM 8105 C CA . ARG A 1 1051 ? 3.391 -34.919 -36.673 1.00 86.81 1051 ARG A CA 1
ATOM 8106 C C . ARG A 1 1051 ? 1.988 -35.174 -36.134 1.00 86.81 1051 ARG A C 1
ATOM 8108 O O . ARG A 1 1051 ? 1.045 -35.173 -36.925 1.00 86.81 1051 ARG A O 1
ATOM 8115 N N . GLU A 1 1052 ? 1.836 -35.361 -34.827 1.00 84.94 1052 GLU A N 1
ATOM 8116 C CA . GLU A 1 1052 ? 0.525 -35.586 -34.204 1.00 84.94 1052 GLU A CA 1
ATOM 8117 C C . GLU A 1 1052 ? -0.346 -34.322 -34.152 1.00 84.94 1052 GLU A C 1
ATOM 8119 O O . GLU A 1 1052 ? -1.57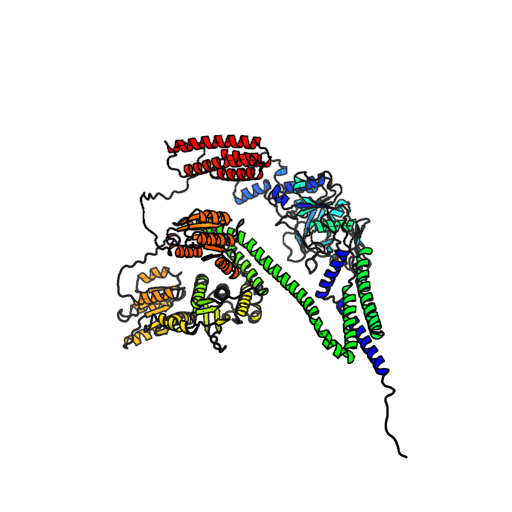7 -34.405 -34.182 1.00 84.94 1052 GLU A O 1
ATOM 8124 N N . GLU A 1 1053 ? 0.273 -33.142 -34.137 1.00 85.44 1053 GLU A N 1
ATOM 8125 C CA . GLU A 1 1053 ? -0.434 -31.862 -34.052 1.00 85.44 1053 GLU A CA 1
ATOM 8126 C C . GLU A 1 1053 ? -0.789 -31.246 -35.410 1.00 85.44 1053 GLU A C 1
ATOM 8128 O O . GLU A 1 1053 ? -1.760 -30.492 -35.503 1.00 85.44 1053 GLU A O 1
ATOM 8133 N N . ILE A 1 1054 ? -0.081 -31.589 -36.494 1.00 89.88 1054 ILE A N 1
ATOM 8134 C CA . ILE A 1 1054 ? -0.409 -31.123 -37.856 1.00 89.88 1054 ILE A CA 1
ATOM 8135 C C . ILE A 1 1054 ? -1.893 -31.370 -38.222 1.00 89.88 1054 ILE A C 1
ATOM 8137 O O . ILE A 1 1054 ? -2.541 -30.434 -38.709 1.00 89.88 1054 ILE A O 1
ATOM 8141 N N . PRO A 1 1055 ? -2.484 -32.561 -37.978 1.00 88.75 1055 PRO A N 1
ATOM 8142 C CA . PRO A 1 1055 ? -3.908 -32.801 -38.207 1.00 88.75 1055 PRO A CA 1
ATOM 8143 C C . PRO A 1 1055 ? -4.817 -31.911 -37.355 1.00 88.75 1055 PRO A C 1
ATOM 8145 O O . PRO A 1 1055 ? -5.834 -31.441 -37.859 1.00 88.75 1055 PRO A O 1
ATOM 8148 N N . LYS A 1 1056 ? -4.445 -31.631 -36.100 1.00 88.19 1056 LYS A N 1
ATOM 8149 C CA . LYS A 1 1056 ? -5.238 -30.802 -35.177 1.00 88.19 1056 LYS A CA 1
ATOM 8150 C C . LYS A 1 1056 ? -5.231 -29.333 -35.596 1.00 88.19 1056 LYS A C 1
ATOM 8152 O O . LYS A 1 1056 ? -6.275 -28.687 -35.587 1.00 88.19 1056 LYS A O 1
ATOM 8157 N N . ILE A 1 1057 ? -4.088 -28.821 -36.057 1.00 88.25 1057 ILE A N 1
ATOM 8158 C CA . ILE A 1 1057 ? -3.992 -27.470 -36.632 1.00 88.25 1057 ILE A CA 1
ATOM 8159 C C . ILE A 1 1057 ? -4.824 -27.380 -37.920 1.00 88.25 1057 ILE A C 1
ATOM 8161 O O . ILE A 1 1057 ? -5.508 -26.380 -38.146 1.00 88.25 1057 ILE A O 1
ATOM 8165 N N . ARG A 1 1058 ? -4.808 -28.428 -38.756 1.00 90.94 1058 ARG A N 1
ATOM 8166 C CA . ARG A 1 1058 ? -5.625 -28.492 -39.976 1.00 90.94 1058 ARG A CA 1
ATOM 8167 C C . ARG A 1 1058 ? -7.123 -28.508 -39.659 1.00 90.94 1058 ARG A C 1
ATOM 8169 O O . ARG A 1 1058 ? -7.877 -27.786 -40.306 1.00 90.94 1058 ARG A O 1
ATOM 8176 N N . ASP A 1 1059 ? -7.540 -29.289 -38.668 1.00 88.50 1059 ASP A N 1
ATOM 8177 C CA . ASP A 1 1059 ? -8.938 -29.407 -38.249 1.00 88.50 1059 ASP A CA 1
ATOM 8178 C C . ASP A 1 1059 ? -9.466 -28.115 -37.607 1.00 88.50 1059 ASP A C 1
ATOM 8180 O O . ASP A 1 1059 ? -10.543 -27.637 -37.969 1.00 88.50 1059 ASP A O 1
ATOM 8184 N N . ALA A 1 1060 ? -8.664 -27.471 -36.754 1.00 87.88 1060 ALA A N 1
ATOM 8185 C CA . ALA A 1 1060 ? -8.980 -26.158 -36.195 1.00 87.88 1060 ALA A CA 1
ATOM 8186 C C . ALA A 1 1060 ? -9.146 -25.098 -37.298 1.00 87.88 1060 ALA A C 1
ATOM 8188 O O . ALA A 1 1060 ? -10.081 -24.297 -37.271 1.00 87.88 1060 ALA A O 1
ATOM 8189 N N . ALA A 1 1061 ? -8.290 -25.128 -38.325 1.00 88.12 1061 ALA A N 1
ATOM 8190 C CA . ALA A 1 1061 ? -8.401 -24.220 -39.461 1.00 88.12 1061 ALA A CA 1
ATOM 8191 C C . ALA A 1 1061 ? -9.654 -24.499 -40.323 1.00 88.12 1061 ALA A C 1
ATOM 8193 O O . ALA A 1 1061 ? -10.303 -23.546 -40.762 1.00 88.12 1061 ALA A O 1
ATOM 8194 N N . LEU A 1 1062 ? -10.026 -25.771 -40.537 1.00 87.19 1062 LEU A N 1
ATOM 8195 C CA . LEU A 1 1062 ? -11.250 -26.172 -41.255 1.00 87.19 1062 LEU A CA 1
ATOM 8196 C C . LEU A 1 1062 ? -12.519 -25.679 -40.545 1.00 87.19 1062 LEU A C 1
ATOM 8198 O O . LEU A 1 1062 ? -13.448 -25.199 -41.197 1.00 87.19 1062 LEU A O 1
ATOM 8202 N N . HIS A 1 1063 ? -12.530 -25.737 -39.213 1.00 88.81 1063 HIS A N 1
ATOM 8203 C CA . HIS A 1 1063 ? -13.638 -25.283 -38.371 1.00 88.81 1063 HIS A CA 1
ATOM 8204 C C . HIS A 1 1063 ? -13.595 -23.779 -38.041 1.00 88.81 1063 HIS A C 1
ATOM 8206 O O . HIS A 1 1063 ? -14.407 -23.300 -37.253 1.00 88.81 1063 HIS A O 1
ATOM 8212 N N . GLN A 1 1064 ? -12.694 -23.017 -38.676 1.00 86.06 1064 GLN A N 1
ATOM 8213 C CA . GLN A 1 1064 ? -12.504 -21.572 -38.478 1.00 86.06 1064 GLN A CA 1
ATOM 8214 C C . GLN A 1 1064 ? -12.098 -21.160 -37.047 1.00 86.06 1064 GLN A C 1
ATOM 8216 O O . GLN A 1 1064 ? -12.200 -19.981 -36.696 1.00 86.06 1064 GLN A O 1
ATOM 8221 N N . ASP A 1 1065 ? -11.576 -22.089 -36.242 1.00 89.06 1065 ASP A N 1
ATOM 8222 C CA . ASP A 1 1065 ? -10.983 -21.814 -34.930 1.00 89.06 1065 ASP A CA 1
ATOM 8223 C C . ASP A 1 1065 ? -9.527 -21.344 -35.086 1.00 89.06 1065 ASP A C 1
ATOM 8225 O O . ASP A 1 1065 ? -8.543 -22.045 -34.825 1.00 89.06 1065 ASP A O 1
ATOM 8229 N N . TYR A 1 1066 ? -9.390 -20.113 -35.575 1.00 88.75 1066 TYR A N 1
ATOM 8230 C CA . TYR A 1 1066 ? -8.087 -19.507 -35.832 1.00 88.75 1066 TYR A CA 1
ATOM 8231 C C . TYR A 1 1066 ? -7.329 -19.109 -34.557 1.00 88.75 1066 TYR A C 1
ATOM 8233 O O . TYR A 1 1066 ? -6.113 -18.911 -34.618 1.00 88.75 1066 TYR A O 1
ATOM 8241 N N . ASP A 1 1067 ? -8.007 -19.032 -33.409 1.00 78.44 1067 ASP A N 1
ATOM 8242 C CA . ASP A 1 1067 ? -7.362 -18.792 -32.117 1.00 78.44 1067 ASP A CA 1
ATOM 8243 C C . ASP A 1 1067 ? -6.574 -20.027 -31.670 1.00 78.44 1067 ASP A C 1
ATOM 8245 O O . ASP A 1 1067 ? -5.417 -19.901 -31.253 1.00 78.44 1067 ASP A O 1
ATOM 8249 N N . THR A 1 1068 ? -7.130 -21.227 -31.868 1.00 84.00 1068 THR A N 1
ATOM 8250 C CA . THR A 1 1068 ? -6.401 -22.486 -31.662 1.00 84.00 1068 THR A CA 1
ATOM 8251 C C . THR A 1 1068 ? -5.238 -22.638 -32.647 1.00 84.00 1068 THR A C 1
ATOM 8253 O O . THR A 1 1068 ? -4.133 -22.982 -32.223 1.00 84.00 1068 THR A O 1
ATOM 8256 N N . VAL A 1 1069 ? -5.419 -22.289 -33.929 1.00 85.88 1069 VAL A N 1
ATOM 8257 C CA . VAL A 1 1069 ? -4.324 -22.277 -34.927 1.00 85.88 1069 VAL A CA 1
ATOM 8258 C C . VAL A 1 1069 ? -3.185 -21.349 -34.494 1.00 85.88 1069 VAL A C 1
ATOM 8260 O O . VAL A 1 1069 ? -2.013 -21.724 -34.563 1.00 85.88 1069 VAL A O 1
ATOM 8263 N N . ARG A 1 1070 ? -3.513 -20.149 -34.001 1.00 83.81 1070 ARG A N 1
ATOM 8264 C CA . ARG A 1 1070 ? -2.527 -19.179 -33.510 1.00 83.81 1070 ARG A CA 1
ATOM 8265 C C . ARG A 1 1070 ? -1.785 -19.697 -32.281 1.00 83.81 1070 ARG A C 1
ATOM 8267 O O . ARG A 1 1070 ? -0.562 -19.604 -32.229 1.00 83.81 1070 ARG A O 1
ATOM 8274 N N . ARG A 1 1071 ? -2.513 -20.257 -31.312 1.00 84.75 1071 ARG A N 1
ATOM 8275 C CA . ARG A 1 1071 ? -1.948 -20.796 -30.068 1.00 84.75 1071 ARG A CA 1
ATOM 8276 C C . ARG A 1 1071 ? -0.988 -21.955 -30.341 1.00 84.75 1071 ARG A C 1
ATOM 8278 O O . ARG A 1 1071 ? 0.115 -21.960 -29.801 1.00 84.75 1071 ARG A O 1
ATOM 8285 N N . LEU A 1 1072 ? -1.380 -22.898 -31.199 1.00 84.88 1072 LEU A N 1
ATOM 8286 C CA . LEU A 1 1072 ? -0.533 -24.030 -31.586 1.00 84.88 1072 LEU A CA 1
ATOM 8287 C C . LEU A 1 1072 ? 0.683 -23.566 -32.405 1.00 84.88 1072 LEU A C 1
ATOM 8289 O O . LEU A 1 1072 ? 1.799 -24.001 -32.134 1.00 84.88 1072 LEU A O 1
ATOM 8293 N N . GLY A 1 1073 ? 0.504 -22.609 -33.324 1.00 84.75 1073 GLY A N 1
ATOM 8294 C CA . GLY A 1 1073 ? 1.611 -21.985 -34.056 1.00 84.75 1073 GLY A CA 1
ATOM 8295 C C . GLY A 1 1073 ? 2.635 -21.311 -33.134 1.00 84.75 1073 GLY A C 1
ATOM 8296 O O . GLY A 1 1073 ? 3.835 -21.539 -33.269 1.00 84.75 1073 GLY A O 1
ATOM 8297 N N . HIS A 1 1074 ? 2.171 -20.539 -32.148 1.00 77.88 1074 HIS A N 1
ATOM 8298 C CA . HIS A 1 1074 ? 3.037 -19.879 -31.169 1.00 77.88 1074 HIS A CA 1
ATOM 8299 C C . HIS A 1 1074 ? 3.787 -20.883 -30.277 1.00 77.88 1074 HIS A C 1
ATOM 8301 O O . HIS A 1 1074 ? 4.991 -20.744 -30.058 1.00 77.88 1074 HIS A O 1
ATOM 8307 N N . GLY A 1 1075 ? 3.093 -21.923 -29.801 1.00 70.44 1075 GLY A N 1
ATOM 8308 C CA . GLY A 1 1075 ? 3.679 -22.967 -28.958 1.00 70.44 1075 GLY A CA 1
ATOM 8309 C C . GLY A 1 1075 ? 4.803 -23.731 -29.661 1.00 70.44 1075 GLY A C 1
ATOM 8310 O O . GLY A 1 1075 ? 5.914 -23.819 -29.135 1.00 70.44 1075 GLY A O 1
ATOM 8311 N N . TYR A 1 1076 ? 4.555 -24.215 -30.882 1.00 85.19 1076 TYR A N 1
ATOM 8312 C CA . TYR A 1 1076 ? 5.549 -24.993 -31.631 1.00 85.19 1076 TYR A CA 1
ATOM 8313 C C . TYR A 1 1076 ? 6.665 -24.147 -32.246 1.00 85.19 1076 TYR A C 1
ATOM 8315 O O . TYR A 1 1076 ? 7.773 -24.648 -32.426 1.00 85.19 1076 TYR A O 1
ATOM 8323 N N . LYS A 1 1077 ? 6.440 -22.847 -32.475 1.00 82.12 1077 LYS A N 1
ATOM 8324 C CA . LYS A 1 1077 ? 7.517 -21.889 -32.768 1.00 82.12 1077 LYS A CA 1
ATOM 8325 C C . LYS A 1 1077 ? 8.519 -21.818 -31.613 1.00 82.12 1077 LYS A C 1
ATOM 8327 O O . LYS A 1 1077 ? 9.722 -21.902 -31.852 1.00 82.12 1077 LYS A O 1
ATOM 8332 N N . GLY A 1 1078 ? 8.027 -21.669 -30.379 1.00 53.62 1078 GLY A N 1
ATOM 8333 C CA . GLY A 1 1078 ? 8.867 -21.642 -29.179 1.00 53.62 1078 GLY A CA 1
ATOM 8334 C C . GLY A 1 1078 ? 9.606 -22.963 -28.968 1.00 53.62 1078 GLY A C 1
ATOM 8335 O O . GLY A 1 1078 ? 10.812 -22.962 -28.729 1.00 53.62 1078 GLY A O 1
ATOM 8336 N N . ALA A 1 1079 ? 8.908 -24.088 -29.150 1.00 68.19 1079 ALA A N 1
ATOM 8337 C CA . ALA A 1 1079 ? 9.517 -25.411 -29.077 1.00 68.19 1079 ALA A CA 1
ATOM 8338 C C . ALA A 1 1079 ? 10.632 -25.583 -30.127 1.00 68.19 1079 ALA A C 1
ATOM 8340 O O . ALA A 1 1079 ? 11.761 -25.882 -29.760 1.00 68.19 1079 ALA A O 1
ATOM 8341 N N . ALA A 1 1080 ? 10.378 -25.304 -31.410 1.00 75.25 1080 ALA A N 1
ATOM 8342 C CA . ALA A 1 1080 ? 11.375 -25.444 -32.476 1.00 75.25 1080 ALA A CA 1
ATOM 8343 C C . ALA A 1 1080 ? 12.616 -24.546 -32.281 1.00 75.25 1080 ALA A C 1
ATOM 8345 O O . ALA A 1 1080 ? 13.739 -24.995 -32.523 1.00 75.25 1080 ALA A O 1
ATOM 8346 N N . ALA A 1 1081 ? 12.438 -23.314 -31.789 1.00 61.56 1081 ALA A N 1
ATOM 8347 C CA . ALA A 1 1081 ? 13.545 -22.399 -31.495 1.00 61.56 1081 ALA A CA 1
ATOM 8348 C C . ALA A 1 1081 ? 14.441 -22.911 -30.351 1.00 61.56 1081 ALA A C 1
ATOM 8350 O O . ALA A 1 1081 ? 15.665 -22.806 -30.428 1.00 61.56 1081 ALA A O 1
ATOM 8351 N N . ASN A 1 1082 ? 13.856 -23.542 -29.326 1.00 56.06 1082 ASN A N 1
ATOM 8352 C CA . ASN A 1 1082 ? 14.611 -24.110 -28.203 1.00 56.06 1082 ASN A CA 1
ATOM 8353 C C . ASN A 1 1082 ? 15.566 -25.233 -28.638 1.00 56.06 1082 ASN A C 1
ATOM 8355 O O . ASN A 1 1082 ? 16.646 -25.377 -28.066 1.00 56.06 1082 ASN A O 1
ATOM 8359 N N . TYR A 1 1083 ? 15.212 -25.985 -29.684 1.00 66.06 1083 TYR A N 1
ATOM 8360 C CA . TYR A 1 1083 ? 16.069 -27.033 -30.254 1.00 66.06 1083 TYR A CA 1
ATOM 8361 C C . TYR A 1 1083 ? 16.990 -26.533 -31.384 1.00 66.06 1083 TYR A C 1
ATOM 8363 O O . TYR A 1 1083 ? 17.741 -27.327 -31.960 1.00 66.06 1083 TYR A O 1
ATOM 8371 N N . ARG A 1 1084 ? 16.993 -25.216 -31.657 1.00 68.31 1084 ARG A N 1
ATOM 8372 C CA . ARG A 1 1084 ? 17.710 -24.544 -32.759 1.00 68.31 1084 ARG A CA 1
ATOM 8373 C C . ARG A 1 1084 ? 17.312 -25.042 -34.154 1.00 68.31 1084 ARG A C 1
ATOM 8375 O O . ARG A 1 1084 ? 18.152 -25.169 -35.040 1.00 68.31 1084 ARG A O 1
ATOM 8382 N N . LEU A 1 1085 ? 16.030 -25.349 -34.351 1.00 76.62 1085 LEU A N 1
ATOM 8383 C CA . LEU A 1 1085 ? 15.449 -25.633 -35.666 1.00 76.62 1085 LEU A CA 1
ATOM 8384 C C . LEU A 1 1085 ? 14.827 -24.346 -36.222 1.00 76.62 1085 LEU A C 1
ATOM 8386 O O . LEU A 1 1085 ? 13.605 -24.234 -36.334 1.00 76.62 1085 LEU A O 1
ATOM 8390 N N . ASP A 1 1086 ? 15.666 -23.357 -36.531 1.00 74.69 1086 ASP A N 1
ATOM 8391 C CA . ASP A 1 1086 ? 15.228 -21.990 -36.855 1.00 74.69 1086 ASP A CA 1
ATOM 8392 C C . ASP A 1 1086 ? 14.317 -21.933 -38.092 1.00 74.69 1086 ASP A C 1
ATOM 8394 O O . ASP A 1 1086 ? 13.305 -21.226 -38.099 1.00 74.69 1086 ASP A O 1
ATOM 8398 N N . ASP A 1 1087 ? 14.595 -22.763 -39.100 1.00 76.25 1087 ASP A N 1
ATOM 8399 C CA . ASP A 1 1087 ? 13.737 -22.913 -40.278 1.00 76.25 1087 ASP A CA 1
ATOM 8400 C C . ASP A 1 1087 ? 12.336 -23.417 -39.900 1.00 76.25 1087 ASP A C 1
ATOM 8402 O O . ASP A 1 1087 ? 11.330 -22.892 -40.385 1.00 76.25 1087 ASP A O 1
ATOM 8406 N N . LEU A 1 1088 ? 12.244 -24.383 -38.983 1.00 84.38 1088 LEU A N 1
ATOM 8407 C CA . LEU A 1 1088 ? 10.972 -24.927 -38.507 1.00 84.38 1088 LEU A CA 1
ATOM 8408 C C . LEU A 1 1088 ? 10.224 -23.913 -37.631 1.00 84.38 1088 LEU A C 1
ATOM 8410 O O . LEU A 1 1088 ? 9.015 -23.735 -37.788 1.00 84.38 1088 LEU A O 1
ATOM 8414 N N . ALA A 1 1089 ? 10.941 -23.177 -36.778 1.00 80.19 1089 ALA A N 1
ATOM 8415 C CA . ALA A 1 1089 ? 10.378 -22.077 -35.999 1.00 80.19 1089 ALA A CA 1
ATOM 8416 C C . ALA A 1 1089 ? 9.802 -20.979 -36.912 1.00 80.19 1089 ALA A C 1
ATOM 8418 O O . ALA A 1 1089 ? 8.726 -20.439 -36.642 1.00 80.19 1089 ALA A O 1
ATOM 8419 N N . SER A 1 1090 ? 10.464 -20.692 -38.039 1.00 80.81 1090 SER A N 1
ATOM 8420 C CA . SER A 1 1090 ? 9.979 -19.733 -39.035 1.00 80.81 1090 SER A CA 1
ATOM 8421 C C . SER A 1 1090 ? 8.689 -20.195 -39.732 1.00 80.81 1090 SER A C 1
ATOM 8423 O O . SER A 1 1090 ? 7.813 -19.377 -40.027 1.00 80.81 1090 SER A O 1
ATOM 8425 N N . LEU A 1 1091 ? 8.526 -21.503 -39.959 1.00 87.75 1091 LEU A N 1
ATOM 8426 C CA . LEU A 1 1091 ? 7.313 -22.072 -40.547 1.00 87.75 1091 LEU A CA 1
ATOM 8427 C C . LEU A 1 1091 ? 6.135 -22.049 -39.561 1.00 87.75 1091 LEU A C 1
ATOM 8429 O O . LEU A 1 1091 ? 5.022 -21.687 -39.946 1.00 87.75 1091 LEU A O 1
ATOM 8433 N N . PHE A 1 1092 ? 6.373 -22.328 -38.277 1.00 91.75 1092 PHE A N 1
ATOM 8434 C CA . PHE A 1 1092 ? 5.340 -22.193 -37.244 1.00 91.75 1092 PHE A CA 1
ATOM 8435 C C . PHE A 1 1092 ? 4.958 -20.738 -36.957 1.00 91.75 1092 PHE A C 1
ATOM 8437 O O . PHE A 1 1092 ? 3.782 -20.446 -36.733 1.00 91.75 1092 PHE A O 1
ATOM 8444 N N . LEU A 1 1093 ? 5.901 -19.800 -37.089 1.00 82.44 1093 LEU A N 1
ATOM 8445 C CA . LEU A 1 1093 ? 5.599 -18.367 -37.090 1.00 82.44 1093 LEU A CA 1
ATOM 8446 C C . LEU A 1 1093 ? 4.668 -17.983 -38.253 1.00 82.44 1093 LEU A C 1
ATOM 8448 O O . LEU A 1 1093 ? 3.765 -17.165 -38.076 1.00 82.44 1093 LEU A O 1
ATOM 8452 N N . LYS A 1 1094 ? 4.832 -18.586 -39.438 1.00 86.62 1094 LYS A N 1
ATOM 8453 C CA . LYS A 1 1094 ? 3.889 -18.377 -40.548 1.00 86.62 1094 LYS A CA 1
ATOM 8454 C C . LYS A 1 1094 ? 2.504 -18.934 -40.223 1.00 86.62 1094 LYS A C 1
ATOM 8456 O O . LYS A 1 1094 ? 1.526 -18.263 -40.539 1.00 86.62 1094 LYS A O 1
ATOM 8461 N N . ILE A 1 1095 ? 2.390 -20.082 -39.548 1.00 88.56 1095 ILE A N 1
ATOM 8462 C CA . ILE A 1 1095 ? 1.091 -20.604 -39.076 1.00 88.56 1095 ILE A CA 1
ATOM 8463 C C . ILE A 1 1095 ? 0.432 -19.657 -38.069 1.00 88.56 1095 ILE A C 1
ATOM 8465 O O . ILE A 1 1095 ? -0.745 -19.331 -38.224 1.00 88.56 1095 ILE A O 1
ATOM 8469 N N . GLU A 1 1096 ? 1.193 -19.144 -37.101 1.00 86.69 1096 GLU A N 1
ATOM 8470 C CA . GLU A 1 1096 ? 0.726 -18.148 -36.128 1.00 86.69 1096 GLU A CA 1
ATOM 8471 C C . GLU A 1 1096 ? 0.181 -16.889 -36.833 1.00 86.69 1096 GLU A C 1
ATOM 8473 O O . GLU A 1 1096 ? -0.922 -16.415 -36.546 1.00 86.69 1096 GLU A O 1
ATOM 8478 N N . GLN A 1 1097 ? 0.918 -16.379 -37.824 1.00 82.75 1097 GLN A N 1
ATOM 8479 C CA . GLN A 1 1097 ? 0.500 -15.234 -38.635 1.00 82.75 1097 GLN A CA 1
ATOM 8480 C C . GLN A 1 1097 ? -0.730 -15.542 -39.497 1.00 82.75 1097 GLN A C 1
ATOM 8482 O O . GLN A 1 1097 ? -1.607 -14.687 -39.624 1.00 82.75 1097 GLN A O 1
ATOM 8487 N N . CYS A 1 1098 ? -0.828 -16.750 -40.059 1.00 81.50 1098 CYS A N 1
ATOM 8488 C CA . CYS A 1 1098 ? -1.979 -17.184 -40.850 1.00 81.50 1098 CYS A CA 1
ATOM 8489 C C . CYS A 1 1098 ? -3.259 -17.297 -40.008 1.00 81.50 1098 CYS A C 1
ATOM 8491 O O . CYS A 1 1098 ? -4.331 -16.934 -40.499 1.00 81.50 1098 CYS A O 1
ATOM 8493 N N . GLY A 1 1099 ? -3.139 -17.705 -38.738 1.00 80.19 1099 GLY A N 1
ATOM 8494 C CA . GLY A 1 1099 ? -4.221 -17.644 -37.752 1.00 80.19 1099 GLY A CA 1
ATOM 8495 C C . GLY A 1 1099 ? -4.726 -16.212 -37.539 1.00 80.19 1099 GLY A C 1
ATOM 8496 O O . GLY A 1 1099 ? -5.923 -15.953 -37.636 1.00 80.19 1099 GLY A O 1
ATOM 8497 N N . ASN A 1 1100 ? -3.819 -15.242 -37.384 1.00 74.12 1100 ASN A N 1
ATOM 8498 C CA . ASN A 1 1100 ? -4.194 -13.830 -37.209 1.00 74.12 1100 ASN A CA 1
ATOM 8499 C C . ASN A 1 1100 ? -4.951 -13.239 -38.415 1.00 74.12 1100 ASN A C 1
ATOM 8501 O O . ASN A 1 1100 ? -5.865 -12.436 -38.235 1.00 74.12 1100 ASN A O 1
ATOM 8505 N N . ILE A 1 1101 ? -4.598 -13.634 -39.644 1.00 83.38 1101 ILE A N 1
ATOM 8506 C CA . ILE A 1 1101 ? -5.262 -13.155 -40.874 1.00 83.38 1101 ILE A CA 1
ATOM 8507 C C . ILE A 1 1101 ? -6.438 -14.037 -41.327 1.00 83.38 1101 ILE A C 1
ATOM 8509 O O . ILE A 1 1101 ? -7.015 -13.770 -42.381 1.00 83.38 1101 ILE A O 1
ATOM 8513 N N . LYS A 1 1102 ? -6.791 -15.072 -40.549 1.00 84.56 1102 LYS A N 1
ATOM 8514 C CA . LYS A 1 1102 ? -7.944 -15.968 -40.757 1.00 84.56 1102 LYS A CA 1
ATOM 8515 C C . LYS A 1 1102 ? -8.025 -16.564 -42.169 1.00 84.56 1102 LYS A C 1
ATOM 8517 O O . LYS A 1 1102 ? -9.083 -16.562 -42.798 1.00 84.56 1102 LYS A O 1
ATOM 8522 N N . ASN A 1 1103 ? -6.892 -17.038 -42.695 1.00 82.62 1103 ASN A N 1
ATOM 8523 C CA . ASN A 1 1103 ? -6.790 -17.544 -44.068 1.00 82.62 1103 ASN A CA 1
ATOM 8524 C C . ASN A 1 1103 ? -6.430 -19.036 -44.107 1.00 82.62 1103 ASN A C 1
ATOM 8526 O O . ASN A 1 1103 ? -5.259 -19.397 -44.004 1.00 82.62 1103 ASN A O 1
ATOM 8530 N N . PHE A 1 1104 ? -7.439 -19.883 -44.320 1.00 85.69 1104 PHE A N 1
ATOM 8531 C CA . PHE A 1 1104 ? -7.294 -21.339 -44.398 1.00 85.69 1104 PHE A CA 1
ATOM 8532 C C . PHE A 1 1104 ? -6.256 -21.807 -45.435 1.00 85.69 1104 PHE A C 1
ATOM 8534 O O . PHE A 1 1104 ? -5.377 -22.598 -45.104 1.00 85.69 1104 PHE A O 1
ATOM 8541 N N . GLY A 1 1105 ? -6.293 -21.276 -46.664 1.00 81.38 1105 GLY A N 1
ATOM 8542 C CA . GLY A 1 1105 ? -5.406 -21.732 -47.744 1.00 81.38 1105 GLY A CA 1
ATOM 8543 C C . GLY A 1 1105 ? -3.918 -21.527 -47.440 1.00 81.38 1105 GLY A C 1
ATOM 8544 O O . GLY A 1 1105 ? -3.091 -22.366 -47.784 1.00 81.38 1105 GLY A O 1
ATOM 8545 N N . LYS A 1 1106 ? -3.572 -20.450 -46.722 1.00 82.12 1106 LYS A N 1
ATOM 8546 C CA . LYS A 1 1106 ? -2.188 -20.195 -46.285 1.00 82.12 1106 LYS A CA 1
ATOM 8547 C C . LYS A 1 1106 ? -1.757 -21.048 -45.089 1.00 82.12 1106 LYS A C 1
ATOM 8549 O O . LYS A 1 1106 ? -0.572 -21.369 -44.971 1.00 82.12 1106 LYS A O 1
ATOM 8554 N N . VAL A 1 1107 ? -2.696 -21.425 -44.215 1.00 86.12 1107 VAL A N 1
ATOM 8555 C CA . VAL A 1 1107 ? -2.437 -22.412 -43.153 1.00 86.12 1107 VAL A CA 1
ATOM 8556 C C . VAL A 1 1107 ? -2.125 -23.768 -43.786 1.00 86.12 1107 VAL A C 1
ATOM 8558 O O . VAL A 1 1107 ? -1.141 -24.398 -43.412 1.00 86.12 1107 VAL A O 1
ATOM 8561 N N . GLU A 1 1108 ? -2.898 -24.185 -44.790 1.00 88.25 1108 GLU A N 1
ATOM 8562 C CA . GLU A 1 1108 ? -2.698 -25.461 -45.486 1.00 88.25 1108 GLU A CA 1
ATOM 8563 C C . GLU A 1 1108 ? -1.363 -25.519 -46.250 1.00 88.25 1108 GLU A C 1
ATOM 8565 O O . GLU A 1 1108 ? -0.641 -26.514 -46.161 1.00 88.25 1108 GLU A O 1
ATOM 8570 N N . GLU A 1 1109 ? -0.980 -24.429 -46.923 1.00 86.00 1109 GLU A N 1
ATOM 8571 C CA . GLU A 1 1109 ? 0.329 -24.295 -47.578 1.00 86.00 1109 GLU A CA 1
ATOM 8572 C C . GLU A 1 1109 ? 1.488 -24.389 -46.570 1.00 86.00 1109 GLU A C 1
ATOM 8574 O O . GLU A 1 1109 ? 2.456 -25.119 -46.791 1.00 86.00 1109 GLU A O 1
ATOM 8579 N N . SER A 1 1110 ? 1.366 -23.708 -45.427 1.00 88.62 1110 SER A N 1
ATOM 8580 C CA . SER A 1 1110 ? 2.388 -23.718 -44.373 1.00 88.62 1110 SER A CA 1
ATOM 8581 C C . SER A 1 1110 ? 2.506 -25.091 -43.704 1.00 88.62 1110 SER A C 1
ATOM 8583 O O . SER A 1 1110 ? 3.619 -25.558 -43.476 1.00 88.62 1110 SER A O 1
ATOM 8585 N N . LEU A 1 1111 ? 1.385 -25.779 -43.450 1.00 90.00 1111 LEU A N 1
ATOM 8586 C CA . LEU A 1 1111 ? 1.383 -27.139 -42.899 1.00 90.00 1111 LEU A CA 1
ATOM 8587 C C . LEU A 1 1111 ? 2.057 -28.141 -43.839 1.00 90.00 1111 LEU A C 1
ATOM 8589 O O . LEU A 1 1111 ? 2.760 -29.030 -43.370 1.00 90.00 1111 LEU A O 1
ATOM 8593 N N . ARG A 1 1112 ? 1.891 -27.985 -45.158 1.00 88.25 1112 ARG A N 1
ATOM 8594 C CA . ARG A 1 1112 ? 2.562 -28.843 -46.143 1.00 88.25 1112 ARG A CA 1
ATOM 8595 C C . ARG A 1 1112 ? 4.084 -28.680 -46.106 1.00 88.25 1112 ARG A C 1
ATOM 8597 O O . ARG A 1 1112 ? 4.799 -29.675 -46.165 1.00 88.25 1112 ARG A O 1
ATOM 8604 N N . LEU A 1 1113 ? 4.571 -27.444 -45.982 1.00 85.25 1113 LEU A N 1
ATOM 8605 C CA . LEU A 1 1113 ? 6.006 -27.156 -45.868 1.00 85.25 1113 LEU A CA 1
ATOM 8606 C C . LEU A 1 1113 ? 6.599 -27.678 -44.553 1.00 85.25 1113 LEU A C 1
ATOM 8608 O O . LEU A 1 1113 ? 7.734 -28.149 -44.536 1.00 85.25 1113 LEU A O 1
ATOM 8612 N N . ILE A 1 1114 ? 5.832 -27.617 -43.460 1.00 89.06 1114 ILE A N 1
ATOM 8613 C CA . ILE A 1 1114 ? 6.230 -28.186 -42.165 1.00 89.06 1114 ILE A CA 1
ATOM 8614 C C . ILE A 1 1114 ? 6.348 -29.704 -42.262 1.00 89.06 1114 ILE A C 1
ATOM 8616 O O . ILE A 1 1114 ? 7.357 -30.254 -41.837 1.00 89.06 1114 ILE A O 1
ATOM 8620 N N . ASP A 1 1115 ? 5.365 -30.374 -42.862 1.00 87.56 1115 ASP A N 1
ATOM 8621 C CA . ASP A 1 1115 ? 5.376 -31.829 -43.030 1.00 87.56 1115 ASP A CA 1
ATOM 8622 C C . ASP A 1 1115 ? 6.584 -32.292 -43.874 1.00 87.56 1115 ASP A C 1
ATOM 8624 O O . ASP A 1 1115 ? 7.317 -33.207 -43.499 1.00 87.56 1115 ASP A O 1
ATOM 8628 N N . GLU A 1 1116 ? 6.892 -31.587 -44.968 1.00 81.44 1116 GLU A N 1
ATOM 8629 C CA . GLU A 1 1116 ? 8.081 -31.857 -45.791 1.00 81.44 1116 GLU A CA 1
ATOM 8630 C C . GLU A 1 1116 ? 9.396 -31.659 -45.013 1.00 81.44 1116 GLU A C 1
ATOM 8632 O O . GLU A 1 1116 ? 10.304 -32.493 -45.093 1.00 81.44 1116 GLU A O 1
ATOM 8637 N N . TYR A 1 1117 ? 9.490 -30.594 -44.211 1.00 83.69 1117 TYR A N 1
ATOM 8638 C CA . TYR A 1 1117 ? 10.658 -30.327 -43.371 1.00 83.69 1117 TYR A CA 1
ATOM 8639 C C . TYR A 1 1117 ? 10.849 -31.410 -42.300 1.00 83.69 1117 TYR A C 1
ATOM 8641 O O . TYR A 1 1117 ? 11.958 -31.917 -42.116 1.00 83.69 1117 TYR A O 1
ATOM 8649 N N . VAL A 1 1118 ? 9.764 -31.793 -41.623 1.00 85.12 1118 VAL A N 1
ATOM 8650 C CA . VAL A 1 1118 ? 9.757 -32.818 -40.572 1.00 85.12 1118 VAL A CA 1
ATOM 8651 C C . VAL A 1 1118 ? 10.184 -34.174 -41.131 1.00 85.12 1118 VAL A C 1
ATOM 8653 O O . VAL A 1 1118 ? 11.010 -34.852 -40.524 1.00 85.12 1118 VAL A O 1
ATOM 8656 N N . ASN A 1 1119 ? 9.706 -34.545 -42.321 1.00 80.88 1119 ASN A N 1
ATOM 8657 C CA . ASN A 1 1119 ? 10.104 -35.788 -42.981 1.00 80.88 1119 ASN A CA 1
ATOM 8658 C C . ASN A 1 1119 ? 11.589 -35.788 -43.376 1.00 80.88 1119 ASN A C 1
ATOM 8660 O O . ASN A 1 1119 ? 12.296 -36.758 -43.108 1.00 80.88 1119 ASN A O 1
ATOM 8664 N N . ARG A 1 1120 ? 12.098 -34.677 -43.924 1.00 80.25 1120 ARG A N 1
ATOM 8665 C CA . ARG A 1 1120 ? 13.509 -34.544 -44.320 1.00 80.25 1120 ARG A CA 1
ATOM 8666 C C . ARG A 1 1120 ? 14.477 -34.639 -43.136 1.00 80.25 1120 ARG A C 1
ATOM 8668 O O . ARG A 1 1120 ? 15.502 -35.318 -43.230 1.00 80.25 1120 ARG A O 1
ATOM 8675 N N . ILE A 1 1121 ? 14.175 -33.962 -42.026 1.00 77.12 1121 ILE A N 1
ATOM 8676 C CA . ILE A 1 1121 ? 15.020 -34.018 -40.823 1.00 77.12 1121 ILE A CA 1
ATOM 8677 C C . ILE A 1 1121 ? 14.872 -35.373 -40.128 1.00 77.12 1121 ILE A C 1
ATOM 8679 O O . ILE A 1 1121 ? 15.883 -35.941 -39.724 1.00 77.12 1121 ILE A O 1
ATOM 8683 N N . GLY A 1 1122 ? 13.662 -35.938 -40.078 1.00 75.69 1122 GLY A N 1
ATOM 8684 C CA . GLY A 1 1122 ? 13.418 -37.279 -39.541 1.00 75.69 1122 GLY A CA 1
ATOM 8685 C C . GLY A 1 1122 ? 14.273 -38.347 -40.226 1.00 75.69 1122 GLY A C 1
ATOM 8686 O O . GLY A 1 1122 ? 15.009 -39.062 -39.553 1.00 75.69 1122 GLY A O 1
ATOM 8687 N N . GLU A 1 1123 ? 14.301 -38.376 -41.563 1.00 73.69 1123 GLU A N 1
ATOM 8688 C CA . GLU A 1 1123 ? 15.165 -39.302 -42.311 1.00 73.69 1123 GLU A CA 1
ATOM 8689 C C . GLU A 1 1123 ? 16.660 -39.094 -42.032 1.00 73.69 1123 GLU A C 1
ATOM 8691 O O . GLU A 1 1123 ? 17.440 -40.047 -42.055 1.00 73.69 1123 GLU A O 1
ATOM 8696 N N . THR A 1 1124 ? 17.078 -37.854 -41.778 1.00 69.50 1124 THR A N 1
ATOM 8697 C CA . THR A 1 1124 ? 18.479 -37.524 -41.482 1.00 69.50 1124 THR A CA 1
ATOM 8698 C C . THR A 1 1124 ? 18.874 -38.018 -40.088 1.00 69.50 1124 THR A C 1
ATOM 8700 O O . THR A 1 1124 ? 19.946 -38.599 -39.919 1.00 69.50 1124 THR A O 1
ATOM 8703 N N . VAL A 1 1125 ? 17.977 -37.863 -39.110 1.00 67.50 1125 VAL A N 1
ATOM 8704 C CA . VAL A 1 1125 ? 18.127 -38.371 -37.737 1.00 67.50 1125 VAL A CA 1
ATOM 8705 C C . VAL A 1 1125 ? 18.060 -39.905 -37.693 1.00 67.50 1125 VAL A C 1
ATOM 8707 O O . VAL A 1 1125 ? 18.777 -40.535 -36.915 1.00 67.50 1125 VAL A O 1
ATOM 8710 N N . ASP A 1 1126 ? 17.253 -40.530 -38.552 1.00 66.81 1126 ASP A N 1
ATOM 8711 C CA . ASP A 1 1126 ? 17.162 -41.989 -38.672 1.00 66.81 1126 ASP A CA 1
ATOM 8712 C C . ASP A 1 1126 ? 18.399 -42.596 -39.361 1.00 66.81 1126 ASP A C 1
ATOM 8714 O O . ASP A 1 1126 ? 18.910 -43.622 -38.911 1.00 66.81 1126 ASP A O 1
ATOM 8718 N N . ARG A 1 1127 ? 18.948 -41.952 -40.404 1.00 60.12 1127 ARG A N 1
ATOM 8719 C CA . ARG A 1 1127 ? 20.197 -42.397 -41.059 1.00 60.12 1127 ARG A CA 1
ATOM 8720 C C . ARG A 1 1127 ? 21.424 -42.252 -40.162 1.00 60.12 1127 ARG A C 1
ATOM 8722 O O . ARG A 1 1127 ? 22.299 -43.107 -40.227 1.00 60.12 1127 ARG A O 1
ATOM 8729 N N . ALA A 1 1128 ? 21.471 -41.223 -39.317 1.00 56.91 1128 ALA A N 1
ATOM 8730 C CA . ALA A 1 1128 ? 22.554 -41.024 -38.353 1.00 56.91 1128 ALA A CA 1
ATOM 8731 C C . ALA A 1 1128 ? 22.610 -42.108 -37.259 1.00 56.91 1128 ALA A C 1
ATOM 8733 O O . ALA A 1 1128 ? 23.641 -42.274 -36.631 1.00 56.91 1128 ALA A O 1
ATOM 8734 N N . LYS A 1 1129 ? 21.523 -42.858 -37.028 1.00 51.78 1129 LYS A N 1
ATOM 8735 C CA . LYS A 1 1129 ? 21.485 -43.952 -36.039 1.00 51.78 1129 LYS A CA 1
ATOM 8736 C C . LYS A 1 1129 ? 21.870 -45.319 -36.637 1.00 51.78 1129 LYS A C 1
ATOM 8738 O O . LYS A 1 1129 ? 22.150 -46.246 -35.886 1.00 51.78 1129 LYS A O 1
ATOM 8743 N N . ASN A 1 1130 ? 21.841 -45.445 -37.969 1.00 48.25 1130 ASN A N 1
ATOM 8744 C CA . ASN A 1 1130 ? 22.079 -46.696 -38.705 1.00 48.25 1130 ASN A CA 1
ATOM 8745 C C . ASN A 1 1130 ? 23.459 -46.775 -39.392 1.00 48.25 1130 ASN A C 1
ATOM 8747 O O . ASN A 1 1130 ? 23.801 -47.839 -39.910 1.00 48.25 1130 ASN A O 1
ATOM 8751 N N . ASN A 1 1131 ? 24.215 -45.674 -39.423 1.00 41.31 1131 ASN A N 1
ATOM 8752 C CA . ASN A 1 1131 ? 25.642 -45.620 -39.772 1.00 41.31 1131 ASN A CA 1
ATOM 8753 C C . ASN A 1 1131 ? 26.462 -45.485 -38.491 1.00 41.31 1131 ASN A C 1
ATOM 8755 O O . ASN A 1 1131 ? 27.618 -45.962 -38.502 1.00 41.31 1131 ASN A O 1
#

pLDDT: mean 76.04, std 16.74, range [22.95, 96.44]